Protein AF-0000000065802428 (afdb_homodimer)

GO terms:
  GO:0070458 cellular detoxification of nitrogen compound (P, IC)
  GO:0005634 nucleus (C, HDA)
  GO:0005829 cytosol (C, HDA)

Secondary structure (DSSP, 8-state):
----HHHHHHHHHHH--SPTT-EEETTEEE--S-TTSPPEEEEETTTTEEEEEE----HHHHHHHHHHHHHHHHHTTTTTS-HHHHHHHHHHHHHHHHHTHHHHHHHHHHHH---HHHHHHHHHHHHHHHHHHHHHHHH---EEE---TT-TTEEEEEEEEE-SEEEEE--SSSHHHHHHHHHHHHHHTT-EEEEE--TTS-HHHHHHHHHHHHHTPPTTSEEE----IIIIIHHHHH-TTEEEEEEES-HHHHHHHHHHHHTTT--EEEE-----EEEE-TT--HHHHHHHHHHHHHGGGG--TT---EEEEEGGGHHHHHHHHHHHHHH--BS-TTSTT-SB---S-HHHHHHHHHHHHHHHHTTPEEEE--SPPTTSSS-----EEEES--TTSHHHHS---SSEEEEEEESSHHHHHHHHH-SSEES--EEE-S-HHHHHHHHHH--SSEEEES------SSS-EE-EETTEESEESHHHHHHHTEEEEEEEEE--/----HHHHHHHHHHH--SPTT-EEETTEEE--SSTTSPPEEEEETTTTEEEEEE----HHHHHHHHHHHHHHHHHTTTTTS-HHHHHHHHHHHHHHHHHTHHHHHHHHHHHH---HHHHHHHHHHHHHHHHHHHHHHHH---EEE---TT-TTEEEEEEEEE-SEEEEE--SSSHHHHHHHHHHHHHHTT-EEEEE--TTS-HHHHHHHHHHHHHTPPTTSEEE----IIIIIHHHHH-TTEEEEEEES-HHHHHHHHHHHHTTT--EEEE-----EEEE-TT--HHHHHHHHHHHHHGGGG--TT---EEEEEGGGHHHHHHHHHHHHHH--BS-TTSTT-SB---S-HHHHHHHHHHHHHHHHTTPEEEE--SPPTTSSS-----EEEES--TTSHHHHS---SSEEEEEEESSHHHHHHHHH-SSEES--EEE-S-HHHHHHHHHH--SSEEEES------SSS-EE-EETTEESEESHHHHHHHTEEEEEEEEE--

Organism: Schizosaccharomyces pombe (strain 972 / ATCC 24843) (NCBI:txid284812)

pLDDT: mean 96.93, std 4.85, range [43.81, 99.0]

Solvent-accessible surface area (backbone atoms only — not comparable to full-atom values): 47984 Å² total; per-residue (Å²): 130,86,81,58,64,65,57,53,51,49,49,48,61,68,65,55,81,63,64,73,36,38,30,35,44,61,66,34,78,39,66,55,75,65,74,81,44,66,60,39,74,28,41,24,12,44,66,64,40,74,78,48,49,32,30,39,28,42,51,66,39,43,50,51,39,50,51,43,14,43,53,34,39,73,69,30,80,51,46,66,49,53,31,56,60,53,18,52,36,34,41,41,33,20,52,52,45,64,74,41,32,66,57,47,14,45,44,45,18,49,25,27,6,34,20,37,71,59,31,42,50,43,49,52,51,47,28,51,42,30,45,51,39,18,50,49,26,49,66,57,72,51,68,41,80,45,83,47,89,92,41,78,39,44,49,34,34,41,34,52,40,50,58,39,23,31,35,34,38,26,41,40,72,45,36,49,49,55,42,43,56,52,47,48,35,33,45,46,47,24,26,12,34,42,35,33,43,23,63,62,26,39,64,39,51,50,47,44,52,52,46,37,43,75,38,61,48,59,59,11,37,56,20,40,46,30,24,47,60,85,44,25,46,45,41,50,44,53,38,85,73,42,46,31,38,39,38,38,46,50,49,73,57,48,31,52,43,41,39,36,19,21,77,61,47,37,50,59,32,35,42,28,38,24,62,5,29,31,36,38,43,77,63,29,56,56,88,57,44,30,62,39,52,44,47,32,21,38,45,65,30,8,42,40,57,54,23,32,29,31,34,40,28,21,60,88,44,36,66,60,43,50,53,45,35,47,52,52,51,70,67,54,34,76,39,49,11,83,41,85,77,24,61,25,18,14,37,48,32,68,70,57,36,54,52,39,48,50,46,55,50,49,37,51,75,71,61,29,42,72,77,37,64,52,81,56,71,82,84,53,76,33,31,56,64,46,58,22,37,33,32,75,56,50,82,83,37,63,63,64,64,47,68,68,66,32,29,54,34,32,34,39,69,31,90,45,72,67,54,44,47,50,59,54,49,68,49,72,36,7,21,25,34,29,37,25,51,71,44,68,67,58,50,50,53,46,67,74,61,52,60,32,6,27,35,21,34,58,49,63,90,83,81,59,61,74,43,56,45,34,27,27,59,47,4,20,36,59,51,35,33,24,71,61,21,30,50,68,38,38,40,64,26,30,37,41,32,56,75,97,130,83,80,57,62,64,56,52,50,50,48,48,62,68,65,54,80,62,63,73,36,38,30,34,44,60,66,34,77,39,66,54,76,66,73,80,45,67,60,39,74,26,42,24,14,43,68,63,40,73,79,48,49,32,31,38,29,42,50,65,39,44,50,52,40,49,51,42,14,43,53,34,40,72,67,30,80,52,46,67,50,53,31,57,60,54,20,52,35,33,42,41,32,22,52,52,45,62,73,41,31,68,56,47,15,45,44,44,17,49,24,29,6,35,21,37,71,60,31,41,49,42,48,52,53,47,28,51,43,29,44,52,38,17,49,49,25,49,66,58,72,50,67,41,81,46,84,47,88,91,41,79,39,44,49,34,34,41,35,53,40,49,58,40,22,30,34,34,38,26,41,41,73,45,36,48,48,54,42,43,58,54,47,48,33,33,44,45,47,26,26,12,33,41,34,33,42,24,62,62,26,40,64,38,51,51,46,45,53,51,46,36,43,76,37,59,48,60,59,12,37,58,19,41,45,31,24,48,60,83,43,26,46,45,40,51,44,52,38,84,72,42,47,31,39,40,37,39,46,49,48,71,57,48,30,52,41,42,40,37,18,21,76,61,47,37,50,62,32,36,42,28,40,24,64,5,29,29,35,37,44,77,65,29,58,56,89,57,44,31,62,40,51,44,46,32,21,38,45,65,31,8,41,41,56,53,22,31,30,31,35,39,27,20,60,88,44,35,65,60,42,51,54,43,34,46,52,52,51,68,66,54,34,75,39,48,11,84,41,85,77,26,61,26,18,14,36,49,34,68,68,58,37,52,50,39,48,50,45,55,50,48,38,51,74,71,62,30,41,71,77,36,66,51,81,57,70,82,84,53,75,32,32,56,63,46,58,23,36,31,32,73,54,50,82,84,37,62,64,63,62,49,69,67,64,33,28,54,35,34,33,40,70,31,89,46,72,67,54,43,47,51,60,54,48,70,48,72,37,7,21,24,34,29,37,24,50,72,46,68,67,59,50,49,52,46,67,74,62,53,61,30,7,28,34,21,33,58,50,63,90,85,80,60,61,72,43,57,46,34,27,26,60,48,4,21,37,59,50,34,34,24,70,61,21,32,50,66,39,38,40,64,28,29,36,42,30,57,74,99

Structure (mmCIF, N/CA/C/O backbone):
data_AF-0000000065802428-model_v1
#
loop_
_entity.id
_entity.type
_entity.pdbx_description
1 polymer 'Probable betaine aldehyde dehydrogenase'
#
loop_
_atom_site.group_PDB
_atom_site.id
_atom_site.type_symbol
_atom_site.label_atom_id
_atom_site.label_alt_id
_atom_site.label_comp_id
_atom_site.label_asym_id
_atom_site.label_entity_id
_atom_site.label_seq_id
_atom_site.pdbx_PDB_ins_code
_atom_site.Cartn_x
_atom_site.Cartn_y
_atom_site.Cartn_z
_atom_site.occupancy
_atom_site.B_iso_or_equiv
_atom_site.auth_seq_id
_atom_site.auth_comp_id
_atom_site.auth_asym_id
_atom_site.auth_atom_id
_atom_site.pdbx_PDB_model_num
ATOM 1 N N . MET A 1 1 ? -12.984 -51.438 -17.172 1 44.72 1 MET A N 1
ATOM 2 C CA . MET A 1 1 ? -14.141 -50.625 -17.562 1 44.72 1 MET A CA 1
ATOM 3 C C . MET A 1 1 ? -13.719 -49.25 -18.078 1 44.72 1 MET A C 1
ATOM 5 O O . MET A 1 1 ? -12.961 -48.562 -17.422 1 44.72 1 MET A O 1
ATOM 9 N N . THR A 1 2 ? -13.805 -49 -19.328 1 64.94 2 THR A N 1
ATOM 10 C CA . THR A 1 2 ? -13.375 -47.75 -19.984 1 64.94 2 THR A CA 1
ATOM 11 C C . THR A 1 2 ? -14.133 -46.562 -19.422 1 64.94 2 THR A C 1
ATOM 13 O O . THR A 1 2 ? -15.367 -46.531 -19.406 1 64.94 2 THR A O 1
ATOM 16 N N . ILE A 1 3 ? -13.461 -45.719 -18.578 1 75.5 3 ILE A N 1
ATOM 17 C CA . ILE A 1 3 ? -14.055 -44.531 -17.984 1 75.5 3 ILE A CA 1
ATOM 18 C C . ILE A 1 3 ? -14.648 -43.656 -19.062 1 75.5 3 ILE A C 1
ATOM 20 O O . ILE A 1 3 ? -13.953 -43.312 -20.031 1 75.5 3 ILE A O 1
ATOM 24 N N . ASP A 1 4 ? -15.93 -43.5 -19.188 1 90.88 4 ASP A N 1
ATOM 25 C CA . ASP A 1 4 ? -16.562 -42.594 -20.109 1 90.88 4 ASP A CA 1
ATOM 26 C C . ASP A 1 4 ? -16.516 -41.156 -19.562 1 90.88 4 ASP A C 1
ATOM 28 O O . ASP A 1 4 ? -17.344 -40.75 -18.734 1 90.88 4 ASP A O 1
ATOM 32 N N . LEU A 1 5 ? -15.57 -40.406 -20 1 92.5 5 LEU A N 1
ATOM 33 C CA . LEU A 1 5 ? -15.281 -39.062 -19.516 1 92.5 5 LEU A CA 1
ATOM 34 C C . LEU A 1 5 ? -16.422 -38.094 -19.859 1 92.5 5 LEU A C 1
ATOM 36 O O . LEU A 1 5 ? -16.625 -37.125 -19.156 1 92.5 5 LEU A O 1
ATOM 40 N N . ASN A 1 6 ? -17.156 -38.406 -20.891 1 92.94 6 ASN A N 1
ATOM 41 C CA . ASN A 1 6 ? -18.312 -37.594 -21.25 1 92.94 6 ASN A CA 1
ATOM 42 C C . ASN A 1 6 ? -19.422 -37.719 -20.219 1 92.94 6 ASN A C 1
ATOM 44 O O . ASN A 1 6 ? -20.094 -36.719 -19.922 1 92.94 6 ASN A O 1
ATOM 48 N N . VAL A 1 7 ? -19.562 -38.875 -19.766 1 94.38 7 VAL A N 1
ATOM 49 C CA . VAL A 1 7 ? -20.562 -39.094 -18.734 1 94.38 7 VAL A CA 1
ATOM 50 C C . VAL A 1 7 ? -20.156 -38.375 -17.453 1 94.38 7 VAL A C 1
ATOM 52 O O . VAL A 1 7 ? -21 -37.719 -16.828 1 94.38 7 VAL A O 1
ATOM 55 N N . ILE A 1 8 ? -18.922 -38.469 -17.125 1 95.44 8 ILE A N 1
ATOM 56 C CA . ILE A 1 8 ? -18.422 -37.781 -15.938 1 95.44 8 ILE A CA 1
ATOM 57 C C . ILE A 1 8 ? -18.641 -36.281 -16.078 1 95.44 8 ILE A C 1
ATOM 59 O O . ILE A 1 8 ? -19.109 -35.625 -15.141 1 95.44 8 ILE A O 1
ATOM 63 N N . GLN A 1 9 ? -18.266 -35.75 -17.188 1 96.25 9 GLN A N 1
ATOM 64 C CA . GLN A 1 9 ? -18.469 -34.344 -17.453 1 96.25 9 GLN A CA 1
ATOM 65 C C . GLN A 1 9 ? -19.938 -33.938 -17.328 1 96.25 9 GLN A C 1
ATOM 67 O O . GLN A 1 9 ? -20.266 -32.938 -16.688 1 96.25 9 GLN A O 1
ATOM 72 N N . SER A 1 10 ? -20.781 -34.719 -17.953 1 96.44 10 SER A N 1
ATOM 73 C CA . SER A 1 10 ? -22.219 -34.469 -17.906 1 96.44 10 SER A CA 1
ATOM 74 C C . SER A 1 10 ? -22.734 -34.5 -16.469 1 96.44 10 SER A C 1
ATOM 76 O O . SER A 1 10 ? -23.594 -33.719 -16.094 1 96.44 10 SER A O 1
ATOM 78 N N . ASP A 1 11 ? -22.219 -35.406 -15.711 1 96.88 11 ASP A N 1
ATOM 79 C CA . ASP A 1 11 ? -22.609 -35.531 -14.305 1 96.88 11 ASP A CA 1
ATOM 80 C C . ASP A 1 11 ? -22.203 -34.312 -13.508 1 96.88 11 ASP A C 1
ATOM 82 O O . ASP A 1 11 ? -22.969 -33.812 -12.672 1 96.88 11 ASP A O 1
ATOM 86 N N . ILE A 1 12 ? -21.016 -33.812 -13.75 1 97.06 12 ILE A N 1
ATOM 87 C CA . ILE A 1 12 ? -20.516 -32.625 -13.078 1 97.06 12 ILE A CA 1
ATOM 88 C C . ILE A 1 12 ? -21.391 -31.422 -13.43 1 97.06 12 ILE A C 1
ATOM 90 O O . ILE A 1 12 ? -21.828 -30.688 -12.547 1 97.06 12 ILE A O 1
ATOM 94 N N . ILE A 1 13 ? -21.672 -31.266 -14.703 1 97.06 13 ILE A N 1
ATOM 95 C CA . ILE A 1 13 ? -22.469 -30.141 -15.18 1 97.06 13 ILE A CA 1
ATOM 96 C C . ILE A 1 13 ? -23.875 -30.219 -14.586 1 97.06 13 ILE A C 1
ATOM 98 O O . ILE A 1 13 ? -24.406 -29.219 -14.117 1 97.06 13 ILE A O 1
ATOM 102 N N . SER A 1 14 ? -24.391 -31.422 -14.555 1 96.81 14 SER A N 1
ATOM 103 C CA . SER A 1 14 ? -25.75 -31.609 -14.062 1 96.81 14 SER A CA 1
ATOM 104 C C . SER A 1 14 ? -25.828 -31.406 -12.555 1 96.81 14 SER A C 1
ATOM 106 O O . SER A 1 14 ? -26.891 -31.062 -12.023 1 96.81 14 SER A O 1
ATOM 108 N N . ALA A 1 15 ? -24.719 -31.609 -11.93 1 97.12 15 ALA A N 1
ATOM 109 C CA . ALA A 1 15 ? -24.688 -31.5 -10.469 1 97.12 15 ALA A CA 1
ATOM 110 C C . ALA A 1 15 ? -24.578 -30.047 -10.031 1 97.12 15 ALA A C 1
ATOM 112 O O . ALA A 1 15 ? -24.828 -29.719 -8.867 1 97.12 15 ALA A O 1
ATOM 113 N N . ARG A 1 16 ? -24.141 -29.094 -10.938 1 95.94 16 ARG A N 1
ATOM 114 C CA . ARG A 1 16 ? -24.047 -27.672 -10.602 1 95.94 16 ARG A CA 1
ATOM 115 C C . ARG A 1 16 ? -25.406 -27.125 -10.195 1 95.94 16 ARG A C 1
ATOM 117 O O . ARG A 1 16 ? -26.438 -27.531 -10.734 1 95.94 16 ARG A O 1
ATOM 124 N N . ARG A 1 17 ? -25.531 -26.266 -9.258 1 95.69 17 ARG A N 1
ATOM 125 C CA . ARG A 1 17 ? -26.766 -25.656 -8.766 1 95.69 17 ARG A CA 1
ATOM 126 C C . ARG A 1 17 ? -26.922 -24.234 -9.297 1 95.69 17 ARG A C 1
ATOM 128 O O . ARG A 1 17 ? -28.047 -23.75 -9.43 1 95.69 17 ARG A O 1
ATOM 135 N N . ALA A 1 18 ? -25.734 -23.562 -9.555 1 95.06 18 ALA A N 1
ATOM 136 C CA . ALA A 1 18 ? -25.812 -22.203 -10.102 1 95.06 18 ALA A CA 1
ATOM 137 C C . ALA A 1 18 ? -26.359 -22.203 -11.516 1 95.06 18 ALA A C 1
ATOM 139 O O . ALA A 1 18 ? -25.875 -22.938 -12.383 1 95.06 18 ALA A O 1
ATOM 140 N N . PRO A 1 19 ? -27.344 -21.344 -11.797 1 94.31 19 PRO A N 1
ATOM 141 C CA . PRO A 1 19 ? -27.906 -21.312 -13.148 1 94.31 19 PRO A CA 1
ATOM 142 C C . PRO A 1 19 ? -26.938 -20.719 -14.172 1 94.31 19 PRO A C 1
ATOM 144 O O . PRO A 1 19 ? -26.031 -19.969 -13.812 1 94.31 19 PRO A O 1
ATOM 147 N N . GLU A 1 20 ? -27.141 -21.109 -15.383 1 93.44 20 GLU A N 1
ATOM 148 C CA . GLU A 1 20 ? -26.375 -20.5 -16.469 1 93.44 20 GLU A CA 1
ATOM 149 C C . GLU A 1 20 ? -26.625 -19 -16.531 1 93.44 20 GLU A C 1
ATOM 151 O O . GLU A 1 20 ? -27.734 -18.531 -16.234 1 93.44 20 GLU A O 1
ATOM 156 N N . ASN A 1 21 ? -25.609 -18.297 -16.844 1 94.38 21 ASN A N 1
ATOM 157 C CA . ASN A 1 21 ? -25.672 -16.875 -17.141 1 94.38 21 ASN A CA 1
ATOM 158 C C . ASN A 1 21 ? -26.188 -16.062 -15.938 1 94.38 21 ASN A C 1
ATOM 160 O O . ASN A 1 21 ? -27.016 -15.172 -16.094 1 94.38 21 ASN A O 1
ATOM 164 N N . SER A 1 22 ? -25.734 -16.484 -14.82 1 95.19 22 SER A N 1
ATOM 165 C CA . SER A 1 22 ? -26.188 -15.805 -13.609 1 95.19 22 SER A CA 1
ATOM 166 C C . SER A 1 22 ? -25.031 -15.102 -12.906 1 95.19 22 SER A C 1
ATOM 168 O O . SER A 1 22 ? -23.875 -15.398 -13.172 1 95.19 22 SER A O 1
ATOM 170 N N . LEU A 1 23 ? -25.406 -14.117 -12.188 1 97.62 23 LEU A N 1
ATOM 171 C CA . LEU A 1 23 ? -24.594 -13.477 -11.164 1 97.62 23 LEU A CA 1
ATOM 172 C C . LEU A 1 23 ? -25.047 -13.875 -9.766 1 97.62 23 LEU A C 1
ATOM 174 O O . LEU A 1 23 ? -26.062 -14.562 -9.617 1 97.62 23 LEU A O 1
ATOM 178 N N . PHE A 1 24 ? -24.312 -13.633 -8.766 1 98.69 24 PHE A N 1
ATOM 179 C CA . PHE A 1 24 ? -24.719 -13.82 -7.383 1 98.69 24 PHE A CA 1
ATOM 180 C C . PHE A 1 24 ? -24.672 -12.5 -6.621 1 98.69 24 PHE A C 1
ATOM 182 O O . PHE A 1 24 ? -23.594 -11.969 -6.348 1 98.69 24 PHE A O 1
ATOM 189 N N . ILE A 1 25 ? -25.812 -11.922 -6.336 1 98.5 25 ILE A N 1
ATOM 190 C CA . ILE A 1 25 ? -25.922 -10.633 -5.664 1 98.5 25 ILE A CA 1
ATOM 191 C C . ILE A 1 25 ? -26.953 -10.711 -4.543 1 98.5 25 ILE A C 1
ATOM 193 O O . ILE A 1 25 ? -28.062 -11.219 -4.742 1 98.5 25 ILE A O 1
ATOM 197 N N . ASP A 1 26 ? -26.562 -10.297 -3.395 1 98.38 26 ASP A N 1
ATOM 198 C CA . ASP A 1 26 ? -27.469 -10.219 -2.244 1 98.38 26 ASP A CA 1
ATOM 199 C C . ASP A 1 26 ? -28.031 -11.586 -1.895 1 98.38 26 ASP A C 1
ATOM 201 O O . ASP A 1 26 ? -29.234 -11.727 -1.657 1 98.38 26 ASP A O 1
ATOM 205 N N . GLY A 1 27 ? -27.219 -12.578 -2.029 1 98.12 27 GLY A N 1
ATOM 206 C CA . GLY A 1 27 ? -27.578 -13.914 -1.572 1 98.12 27 GLY A CA 1
ATOM 207 C C . GLY A 1 27 ? -28.438 -14.68 -2.561 1 98.12 27 GLY A C 1
ATOM 208 O O . GLY A 1 27 ? -29.016 -15.711 -2.219 1 98.12 27 GLY A O 1
ATOM 209 N N . LYS A 1 28 ? -28.516 -14.141 -3.764 1 97.75 28 LYS A N 1
ATOM 210 C CA . LYS A 1 28 ? -29.359 -14.805 -4.758 1 97.75 28 LYS A CA 1
ATOM 211 C C . LYS A 1 28 ? -28.703 -14.773 -6.137 1 97.75 28 LYS A C 1
ATOM 213 O O . LYS A 1 28 ? -27.953 -13.836 -6.461 1 97.75 28 LYS A O 1
ATOM 218 N N . PHE A 1 29 ? -29 -15.82 -6.879 1 97.81 29 PHE A N 1
ATOM 219 C CA . PHE A 1 29 ? -28.641 -15.789 -8.289 1 97.81 29 PHE A CA 1
ATOM 220 C C . PHE A 1 29 ? -29.547 -14.828 -9.055 1 97.81 29 PHE A C 1
ATOM 222 O O . PHE A 1 29 ? -30.766 -14.859 -8.883 1 97.81 29 PHE A O 1
ATOM 229 N N . VAL A 1 30 ? -28.953 -13.922 -9.828 1 96.56 30 VAL A N 1
ATOM 230 C CA . VAL A 1 30 ? -29.719 -12.953 -10.602 1 96.56 30 VAL A CA 1
ATOM 231 C C . VAL A 1 30 ? -29.203 -12.906 -12.039 1 96.56 30 VAL A C 1
ATOM 233 O O . VAL A 1 30 ? -28.047 -13.227 -12.297 1 96.56 30 VAL A O 1
ATOM 236 N N . SER A 1 31 ? -30.031 -12.531 -12.977 1 94.31 31 SER A N 1
ATOM 237 C CA . SER A 1 31 ? -29.625 -12.305 -14.367 1 94.31 31 SER A CA 1
ATOM 238 C C . SER A 1 31 ? -28.984 -10.93 -14.539 1 94.31 31 SER A C 1
ATOM 240 O O . SER A 1 31 ? -29.344 -9.984 -13.828 1 94.31 31 SER A O 1
ATOM 242 N N . PRO A 1 32 ? -28.078 -10.805 -15.453 1 94.62 32 PRO A N 1
ATOM 243 C CA . PRO A 1 32 ? -27.562 -9.469 -15.75 1 94.62 32 PRO A CA 1
ATOM 244 C C . PRO A 1 32 ? -28.656 -8.477 -16.125 1 94.62 32 PRO A C 1
ATOM 246 O O . PRO A 1 32 ? -29.688 -8.875 -16.688 1 94.62 32 PRO A O 1
ATOM 249 N N . ILE A 1 33 ? -28.438 -7.25 -15.75 1 91.25 33 ILE A N 1
ATOM 250 C CA . ILE A 1 33 ? -29.422 -6.199 -15.938 1 91.25 33 ILE A CA 1
ATOM 251 C C . ILE A 1 33 ? -29.641 -5.949 -17.438 1 91.25 33 ILE A C 1
ATOM 253 O O . ILE A 1 33 ? -30.781 -5.805 -17.891 1 91.25 33 ILE A O 1
ATOM 257 N N . GLU A 1 34 ? -28.453 -5.727 -18.141 1 77.44 34 GLU A N 1
ATOM 258 C CA . GLU A 1 34 ? -28.641 -5.457 -19.562 1 77.44 34 GLU A CA 1
ATOM 259 C C . GLU A 1 34 ? -28.781 -6.75 -20.359 1 77.44 34 GLU A C 1
ATOM 261 O O . GLU A 1 34 ? -27.891 -7.594 -20.359 1 77.44 34 GLU A O 1
ATOM 266 N N . PRO A 1 35 ? -29.938 -7.07 -20.766 1 61.03 35 PRO A N 1
ATOM 267 C CA . PRO A 1 35 ? -30.25 -8.305 -21.484 1 61.03 35 PRO A CA 1
ATOM 268 C C . PRO A 1 35 ? -29.328 -8.531 -22.688 1 61.03 35 PRO A C 1
ATOM 270 O O . PRO A 1 35 ? -29.109 -9.68 -23.094 1 61.03 35 PRO A O 1
ATOM 273 N N . ALA A 1 36 ? -28.938 -7.344 -23.234 1 52.28 36 ALA A N 1
ATOM 274 C CA . ALA A 1 36 ? -28.281 -7.469 -24.547 1 52.28 36 ALA A CA 1
ATOM 275 C C . ALA A 1 36 ? -26.875 -8.039 -24.406 1 52.28 36 ALA A C 1
ATOM 277 O O . ALA A 1 36 ? -26.219 -8.344 -25.406 1 52.28 36 ALA A O 1
ATOM 278 N N . ALA A 1 37 ? -26.453 -8.297 -23.172 1 65.12 37 ALA A N 1
ATOM 279 C CA . ALA A 1 37 ? -25.078 -8.742 -23.141 1 65.12 37 ALA A CA 1
ATOM 280 C C . ALA A 1 37 ? -24.969 -10.227 -23.469 1 65.12 37 ALA A C 1
ATOM 282 O O . ALA A 1 37 ? -25.641 -11.055 -22.859 1 65.12 37 ALA A O 1
ATOM 283 N N . LYS A 1 38 ? -24.484 -10.523 -24.672 1 82.19 38 LYS A N 1
ATOM 284 C CA . LYS A 1 38 ? -24.297 -11.898 -25.125 1 82.19 38 LYS A CA 1
ATOM 285 C C . LYS A 1 38 ? -23.5 -12.711 -24.125 1 82.19 38 LYS A C 1
ATOM 287 O O . LYS A 1 38 ? -22.422 -12.297 -23.688 1 82.19 38 LYS A O 1
ATOM 292 N N . PRO A 1 39 ? -24.141 -13.859 -23.656 1 92.19 39 PRO A N 1
ATOM 293 C CA . PRO A 1 39 ? -23.391 -14.727 -22.734 1 92.19 39 PRO A CA 1
ATOM 294 C C . PRO A 1 39 ? -22.047 -15.156 -23.297 1 92.19 39 PRO A C 1
ATOM 296 O O . PRO A 1 39 ? -21.844 -15.117 -24.516 1 92.19 39 PRO A O 1
ATOM 299 N N . ILE A 1 40 ? -21.156 -15.453 -22.422 1 95.06 40 ILE A N 1
ATOM 300 C CA . ILE A 1 40 ? -19.828 -15.906 -22.812 1 95.06 40 ILE A CA 1
ATOM 301 C C . ILE A 1 40 ? -19.797 -17.438 -22.844 1 95.06 40 ILE A C 1
ATOM 303 O O . ILE A 1 40 ? -20.141 -18.094 -21.859 1 95.06 40 ILE A O 1
ATOM 307 N N . PRO A 1 41 ? -19.453 -17.969 -23.984 1 96.38 41 PRO A N 1
ATOM 308 C CA . PRO A 1 41 ? -19.344 -19.438 -24.031 1 96.38 41 PRO A CA 1
ATOM 309 C C . PRO A 1 41 ? -18.219 -19.969 -23.156 1 96.38 41 PRO A C 1
ATOM 311 O O . PRO A 1 41 ? -17.156 -19.359 -23.078 1 96.38 41 PRO A O 1
ATOM 314 N N . LEU A 1 42 ? -18.5 -21.062 -22.484 1 97.25 42 LEU A N 1
ATOM 315 C CA . LEU A 1 42 ? -17.484 -21.781 -21.719 1 97.25 42 LEU A CA 1
ATOM 316 C C . LEU A 1 42 ? -17.031 -23.016 -22.469 1 97.25 42 LEU A C 1
ATOM 318 O O . LEU A 1 42 ? -17.844 -23.906 -22.781 1 97.25 42 LEU A O 1
ATOM 322 N N . ILE A 1 43 ? -15.766 -23.047 -22.703 1 98 43 ILE A N 1
ATOM 323 C CA . ILE A 1 43 ? -15.203 -24.109 -23.531 1 98 43 ILE A CA 1
ATOM 324 C C . ILE A 1 43 ? -14.375 -25.062 -22.672 1 98 43 ILE A C 1
ATOM 326 O O . ILE A 1 43 ? -13.523 -24.609 -21.906 1 98 43 ILE A O 1
ATOM 330 N N . ASN A 1 44 ? -14.68 -26.375 -22.688 1 98.19 44 ASN A N 1
ATOM 331 C CA . ASN A 1 44 ? -13.773 -27.359 -22.109 1 98.19 44 ASN A CA 1
ATOM 332 C C . ASN A 1 44 ? -12.492 -27.5 -22.906 1 98.19 44 ASN A C 1
ATOM 334 O O . ASN A 1 44 ? -12.516 -27.938 -24.062 1 98.19 44 ASN A O 1
ATOM 338 N N . PRO A 1 45 ? -11.352 -27.141 -22.281 1 98.19 45 PRO A N 1
ATOM 339 C CA . PRO A 1 45 ? -10.117 -27.078 -23.078 1 98.19 45 PRO A CA 1
ATOM 340 C C . PRO A 1 45 ? -9.641 -28.453 -23.531 1 98.19 45 PRO A C 1
ATOM 342 O O . PRO A 1 45 ? -8.828 -28.562 -24.453 1 98.19 45 PRO A O 1
ATOM 345 N N . ALA A 1 46 ? -10.102 -29.547 -22.922 1 97.69 46 ALA A N 1
ATOM 346 C CA . ALA A 1 46 ? -9.695 -30.906 -23.281 1 97.69 46 ALA A CA 1
ATOM 347 C C . ALA A 1 46 ? -10.43 -31.375 -24.531 1 97.69 46 ALA A C 1
ATOM 349 O O . ALA A 1 46 ? -9.914 -32.219 -25.297 1 97.69 46 ALA A O 1
ATOM 350 N N . THR A 1 47 ? -11.688 -30.828 -24.797 1 96.5 47 THR A N 1
ATOM 351 C CA . THR A 1 47 ? -12.531 -31.328 -25.875 1 96.5 47 THR A CA 1
ATOM 352 C C . THR A 1 47 ? -12.867 -30.219 -26.875 1 96.5 47 THR A C 1
ATOM 354 O O . THR A 1 47 ? -13.352 -30.5 -27.969 1 96.5 47 THR A O 1
ATOM 357 N N . GLU A 1 48 ? -12.688 -28.969 -26.484 1 96.81 48 GLU A N 1
ATOM 358 C CA . GLU A 1 48 ? -13 -27.781 -27.266 1 96.81 48 GLU A CA 1
ATOM 359 C C . GLU A 1 48 ? -14.508 -27.594 -27.422 1 96.81 48 GLU A C 1
ATOM 361 O O . GLU A 1 48 ? -14.961 -26.75 -28.188 1 96.81 48 GLU A O 1
ATOM 366 N N . GLU A 1 49 ? -15.219 -28.266 -26.641 1 96.06 49 GLU A N 1
ATOM 367 C CA . GLU A 1 49 ? -16.672 -28.172 -26.703 1 96.06 49 GLU A CA 1
ATOM 368 C C . GLU A 1 49 ? -17.188 -27.062 -25.797 1 96.06 49 GLU A C 1
ATOM 370 O O . GLU A 1 49 ? -16.641 -26.844 -24.719 1 96.06 49 GLU A O 1
ATOM 375 N N . ILE A 1 50 ? -18.25 -26.469 -26.281 1 97.12 50 ILE A N 1
ATOM 376 C CA . ILE A 1 50 ? -18.984 -25.547 -25.406 1 97.12 50 ILE A CA 1
ATOM 377 C C . ILE A 1 50 ? -19.781 -26.344 -24.375 1 97.12 50 ILE A C 1
ATOM 379 O O . ILE A 1 50 ? -20.672 -27.125 -24.719 1 97.12 50 ILE A O 1
ATOM 383 N N . ILE A 1 51 ? -19.484 -26.188 -23.188 1 96.62 51 ILE A N 1
ATOM 384 C CA . ILE A 1 51 ? -20.094 -27 -22.141 1 96.62 51 ILE A CA 1
ATOM 385 C C . ILE A 1 51 ? -21.188 -26.188 -21.438 1 96.62 51 ILE A C 1
ATOM 387 O O . ILE A 1 51 ? -21.953 -26.719 -20.625 1 96.62 51 ILE A O 1
ATOM 391 N N . GLY A 1 52 ? -21.234 -24.906 -21.719 1 95.75 52 GLY A N 1
ATOM 392 C CA . GLY A 1 52 ? -22.203 -23.969 -21.172 1 95.75 52 GLY A CA 1
ATOM 393 C C . GLY A 1 52 ? -21.844 -22.516 -21.453 1 95.75 52 GLY A C 1
ATOM 394 O O . GLY A 1 52 ? -21.031 -22.234 -22.344 1 95.75 52 GLY A O 1
ATOM 395 N N . THR A 1 53 ? -22.547 -21.641 -20.797 1 95.38 53 THR A N 1
ATOM 396 C CA . THR A 1 53 ? -22.297 -20.219 -20.906 1 95.38 53 THR A CA 1
ATOM 397 C C . THR A 1 53 ? -22.281 -19.547 -19.531 1 95.38 53 THR A C 1
ATOM 399 O O . THR A 1 53 ? -22.734 -20.141 -18.547 1 95.38 53 THR A O 1
ATOM 402 N N . CYS A 1 54 ? -21.719 -18.422 -19.453 1 95.62 54 CYS A N 1
ATOM 403 C CA . CYS A 1 54 ? -21.766 -17.609 -18.234 1 95.62 54 CYS A CA 1
ATOM 404 C C . CYS A 1 54 ? -22.188 -16.172 -18.562 1 95.62 54 CYS A C 1
ATOM 406 O O . CYS A 1 54 ? -22.266 -15.797 -19.719 1 95.62 54 CYS A O 1
ATOM 408 N N . ALA A 1 55 ? -22.5 -15.438 -17.547 1 95.38 55 ALA A N 1
ATOM 409 C CA . ALA A 1 55 ? -22.969 -14.062 -17.672 1 95.38 55 ALA A CA 1
ATOM 410 C C . ALA A 1 55 ? -21.875 -13.148 -18.203 1 95.38 55 ALA A C 1
ATOM 412 O O . ALA A 1 55 ? -20.688 -13.477 -18.109 1 95.38 55 ALA A O 1
ATOM 413 N N . ASN A 1 56 ? -22.25 -12.109 -18.797 1 96 56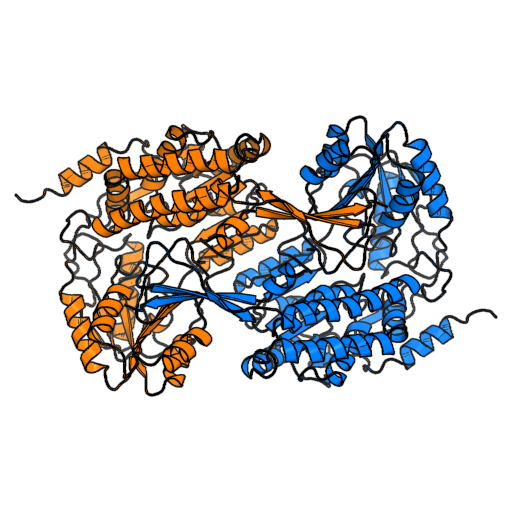 ASN A N 1
ATOM 414 C CA . ASN A 1 56 ? -21.406 -11 -19.203 1 96 56 ASN A CA 1
ATOM 415 C C . ASN A 1 56 ? -21.875 -9.68 -18.609 1 96 56 ASN A C 1
ATOM 417 O O . ASN A 1 56 ? -22.516 -8.883 -19.281 1 96 56 ASN A O 1
ATOM 421 N N . ALA A 1 57 ? -21.484 -9.477 -17.375 1 95.88 57 ALA A N 1
ATOM 422 C CA . ALA A 1 57 ? -21.984 -8.383 -16.547 1 95.88 57 ALA A CA 1
ATOM 423 C C . ALA A 1 57 ? -21.547 -7.031 -17.094 1 95.88 57 ALA A C 1
ATOM 425 O O . ALA A 1 57 ? -20.422 -6.875 -17.547 1 95.88 57 ALA A O 1
ATOM 426 N N . SER A 1 58 ? -22.391 -6.082 -17.109 1 94.56 58 SER A N 1
ATOM 427 C CA . SER A 1 58 ? -22.125 -4.707 -17.5 1 94.56 58 SER A CA 1
ATOM 428 C C . SER A 1 58 ? -21.703 -3.859 -16.297 1 94.56 58 SER A C 1
ATOM 430 O O . SER A 1 58 ? -21.688 -4.344 -15.164 1 94.56 58 SER A O 1
ATOM 432 N N . ALA A 1 59 ? -21.422 -2.594 -16.594 1 95.94 59 ALA A N 1
ATOM 433 C CA . ALA A 1 59 ? -21.109 -1.64 -15.539 1 95.94 59 ALA A CA 1
ATOM 434 C C . ALA A 1 59 ? -22.281 -1.454 -14.586 1 95.94 59 ALA A C 1
ATOM 436 O O . ALA A 1 59 ? -22.094 -1.233 -13.383 1 95.94 59 ALA A O 1
ATOM 437 N N . LYS A 1 60 ? -23.484 -1.595 -15.117 1 96.56 60 LYS A N 1
ATOM 438 C CA . LYS A 1 60 ? -24.672 -1.46 -14.281 1 96.56 60 LYS A CA 1
ATOM 439 C C . LYS A 1 60 ? -24.781 -2.607 -13.281 1 96.56 60 LYS A C 1
ATOM 441 O O . LYS A 1 60 ? -25.203 -2.406 -12.141 1 96.56 60 LYS A O 1
ATOM 446 N N . ASP A 1 61 ? -24.438 -3.803 -13.766 1 97.12 61 ASP A N 1
ATOM 447 C CA . ASP A 1 61 ? -24.422 -4.953 -12.867 1 97.12 61 ASP A CA 1
ATOM 448 C C . ASP A 1 61 ? -23.391 -4.77 -11.758 1 97.12 61 ASP A C 1
ATOM 450 O O . ASP A 1 61 ? -23.656 -5.098 -10.594 1 97.12 61 ASP A O 1
ATOM 454 N N . VAL A 1 62 ? -22.234 -4.25 -12.164 1 98.12 62 VAL A N 1
ATOM 455 C CA . VAL A 1 62 ? -21.188 -3.988 -11.195 1 98.12 62 VAL A CA 1
ATOM 456 C C . VAL A 1 62 ? -21.672 -2.98 -10.156 1 98.12 62 VAL A C 1
ATOM 458 O O . VAL A 1 62 ? -21.484 -3.18 -8.953 1 98.12 62 VAL A O 1
ATOM 461 N N . ASP A 1 63 ? -22.297 -1.941 -10.594 1 98.31 63 ASP A N 1
ATOM 462 C CA . ASP A 1 63 ? -22.828 -0.921 -9.688 1 98.31 63 ASP A CA 1
ATOM 463 C C . ASP A 1 63 ? -23.828 -1.523 -8.703 1 98.31 63 ASP A C 1
ATOM 465 O O . ASP A 1 63 ? -23.781 -1.214 -7.512 1 98.31 63 ASP A O 1
ATOM 469 N N . SER A 1 64 ? -24.688 -2.371 -9.203 1 98.19 64 SER A N 1
ATOM 470 C CA . SER A 1 64 ? -25.672 -3.027 -8.352 1 98.19 64 SER A CA 1
ATOM 471 C C . SER A 1 64 ? -25 -3.867 -7.27 1 98.19 64 SER A C 1
ATOM 473 O O . SER A 1 64 ? -25.391 -3.811 -6.105 1 98.19 64 SER A O 1
ATOM 475 N N . ALA A 1 65 ? -24.031 -4.641 -7.676 1 98.75 65 ALA A N 1
ATOM 476 C CA . ALA A 1 65 ? -23.312 -5.5 -6.734 1 98.75 65 ALA A CA 1
ATOM 477 C C . ALA A 1 65 ? -22.578 -4.672 -5.688 1 98.75 65 ALA A C 1
ATOM 479 O O . ALA A 1 65 ? -22.625 -4.984 -4.492 1 98.75 65 ALA A O 1
ATOM 480 N N . VAL A 1 66 ? -21.891 -3.598 -6.113 1 98.88 66 VAL A N 1
ATOM 481 C CA . VAL A 1 66 ? -21.094 -2.768 -5.211 1 98.88 66 VAL A CA 1
ATOM 482 C C . VAL A 1 66 ? -22.031 -2.021 -4.254 1 98.88 66 VAL A C 1
ATOM 484 O O . VAL A 1 66 ? -21.734 -1.913 -3.059 1 98.88 66 VAL A O 1
ATOM 487 N N . GLU A 1 67 ? -23.125 -1.498 -4.742 1 98.75 67 GLU A N 1
ATOM 488 C CA . GLU A 1 67 ? -24.094 -0.815 -3.889 1 98.75 67 GLU A CA 1
ATOM 489 C C . GLU A 1 67 ? -24.656 -1.754 -2.82 1 98.75 67 GLU A C 1
ATOM 491 O O . GLU A 1 67 ? -24.812 -1.362 -1.662 1 98.75 67 GLU A O 1
ATOM 496 N N . ASN A 1 68 ? -24.984 -2.918 -3.283 1 98.75 68 ASN A N 1
ATOM 497 C CA . ASN A 1 68 ? -25.469 -3.914 -2.33 1 98.75 68 ASN A CA 1
ATOM 498 C C . ASN A 1 68 ? -24.438 -4.199 -1.249 1 98.75 68 ASN A C 1
ATOM 500 O O . ASN A 1 68 ? -24.75 -4.203 -0.059 1 98.75 68 ASN A O 1
ATOM 504 N N . ALA A 1 69 ? -23.188 -4.473 -1.649 1 98.88 69 ALA A N 1
ATOM 505 C CA . ALA A 1 69 ? -22.109 -4.738 -0.709 1 98.88 69 ALA A CA 1
ATOM 506 C C . ALA A 1 69 ? -21.906 -3.562 0.24 1 98.88 69 ALA A C 1
ATOM 508 O O . ALA A 1 69 ? -21.688 -3.754 1.438 1 98.88 69 ALA A O 1
ATOM 509 N N . TYR A 1 70 ? -21.953 -2.375 -0.306 1 98.69 70 TYR A N 1
ATOM 510 C CA . TYR A 1 70 ? -21.75 -1.155 0.471 1 98.69 70 TYR A CA 1
ATOM 511 C C . TYR A 1 70 ? -22.828 -1.03 1.556 1 98.69 70 TYR A C 1
ATOM 513 O O . TYR A 1 70 ? -22.5 -0.762 2.717 1 98.69 70 TYR A O 1
ATOM 521 N N . ASN A 1 71 ? -24.078 -1.195 1.181 1 98.5 71 ASN A N 1
ATOM 522 C CA . ASN A 1 71 ? -25.188 -1.119 2.137 1 98.5 71 ASN A CA 1
ATOM 523 C C . ASN A 1 71 ? -25.078 -2.215 3.195 1 98.5 71 ASN A C 1
ATOM 525 O O . ASN A 1 71 ? -25.375 -1.979 4.367 1 98.5 71 ASN A O 1
ATOM 529 N N . THR A 1 72 ? -24.703 -3.375 2.754 1 98.75 72 THR A N 1
ATOM 530 C CA . THR A 1 72 ? -24.5 -4.48 3.684 1 98.75 72 THR A CA 1
ATOM 531 C C . THR A 1 72 ? -23.406 -4.145 4.699 1 98.75 72 THR A C 1
ATOM 533 O O . THR A 1 72 ? -23.594 -4.336 5.902 1 98.75 72 THR A O 1
ATOM 536 N N . PHE A 1 73 ? -22.328 -3.625 4.297 1 98.56 73 PHE A N 1
ATOM 537 C CA . PHE A 1 73 ? -21.234 -3.24 5.188 1 98.56 73 PHE A CA 1
ATOM 538 C C . PHE A 1 73 ? -21.703 -2.201 6.195 1 98.56 73 PHE A C 1
ATOM 540 O O . PHE A 1 73 ? -21.438 -2.32 7.391 1 98.56 73 PHE A O 1
ATOM 547 N N . ARG A 1 74 ? -22.375 -1.227 5.699 1 96.38 74 ARG A N 1
ATOM 548 C CA . ARG A 1 74 ? -22.828 -0.12 6.535 1 96.38 74 ARG A CA 1
ATOM 549 C C . ARG A 1 74 ? -23.812 -0.604 7.594 1 96.38 74 ARG A C 1
ATOM 551 O O . ARG A 1 74 ? -23.891 -0.041 8.688 1 96.38 74 ARG A O 1
ATOM 558 N N . SER A 1 75 ? -24.578 -1.643 7.238 1 97.31 75 SER A N 1
ATOM 559 C CA . SER A 1 75 ? -25.531 -2.191 8.195 1 97.31 75 SER A CA 1
ATOM 560 C C . SER A 1 75 ? -24.828 -2.793 9.406 1 97.31 75 SER A C 1
ATOM 562 O O . SER A 1 75 ? -25.438 -2.959 10.461 1 97.31 75 SER A O 1
ATOM 564 N N . GLY A 1 76 ? -23.625 -3.256 9.227 1 97.06 76 GLY A N 1
ATOM 565 C CA . GLY A 1 76 ? -22.844 -3.84 10.305 1 97.06 76 GLY A CA 1
ATOM 566 C C . GLY A 1 76 ? -23.125 -5.312 10.516 1 97.06 76 GLY A C 1
ATOM 567 O O . GLY A 1 76 ? -22.531 -5.941 11.406 1 97.06 76 GLY A O 1
ATOM 568 N N . ILE A 1 77 ? -23.938 -5.891 9.672 1 97.38 77 ILE A N 1
ATOM 569 C CA . ILE A 1 77 ? -24.453 -7.238 9.906 1 97.38 77 ILE A CA 1
ATOM 570 C C . ILE A 1 77 ? -23.281 -8.234 9.883 1 97.38 77 ILE A C 1
ATOM 572 O O . ILE A 1 77 ? -23.375 -9.32 10.461 1 97.38 77 ILE A O 1
ATOM 576 N N . TRP A 1 78 ? -22.203 -7.863 9.312 1 98.31 78 TRP A N 1
ATOM 577 C CA . TRP A 1 78 ? -21.016 -8.703 9.273 1 98.31 78 TRP A CA 1
ATOM 578 C C . TRP A 1 78 ? -19.812 -7.98 9.898 1 98.31 78 TRP A C 1
ATOM 580 O O . TRP A 1 78 ? -19.141 -8.531 10.766 1 98.31 78 TRP A O 1
ATOM 590 N N . ALA A 1 79 ? -19.641 -6.766 9.578 1 97.12 79 ALA A N 1
ATOM 591 C CA . ALA A 1 79 ? -18.484 -5.969 9.977 1 97.12 79 ALA A CA 1
ATOM 592 C C . ALA A 1 79 ? -18.406 -5.809 11.492 1 97.12 79 ALA A C 1
ATOM 594 O O . ALA A 1 79 ? -17.328 -5.691 12.062 1 97.12 79 ALA A O 1
ATOM 595 N N . LYS A 1 80 ? -19.531 -5.84 12.141 1 95.25 80 LYS A N 1
ATOM 596 C CA . LYS A 1 80 ? -19.562 -5.574 13.578 1 95.25 80 LYS A CA 1
ATOM 597 C C . LYS A 1 80 ? -19.641 -6.871 14.375 1 95.25 80 LYS A C 1
ATOM 599 O O . LYS A 1 80 ? -19.594 -6.852 15.602 1 95.25 80 LYS A O 1
ATOM 604 N N . TRP A 1 81 ? -19.734 -8.047 13.664 1 96 81 TRP A N 1
ATOM 605 C CA . TRP A 1 81 ? -19.656 -9.328 14.367 1 96 81 TRP A CA 1
ATOM 606 C C . TRP A 1 81 ? -18.281 -9.523 15.008 1 96 81 TRP A C 1
ATOM 608 O O . TRP A 1 81 ? -17.266 -9.188 14.406 1 96 81 TRP A O 1
ATOM 618 N N . PRO A 1 82 ? -18.297 -10.102 16.25 1 95.75 82 PRO A N 1
ATOM 619 C CA . PRO A 1 82 ? -17 -10.5 16.812 1 95.75 82 PRO A CA 1
ATOM 620 C C . PRO A 1 82 ? -16.266 -11.523 15.938 1 95.75 82 PRO A C 1
ATOM 622 O O . PRO A 1 82 ? -16.906 -12.328 15.258 1 95.75 82 PRO A O 1
ATOM 625 N N . GLY A 1 83 ? -15.023 -11.5 16 1 97 83 GLY A N 1
ATOM 626 C CA . GLY A 1 83 ? -14.203 -12.438 15.25 1 97 83 GLY A CA 1
ATOM 627 C C . G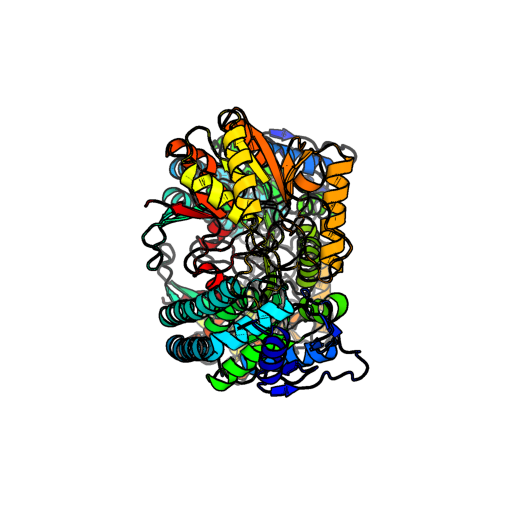LY A 1 83 ? -14.586 -13.883 15.492 1 97 83 GLY A C 1
ATOM 628 O O . GLY A 1 83 ? -14.547 -14.703 14.57 1 97 83 GLY A O 1
ATOM 629 N N . LYS A 1 84 ? -14.977 -14.156 16.688 1 97.38 84 LYS A N 1
ATOM 630 C CA . LYS A 1 84 ? -15.367 -15.516 17.062 1 97.38 84 LYS A CA 1
ATOM 631 C C . LYS A 1 84 ? -16.594 -15.969 16.266 1 97.38 84 LYS A C 1
ATOM 633 O O . LYS A 1 84 ? -16.672 -17.109 15.82 1 97.38 84 LYS A O 1
ATOM 638 N N . GLN A 1 85 ? -17.547 -15.07 16.078 1 97.75 85 GLN A N 1
ATOM 639 C CA . GLN A 1 85 ? -18.75 -15.391 15.328 1 97.75 85 GLN A CA 1
ATOM 640 C C . GLN A 1 85 ? -18.469 -15.539 13.836 1 97.75 85 GLN A C 1
ATOM 642 O O . GLN A 1 85 ? -18.969 -16.453 13.188 1 97.75 85 GLN A O 1
ATOM 647 N N . ARG A 1 86 ? -17.656 -14.664 13.328 1 98.44 86 ARG A N 1
ATOM 648 C CA . ARG A 1 86 ? -17.266 -14.805 11.93 1 98.44 86 ARG A CA 1
ATOM 649 C C . ARG A 1 86 ? -16.516 -16.109 11.703 1 98.44 86 ARG A C 1
ATOM 651 O O . ARG A 1 86 ? -16.734 -16.797 10.703 1 98.44 86 ARG A O 1
ATOM 658 N N . GLY A 1 87 ? -15.656 -16.484 12.695 1 98.69 87 GLY A N 1
ATOM 659 C CA . GLY A 1 87 ? -14.906 -17.719 12.625 1 98.69 87 GLY A CA 1
ATOM 660 C C . GLY A 1 87 ? -15.797 -18.953 12.508 1 98.69 87 GLY A C 1
ATOM 661 O O . GLY A 1 87 ? -15.477 -19.891 11.781 1 98.69 87 GLY A O 1
ATOM 662 N N . LEU A 1 88 ? -16.938 -18.922 13.188 1 98.62 88 LEU A N 1
ATOM 663 C CA . LEU A 1 88 ? -17.875 -20.031 13.133 1 98.62 88 LEU A CA 1
ATOM 664 C C . LEU A 1 88 ? -18.422 -20.219 11.719 1 98.62 88 LEU A C 1
ATOM 666 O O . LEU A 1 88 ? -18.5 -21.344 11.227 1 98.62 88 LEU A O 1
ATOM 670 N N . VAL A 1 89 ? -18.75 -19.125 11.102 1 98.81 89 VAL A N 1
ATOM 671 C CA . VAL A 1 89 ? -19.266 -19.172 9.742 1 98.81 89 VAL A CA 1
ATOM 672 C C . VAL A 1 89 ? -18.188 -19.672 8.789 1 98.81 89 VAL A C 1
ATOM 674 O O . VAL A 1 89 ? -18.453 -20.5 7.922 1 98.81 89 VAL A O 1
ATOM 677 N N . LEU A 1 90 ? -16.938 -19.219 8.969 1 98.88 90 LEU A N 1
ATOM 678 C CA . LEU A 1 90 ? -15.828 -19.625 8.109 1 98.88 90 LEU A CA 1
ATOM 679 C C . LEU A 1 90 ? -15.578 -21.125 8.227 1 98.88 90 LEU A C 1
ATOM 681 O O . LEU A 1 90 ? -15.359 -21.797 7.215 1 98.88 90 LEU A O 1
ATOM 685 N N . ARG A 1 91 ? -15.633 -21.656 9.414 1 98.88 91 ARG A N 1
ATOM 686 C CA . ARG A 1 91 ? -15.422 -23.094 9.625 1 98.88 91 ARG A CA 1
ATOM 687 C C . ARG A 1 91 ? -16.547 -23.906 9.016 1 98.88 91 ARG A C 1
ATOM 689 O O . ARG A 1 91 ? -16.328 -25.016 8.516 1 98.88 91 ARG A O 1
ATOM 696 N N . LYS A 1 92 ? -17.766 -23.375 9.086 1 98.88 92 LYS A N 1
ATOM 697 C CA . LYS A 1 92 ? -18.891 -24.047 8.453 1 98.88 92 LYS A CA 1
ATOM 698 C C . LYS A 1 92 ? -18.719 -24.078 6.934 1 98.88 92 LYS A C 1
ATOM 700 O O . LYS A 1 92 ? -19.016 -25.094 6.293 1 98.88 92 LYS A O 1
ATOM 705 N N . ILE A 1 93 ? -18.25 -22.984 6.383 1 98.88 93 ILE A N 1
ATOM 706 C CA . ILE A 1 93 ? -17.969 -22.953 4.953 1 98.88 93 ILE A CA 1
ATOM 707 C C . ILE A 1 93 ? -16.922 -24.016 4.602 1 98.88 93 ILE A C 1
ATOM 709 O O . ILE A 1 93 ? -17.094 -24.75 3.631 1 98.88 93 ILE A O 1
ATOM 713 N N . ALA A 1 94 ? -15.867 -24.125 5.406 1 98.81 94 ALA A N 1
ATOM 714 C CA . ALA A 1 94 ? -14.828 -25.125 5.188 1 98.81 94 ALA A CA 1
ATOM 715 C C . ALA A 1 94 ? -15.422 -26.531 5.164 1 98.81 94 ALA A C 1
ATOM 717 O O . ALA A 1 94 ? -15.109 -27.328 4.281 1 98.81 94 ALA A O 1
ATOM 718 N N . LYS A 1 95 ? -16.266 -26.781 6.082 1 98.81 95 LYS A N 1
ATOM 719 C CA . LYS A 1 95 ? -16.906 -28.094 6.168 1 98.81 95 LYS A CA 1
ATOM 720 C C . LYS A 1 95 ? -17.75 -28.375 4.922 1 98.81 95 LYS A C 1
ATOM 722 O O . LYS A 1 95 ? -17.672 -29.453 4.348 1 98.81 95 LYS A O 1
ATOM 727 N N . MET A 1 96 ? -18.516 -27.422 4.535 1 98.75 96 MET A N 1
ATOM 728 C CA . MET A 1 96 ? -19.406 -27.578 3.383 1 98.75 96 MET A CA 1
ATOM 729 C C . MET A 1 96 ? -18.594 -27.719 2.094 1 98.75 96 MET A C 1
ATOM 731 O O . MET A 1 96 ? -19 -28.438 1.176 1 98.75 96 MET A O 1
ATOM 735 N N . MET A 1 97 ? -17.484 -27.047 2.018 1 98.69 97 MET A N 1
ATOM 736 C CA . MET A 1 97 ? -16.609 -27.203 0.868 1 98.69 97 MET A CA 1
ATOM 737 C C . MET A 1 97 ? -16.094 -28.641 0.766 1 98.69 97 MET A C 1
ATOM 739 O O . MET A 1 97 ? -16.047 -29.203 -0.327 1 98.69 97 MET A O 1
ATOM 743 N N . ARG A 1 98 ? -15.688 -29.172 1.915 1 98.62 98 ARG A N 1
ATOM 744 C CA . ARG A 1 98 ? -15.203 -30.547 1.934 1 98.62 98 ARG A CA 1
ATOM 745 C C . ARG A 1 98 ? -16.312 -31.516 1.526 1 98.62 98 ARG A C 1
ATOM 747 O O . ARG A 1 98 ? -16.031 -32.531 0.887 1 98.62 98 ARG A O 1
ATOM 754 N N . GLU A 1 99 ? -17.531 -31.203 1.833 1 98.44 99 GLU A N 1
ATOM 755 C CA . GLU A 1 99 ? -18.672 -32.031 1.438 1 98.44 99 GLU A CA 1
ATOM 756 C C . GLU A 1 99 ? -18.906 -31.953 -0.068 1 98.44 99 GLU A C 1
ATOM 758 O O . GLU A 1 99 ? -19.406 -32.906 -0.668 1 98.44 99 GLU A O 1
ATOM 763 N N . LYS A 1 100 ? -18.562 -30.844 -0.65 1 98.12 100 LYS A N 1
ATOM 764 C CA . LYS A 1 100 ? -18.781 -30.641 -2.08 1 98.12 100 LYS A CA 1
ATOM 765 C C . LYS A 1 100 ? -17.453 -30.703 -2.844 1 98.12 100 LYS A C 1
ATOM 767 O O . LYS A 1 100 ? -17.344 -30.156 -3.949 1 98.12 100 LYS A O 1
ATOM 772 N N . ARG A 1 101 ? -16.531 -31.328 -2.293 1 98.25 101 ARG A N 1
ATOM 773 C CA . ARG A 1 101 ? -15.141 -31.344 -2.734 1 98.25 101 ARG A CA 1
ATOM 774 C C . ARG A 1 101 ? -15.031 -31.812 -4.18 1 98.25 101 ARG A C 1
ATOM 776 O O . ARG A 1 101 ? -14.391 -31.172 -5.008 1 98.25 101 ARG A O 1
ATOM 783 N N . GLU A 1 102 ? -15.695 -32.906 -4.547 1 98.19 102 GLU A N 1
ATOM 784 C CA . GLU A 1 102 ? -15.602 -33.531 -5.875 1 98.19 102 GLU A CA 1
ATOM 785 C C . GLU A 1 102 ? -16.266 -32.656 -6.926 1 98.19 102 GLU A C 1
ATOM 787 O O . GLU A 1 102 ? -15.766 -32.531 -8.047 1 98.19 102 GLU A O 1
ATOM 792 N N . LEU A 1 103 ? -17.359 -32.094 -6.578 1 98.44 103 LEU A N 1
ATOM 793 C CA . LEU A 1 103 ? -18.062 -31.203 -7.508 1 98.44 103 LEU A CA 1
ATOM 794 C C . LEU A 1 103 ? -17.219 -29.969 -7.844 1 98.44 103 LEU A C 1
ATOM 796 O O . LEU A 1 103 ? -17.016 -29.656 -9.016 1 98.44 103 LEU A O 1
ATOM 800 N N . LEU A 1 104 ? -16.734 -29.297 -6.773 1 98.75 104 LEU A N 1
ATOM 801 C CA . LEU A 1 104 ? -15.93 -28.094 -6.977 1 98.75 104 LEU A CA 1
ATOM 802 C C . LEU A 1 104 ? -14.68 -28.406 -7.793 1 98.75 104 LEU A C 1
ATOM 804 O O . LEU A 1 104 ? -14.352 -27.672 -8.734 1 98.75 104 LEU A O 1
ATOM 808 N N . ALA A 1 105 ? -14 -29.5 -7.496 1 98.62 105 ALA A N 1
ATOM 809 C CA . ALA A 1 105 ? -12.805 -29.906 -8.227 1 98.62 105 ALA A CA 1
ATOM 810 C C . ALA A 1 105 ? -13.133 -30.25 -9.68 1 98.62 105 ALA A C 1
ATOM 812 O O . ALA A 1 105 ? -12.391 -29.875 -10.586 1 98.62 105 ALA A O 1
ATOM 813 N N . GLY A 1 106 ? -14.211 -30.984 -9.867 1 98.5 106 GLY A N 1
ATOM 814 C CA . GLY A 1 106 ? -14.641 -31.344 -11.211 1 98.5 106 GLY A CA 1
ATOM 815 C C . GLY A 1 106 ? -14.93 -30.125 -12.078 1 98.5 106 GLY A C 1
ATOM 816 O O . GLY A 1 106 ? -14.539 -30.094 -13.25 1 98.5 106 GLY A O 1
ATOM 817 N N . ILE A 1 107 ? -15.594 -29.141 -11.492 1 98.38 107 ILE A N 1
ATOM 818 C CA . ILE A 1 107 ? -15.914 -27.906 -12.211 1 98.38 107 ILE A CA 1
ATOM 819 C C . ILE A 1 107 ? -14.625 -27.219 -12.633 1 98.38 107 ILE A C 1
ATOM 821 O O . ILE A 1 107 ? -14.484 -26.797 -13.789 1 98.38 107 ILE A O 1
ATOM 825 N N . ASP A 1 108 ? -13.672 -27.094 -11.734 1 98.44 108 ASP A N 1
ATOM 826 C CA . ASP A 1 108 ? -12.406 -26.453 -12.07 1 98.44 108 ASP A CA 1
ATOM 827 C C . ASP A 1 108 ? -11.68 -27.234 -13.172 1 98.44 108 ASP A C 1
ATOM 829 O O . ASP A 1 108 ? -11.102 -26.641 -14.078 1 98.44 108 ASP A O 1
ATOM 833 N N . THR A 1 109 ? -11.75 -28.531 -13.117 1 98.44 109 THR A N 1
ATOM 834 C CA . THR A 1 109 ? -11.078 -29.375 -14.109 1 98.44 109 THR A CA 1
ATOM 835 C C . THR A 1 109 ? -11.664 -29.125 -15.492 1 98.44 109 THR A C 1
ATOM 837 O O . THR A 1 109 ? -10.922 -28.891 -16.453 1 98.44 109 THR A O 1
ATOM 840 N N . ILE A 1 110 ? -12.961 -29.109 -15.625 1 97.81 110 ILE A N 1
ATOM 841 C CA . ILE A 1 110 ? -13.562 -29.016 -16.953 1 97.81 110 ILE A CA 1
ATOM 842 C C . ILE A 1 110 ? -13.461 -27.578 -17.453 1 97.81 110 ILE A C 1
ATOM 844 O O . ILE A 1 110 ? -13.445 -27.344 -18.672 1 97.81 110 ILE A O 1
ATOM 848 N N . ASN A 1 111 ? -13.328 -26.609 -16.5 1 96.88 111 ASN A N 1
ATOM 849 C CA . ASN A 1 111 ? -13.25 -25.219 -16.906 1 96.88 111 ASN A CA 1
ATOM 850 C C . ASN A 1 111 ? -11.828 -24.828 -17.312 1 96.88 111 ASN A C 1
ATOM 852 O O . ASN A 1 111 ? -11.633 -23.984 -18.188 1 96.88 111 ASN A O 1
ATOM 856 N N . CYS A 1 112 ? -10.812 -25.375 -16.578 1 97.12 112 CYS A N 1
ATOM 857 C CA . CYS A 1 112 ? -9.484 -24.812 -16.828 1 97.12 112 CYS A CA 1
ATOM 858 C C . CYS A 1 112 ? -8.523 -25.906 -17.266 1 97.12 112 CYS A C 1
ATOM 860 O O . CYS A 1 112 ? -7.367 -25.625 -17.594 1 97.12 112 CYS A O 1
ATOM 862 N N . GLY A 1 113 ? -8.914 -27.188 -17.297 1 97.44 113 GLY A N 1
ATOM 863 C CA . GLY A 1 113 ? -8.156 -28.266 -17.922 1 97.44 113 GLY A CA 1
ATOM 864 C C . GLY A 1 113 ? -7.242 -28.984 -16.953 1 97.44 113 GLY A C 1
ATOM 865 O O . GLY A 1 113 ? -6.688 -30.047 -17.281 1 97.44 113 GLY A O 1
ATOM 866 N N . LYS A 1 114 ? -7.082 -28.484 -15.695 1 97.81 114 LYS A N 1
ATOM 867 C CA . LYS A 1 114 ? -6.121 -29.078 -14.773 1 97.81 114 LYS A CA 1
ATOM 868 C C . LYS A 1 114 ? -6.5 -30.516 -14.422 1 97.81 114 LYS A C 1
ATOM 870 O O . LYS A 1 114 ? -7.684 -30.859 -14.383 1 97.81 114 LYS A O 1
ATOM 875 N N . PRO A 1 115 ? -5.527 -31.391 -14.086 1 97.88 115 PRO A N 1
ATOM 876 C CA . PRO A 1 115 ? -5.824 -32.75 -13.633 1 97.88 115 PRO A CA 1
ATOM 877 C C . PRO A 1 115 ? -6.617 -32.781 -12.328 1 97.88 115 PRO A C 1
ATOM 879 O O . PRO A 1 115 ? -6.367 -31.984 -11.43 1 97.88 115 PRO A O 1
ATOM 882 N N . THR A 1 116 ? -7.559 -33.656 -12.219 1 97.31 116 THR A N 1
ATOM 883 C CA . THR A 1 116 ? -8.492 -33.75 -11.102 1 97.31 116 THR A CA 1
ATOM 884 C C . THR A 1 116 ? -7.746 -33.875 -9.781 1 97.31 116 THR A C 1
ATOM 886 O O . THR A 1 116 ? -8.125 -33.219 -8.797 1 97.31 116 THR A O 1
ATOM 889 N N . PRO A 1 117 ? -6.641 -34.625 -9.68 1 96.94 117 PRO A N 1
ATOM 890 C CA . PRO A 1 117 ? -5.941 -34.688 -8.391 1 96.94 117 PRO A CA 1
ATOM 891 C C . PRO A 1 117 ? -5.453 -33.312 -7.914 1 96.94 117 PRO A C 1
ATOM 893 O O . PRO A 1 117 ? -5.496 -33.031 -6.719 1 96.94 117 PRO A O 1
ATOM 896 N N . TYR A 1 118 ? -4.996 -32.5 -8.805 1 97.25 118 TYR A N 1
ATOM 897 C CA . TYR A 1 118 ? -4.559 -31.156 -8.438 1 97.25 118 TYR A CA 1
ATOM 898 C C . TYR A 1 118 ? -5.742 -30.297 -8.016 1 97.25 118 TYR A C 1
ATOM 900 O O . TYR A 1 118 ? -5.641 -29.516 -7.074 1 97.25 118 TYR A O 1
ATOM 908 N N . ALA A 1 119 ? -6.852 -30.438 -8.727 1 98.31 119 ALA A N 1
ATOM 909 C CA . ALA A 1 119 ? -8.055 -29.688 -8.383 1 98.31 119 ALA A CA 1
ATOM 910 C C . ALA A 1 119 ? -8.555 -30.062 -6.992 1 98.31 119 ALA A C 1
ATOM 912 O O . ALA A 1 119 ? -8.992 -29.203 -6.227 1 98.31 119 ALA A O 1
ATOM 913 N N . LEU A 1 120 ? -8.531 -31.391 -6.711 1 98.31 120 LEU A N 1
ATOM 914 C CA . LEU A 1 120 ? -8.938 -31.859 -5.391 1 98.31 120 LEU A CA 1
ATOM 915 C C . LEU A 1 120 ? -8.055 -31.266 -4.301 1 98.31 120 LEU A C 1
ATOM 917 O O . LEU A 1 120 ? -8.547 -30.812 -3.266 1 98.31 120 LEU A O 1
ATOM 921 N N . PHE A 1 121 ? -6.793 -31.234 -4.559 1 97.19 121 PHE A N 1
ATOM 922 C CA . PHE A 1 121 ? -5.848 -30.641 -3.613 1 97.19 121 PHE A CA 1
ATOM 923 C C . PHE A 1 121 ? -6.145 -29.172 -3.398 1 97.19 121 PHE A C 1
ATOM 925 O O . PHE A 1 121 ? -6.051 -28.672 -2.275 1 97.19 121 PHE A O 1
ATOM 932 N N . ASP A 1 122 ? -6.484 -28.469 -4.441 1 97.81 122 ASP A N 1
ATOM 933 C CA . ASP A 1 122 ? -6.832 -27.062 -4.348 1 97.81 122 ASP A CA 1
ATOM 934 C C . ASP A 1 122 ? -8 -26.844 -3.393 1 97.81 122 ASP A C 1
ATOM 936 O O . ASP A 1 122 ? -7.961 -25.938 -2.549 1 97.81 122 ASP A O 1
ATOM 940 N N . ILE A 1 123 ? -9.023 -27.672 -3.533 1 98.56 123 ILE A N 1
ATOM 941 C CA . ILE A 1 123 ? -10.211 -27.516 -2.707 1 98.56 123 ILE A CA 1
ATOM 942 C C . ILE A 1 123 ? -9.867 -27.812 -1.248 1 98.56 123 ILE A C 1
ATOM 944 O O . ILE A 1 123 ? -10.273 -27.062 -0.349 1 98.56 123 ILE A O 1
ATOM 948 N N . ASP A 1 124 ? -9.078 -28.828 -1.028 1 98.06 124 ASP A N 1
ATOM 949 C CA . ASP A 1 124 ? -8.664 -29.172 0.33 1 98.06 124 ASP A CA 1
ATOM 950 C C . ASP A 1 124 ? -7.875 -28.016 0.966 1 98.06 124 ASP A C 1
ATOM 952 O O . ASP A 1 124 ? -8.125 -27.656 2.117 1 98.06 124 ASP A O 1
ATOM 956 N N . SER A 1 125 ? -6.957 -27.516 0.202 1 97.25 125 SER A N 1
ATOM 957 C CA . SER A 1 125 ? -6.141 -26.406 0.688 1 97.25 125 SER A CA 1
ATOM 958 C C . SER A 1 125 ? -7 -25.188 1.001 1 97.25 125 SER A C 1
ATOM 960 O O . SER A 1 125 ? -6.738 -24.469 1.972 1 97.25 125 SER A O 1
ATOM 962 N N . CYS A 1 126 ? -7.957 -24.938 0.219 1 97.94 126 CYS A N 1
ATOM 963 C CA . CYS A 1 126 ? -8.859 -23.812 0.43 1 97.94 126 CYS A CA 1
ATOM 964 C C . CYS A 1 126 ? -9.664 -23.984 1.711 1 97.94 126 CYS A C 1
ATOM 966 O O . CYS A 1 126 ? -9.859 -23.031 2.467 1 97.94 126 CYS A O 1
ATOM 968 N N . ALA A 1 127 ? -10.156 -25.203 1.903 1 98.5 127 ALA A N 1
ATOM 969 C CA . ALA A 1 127 ? -10.891 -25.484 3.137 1 98.5 127 ALA A CA 1
ATOM 970 C C . ALA A 1 127 ? -10.008 -25.25 4.359 1 98.5 127 ALA A C 1
ATOM 972 O O . ALA A 1 127 ? -10.445 -24.656 5.344 1 98.5 127 ALA A O 1
ATOM 973 N N . ASP A 1 128 ? -8.789 -25.688 4.297 1 97.94 128 ASP A N 1
ATOM 974 C CA . ASP A 1 128 ? -7.832 -25.453 5.379 1 97.94 128 ASP A CA 1
ATOM 975 C C . ASP A 1 128 ? -7.609 -23.969 5.613 1 97.94 128 ASP A C 1
ATOM 977 O O . ASP A 1 128 ? -7.441 -23.531 6.754 1 97.94 128 ASP A O 1
ATOM 981 N N . MET A 1 129 ? -7.566 -23.266 4.574 1 97.94 129 MET A N 1
ATOM 982 C CA . MET A 1 129 ? -7.352 -21.828 4.66 1 97.94 129 MET A CA 1
ATOM 983 C C . MET A 1 129 ? -8.469 -21.141 5.441 1 97.94 129 MET A C 1
ATOM 985 O O . MET A 1 129 ? -8.227 -20.219 6.207 1 97.94 129 MET A O 1
ATOM 989 N N . PHE A 1 130 ? -9.695 -21.594 5.234 1 98.69 130 PHE A N 1
ATOM 990 C CA . PHE A 1 130 ? -10.812 -21.062 5.996 1 98.69 130 PHE A CA 1
ATOM 991 C C . PHE A 1 130 ? -10.609 -21.281 7.488 1 98.69 130 PHE A C 1
ATOM 993 O O . PHE A 1 130 ? -10.914 -20.406 8.297 1 98.69 130 PHE A O 1
ATOM 1000 N N . GLU A 1 131 ? -10.133 -22.406 7.793 1 98.06 131 GLU A N 1
ATOM 1001 C CA . GLU A 1 131 ? -9.867 -22.688 9.203 1 98.06 131 GLU A CA 1
ATOM 1002 C C . GLU A 1 131 ? -8.758 -21.797 9.75 1 98.06 131 GLU A C 1
ATOM 1004 O O . GLU A 1 131 ? -8.859 -21.297 10.875 1 98.06 131 GLU A O 1
ATOM 1009 N N . TYR A 1 132 ? -7.754 -21.609 8.992 1 98.19 132 TYR A N 1
ATOM 1010 C CA . TYR A 1 132 ? -6.66 -20.734 9.391 1 98.19 132 TYR A CA 1
ATOM 1011 C C . TYR A 1 132 ? -7.172 -19.312 9.672 1 98.19 132 TYR A C 1
ATOM 1013 O O . TYR A 1 132 ? -6.891 -18.75 10.727 1 98.19 132 TYR A O 1
ATOM 1021 N N . TYR A 1 133 ? -7.941 -18.781 8.773 1 98.62 133 TYR A N 1
ATOM 1022 C CA . TYR A 1 133 ? -8.367 -17.391 8.922 1 98.62 133 TYR A CA 1
ATOM 1023 C C . TYR A 1 133 ? -9.477 -17.266 9.961 1 98.62 133 TYR A C 1
ATOM 1025 O O . TYR A 1 133 ? -9.695 -16.203 10.523 1 98.62 133 TYR A O 1
ATOM 1033 N N . ALA A 1 134 ? -10.227 -18.375 10.156 1 98.75 134 ALA A N 1
ATOM 1034 C CA . ALA A 1 134 ? -11.125 -18.375 11.305 1 98.75 134 ALA A CA 1
ATOM 1035 C C . ALA A 1 134 ? -10.359 -18.141 12.602 1 98.75 134 ALA A C 1
ATOM 1037 O O . ALA A 1 134 ? -10.758 -17.312 13.422 1 98.75 134 ALA A O 1
ATOM 1038 N N . GLU A 1 135 ? -9.266 -18.828 12.688 1 98.19 135 GLU A N 1
ATOM 1039 C CA . GLU A 1 135 ? -8.43 -18.672 13.875 1 98.19 135 GLU A CA 1
ATOM 1040 C C . GLU A 1 135 ? -7.855 -17.266 13.953 1 98.19 135 GLU A C 1
ATOM 1042 O O . GLU A 1 135 ? -7.809 -16.672 15.031 1 98.19 135 GLU A O 1
ATOM 1047 N N . VAL A 1 136 ? -7.414 -16.75 12.836 1 98.19 136 VAL A N 1
ATOM 1048 C CA . VAL A 1 136 ? -6.875 -15.398 12.797 1 98.19 136 VAL A CA 1
ATOM 1049 C C . VAL A 1 136 ? -7.93 -14.406 13.281 1 98.19 136 VAL A C 1
ATOM 1051 O O . VAL A 1 136 ? -7.637 -13.539 14.109 1 98.19 136 VAL A O 1
ATOM 1054 N N . ALA A 1 137 ? -9.117 -14.523 12.75 1 98.06 137 ALA A N 1
ATOM 1055 C CA . ALA A 1 137 ? -10.203 -13.625 13.133 1 98.06 137 ALA A CA 1
ATOM 1056 C C . ALA A 1 137 ? -10.523 -13.758 14.617 1 98.06 137 ALA A C 1
ATOM 1058 O O . ALA A 1 137 ? -10.766 -12.758 15.297 1 98.06 137 ALA A O 1
ATOM 1059 N N . GLU A 1 138 ? -10.523 -14.961 15.148 1 97.75 138 GLU A N 1
ATOM 1060 C CA . GLU A 1 138 ? -10.883 -15.266 16.531 1 97.75 138 GLU A CA 1
ATOM 1061 C C . GLU A 1 138 ? -9.867 -14.68 17.516 1 97.75 138 GLU A C 1
ATOM 1063 O O . GLU A 1 138 ? -10.227 -14.281 18.625 1 97.75 138 GLU A O 1
ATOM 1068 N N . THR A 1 139 ? -8.664 -14.656 17.031 1 96.88 139 THR A N 1
ATOM 1069 C CA . THR A 1 139 ? -7.598 -14.273 17.953 1 96.88 139 THR A CA 1
ATOM 1070 C C . THR A 1 139 ? -7.133 -12.844 17.672 1 96.88 139 THR A C 1
ATOM 1072 O O . THR A 1 139 ? -6.207 -12.352 18.328 1 96.88 139 THR A O 1
ATOM 1075 N N . ASP A 1 140 ? -7.727 -12.188 16.766 1 94.62 140 ASP A N 1
ATOM 1076 C CA . ASP A 1 140 ? -7.34 -10.828 16.406 1 94.62 140 ASP A CA 1
ATOM 1077 C C . ASP A 1 140 ? -7.594 -9.859 17.562 1 94.62 140 ASP A C 1
ATOM 1079 O O . ASP A 1 140 ? -8.57 -10.008 18.297 1 94.62 140 ASP A O 1
ATOM 1083 N N . ASN A 1 141 ? -6.672 -8.961 17.797 1 93.38 141 ASN A N 1
ATOM 1084 C CA . ASN A 1 141 ? -6.805 -7.844 18.734 1 93.38 141 ASN A CA 1
ATOM 1085 C C . ASN A 1 141 ? -6.801 -6.504 18 1 93.38 141 ASN A C 1
ATOM 1087 O O . ASN A 1 141 ? -5.75 -5.887 17.828 1 93.38 141 ASN A O 1
ATOM 1091 N N . PRO A 1 142 ? -7.973 -5.984 17.719 1 92.81 142 PRO A N 1
ATOM 1092 C CA . PRO A 1 142 ? -8.07 -4.793 16.859 1 92.81 142 PRO A CA 1
ATOM 1093 C C . PRO A 1 142 ? -7.668 -3.514 17.594 1 92.81 142 PRO A C 1
ATOM 1095 O O . PRO A 1 142 ? -7.523 -2.461 16.969 1 92.81 142 PRO A O 1
ATOM 1098 N N . THR A 1 143 ? -7.488 -3.508 18.953 1 96.25 143 THR A N 1
ATOM 1099 C CA . THR A 1 143 ? -7.105 -2.328 19.719 1 96.25 143 THR A CA 1
ATOM 1100 C C . THR A 1 143 ? -5.836 -2.596 20.516 1 96.25 143 THR A C 1
ATOM 1102 O O . THR A 1 143 ? -5.812 -3.486 21.375 1 96.25 143 THR A O 1
ATOM 1105 N N . VAL A 1 144 ? -4.855 -1.841 20.219 1 97.12 144 VAL A N 1
ATOM 1106 C CA . VAL A 1 144 ? -3.572 -1.999 20.891 1 97.12 144 VAL A CA 1
ATOM 1107 C C . VAL A 1 144 ? -3.18 -0.689 21.578 1 97.12 144 VAL A C 1
ATOM 1109 O O . VAL A 1 144 ? -3.176 0.369 20.938 1 97.12 144 VAL A O 1
ATOM 1112 N N . LYS A 1 145 ? -2.889 -0.747 22.859 1 97.56 145 LYS A N 1
ATOM 1113 C CA . LYS A 1 145 ? -2.373 0.421 23.562 1 97.56 145 LYS A CA 1
ATOM 1114 C C . LYS A 1 145 ? -0.919 0.692 23.203 1 97.56 145 LYS A C 1
ATOM 1116 O O . LYS A 1 145 ? -0.108 -0.234 23.125 1 97.56 145 LYS A O 1
ATOM 1121 N N . VAL A 1 146 ? -0.608 1.902 22.891 1 97.38 146 VAL A N 1
ATOM 1122 C CA . VAL A 1 146 ? 0.75 2.303 22.531 1 97.38 146 VAL A CA 1
ATOM 1123 C C . VAL A 1 146 ? 1.323 3.209 23.625 1 97.38 146 VAL A C 1
ATOM 1125 O O . VAL A 1 146 ? 0.78 4.281 23.891 1 97.38 146 VAL A O 1
ATOM 1128 N N . PRO A 1 147 ? 2.404 2.832 24.25 1 95.88 147 PRO A N 1
ATOM 1129 C CA . PRO A 1 147 ? 3.021 3.691 25.266 1 95.88 147 PRO A CA 1
ATOM 1130 C C . PRO A 1 147 ? 3.617 4.965 24.672 1 95.88 147 PRO A C 1
ATOM 1132 O O . PRO A 1 147 ? 4.223 4.93 23.594 1 95.88 147 PRO A O 1
ATOM 1135 N N . LEU A 1 148 ? 3.379 6.039 25.297 1 95.5 148 LEU A N 1
ATOM 1136 C CA . LEU A 1 148 ? 3.982 7.324 24.953 1 95.5 148 LEU A CA 1
ATOM 1137 C C . LEU A 1 148 ? 4.891 7.809 26.078 1 95.5 148 LEU A C 1
ATOM 1139 O O . LEU A 1 148 ? 4.523 8.711 26.844 1 95.5 148 LEU A O 1
ATOM 1143 N N . PRO A 1 149 ? 6.07 7.359 26.094 1 91.06 149 PRO A N 1
ATOM 1144 C CA . PRO A 1 149 ? 6.934 7.641 27.25 1 91.06 149 PRO A CA 1
ATOM 1145 C C . PRO A 1 149 ? 7.199 9.133 27.438 1 91.06 149 PRO A C 1
ATOM 1147 O O . PRO A 1 149 ? 7.383 9.594 28.562 1 91.06 149 PRO A O 1
ATOM 1150 N N . ASN A 1 150 ? 7.152 9.891 26.359 1 89.81 150 ASN A N 1
ATOM 1151 C CA . ASN A 1 150 ? 7.488 11.305 26.453 1 89.81 150 ASN A CA 1
ATOM 1152 C C . ASN A 1 150 ? 6.238 12.172 26.625 1 89.81 150 ASN A C 1
ATOM 1154 O O . ASN A 1 150 ? 6.316 13.398 26.562 1 89.81 150 ASN A O 1
ATOM 1158 N N . ASN A 1 151 ? 5.062 11.523 26.734 1 92.19 151 ASN A N 1
ATOM 1159 C CA . ASN A 1 151 ? 3.797 12.227 26.922 1 92.19 151 ASN A CA 1
ATOM 1160 C C . ASN A 1 151 ? 2.93 11.562 27.984 1 92.19 151 ASN A C 1
ATOM 1162 O O . ASN A 1 151 ? 1.841 11.07 27.688 1 92.19 151 ASN A O 1
ATOM 1166 N N . PRO A 1 152 ? 3.307 11.656 29.266 1 90.19 152 PRO A N 1
ATOM 1167 C CA . PRO A 1 152 ? 2.592 10.922 30.312 1 90.19 152 PRO A CA 1
ATOM 1168 C C . PRO A 1 152 ? 1.16 11.414 30.5 1 90.19 152 PRO A C 1
ATOM 1170 O O . PRO A 1 152 ? 0.326 10.703 31.062 1 90.19 152 PRO A O 1
ATOM 1173 N N . GLY A 1 153 ? 0.734 12.461 30.125 1 94.31 153 GLY A N 1
ATOM 1174 C CA . GLY A 1 153 ? -0.62 12.969 30.25 1 94.31 153 GLY A CA 1
ATOM 1175 C C . GLY A 1 153 ? -1.56 12.469 29.172 1 94.31 153 GLY A C 1
ATOM 1176 O O . GLY A 1 153 ? -2.74 12.82 29.156 1 94.31 153 GLY A O 1
ATOM 1177 N N . PHE A 1 154 ? -1.053 11.523 28.375 1 96.88 154 PHE A N 1
ATOM 1178 C CA . PHE A 1 154 ? -1.846 11.031 27.25 1 96.88 154 PHE A CA 1
ATOM 1179 C C . PHE A 1 154 ? -1.863 9.508 27.219 1 96.88 154 PHE A C 1
ATOM 1181 O O . PHE A 1 154 ? -0.886 8.867 27.609 1 96.88 154 PHE A O 1
ATOM 1188 N N . CYS A 1 155 ? -2.99 8.93 26.859 1 97.31 155 CYS A N 1
ATOM 1189 C CA . CYS A 1 155 ? -3.088 7.535 26.438 1 97.31 155 CYS A CA 1
ATOM 1190 C C . CYS A 1 155 ? -3.27 7.434 24.922 1 97.31 155 CYS A C 1
ATOM 1192 O O . CYS A 1 155 ? -3.887 8.305 24.312 1 97.31 155 CYS A O 1
ATOM 1194 N N . ALA A 1 156 ? -2.672 6.461 24.375 1 97.88 156 ALA A N 1
ATOM 1195 C CA . ALA A 1 156 ? -2.734 6.324 22.922 1 97.88 156 ALA A CA 1
ATOM 1196 C C . ALA A 1 156 ? -3.037 4.887 22.516 1 97.88 156 ALA A C 1
ATOM 1198 O O . ALA A 1 156 ? -2.633 3.943 23.203 1 97.88 156 ALA A O 1
ATOM 1199 N N . PHE A 1 157 ? -3.771 4.75 21.453 1 97.94 157 PHE A N 1
ATOM 1200 C CA . PHE A 1 157 ? -4.176 3.451 20.938 1 97.94 157 PHE A CA 1
ATOM 1201 C C . PHE A 1 157 ? -4.027 3.408 19.406 1 97.94 157 PHE A C 1
ATOM 1203 O O . PHE A 1 157 ? -4.117 4.441 18.75 1 97.94 157 PHE A O 1
ATOM 1210 N N . GLU A 1 158 ? -3.729 2.258 18.906 1 97.94 158 GLU A N 1
ATOM 1211 C CA . GLU A 1 158 ? -3.977 1.889 17.516 1 97.94 158 GLU A CA 1
ATOM 1212 C C . GLU A 1 158 ? -5.191 0.972 17.406 1 97.94 158 GLU A C 1
ATOM 1214 O O . GLU A 1 158 ? -5.328 0.011 18.156 1 97.94 158 GLU A O 1
ATOM 1219 N N . LYS A 1 159 ? -6.035 1.318 16.547 1 97.81 159 LYS A N 1
ATOM 1220 C CA . LYS A 1 159 ? -7.207 0.49 16.281 1 97.81 159 LYS A CA 1
ATOM 1221 C C . LYS A 1 159 ? -7.273 0.099 14.805 1 97.81 159 LYS A C 1
ATOM 1223 O O . LYS A 1 159 ? -6.84 0.857 13.938 1 97.81 159 LYS A O 1
ATOM 1228 N N . ARG A 1 160 ? -7.73 -1.044 14.562 1 97.38 160 ARG A N 1
ATOM 1229 C CA . ARG A 1 160 ? -7.934 -1.506 13.195 1 97.38 160 ARG A CA 1
ATOM 1230 C C . ARG A 1 160 ? -9.414 -1.724 12.898 1 97.38 160 ARG A C 1
ATOM 1232 O O . ARG A 1 160 ? -10.156 -2.217 13.758 1 97.38 160 ARG A O 1
ATOM 1239 N N . PHE A 1 161 ? -9.844 -1.337 11.742 1 97.44 161 PHE A N 1
ATOM 1240 C CA . PHE A 1 161 ? -11.211 -1.472 11.266 1 97.44 161 PHE A CA 1
ATOM 1241 C C . PHE A 1 161 ? -11.25 -2.119 9.883 1 97.44 161 PHE A C 1
ATOM 1243 O O . PHE A 1 161 ? -10.336 -1.927 9.078 1 97.44 161 PHE A O 1
ATOM 1250 N N . PRO A 1 162 ? -12.328 -2.992 9.625 1 98.06 162 PRO A N 1
ATOM 1251 C CA . PRO A 1 162 ? -12.469 -3.4 8.227 1 98.06 162 PRO A CA 1
ATOM 1252 C C . PRO A 1 162 ? -12.539 -2.213 7.266 1 98.06 162 PRO A C 1
ATOM 1254 O O . PRO A 1 162 ? -13.031 -1.145 7.637 1 98.06 162 PRO A O 1
ATOM 1257 N N . ARG A 1 163 ? -12.117 -2.371 6.066 1 97.81 163 ARG A N 1
ATOM 1258 C CA . ARG A 1 163 ? -12.023 -1.281 5.098 1 97.81 163 ARG A CA 1
ATOM 1259 C C . ARG A 1 163 ? -13.398 -0.942 4.527 1 97.81 163 ARG A C 1
ATOM 1261 O O . ARG A 1 163 ? -13.703 0.228 4.289 1 97.81 163 ARG A O 1
ATOM 1268 N N . GLY A 1 164 ? -14.172 -1.896 4.152 1 98.44 164 GLY A N 1
ATOM 1269 C CA . GLY A 1 164 ? -15.453 -1.666 3.494 1 98.44 164 GLY A CA 1
ATOM 1270 C C . GLY A 1 164 ? -15.766 -2.691 2.422 1 98.44 164 GLY A C 1
ATOM 1271 O O . GLY A 1 164 ? -15.789 -3.893 2.693 1 98.44 164 GLY A O 1
ATOM 1272 N N . VAL A 1 165 ? -15.945 -2.209 1.149 1 98.81 165 VAL A N 1
ATOM 1273 C CA . VAL A 1 165 ? -16.203 -3.084 0.01 1 98.81 165 VAL A CA 1
ATOM 1274 C C . VAL A 1 165 ? -14.891 -3.375 -0.722 1 98.81 165 VAL A C 1
ATOM 1276 O O . VAL A 1 165 ? -14.211 -2.453 -1.18 1 98.81 165 VAL A O 1
ATOM 1279 N N . ILE A 1 166 ? -14.555 -4.633 -0.798 1 98.88 166 ILE A N 1
ATOM 1280 C CA . ILE A 1 166 ? -13.336 -5.078 -1.463 1 98.88 166 ILE A CA 1
ATOM 1281 C C . ILE A 1 166 ? -13.672 -5.574 -2.871 1 98.88 166 ILE A C 1
ATOM 1283 O O . ILE A 1 166 ? -14.516 -6.453 -3.045 1 98.88 166 ILE A O 1
ATOM 1287 N N . GLY A 1 167 ? -13.086 -4.945 -3.889 1 98.88 167 GLY A N 1
ATOM 1288 C CA . GLY A 1 167 ? -13.133 -5.496 -5.234 1 98.88 167 GLY A CA 1
ATOM 1289 C C . GLY A 1 167 ? -12.055 -6.535 -5.488 1 98.88 167 GLY A C 1
ATOM 1290 O O . GLY A 1 167 ? -10.867 -6.277 -5.273 1 98.88 167 GLY A O 1
ATOM 1291 N N . VAL A 1 168 ? -12.453 -7.699 -5.93 1 98.88 168 VAL A N 1
ATOM 1292 C CA . VAL A 1 168 ? -11.523 -8.797 -6.164 1 98.88 168 VAL A CA 1
ATOM 1293 C C . VAL A 1 168 ? -11.617 -9.258 -7.617 1 98.88 168 VAL A C 1
ATOM 1295 O O . VAL A 1 168 ? -12.703 -9.594 -8.094 1 98.88 168 VAL A O 1
ATOM 1298 N N . ILE A 1 169 ? -10.523 -9.227 -8.352 1 98.88 169 ILE A N 1
ATOM 1299 C CA . ILE A 1 169 ? -10.438 -9.695 -9.727 1 98.88 169 ILE A CA 1
ATOM 1300 C C . ILE A 1 169 ? -9.383 -10.797 -9.836 1 98.88 169 ILE A C 1
ATOM 1302 O O . ILE A 1 169 ? -8.219 -10.586 -9.5 1 98.88 169 ILE A O 1
ATOM 1306 N N . THR A 1 170 ? -9.805 -11.992 -10.305 1 98.56 170 THR A N 1
ATOM 1307 C CA . THR A 1 170 ? -8.891 -13.125 -10.164 1 98.56 170 THR A CA 1
ATOM 1308 C C . THR A 1 170 ? -8.758 -13.867 -11.492 1 98.56 170 THR A C 1
ATOM 1310 O O . THR A 1 170 ? -9.609 -13.742 -12.375 1 98.56 170 THR A O 1
ATOM 1313 N N . PRO A 1 171 ? -7.719 -14.664 -11.656 1 98.12 171 PRO A N 1
ATOM 1314 C CA . PRO A 1 171 ? -7.395 -15.328 -12.914 1 98.12 171 PRO A CA 1
ATOM 1315 C C . PRO A 1 171 ? -8.039 -16.703 -13.031 1 98.12 171 PRO A C 1
ATOM 1317 O O . PRO A 1 171 ? -8.828 -17.094 -12.172 1 98.12 171 PRO A O 1
ATOM 1320 N N . TRP A 1 172 ? -7.645 -17.438 -14.125 1 98.25 172 TRP A N 1
ATOM 1321 C CA . TRP A 1 172 ? -8.336 -18.656 -14.523 1 98.25 172 TRP A CA 1
ATOM 1322 C C . TRP A 1 172 ? -7.531 -19.891 -14.148 1 98.25 172 TRP A C 1
ATOM 1324 O O . TRP A 1 172 ? -8.039 -21.016 -14.195 1 98.25 172 TRP A O 1
ATOM 1334 N N . ASN A 1 173 ? -6.293 -19.719 -13.688 1 97.88 173 ASN A N 1
ATOM 1335 C CA . ASN A 1 173 ? -5.43 -20.891 -13.625 1 97.88 173 ASN A CA 1
ATOM 1336 C C . ASN A 1 173 ? -5.711 -21.734 -12.383 1 97.88 173 ASN A C 1
ATOM 1338 O O . ASN A 1 173 ? -5.484 -22.953 -12.391 1 97.88 173 ASN A O 1
ATOM 1342 N N . PHE A 1 174 ? -6.074 -21.156 -11.305 1 98.12 174 PHE A N 1
ATOM 1343 C CA . PHE A 1 174 ? -6.664 -21.766 -10.117 1 98.12 174 PHE A CA 1
ATOM 1344 C C . PHE A 1 174 ? -7.988 -21.094 -9.766 1 98.12 174 PHE A C 1
ATOM 1346 O O . PHE A 1 174 ? -8.07 -20.344 -8.789 1 98.12 174 PHE A O 1
ATOM 1353 N N . PRO A 1 175 ? -8.977 -21.406 -10.492 1 98.19 175 PRO A N 1
ATOM 1354 C CA . PRO A 1 175 ? -10.172 -20.562 -10.508 1 98.19 175 PRO A CA 1
ATOM 1355 C C . PRO A 1 175 ? -10.703 -20.266 -9.102 1 98.19 175 PRO A C 1
ATOM 1357 O O . PRO A 1 175 ? -10.805 -19.094 -8.711 1 98.19 175 PRO A O 1
ATOM 1360 N N . LEU A 1 176 ? -11.008 -21.281 -8.359 1 98.69 176 LEU A N 1
ATOM 1361 C CA . LEU A 1 176 ? -11.578 -21.047 -7.035 1 98.69 176 LEU A CA 1
ATOM 1362 C C . LEU A 1 176 ? -10.492 -20.656 -6.039 1 98.69 176 LEU A C 1
ATOM 1364 O O . LEU A 1 176 ? -10.672 -19.734 -5.246 1 98.69 176 LEU A O 1
ATOM 1368 N N . LYS A 1 177 ? -9.336 -21.266 -6.121 1 98.5 177 LYS A N 1
ATOM 1369 C CA . LYS A 1 177 ? -8.258 -21.078 -5.148 1 98.5 177 LYS A CA 1
ATOM 1370 C C . LYS A 1 177 ? -7.754 -19.641 -5.172 1 98.5 177 LYS A C 1
ATOM 1372 O O . LYS A 1 177 ? -7.578 -19.016 -4.121 1 98.5 177 LYS A O 1
ATOM 1377 N N . MET A 1 178 ? -7.504 -19.094 -6.355 1 98.19 178 MET A N 1
ATOM 1378 C CA . MET A 1 178 ? -6.996 -17.719 -6.465 1 98.19 178 MET A CA 1
ATOM 1379 C C . MET A 1 178 ? -8.023 -16.719 -5.953 1 98.19 178 MET A C 1
ATOM 1381 O O . MET A 1 178 ? -7.656 -15.695 -5.375 1 98.19 178 MET A O 1
ATOM 1385 N N . ALA A 1 179 ? -9.305 -17.016 -6.141 1 98.69 179 ALA A N 1
ATOM 1386 C CA . ALA A 1 179 ? -10.359 -16.156 -5.598 1 98.69 179 ALA A CA 1
ATOM 1387 C C . ALA A 1 179 ? -10.344 -16.172 -4.07 1 98.69 179 ALA A C 1
ATOM 1389 O O . ALA A 1 179 ? -10.414 -15.125 -3.428 1 98.69 179 ALA A O 1
ATOM 1390 N N . LEU A 1 180 ? -10.188 -17.344 -3.547 1 98.69 180 LEU A N 1
ATOM 1391 C CA . LEU A 1 180 ? -10.32 -17.516 -2.104 1 98.69 180 LEU A CA 1
ATOM 1392 C C . LEU A 1 180 ? -9.094 -16.953 -1.38 1 98.69 180 LEU A C 1
ATOM 1394 O O . LEU A 1 180 ? -9.203 -16.484 -0.244 1 98.69 180 LEU A O 1
ATOM 1398 N N . TRP A 1 181 ? -7.926 -16.984 -2.082 1 98.56 181 TRP A N 1
ATOM 1399 C CA . TRP A 1 181 ? -6.723 -16.406 -1.496 1 98.56 181 TRP A CA 1
ATOM 1400 C C . TRP A 1 181 ? -6.965 -14.953 -1.102 1 98.56 181 TRP A C 1
ATOM 1402 O O . TRP A 1 181 ? -6.316 -14.438 -0.188 1 98.56 181 TRP A O 1
ATOM 1412 N N . LYS A 1 182 ? -7.855 -14.297 -1.767 1 98.44 182 LYS A N 1
ATOM 1413 C CA . LYS A 1 182 ? -8.148 -12.891 -1.519 1 98.44 182 LYS A CA 1
ATOM 1414 C C . LYS A 1 182 ? -9.445 -12.727 -0.735 1 98.44 182 LYS A C 1
ATOM 1416 O O . LYS A 1 182 ? -9.516 -11.953 0.219 1 98.44 182 LYS A O 1
ATOM 1421 N N . LEU A 1 183 ? -10.375 -13.531 -1.071 1 98.19 183 LEU A N 1
ATOM 1422 C CA . LEU A 1 183 ? -11.727 -13.406 -0.535 1 98.19 183 LEU A CA 1
ATOM 1423 C C . LEU A 1 183 ? -11.766 -13.812 0.935 1 98.19 183 LEU A C 1
ATOM 1425 O O . LEU A 1 183 ? -12.461 -13.18 1.737 1 98.19 183 LEU A O 1
ATOM 1429 N N . VAL A 1 184 ? -11.07 -14.805 1.317 1 98.75 184 VAL A N 1
ATOM 1430 C CA . VAL A 1 184 ? -11.211 -15.375 2.652 1 98.75 184 VAL A CA 1
ATOM 1431 C C . VAL A 1 184 ? -10.68 -14.398 3.693 1 98.75 184 VAL A C 1
ATOM 1433 O O . VAL A 1 184 ? -11.375 -14.062 4.656 1 98.75 184 VAL A O 1
ATOM 1436 N N . PRO A 1 185 ? -9.43 -13.883 3.473 1 98.75 185 PRO A N 1
ATOM 1437 C CA . PRO A 1 185 ? -8.977 -12.906 4.473 1 98.75 185 PRO A CA 1
ATOM 1438 C C . PRO A 1 185 ? -9.828 -11.641 4.477 1 98.75 185 PRO A C 1
ATOM 1440 O O . PRO A 1 185 ? -10.008 -11.016 5.527 1 98.75 185 PRO A O 1
ATOM 1443 N N . ALA A 1 186 ? -10.367 -11.242 3.361 1 98.88 186 ALA A N 1
ATOM 1444 C CA . ALA A 1 186 ? -11.219 -10.055 3.287 1 98.88 186 ALA A CA 1
ATOM 1445 C C . ALA A 1 186 ? -12.492 -10.242 4.109 1 98.88 186 ALA A C 1
ATOM 1447 O O . ALA A 1 186 ? -12.867 -9.359 4.891 1 98.88 186 ALA A O 1
ATOM 1448 N N . ILE A 1 187 ? -13.102 -11.391 3.971 1 98.81 187 ILE A N 1
ATOM 1449 C CA . ILE A 1 187 ? -14.336 -11.68 4.699 1 98.81 187 ILE A CA 1
ATOM 1450 C C . ILE A 1 187 ? -14.016 -11.914 6.172 1 98.81 187 ILE A C 1
ATOM 1452 O O . ILE A 1 187 ? -14.742 -11.43 7.051 1 98.81 187 ILE A O 1
ATOM 1456 N N . ALA A 1 188 ? -12.938 -12.602 6.434 1 98.81 188 ALA A N 1
ATOM 1457 C CA . ALA A 1 188 ? -12.547 -12.906 7.809 1 98.81 188 ALA A CA 1
ATOM 1458 C C . ALA A 1 188 ? -12.336 -11.625 8.609 1 98.81 188 ALA A C 1
ATOM 1460 O O . ALA A 1 188 ? -12.57 -11.594 9.82 1 98.81 188 ALA A O 1
ATOM 1461 N N . SER A 1 189 ? -11.891 -10.555 7.953 1 98.44 189 SER A N 1
ATOM 1462 C CA . SER A 1 189 ? -11.57 -9.305 8.633 1 98.44 189 SER A CA 1
ATOM 1463 C C . SER A 1 189 ? -12.797 -8.414 8.758 1 98.44 189 SER A C 1
ATOM 1465 O O . SER A 1 189 ? -12.727 -7.316 9.32 1 98.44 189 SER A O 1
ATOM 1467 N N . GLY A 1 190 ? -13.938 -8.836 8.164 1 98.62 190 GLY A N 1
ATOM 1468 C CA . GLY A 1 190 ? -15.195 -8.148 8.406 1 98.62 190 GLY A CA 1
ATOM 1469 C C . GLY A 1 190 ? -15.664 -7.332 7.219 1 98.62 190 GLY A C 1
ATOM 1470 O O . GLY A 1 190 ? -16.625 -6.57 7.324 1 98.62 190 GLY A O 1
ATOM 1471 N N . ASN A 1 191 ? -15.078 -7.453 6.059 1 98.88 191 ASN A N 1
ATOM 1472 C CA . ASN A 1 191 ? -15.414 -6.68 4.871 1 98.88 191 ASN A CA 1
ATOM 1473 C C . ASN A 1 191 ? -16.484 -7.375 4.039 1 98.88 191 ASN A C 1
ATOM 1475 O O . ASN A 1 191 ? -16.828 -8.531 4.297 1 98.88 191 ASN A O 1
ATOM 1479 N N . CYS A 1 192 ? -17.031 -6.668 3.105 1 98.94 192 CYS A N 1
ATOM 1480 C CA . CYS A 1 192 ? -17.844 -7.23 2.027 1 98.94 192 CYS A CA 1
ATOM 1481 C C . CYS A 1 192 ? -17.047 -7.305 0.73 1 98.94 192 CYS A C 1
ATOM 1483 O O . CYS A 1 192 ? -16.156 -6.484 0.495 1 98.94 192 CYS A O 1
ATOM 1485 N N . VAL A 1 193 ? -17.391 -8.289 -0.089 1 98.94 193 VAL A N 1
ATOM 1486 C CA . VAL A 1 193 ? -16.562 -8.539 -1.26 1 98.94 193 VAL A CA 1
ATOM 1487 C C . VAL A 1 193 ? -17.422 -8.555 -2.518 1 98.94 193 VAL A C 1
ATOM 1489 O O . VAL A 1 193 ? -18.516 -9.117 -2.516 1 98.94 193 VAL A O 1
ATOM 1492 N N . VAL A 1 194 ? -16.969 -7.934 -3.559 1 98.94 194 VAL A N 1
ATOM 1493 C CA . VAL A 1 194 ? -17.438 -8.133 -4.926 1 98.94 194 VAL A CA 1
ATOM 1494 C C . VAL A 1 194 ? -16.344 -8.82 -5.75 1 98.94 194 VAL A C 1
ATOM 1496 O O . VAL A 1 194 ? -15.312 -8.211 -6.055 1 98.94 194 VAL A O 1
ATOM 1499 N N . LEU A 1 195 ? -16.609 -10.031 -6.098 1 98.94 195 LEU A N 1
ATOM 1500 C CA . LEU A 1 195 ? -15.648 -10.875 -6.793 1 98.94 195 LEU A CA 1
ATOM 1501 C C . LEU A 1 195 ? -15.961 -10.93 -8.289 1 98.94 195 LEU A C 1
ATOM 1503 O O . LEU A 1 195 ? -17.109 -11.172 -8.68 1 98.94 195 LEU A O 1
ATOM 1507 N N . LYS A 1 196 ? -15.016 -10.656 -9.07 1 98.81 196 LYS A N 1
ATOM 1508 C CA . LYS A 1 196 ? -15.062 -10.922 -10.508 1 98.81 196 LYS A CA 1
ATOM 1509 C C . LYS A 1 196 ? -14.016 -11.961 -10.914 1 98.81 196 LYS A C 1
ATOM 1511 O O . LYS A 1 196 ? -12.906 -11.602 -11.32 1 98.81 196 LYS A O 1
ATOM 1516 N N . PRO A 1 197 ? -14.344 -13.234 -10.953 1 98.44 197 PRO A N 1
ATOM 1517 C CA . PRO A 1 197 ? -13.422 -14.242 -11.469 1 98.44 197 PRO A CA 1
ATOM 1518 C C . PRO A 1 197 ? -13.273 -14.18 -12.992 1 98.44 197 PRO A C 1
ATOM 1520 O O . PRO A 1 197 ? -14.031 -13.469 -13.656 1 98.44 197 PRO A O 1
ATOM 1523 N N . SER A 1 198 ? -12.289 -14.852 -13.492 1 98.19 198 SER A N 1
ATOM 1524 C CA . SER A 1 198 ? -12.125 -14.922 -14.938 1 98.19 198 SER A CA 1
ATOM 1525 C C . SER A 1 198 ? -13.344 -15.555 -15.602 1 98.19 198 SER A C 1
ATOM 1527 O O . SER A 1 198 ? -13.898 -16.531 -15.102 1 98.19 198 SER A O 1
ATOM 1529 N N . GLU A 1 199 ? -13.703 -15.008 -16.719 1 96.62 199 GLU A N 1
ATOM 1530 C CA . GLU A 1 199 ? -14.844 -15.523 -17.469 1 96.62 199 GLU A CA 1
ATOM 1531 C C . GLU A 1 199 ? -14.508 -16.844 -18.156 1 96.62 199 GLU A C 1
ATOM 1533 O O . GLU A 1 199 ? -15.398 -17.547 -18.641 1 96.62 199 GLU A O 1
ATOM 1538 N N . LEU A 1 200 ? -13.219 -17.219 -18.125 1 97.19 200 LEU A N 1
ATOM 1539 C CA . LEU A 1 200 ? -12.805 -18.484 -18.719 1 97.19 200 LEU A CA 1
ATOM 1540 C C . LEU A 1 200 ? -13.148 -19.656 -17.797 1 97.19 200 LEU A C 1
ATOM 1542 O O . LEU A 1 200 ? -13.344 -20.781 -18.266 1 97.19 200 LEU A O 1
ATOM 1546 N N . ALA A 1 201 ? -13.172 -19.344 -16.484 1 97.69 201 ALA A N 1
ATOM 1547 C CA . ALA A 1 201 ? -13.391 -20.406 -15.516 1 97.69 201 ALA A CA 1
ATOM 1548 C C . ALA A 1 201 ? -14.133 -19.891 -14.289 1 97.69 201 ALA A C 1
ATOM 1550 O O . ALA A 1 201 ? -13.625 -19.984 -13.172 1 97.69 201 ALA A O 1
ATOM 1551 N N . PRO A 1 202 ? -15.367 -19.516 -14.383 1 97.88 202 PRO A N 1
ATOM 1552 C CA . PRO A 1 202 ? -16.062 -18.781 -13.312 1 97.88 202 PRO A CA 1
ATOM 1553 C C . PRO A 1 202 ? -16.938 -19.688 -12.461 1 97.88 202 PRO A C 1
ATOM 1555 O O . PRO A 1 202 ? -17.406 -19.266 -11.398 1 97.88 202 PRO A O 1
ATOM 1558 N N . TRP A 1 203 ? -17.234 -20.922 -12.875 1 98.06 203 TRP A N 1
ATOM 1559 C CA . TRP A 1 203 ? -18.359 -21.688 -12.367 1 98.06 203 TRP A CA 1
ATOM 1560 C C . TRP A 1 203 ? -18.141 -22.078 -10.906 1 98.06 203 TRP A C 1
ATOM 1562 O O . TRP A 1 203 ? -19.078 -22.094 -10.109 1 98.06 203 TRP A O 1
ATOM 1572 N N . SER A 1 204 ? -16.922 -22.438 -10.578 1 98.44 204 SER A N 1
ATOM 1573 C CA . SER A 1 204 ? -16.672 -22.875 -9.203 1 98.44 204 SER A CA 1
ATOM 1574 C C . SER A 1 204 ? -16.906 -21.719 -8.219 1 98.44 204 SER A C 1
ATOM 1576 O O . SER A 1 204 ? -17.344 -21.953 -7.094 1 98.44 204 SER A O 1
ATOM 1578 N N . CYS A 1 205 ? -16.688 -20.469 -8.609 1 98.62 205 CYS A N 1
ATOM 1579 C CA . CYS A 1 205 ? -16.891 -19.312 -7.746 1 98.62 205 CYS A CA 1
ATOM 1580 C C . CYS A 1 205 ? -18.375 -19.094 -7.492 1 98.62 205 CYS A C 1
ATOM 1582 O O . CYS A 1 205 ? -18.766 -18.688 -6.395 1 98.62 205 CYS A O 1
ATOM 1584 N N . LEU A 1 206 ? -19.188 -19.391 -8.5 1 98.31 206 LEU A N 1
ATOM 1585 C CA . LEU A 1 206 ? -20.625 -19.266 -8.328 1 98.31 206 LEU A CA 1
ATOM 1586 C C . LEU A 1 206 ? -21.156 -20.328 -7.379 1 98.31 206 LEU A C 1
ATOM 1588 O O . LEU A 1 206 ? -21.984 -20.047 -6.512 1 98.31 206 LEU A O 1
ATOM 1592 N N . GLU A 1 207 ? -20.703 -21.578 -7.617 1 98.25 207 GLU A N 1
ATOM 1593 C CA . GLU A 1 207 ? -21.094 -22.656 -6.707 1 98.25 207 GLU A CA 1
ATOM 1594 C C . GLU A 1 207 ? -20.688 -22.344 -5.273 1 98.25 207 GLU A C 1
ATOM 1596 O O . GLU A 1 207 ? -21.422 -22.625 -4.328 1 98.25 207 GLU A O 1
ATOM 1601 N N . PHE A 1 208 ? -19.531 -21.766 -5.156 1 98.69 208 PHE A N 1
ATOM 1602 C CA . PHE A 1 208 ? -18.984 -21.406 -3.85 1 98.69 208 PHE A CA 1
ATOM 1603 C C . PHE A 1 208 ? -19.859 -20.344 -3.184 1 98.69 208 PHE A C 1
ATOM 1605 O O . PHE A 1 208 ? -20.078 -20.391 -1.97 1 98.69 208 PHE A O 1
ATOM 1612 N N . ALA A 1 209 ? -20.312 -19.375 -3.92 1 98.75 209 ALA A N 1
ATOM 1613 C CA . ALA A 1 209 ? -21.172 -18.328 -3.361 1 98.75 209 ALA A CA 1
ATOM 1614 C C . ALA A 1 209 ? -22.406 -18.938 -2.701 1 98.75 209 ALA A C 1
ATOM 1616 O O . ALA A 1 209 ? -22.828 -18.484 -1.64 1 98.75 209 ALA A O 1
ATOM 1617 N N . LEU A 1 210 ? -22.953 -19.938 -3.324 1 98.12 210 LEU A N 1
ATOM 1618 C CA . LEU A 1 210 ? -24.109 -20.625 -2.758 1 98.12 210 LEU A CA 1
ATOM 1619 C C . LEU A 1 210 ? -23.734 -21.328 -1.454 1 98.12 210 LEU A C 1
ATOM 1621 O O . LEU A 1 210 ? -24.516 -21.328 -0.496 1 98.12 210 LEU A O 1
ATOM 1625 N N . ILE A 1 211 ? -22.562 -21.969 -1.454 1 98.5 211 ILE A N 1
ATOM 1626 C CA . ILE A 1 211 ? -22.062 -22.609 -0.246 1 98.5 211 ILE A CA 1
ATOM 1627 C C . ILE A 1 211 ? -21.984 -21.594 0.887 1 98.5 211 ILE A C 1
ATOM 1629 O O . ILE A 1 211 ? -22.359 -21.875 2.021 1 98.5 211 ILE A O 1
ATOM 1633 N N . CYS A 1 212 ? -21.484 -20.406 0.582 1 98.75 212 CYS A N 1
ATOM 1634 C CA . CYS A 1 212 ? -21.375 -19.344 1.58 1 98.75 212 CYS A CA 1
ATOM 1635 C C . CYS A 1 212 ? -22.734 -18.984 2.145 1 98.75 212 CYS A C 1
ATOM 1637 O O . CYS A 1 212 ? -22.891 -18.859 3.359 1 98.75 212 CYS A O 1
ATOM 1639 N N . LYS A 1 213 ? -23.672 -18.859 1.264 1 98.31 213 LYS A N 1
ATOM 1640 C CA . LYS A 1 213 ? -25.031 -18.531 1.691 1 98.31 213 LYS A CA 1
ATOM 1641 C C . LYS A 1 213 ? -25.578 -19.609 2.623 1 98.31 213 LYS A C 1
ATOM 1643 O O . LYS A 1 213 ? -26.109 -19.312 3.689 1 98.31 213 LYS A O 1
ATOM 1648 N N . GLU A 1 214 ? -25.422 -20.828 2.258 1 98.25 214 GLU A N 1
ATOM 1649 C CA . GLU A 1 214 ? -25.938 -21.969 3.014 1 98.25 214 GLU A CA 1
ATOM 1650 C C . GLU A 1 214 ? -25.234 -22.094 4.359 1 98.25 214 GLU A C 1
ATOM 1652 O O . GLU A 1 214 ? -25.828 -22.562 5.332 1 98.25 214 GLU A O 1
ATOM 1657 N N . ALA A 1 215 ? -24.016 -21.625 4.383 1 98.5 215 ALA A N 1
ATOM 1658 C CA . ALA A 1 215 ? -23.219 -21.719 5.605 1 98.5 215 ALA A CA 1
ATOM 1659 C C . ALA A 1 215 ? -23.578 -20.594 6.582 1 98.5 215 ALA A C 1
ATOM 1661 O O . ALA A 1 215 ? -23.156 -20.625 7.738 1 98.5 215 ALA A O 1
ATOM 1662 N N . GLY A 1 216 ? -24.297 -19.609 6.102 1 98.31 216 GLY A N 1
ATOM 1663 C CA . GLY A 1 216 ? -24.75 -18.562 7.008 1 98.31 216 GLY A CA 1
ATOM 1664 C C . GLY A 1 216 ? -24.047 -17.234 6.801 1 98.31 216 GLY A C 1
ATOM 1665 O O . GLY A 1 216 ? -24.188 -16.328 7.621 1 98.31 216 GLY A O 1
ATOM 1666 N N . LEU A 1 217 ? -23.266 -17.109 5.777 1 98.81 217 LEU A N 1
ATOM 1667 C CA . LEU A 1 217 ? -22.75 -15.789 5.445 1 98.81 217 LEU A CA 1
ATOM 1668 C C . LEU A 1 217 ? -23.891 -14.844 5.082 1 98.81 217 LEU A C 1
ATOM 1670 O O . LEU A 1 217 ? -24.703 -15.148 4.207 1 98.81 217 LEU A O 1
ATOM 1674 N N . PRO A 1 218 ? -23.969 -13.703 5.75 1 98.81 218 PRO A N 1
ATOM 1675 C CA . PRO A 1 218 ? -25.094 -12.805 5.473 1 98.81 218 PRO A CA 1
ATOM 1676 C C . PRO A 1 218 ? -25.172 -12.383 4.008 1 98.81 218 PRO A C 1
ATOM 1678 O O . PRO A 1 218 ? -24.125 -12.227 3.355 1 98.81 218 PRO A O 1
ATOM 1681 N N . ASP A 1 219 ? -26.422 -12.195 3.521 1 98.69 219 ASP A N 1
ATOM 1682 C CA . ASP A 1 219 ? -26.641 -11.742 2.152 1 98.69 219 ASP A CA 1
ATOM 1683 C C . ASP A 1 219 ? -25.906 -10.43 1.885 1 98.69 219 ASP A C 1
ATOM 1685 O O . ASP A 1 219 ? -25.891 -9.531 2.73 1 98.69 219 ASP A O 1
ATOM 1689 N N . GLY A 1 220 ? -25.219 -10.398 0.796 1 98.75 220 GLY A N 1
ATOM 1690 C CA . GLY A 1 220 ? -24.562 -9.164 0.383 1 98.75 220 GLY A CA 1
ATOM 1691 C C . GLY A 1 220 ? -23.109 -9.086 0.798 1 98.75 220 GLY A C 1
ATOM 1692 O O . GLY A 1 220 ? -22.359 -8.25 0.298 1 98.75 220 GLY A O 1
ATOM 1693 N N . VAL A 1 221 ? -22.641 -9.906 1.756 1 98.94 221 VAL A N 1
ATOM 1694 C CA . VAL A 1 221 ? -21.234 -9.922 2.162 1 98.94 221 VAL A CA 1
ATOM 1695 C C . VAL A 1 221 ? -20.359 -10.398 1.001 1 98.94 221 VAL A C 1
ATOM 1697 O O . VAL A 1 221 ? -19.266 -9.883 0.786 1 98.94 221 VAL A O 1
ATOM 1700 N N . LEU A 1 222 ? -20.859 -11.367 0.269 1 98.94 222 LEU A N 1
ATOM 1701 C CA . LEU A 1 222 ? -20.203 -11.812 -0.959 1 98.94 222 LEU A CA 1
ATOM 1702 C C . LEU A 1 222 ? -21.125 -11.602 -2.162 1 98.94 222 LEU A C 1
ATOM 1704 O O . LEU A 1 222 ? -22.281 -12.016 -2.146 1 98.94 222 LEU A O 1
ATOM 1708 N N . ASN A 1 223 ? -20.656 -10.898 -3.119 1 98.94 223 ASN A N 1
ATOM 1709 C CA . ASN A 1 223 ? -21.25 -10.781 -4.445 1 98.94 223 ASN A CA 1
ATOM 1710 C C . ASN A 1 223 ? -20.297 -11.234 -5.535 1 98.94 223 ASN A C 1
ATOM 1712 O O . ASN A 1 223 ? -19.094 -10.961 -5.469 1 98.94 223 ASN A O 1
ATOM 1716 N N . VAL A 1 224 ? -20.812 -11.984 -6.512 1 98.88 224 VAL A N 1
ATOM 1717 C CA . VAL A 1 224 ? -20 -12.492 -7.605 1 98.88 224 VAL A CA 1
ATOM 1718 C C . VAL A 1 224 ? -20.531 -11.992 -8.938 1 98.88 224 VAL A C 1
ATOM 1720 O O . VAL A 1 224 ? -21.688 -12.25 -9.289 1 98.88 224 VAL A O 1
ATOM 1723 N N . ILE A 1 225 ? -19.719 -11.273 -9.641 1 98.12 225 ILE A N 1
ATOM 1724 C CA . ILE A 1 225 ? -20.047 -10.789 -10.977 1 98.12 225 ILE A CA 1
ATOM 1725 C C . ILE A 1 225 ? -19.156 -11.453 -12.016 1 98.12 225 ILE A C 1
ATOM 1727 O O . ILE A 1 225 ? -17.953 -11.609 -11.797 1 98.12 225 ILE A O 1
ATOM 1731 N N . ILE A 1 226 ? -19.719 -11.906 -13.094 1 97.56 226 ILE A N 1
ATOM 1732 C CA . ILE A 1 226 ? -18.969 -12.5 -14.195 1 97.56 226 ILE A CA 1
ATOM 1733 C C . ILE A 1 226 ? -19.078 -11.617 -15.43 1 97.56 226 ILE A C 1
ATOM 1735 O O . ILE A 1 226 ? -20.188 -11.227 -15.828 1 97.56 226 ILE A O 1
ATOM 1739 N N . GLY A 1 227 ? -17.953 -11.289 -15.953 1 95.88 227 GLY A N 1
ATOM 1740 C CA . GLY A 1 227 ? -17.906 -10.477 -17.156 1 95.88 227 GLY A CA 1
ATOM 1741 C C . GLY A 1 227 ? -16.5 -10.219 -17.656 1 95.88 227 GLY A C 1
ATOM 1742 O O . GLY A 1 227 ? -15.539 -10.75 -17.109 1 95.88 227 GLY A O 1
ATOM 1743 N N . SER A 1 228 ? -16.406 -9.453 -18.719 1 94.06 228 SER A N 1
ATOM 1744 C CA . SER A 1 228 ? -15.117 -9.203 -19.344 1 94.06 228 SER A CA 1
ATOM 1745 C C . SER A 1 228 ? -14.297 -8.203 -18.547 1 94.06 228 SER A C 1
ATOM 1747 O O . SER A 1 228 ? -14.852 -7.383 -17.797 1 94.06 228 SER A O 1
ATOM 1749 N N . GLY A 1 229 ? -12.992 -8.336 -18.719 1 93.38 229 GLY A N 1
ATOM 1750 C CA . GLY A 1 229 ? -12.109 -7.359 -18.094 1 93.38 229 GLY A CA 1
ATOM 1751 C C . GLY A 1 229 ? -12.359 -5.945 -18.578 1 93.38 229 GLY A C 1
ATOM 1752 O O . GLY A 1 229 ? -12.359 -5.004 -17.781 1 93.38 229 GLY A O 1
ATOM 1753 N N . LYS A 1 230 ? -12.633 -5.758 -19.766 1 92.44 230 LYS A N 1
ATOM 1754 C CA . LYS A 1 230 ? -12.766 -4.457 -20.406 1 92.44 230 LYS A CA 1
ATOM 1755 C C . LYS A 1 230 ? -13.984 -3.701 -19.875 1 92.44 230 LYS A C 1
ATOM 1757 O O . LYS A 1 230 ? -13.969 -2.473 -19.781 1 92.44 230 LYS A O 1
ATOM 1762 N N . GLU A 1 231 ? -14.945 -4.504 -19.531 1 93.38 231 GLU A N 1
ATOM 1763 C CA . GLU A 1 231 ? -16.172 -3.84 -19.078 1 93.38 231 GLU A CA 1
ATOM 1764 C C . GLU A 1 231 ? -16.359 -4.004 -17.578 1 93.38 231 GLU A C 1
ATOM 1766 O O . GLU A 1 231 ? -16.172 -3.055 -16.812 1 93.38 231 GLU A O 1
ATOM 1771 N N . SER A 1 232 ? -16.625 -5.246 -17.156 1 95.88 232 SER A N 1
ATOM 1772 C CA . SER A 1 232 ? -16.906 -5.512 -15.75 1 95.88 232 SER A CA 1
ATOM 1773 C C . SER A 1 232 ? -15.68 -5.238 -14.883 1 95.88 232 SER A C 1
ATOM 1775 O O . SER A 1 232 ? -15.797 -4.652 -13.805 1 95.88 232 SER A O 1
ATOM 1777 N N . GLY A 1 233 ? -14.539 -5.699 -15.367 1 97.31 233 GLY A N 1
ATOM 1778 C CA . GLY A 1 233 ? -13.32 -5.461 -14.617 1 97.31 233 GLY A CA 1
ATOM 1779 C C . GLY A 1 233 ? -12.984 -3.986 -14.477 1 97.31 233 GLY A C 1
ATOM 1780 O O . GLY A 1 233 ? -12.609 -3.531 -13.391 1 97.31 233 GLY A O 1
ATOM 1781 N N . ALA A 1 234 ? -13.102 -3.268 -15.508 1 97.06 234 ALA A N 1
ATOM 1782 C CA . ALA A 1 234 ? -12.82 -1.835 -15.508 1 97.06 234 ALA A CA 1
ATOM 1783 C C . ALA A 1 234 ? -13.781 -1.087 -14.594 1 97.06 234 ALA A C 1
ATOM 1785 O O . ALA A 1 234 ? -13.375 -0.215 -13.828 1 97.06 234 ALA A O 1
ATOM 1786 N N . ALA A 1 235 ? -15.078 -1.442 -14.656 1 97.62 235 ALA A N 1
ATOM 1787 C CA . ALA A 1 235 ? -16.094 -0.799 -13.836 1 97.62 235 ALA A CA 1
ATOM 1788 C C . ALA A 1 235 ? -15.828 -1.025 -12.352 1 97.62 235 ALA A C 1
ATOM 1790 O O . ALA A 1 235 ? -15.961 -0.105 -11.539 1 97.62 235 ALA A O 1
ATOM 1791 N N . LEU A 1 236 ? -15.445 -2.219 -12.023 1 98.38 236 LEU A N 1
ATOM 1792 C CA . LEU A 1 236 ? -15.156 -2.553 -10.633 1 98.38 236 LEU A CA 1
ATOM 1793 C C . LEU A 1 236 ? -13.945 -1.779 -10.125 1 98.38 236 LEU A C 1
ATOM 1795 O O . LEU A 1 236 ? -13.953 -1.256 -9.008 1 98.38 236 LEU A O 1
ATOM 1799 N N . SER A 1 237 ? -12.93 -1.649 -10.969 1 97.81 237 SER A N 1
ATOM 1800 C CA . SER A 1 237 ? -11.656 -1.035 -10.594 1 97.81 237 SER A CA 1
ATOM 1801 C C . SER A 1 237 ? -11.812 0.465 -10.367 1 97.81 237 SER A C 1
ATOM 1803 O O . SER A 1 237 ? -11.062 1.062 -9.594 1 97.81 237 SER A O 1
ATOM 1805 N N . CYS A 1 238 ? -12.789 1.067 -10.961 1 96.12 238 CYS A N 1
ATOM 1806 C CA . CYS A 1 238 ? -12.914 2.52 -10.906 1 96.12 238 CYS A CA 1
ATOM 1807 C C . CYS A 1 238 ? -14.078 2.93 -10.008 1 96.12 238 CYS A C 1
ATOM 1809 O O . CYS A 1 238 ? -14.336 4.121 -9.828 1 96.12 238 CYS A O 1
ATOM 1811 N N . HIS A 1 239 ? -14.773 2 -9.484 1 97.94 239 HIS A N 1
ATOM 1812 C CA . HIS A 1 239 ? -15.984 2.328 -8.734 1 97.94 239 HIS A CA 1
ATOM 1813 C C . HIS A 1 239 ? -15.656 3.123 -7.48 1 97.94 239 HIS A C 1
ATOM 1815 O O . HIS A 1 239 ? -14.797 2.723 -6.691 1 97.94 239 HIS A O 1
ATOM 1821 N N . PRO A 1 240 ? -16.312 4.168 -7.176 1 96.69 240 PRO A N 1
ATOM 1822 C CA . PRO A 1 240 ? -15.945 5.074 -6.09 1 96.69 240 PRO A CA 1
ATOM 1823 C C . PRO A 1 240 ? -16.203 4.477 -4.707 1 96.69 240 PRO A C 1
ATOM 1825 O O . PRO A 1 240 ? -15.703 4.988 -3.703 1 96.69 240 PRO A O 1
ATOM 1828 N N . LYS A 1 241 ? -16.984 3.398 -4.625 1 97.88 241 LYS A N 1
ATOM 1829 C CA . LYS A 1 241 ? -17.328 2.848 -3.316 1 97.88 241 LYS A CA 1
ATOM 1830 C C . LYS A 1 241 ? -16.438 1.65 -2.977 1 97.88 241 LYS A C 1
ATOM 1832 O O . LYS A 1 241 ? -16.641 0.996 -1.951 1 97.88 241 LYS A O 1
ATOM 1837 N N . ILE A 1 242 ? -15.508 1.364 -3.865 1 98.5 242 ILE A N 1
ATOM 1838 C CA . ILE A 1 242 ? -14.523 0.33 -3.559 1 98.5 242 ILE A CA 1
ATOM 1839 C C . ILE A 1 242 ? -13.461 0.891 -2.615 1 98.5 242 ILE A C 1
ATOM 1841 O O . ILE A 1 242 ? -12.883 1.945 -2.881 1 98.5 242 ILE A O 1
ATOM 1845 N N . ALA A 1 243 ? -13.25 0.136 -1.553 1 97.88 243 ALA A N 1
ATOM 1846 C CA . ALA A 1 243 ? -12.336 0.608 -0.521 1 97.88 243 ALA A CA 1
ATOM 1847 C C . ALA A 1 243 ? -10.961 -0.04 -0.675 1 97.88 243 ALA A C 1
ATOM 1849 O O . ALA A 1 243 ? -9.984 0.416 -0.078 1 97.88 243 ALA A O 1
ATOM 1850 N N . TYR A 1 244 ? -10.859 -1.092 -1.381 1 98.38 244 TYR A N 1
ATOM 1851 C CA . TYR A 1 244 ? -9.633 -1.852 -1.61 1 98.38 244 TYR A CA 1
ATOM 1852 C C . TYR A 1 244 ? -9.766 -2.732 -2.848 1 98.38 244 TYR A C 1
ATOM 1854 O O . TYR A 1 244 ? -10.836 -3.283 -3.117 1 98.38 244 TYR A O 1
ATOM 1862 N N . LEU A 1 245 ? -8.734 -2.848 -3.646 1 98.62 245 LEU A N 1
ATOM 1863 C CA . LEU A 1 245 ? -8.719 -3.715 -4.82 1 98.62 245 LEU A CA 1
ATOM 1864 C C . LEU A 1 245 ? -7.688 -4.828 -4.652 1 98.62 245 LEU A C 1
ATOM 1866 O O . LEU A 1 245 ? -6.555 -4.578 -4.234 1 98.62 245 LEU A O 1
ATOM 1870 N N . ALA A 1 246 ? -8.086 -6.047 -4.871 1 98.75 246 ALA A N 1
ATOM 1871 C CA . ALA A 1 246 ? -7.188 -7.199 -4.902 1 98.75 246 ALA A CA 1
ATOM 1872 C C . ALA A 1 246 ? -7.203 -7.875 -6.27 1 98.75 246 ALA A C 1
ATOM 1874 O O . ALA A 1 246 ? -8.258 -8.289 -6.75 1 98.75 246 ALA A O 1
ATOM 1875 N N . PHE A 1 247 ? -6.02 -7.941 -6.855 1 98.75 247 PHE A N 1
ATOM 1876 C CA . PHE A 1 247 ? -5.953 -8.438 -8.227 1 98.75 247 PHE A CA 1
ATOM 1877 C C . PHE A 1 247 ? -4.848 -9.477 -8.375 1 98.75 247 PHE A C 1
ATOM 1879 O O . PHE A 1 247 ? -3.77 -9.328 -7.797 1 98.75 247 PHE A O 1
ATOM 1886 N N . THR A 1 248 ? -5.129 -10.5 -9.055 1 98.62 248 THR A N 1
ATOM 1887 C CA . THR A 1 248 ? -4.129 -11.414 -9.586 1 98.62 248 THR A CA 1
ATOM 1888 C C . THR A 1 248 ? -4.285 -11.562 -11.102 1 98.62 248 THR A C 1
ATOM 1890 O O . THR A 1 248 ? -5.383 -11.852 -11.586 1 98.62 248 THR A O 1
ATOM 1893 N N . GLY A 1 249 ? -3.26 -11.352 -11.844 1 97.75 249 GLY A N 1
ATOM 1894 C CA . GLY A 1 249 ? -3.303 -11.484 -13.297 1 97.75 249 GLY A CA 1
ATOM 1895 C C . GLY A 1 249 ? -2.061 -10.945 -13.977 1 97.75 249 GLY A C 1
ATOM 1896 O O . GLY A 1 249 ? -0.965 -10.992 -13.414 1 97.75 249 GLY A O 1
ATOM 1897 N N . SER A 1 250 ? -2.213 -10.484 -15.188 1 96.88 250 SER A N 1
ATOM 1898 C CA . SER A 1 250 ? -1.072 -10.07 -16 1 96.88 250 SER A CA 1
ATOM 1899 C C . SER A 1 250 ? -0.559 -8.695 -15.57 1 96.88 250 SER A C 1
ATOM 1901 O O . SER A 1 250 ? -1.298 -7.91 -14.977 1 96.88 250 SER A O 1
ATOM 1903 N N . LEU A 1 251 ? 0.694 -8.469 -15.883 1 97.19 251 LEU A N 1
ATOM 1904 C CA . LEU A 1 251 ? 1.321 -7.18 -15.625 1 97.19 251 LEU A CA 1
ATOM 1905 C C . LEU A 1 251 ? 0.557 -6.055 -16.328 1 97.19 251 LEU A C 1
ATOM 1907 O O . LEU A 1 251 ? 0.279 -5.02 -15.711 1 97.19 251 LEU A O 1
ATOM 1911 N N . ALA A 1 252 ? 0.186 -6.266 -17.531 1 96.81 252 ALA A N 1
ATOM 1912 C CA . ALA A 1 252 ? -0.511 -5.246 -18.312 1 96.81 252 ALA A CA 1
ATOM 1913 C C . ALA A 1 252 ? -1.824 -4.848 -17.641 1 96.81 252 ALA A C 1
ATOM 1915 O O . ALA A 1 252 ? -2.131 -3.658 -17.531 1 96.81 252 ALA A O 1
ATOM 1916 N N . THR A 1 253 ? -2.588 -5.836 -17.234 1 97.44 253 THR A N 1
ATOM 1917 C CA . THR A 1 253 ? -3.859 -5.566 -16.578 1 97.44 253 THR A CA 1
ATOM 1918 C C . THR A 1 253 ? -3.633 -4.922 -15.211 1 97.44 253 THR A C 1
ATOM 1920 O O . THR A 1 253 ? -4.367 -4.016 -14.82 1 97.44 253 THR A O 1
ATOM 1923 N N . GLY A 1 254 ? -2.615 -5.422 -14.492 1 98 254 GLY A N 1
ATOM 1924 C CA . GLY A 1 254 ? -2.273 -4.824 -13.211 1 98 254 GLY A CA 1
ATOM 1925 C C . GLY A 1 254 ? -1.997 -3.336 -13.305 1 98 254 GLY A C 1
ATOM 1926 O O . GLY A 1 254 ? -2.457 -2.562 -12.461 1 98 254 GLY A O 1
ATOM 1927 N N . LYS A 1 255 ? -1.246 -2.918 -14.336 1 97.62 255 LYS A N 1
ATOM 1928 C CA . LYS A 1 255 ? -0.961 -1.504 -14.562 1 97.62 255 LYS A CA 1
ATOM 1929 C C . LYS A 1 255 ? -2.248 -0.71 -14.773 1 97.62 255 LYS A C 1
ATOM 1931 O O . LYS A 1 255 ? -2.416 0.371 -14.203 1 97.62 255 LYS A O 1
ATOM 1936 N N . LYS A 1 256 ? -3.174 -1.248 -15.508 1 97.75 256 LYS A N 1
ATOM 1937 C CA . LYS A 1 256 ? -4.445 -0.582 -15.773 1 97.75 256 LYS A CA 1
ATOM 1938 C C . LYS A 1 256 ? -5.258 -0.413 -14.492 1 97.75 256 LYS A C 1
ATOM 1940 O O . LYS A 1 256 ? -5.879 0.631 -14.281 1 97.75 256 LYS A O 1
ATOM 1945 N N . ILE A 1 257 ? -5.301 -1.454 -13.727 1 98.19 257 ILE A N 1
ATOM 1946 C CA . ILE A 1 257 ? -6.07 -1.423 -12.492 1 98.19 257 ILE A CA 1
ATOM 1947 C C . ILE A 1 257 ? -5.473 -0.388 -11.539 1 98.19 257 ILE A C 1
ATOM 1949 O O . ILE A 1 257 ? -6.203 0.368 -10.898 1 98.19 257 ILE A O 1
ATOM 1953 N N . MET A 1 258 ? -4.145 -0.344 -11.43 1 97.88 258 MET A N 1
ATOM 1954 C CA . MET A 1 258 ? -3.488 0.643 -10.578 1 97.88 258 MET A CA 1
ATOM 1955 C C . MET A 1 258 ? -3.758 2.059 -11.078 1 97.88 258 MET A C 1
ATOM 1957 O O . MET A 1 258 ? -3.961 2.975 -10.273 1 97.88 258 MET A O 1
ATOM 1961 N N . HIS A 1 259 ? -3.791 2.256 -12.375 1 97.31 259 HIS A N 1
ATOM 1962 C CA . HIS A 1 259 ? -4.18 3.537 -12.953 1 97.31 259 HIS A CA 1
ATOM 1963 C C . HIS A 1 259 ? -5.598 3.922 -12.539 1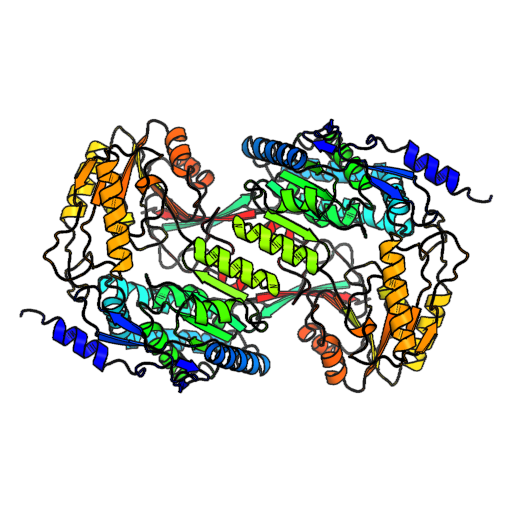 97.31 259 HIS A C 1
ATOM 1965 O O . HIS A 1 259 ? -5.844 5.066 -12.156 1 97.31 259 HIS A O 1
ATOM 1971 N N . ALA A 1 260 ? -6.469 2.965 -12.641 1 97.12 260 ALA A N 1
ATOM 1972 C CA . ALA A 1 260 ? -7.859 3.215 -12.273 1 97.12 260 ALA A CA 1
ATOM 1973 C C . ALA A 1 260 ? -7.984 3.543 -10.789 1 97.12 260 ALA A C 1
ATOM 1975 O O . ALA A 1 260 ? -8.758 4.422 -10.406 1 97.12 260 ALA A O 1
ATOM 1976 N N . ALA A 1 261 ? -7.234 2.842 -9.992 1 97 261 ALA A N 1
ATOM 1977 C CA . ALA A 1 261 ? -7.273 3.006 -8.539 1 97 261 ALA A CA 1
ATOM 1978 C C . ALA A 1 261 ? -6.844 4.41 -8.133 1 97 261 ALA A C 1
ATOM 1980 O O . ALA A 1 261 ? -7.254 4.914 -7.09 1 97 261 ALA A O 1
ATOM 1981 N N . ALA A 1 262 ? -5.953 5.066 -8.93 1 96.38 262 ALA A N 1
ATOM 1982 C CA . ALA A 1 262 ? -5.406 6.391 -8.633 1 96.38 262 ALA A CA 1
ATOM 1983 C C . ALA A 1 262 ? -6.512 7.438 -8.578 1 96.38 262 ALA A C 1
ATOM 1985 O O . ALA A 1 262 ? -6.402 8.43 -7.852 1 96.38 262 ALA A O 1
ATOM 1986 N N . GLU A 1 263 ? -7.574 7.191 -9.234 1 93.88 263 GLU A N 1
ATOM 1987 C CA . GLU A 1 263 ? -8.648 8.172 -9.312 1 93.88 263 GLU A CA 1
ATOM 1988 C C . GLU A 1 263 ? -9.305 8.391 -7.953 1 93.88 263 GLU A C 1
ATOM 1990 O O . GLU A 1 263 ? -9.719 9.5 -7.629 1 93.88 263 GLU A O 1
ATOM 1995 N N . ASN A 1 264 ? -9.391 7.355 -7.227 1 94.81 264 ASN A N 1
ATOM 1996 C CA . ASN A 1 264 ? -10.047 7.438 -5.922 1 94.81 264 ASN A CA 1
ATOM 1997 C C . ASN A 1 264 ? -9.078 7.117 -4.789 1 94.81 264 ASN A C 1
ATOM 1999 O O . ASN A 1 264 ? -9.492 6.902 -3.65 1 94.81 264 ASN A O 1
ATOM 2003 N N . ILE A 1 265 ? -7.816 7.094 -5.125 1 97 265 ILE A N 1
ATOM 2004 C CA . ILE A 1 265 ? -6.777 6.82 -4.141 1 97 265 ILE A CA 1
ATOM 2005 C C . ILE A 1 265 ? -7.09 5.516 -3.41 1 97 265 ILE A C 1
ATOM 2007 O O . ILE A 1 265 ? -7.055 5.461 -2.18 1 97 265 ILE A O 1
ATOM 2011 N N . VAL A 1 266 ? -7.441 4.473 -4.145 1 97.38 266 VAL A N 1
ATOM 2012 C CA . VAL A 1 266 ? -7.797 3.18 -3.568 1 97.38 266 VAL A CA 1
ATOM 2013 C C . VAL A 1 266 ? -6.539 2.324 -3.402 1 97.38 266 VAL A C 1
ATOM 2015 O O . VAL A 1 266 ? -5.77 2.15 -4.348 1 97.38 266 VAL A O 1
ATOM 2018 N N . PRO A 1 267 ? -6.266 1.882 -2.148 1 97.38 267 PRO A N 1
ATOM 2019 C CA . PRO A 1 267 ? -5.168 0.922 -1.996 1 97.38 267 PRO A CA 1
ATOM 2020 C C . PRO A 1 267 ? -5.461 -0.417 -2.668 1 97.38 267 PRO A C 1
ATOM 2022 O O . PRO A 1 267 ? -6.621 -0.733 -2.947 1 97.38 267 PRO A O 1
ATOM 2025 N N . LEU A 1 268 ? -4.367 -1.149 -2.977 1 97.69 268 LEU A N 1
ATOM 2026 C CA . LEU A 1 268 ? -4.598 -2.379 -3.727 1 97.69 268 LEU A CA 1
ATOM 2027 C C . LEU A 1 268 ? -3.461 -3.373 -3.504 1 97.69 268 LEU A C 1
ATOM 2029 O O . LEU A 1 268 ? -2.371 -2.99 -3.074 1 97.69 268 LEU A O 1
ATOM 2033 N N . THR A 1 269 ? -3.727 -4.629 -3.688 1 98.19 269 THR A N 1
ATOM 2034 C CA . THR A 1 269 ? -2.76 -5.711 -3.84 1 98.19 269 THR A CA 1
ATOM 2035 C C . THR A 1 269 ? -2.76 -6.238 -5.27 1 98.19 269 THR A C 1
ATOM 2037 O O . THR A 1 269 ? -3.818 -6.527 -5.832 1 98.19 269 THR A O 1
ATOM 2040 N N . LEU A 1 270 ? -1.587 -6.277 -5.82 1 98.44 270 LEU A N 1
ATOM 2041 C CA . LEU A 1 270 ? -1.389 -6.809 -7.168 1 98.44 270 LEU A CA 1
ATOM 2042 C C . LEU A 1 270 ? -0.49 -8.039 -7.141 1 98.44 270 LEU A C 1
ATOM 2044 O O . LEU A 1 270 ? 0.657 -7.969 -6.691 1 98.44 270 LEU A O 1
ATOM 2048 N N . GLU A 1 271 ? -1.011 -9.117 -7.453 1 98.31 271 GLU A N 1
ATOM 2049 C CA . GLU A 1 271 ? -0.236 -10.32 -7.75 1 98.31 271 GLU A CA 1
ATOM 2050 C C . GLU A 1 271 ? -0.114 -10.539 -9.258 1 98.31 271 GLU A C 1
ATOM 2052 O O . GLU A 1 271 ? -1.101 -10.852 -9.93 1 98.31 271 GLU A O 1
ATOM 2057 N N . LEU A 1 272 ? 1.104 -10.414 -9.711 1 97.88 272 LEU A N 1
ATOM 2058 C CA . LEU A 1 272 ? 1.28 -10.352 -11.164 1 97.88 272 LEU A CA 1
ATOM 2059 C C . LEU A 1 272 ? 2.205 -11.461 -11.648 1 97.88 272 LEU A C 1
ATOM 2061 O O . LEU A 1 272 ? 2.344 -12.492 -10.984 1 97.88 272 LEU A O 1
ATOM 2065 N N . GLY A 1 273 ? 2.668 -11.344 -12.844 1 94.38 273 GLY A N 1
ATOM 2066 C CA . GLY A 1 273 ? 3.348 -12.445 -13.508 1 94.38 273 GLY A CA 1
ATOM 2067 C C . GLY A 1 273 ? 4.707 -12.758 -12.906 1 94.38 273 GLY A C 1
ATOM 2068 O O . GLY A 1 273 ? 5.117 -12.133 -11.93 1 94.38 273 GLY A O 1
ATOM 2069 N N . GLY A 1 274 ? 5.285 -13.812 -13.375 1 96.19 274 GLY A N 1
ATOM 2070 C CA . GLY A 1 274 ? 6.602 -14.25 -12.938 1 96.19 274 GLY A CA 1
ATOM 2071 C C . GLY A 1 274 ? 7.41 -14.906 -14.047 1 96.19 274 GLY A C 1
ATOM 2072 O O . GLY A 1 274 ? 6.855 -15.32 -15.062 1 96.19 274 GLY A O 1
ATOM 2073 N N . LYS A 1 275 ? 8.672 -14.906 -13.922 1 98.38 275 LYS A N 1
ATOM 2074 C CA . LYS A 1 275 ? 9.664 -15.648 -14.688 1 98.38 275 LYS A CA 1
ATOM 2075 C C . LYS A 1 275 ? 10.719 -16.266 -13.766 1 98.38 275 LYS A C 1
ATOM 2077 O O . LYS A 1 275 ? 11.891 -15.898 -13.828 1 98.38 275 LYS A O 1
ATOM 2082 N N . SER A 1 276 ? 10.258 -17.203 -12.992 1 98.75 276 SER A N 1
ATOM 2083 C CA . SER A 1 276 ? 10.922 -17.672 -11.781 1 98.75 276 SER A CA 1
ATOM 2084 C C . SER A 1 276 ? 12.148 -18.516 -12.109 1 98.75 276 SER A C 1
ATOM 2086 O O . SER A 1 276 ? 12.07 -19.438 -12.93 1 98.75 276 SER A O 1
ATOM 2088 N N . PRO A 1 277 ? 13.281 -18.266 -11.453 1 98.88 277 PRO A N 1
ATOM 2089 C CA . PRO A 1 277 ? 14.484 -19.094 -11.602 1 98.88 277 PRO A CA 1
ATOM 2090 C C . PRO A 1 277 ? 14.531 -20.25 -10.609 1 98.88 277 PRO A C 1
ATOM 2092 O O . PRO A 1 277 ? 14.094 -20.109 -9.469 1 98.88 277 PRO A O 1
ATOM 2095 N N . LEU A 1 278 ? 14.945 -21.359 -11.055 1 98.94 278 LEU A N 1
ATOM 2096 C CA . LEU A 1 278 ? 15.336 -22.484 -10.211 1 98.94 278 LEU A CA 1
ATOM 2097 C C . LEU A 1 278 ? 16.797 -22.844 -10.422 1 98.94 278 LEU A C 1
ATOM 2099 O O . LEU A 1 278 ? 17.219 -23.156 -11.539 1 98.94 278 LEU A O 1
ATOM 2103 N N . ILE A 1 279 ? 17.562 -22.719 -9.375 1 99 279 ILE A N 1
ATOM 2104 C CA . ILE A 1 279 ? 19 -22.953 -9.445 1 99 279 ILE A CA 1
ATOM 2105 C C . ILE A 1 279 ? 19.328 -24.328 -8.898 1 99 279 ILE A C 1
ATOM 2107 O O . ILE A 1 279 ? 18.906 -24.688 -7.793 1 99 279 ILE A O 1
ATOM 2111 N N . ILE A 1 280 ? 20.047 -25.156 -9.656 1 98.94 280 ILE A N 1
ATOM 2112 C CA . ILE A 1 280 ? 20.562 -26.438 -9.195 1 98.94 280 ILE A CA 1
ATOM 2113 C C . ILE A 1 280 ? 22.094 -26.391 -9.133 1 98.94 280 ILE A C 1
ATOM 2115 O O . ILE A 1 280 ? 22.766 -26.359 -10.164 1 98.94 280 ILE A O 1
ATOM 2119 N N . CYS A 1 281 ? 22.594 -26.406 -7.965 1 98.88 281 CYS A N 1
ATOM 2120 C CA . CYS A 1 281 ? 24.016 -26.266 -7.738 1 98.88 281 CYS A CA 1
ATOM 2121 C C . CYS A 1 281 ? 24.734 -27.594 -7.945 1 98.88 281 CYS A C 1
ATOM 2123 O O . CYS A 1 281 ? 24.094 -28.641 -8.078 1 98.88 281 CYS A O 1
ATOM 2125 N N . GLU A 1 282 ? 26.109 -27.547 -7.918 1 98.38 282 GLU A N 1
ATOM 2126 C CA . GLU A 1 282 ? 26.953 -28.703 -8.156 1 98.38 282 GLU A CA 1
ATOM 2127 C C . GLU A 1 282 ? 26.75 -29.781 -7.09 1 98.38 282 GLU A C 1
ATOM 2129 O O . GLU A 1 282 ? 26.812 -30.969 -7.379 1 98.38 282 GLU A O 1
ATOM 2134 N N . ASP A 1 283 ? 26.422 -29.312 -5.895 1 98.56 283 ASP A N 1
ATOM 2135 C CA . ASP A 1 283 ? 26.359 -30.234 -4.766 1 98.56 283 ASP A CA 1
ATOM 2136 C C . ASP A 1 283 ? 24.922 -30.641 -4.461 1 98.56 283 ASP A C 1
ATOM 2138 O O . ASP A 1 283 ? 24.656 -31.266 -3.432 1 98.56 283 ASP A O 1
ATOM 2142 N N . ALA A 1 284 ? 24 -30.281 -5.344 1 98.69 284 ALA A N 1
ATOM 2143 C CA . ALA A 1 284 ? 22.578 -30.547 -5.105 1 98.69 284 ALA A CA 1
ATOM 2144 C C . ALA A 1 284 ? 22.312 -32.062 -5.023 1 98.69 284 ALA A C 1
ATOM 2146 O O . ALA A 1 284 ? 22.984 -32.844 -5.691 1 98.69 284 ALA A O 1
ATOM 2147 N N . ASP A 1 285 ? 21.375 -32.438 -4.188 1 98.5 285 ASP A N 1
ATOM 2148 C CA . ASP A 1 285 ? 20.812 -33.781 -4.266 1 98.5 285 ASP A CA 1
ATOM 2149 C C . ASP A 1 285 ? 19.953 -33.969 -5.508 1 98.5 285 ASP A C 1
ATOM 2151 O O . ASP A 1 285 ? 18.781 -33.562 -5.512 1 98.5 285 ASP A O 1
ATOM 2155 N N . LEU A 1 286 ? 20.469 -34.594 -6.48 1 98.69 286 LEU A N 1
ATOM 2156 C CA . LEU A 1 286 ? 19.797 -34.656 -7.777 1 98.69 286 LEU A CA 1
ATOM 2157 C C . LEU A 1 286 ? 18.562 -35.531 -7.715 1 98.69 286 LEU A C 1
ATOM 2159 O O . LEU A 1 286 ? 17.641 -35.375 -8.516 1 98.69 286 LEU A O 1
ATOM 2163 N N . SER A 1 287 ? 18.562 -36.531 -6.82 1 98.12 287 SER A N 1
ATOM 2164 C CA . SER A 1 287 ? 17.375 -37.375 -6.664 1 98.12 287 SER A CA 1
ATOM 2165 C C . SER A 1 287 ? 16.172 -36.562 -6.207 1 98.12 287 SER A C 1
ATOM 2167 O O . SER A 1 287 ? 15.023 -36.938 -6.48 1 98.12 287 SER A O 1
ATOM 2169 N N . LEU A 1 288 ? 16.453 -35.438 -5.57 1 97.94 288 LEU A N 1
ATOM 2170 C CA . LEU A 1 288 ? 15.414 -34.5 -5.137 1 97.94 288 LEU A CA 1
ATOM 2171 C C . LEU A 1 288 ? 15.203 -33.406 -6.172 1 97.94 288 LEU A C 1
ATOM 2173 O O . LEU A 1 288 ? 14.062 -33.062 -6.48 1 97.94 288 LEU A O 1
ATOM 2177 N N . ALA A 1 289 ? 16.234 -32.875 -6.715 1 98.81 289 ALA A N 1
ATOM 2178 C CA . ALA A 1 289 ? 16.219 -31.688 -7.551 1 98.81 289 ALA A CA 1
ATOM 2179 C C . ALA A 1 289 ? 15.539 -31.953 -8.891 1 98.81 289 ALA A C 1
ATOM 2181 O O . ALA A 1 289 ? 14.766 -31.125 -9.375 1 98.81 289 ALA A O 1
ATOM 2182 N N . ILE A 1 290 ? 15.805 -33.125 -9.484 1 98.81 290 ILE A N 1
ATOM 2183 C CA . ILE A 1 290 ? 15.352 -33.406 -10.844 1 98.81 290 ILE A CA 1
ATOM 2184 C C . ILE A 1 290 ? 13.836 -33.531 -10.867 1 98.81 290 ILE A C 1
ATOM 2186 O O . ILE A 1 290 ? 13.148 -32.844 -11.609 1 98.81 290 ILE A O 1
ATOM 2190 N N . PRO A 1 291 ? 13.266 -34.406 -10 1 98.56 291 PRO A N 1
ATOM 2191 C CA . PRO A 1 291 ? 11.805 -34.469 -10 1 98.56 291 PRO A CA 1
ATOM 2192 C C . PRO A 1 291 ? 11.172 -33.125 -9.602 1 98.56 291 PRO A C 1
ATOM 2194 O O . PRO A 1 291 ? 10.117 -32.781 -10.133 1 98.56 291 PRO A O 1
ATOM 2197 N N . SER A 1 292 ? 11.797 -32.406 -8.719 1 98.56 292 SER A N 1
ATOM 2198 C CA . SER A 1 292 ? 11.273 -31.094 -8.305 1 98.56 292 SER A CA 1
ATOM 2199 C C . SER A 1 292 ? 11.297 -30.094 -9.453 1 98.56 292 SER A C 1
ATOM 2201 O O . SER A 1 292 ? 10.375 -29.297 -9.602 1 98.56 292 SER A O 1
ATOM 2203 N N . ALA A 1 293 ? 12.32 -30.094 -10.172 1 98.81 293 ALA A N 1
ATOM 2204 C CA . ALA A 1 293 ? 12.438 -29.188 -11.312 1 98.81 293 ALA A CA 1
ATOM 2205 C C . ALA A 1 293 ? 11.359 -29.484 -12.359 1 98.81 293 ALA A C 1
ATOM 2207 O O . ALA A 1 293 ? 10.773 -28.547 -12.922 1 98.81 293 ALA A O 1
ATOM 2208 N N . ALA A 1 294 ? 11.141 -30.781 -12.602 1 98.81 294 ALA A N 1
ATOM 2209 C CA . ALA A 1 294 ? 10.078 -31.141 -13.531 1 98.81 294 ALA A CA 1
ATOM 2210 C C . ALA A 1 294 ? 8.719 -30.688 -13.016 1 98.81 294 ALA A C 1
ATOM 2212 O O . ALA A 1 294 ? 7.941 -30.078 -13.758 1 98.81 294 ALA A O 1
ATOM 2213 N N . PHE A 1 295 ? 8.508 -30.922 -11.789 1 98.5 295 PHE A N 1
ATOM 2214 C CA . PHE A 1 295 ? 7.246 -30.531 -11.172 1 98.5 295 PHE A CA 1
ATOM 2215 C C . PHE A 1 295 ? 7.094 -29 -11.188 1 98.5 295 PHE A C 1
ATOM 2217 O O . PHE A 1 295 ? 5.992 -28.484 -11.375 1 98.5 295 PHE A O 1
ATOM 2224 N N . ALA A 1 296 ? 8.188 -28.344 -11.016 1 98.69 296 ALA A N 1
ATOM 2225 C CA . ALA A 1 296 ? 8.195 -26.875 -10.906 1 98.69 296 ALA A CA 1
ATOM 2226 C C . ALA A 1 296 ? 7.672 -26.234 -12.188 1 98.69 296 ALA A C 1
ATOM 2228 O O . ALA A 1 296 ? 7.078 -25.156 -12.141 1 98.69 296 ALA A O 1
ATOM 2229 N N . ILE A 1 297 ? 7.801 -26.859 -13.305 1 98.75 297 ILE A N 1
ATOM 2230 C CA . ILE A 1 297 ? 7.422 -26.203 -14.555 1 98.75 297 ILE A CA 1
ATOM 2231 C C . ILE A 1 297 ? 6.211 -26.922 -15.156 1 98.75 297 ILE A C 1
ATOM 2233 O O . ILE A 1 297 ? 5.371 -26.297 -15.805 1 98.75 297 ILE A O 1
ATOM 2237 N N . PHE A 1 298 ? 6.012 -28.219 -14.867 1 98.56 298 PHE A N 1
ATOM 2238 C CA . PHE A 1 298 ? 4.977 -28.953 -15.586 1 98.56 298 PHE A CA 1
ATOM 2239 C C . PHE A 1 298 ? 3.707 -29.047 -14.75 1 98.56 298 PHE A C 1
ATOM 2241 O O . PHE A 1 298 ? 2.637 -29.375 -15.273 1 98.56 298 PHE A O 1
ATOM 2248 N N . PHE A 1 299 ? 3.863 -28.797 -13.445 1 97 299 PHE A N 1
ATOM 2249 C CA . PHE A 1 299 ? 2.701 -28.734 -12.57 1 97 299 PHE A CA 1
ATOM 2250 C C . PHE A 1 299 ? 1.656 -27.766 -13.117 1 97 299 PHE A C 1
ATOM 2252 O O . PHE A 1 299 ? 1.993 -26.672 -13.57 1 97 299 PHE A O 1
ATOM 2259 N N . ASN A 1 300 ? 0.394 -28.203 -13.203 1 97.88 300 ASN A N 1
ATOM 2260 C CA . ASN A 1 300 ? -0.724 -27.391 -13.672 1 97.88 300 ASN A CA 1
ATOM 2261 C C . ASN A 1 300 ? -0.473 -26.844 -15.07 1 97.88 300 ASN A C 1
ATOM 2263 O O . ASN A 1 300 ? -0.82 -25.703 -15.375 1 97.88 300 ASN A O 1
ATOM 2267 N N . GLN A 1 301 ? 0.195 -27.641 -15.961 1 97.88 301 GLN A N 1
ATOM 2268 C CA . GLN A 1 301 ? 0.507 -27.328 -17.359 1 97.88 301 GLN A CA 1
ATOM 2269 C C . GLN A 1 301 ? 1.391 -26.094 -17.469 1 97.88 301 GLN A C 1
ATOM 2271 O O . GLN A 1 301 ? 1.294 -25.344 -18.438 1 97.88 301 GLN A O 1
ATOM 2276 N N . GLY A 1 302 ? 2.143 -25.766 -16.406 1 98.19 302 GLY A N 1
ATOM 2277 C CA . GLY A 1 302 ? 2.982 -24.578 -16.422 1 98.19 302 GLY A CA 1
ATOM 2278 C C . GLY A 1 302 ? 2.199 -23.297 -16.219 1 98.19 302 GLY A C 1
ATOM 2279 O O . GLY A 1 302 ? 2.77 -22.203 -16.266 1 98.19 302 GLY A O 1
ATOM 2280 N N . GLU A 1 303 ? 0.877 -23.406 -16.031 1 98.38 303 GLU A N 1
ATOM 2281 C CA . GLU A 1 303 ? 0.017 -22.25 -15.789 1 98.38 303 GLU A CA 1
ATOM 2282 C C . GLU A 1 303 ? -0.033 -21.906 -14.305 1 98.38 303 GLU A C 1
ATOM 2284 O O . GLU A 1 303 ? -1.109 -21.875 -13.703 1 98.38 303 GLU A O 1
ATOM 2289 N N . ALA A 1 304 ? 1.081 -21.672 -13.766 1 97.75 304 ALA A N 1
ATOM 2290 C CA . ALA A 1 304 ? 1.316 -21.219 -12.398 1 97.75 304 ALA A CA 1
ATOM 2291 C C . ALA A 1 304 ? 2.24 -20 -12.375 1 97.75 304 ALA A C 1
ATOM 2293 O O . ALA A 1 304 ? 3.295 -20 -13.008 1 97.75 304 ALA A O 1
ATOM 2294 N N . CYS A 1 305 ? 1.895 -19.016 -11.695 1 96.81 305 CYS A N 1
ATOM 2295 C CA . CYS A 1 305 ? 2.637 -17.75 -11.719 1 96.81 305 CYS A CA 1
ATOM 2296 C C . CYS A 1 305 ? 4.047 -17.953 -11.172 1 96.81 305 CYS A C 1
ATOM 2298 O O . CYS A 1 305 ? 4.969 -17.219 -11.562 1 96.81 305 CYS A O 1
ATOM 2300 N N . THR A 1 306 ? 4.207 -18.953 -10.297 1 97.5 306 THR A N 1
ATOM 2301 C CA . THR A 1 306 ? 5.52 -19.203 -9.703 1 97.5 306 THR A CA 1
ATOM 2302 C C . THR A 1 306 ? 6.242 -20.312 -10.445 1 97.5 306 THR A C 1
ATOM 2304 O O . THR A 1 306 ? 7.285 -20.797 -10 1 97.5 306 THR A O 1
ATOM 2307 N N . ALA A 1 307 ? 5.719 -20.812 -11.523 1 98.44 307 ALA A N 1
ATOM 2308 C CA . ALA A 1 307 ? 6.391 -21.891 -12.25 1 98.44 307 ALA A CA 1
ATOM 2309 C C . ALA A 1 307 ? 7.855 -21.547 -12.5 1 98.44 307 ALA A C 1
ATOM 2311 O O . ALA A 1 307 ? 8.18 -20.422 -12.883 1 98.44 307 ALA A O 1
ATOM 2312 N N . ALA A 1 308 ? 8.742 -22.516 -12.266 1 98.62 308 ALA A N 1
ATOM 2313 C CA . ALA A 1 308 ? 10.164 -22.312 -12.516 1 98.62 308 ALA A CA 1
ATOM 2314 C C . ALA A 1 308 ? 10.492 -22.484 -13.992 1 98.62 308 ALA A C 1
ATOM 2316 O O . ALA A 1 308 ? 11.102 -23.469 -14.398 1 98.62 308 ALA A O 1
ATOM 2317 N N . SER A 1 309 ? 10.234 -21.438 -14.75 1 98.69 309 SER A N 1
ATOM 2318 C CA . SER A 1 309 ? 10.336 -21.547 -16.203 1 98.69 309 SER A CA 1
ATOM 2319 C C . SER A 1 309 ? 11.758 -21.25 -16.672 1 98.69 309 SER A C 1
ATOM 2321 O O . SER A 1 309 ? 12.062 -21.375 -17.859 1 98.69 309 SER A O 1
ATOM 2323 N N . ARG A 1 310 ? 12.664 -20.828 -15.773 1 98.88 310 ARG A N 1
ATOM 2324 C CA . ARG A 1 310 ? 14.094 -20.703 -16.031 1 98.88 310 ARG A CA 1
ATOM 2325 C C . ARG A 1 310 ? 14.906 -21.609 -15.117 1 98.88 310 ARG A C 1
ATOM 2327 O O . ARG A 1 310 ? 14.953 -21.391 -13.906 1 98.88 310 ARG A O 1
ATOM 2334 N N . LEU A 1 311 ? 15.477 -22.578 -15.688 1 98.94 311 LEU A N 1
ATOM 2335 C CA . LEU A 1 311 ? 16.359 -23.484 -14.938 1 98.94 311 LEU A CA 1
ATOM 2336 C C . LEU A 1 311 ? 17.812 -23.109 -15.141 1 98.94 311 LEU A C 1
ATOM 2338 O O . LEU A 1 311 ? 18.297 -23.031 -16.281 1 98.94 311 LEU A O 1
ATOM 2342 N N . ILE A 1 312 ? 18.469 -22.781 -14.086 1 98.94 312 ILE A N 1
ATOM 2343 C CA . ILE A 1 312 ? 19.891 -22.438 -14.07 1 98.94 312 ILE A CA 1
ATOM 2344 C C . ILE A 1 312 ? 20.672 -23.547 -13.375 1 98.94 312 ILE A C 1
ATOM 2346 O O . ILE A 1 312 ? 20.641 -23.672 -12.148 1 98.94 312 ILE A O 1
ATOM 2350 N N . VAL A 1 313 ? 21.422 -24.359 -14.141 1 98.94 313 VAL A N 1
ATOM 2351 C CA . VAL A 1 313 ? 22.016 -25.594 -13.617 1 98.94 313 VAL A CA 1
ATOM 2352 C C . VAL A 1 313 ? 23.531 -25.516 -13.727 1 98.94 313 VAL A C 1
ATOM 2354 O O . VAL A 1 313 ? 24.078 -25.062 -14.742 1 98.94 313 VAL A O 1
ATOM 2357 N N . HIS A 1 314 ? 24.219 -25.938 -12.695 1 98.88 314 HIS A N 1
ATOM 2358 C CA . HIS A 1 314 ? 25.672 -25.969 -12.742 1 98.88 314 HIS A CA 1
ATOM 2359 C C . HIS A 1 314 ? 26.172 -26.875 -13.867 1 98.88 314 HIS A C 1
ATOM 2361 O O . HIS A 1 314 ? 25.625 -27.969 -14.062 1 98.88 314 HIS A O 1
ATOM 2367 N N . GLU A 1 315 ? 27.188 -26.484 -14.492 1 98.5 315 GLU A N 1
ATOM 2368 C CA . GLU A 1 315 ? 27.672 -27.172 -15.688 1 98.5 315 GLU A CA 1
ATOM 2369 C C . GLU A 1 315 ? 28.078 -28.609 -15.375 1 98.5 315 GLU A C 1
ATOM 2371 O O . GLU A 1 315 ? 27.922 -29.5 -16.219 1 98.5 315 GLU A O 1
ATOM 2376 N N . SER A 1 316 ? 28.531 -28.859 -14.203 1 98.69 316 SER A N 1
ATOM 2377 C CA . SER A 1 316 ? 29.062 -30.156 -13.852 1 98.69 316 SER A CA 1
ATOM 2378 C C . SER A 1 316 ? 27.953 -31.203 -13.727 1 98.69 316 SER A C 1
ATOM 2380 O O . SER A 1 316 ? 28.219 -32.406 -13.781 1 98.69 316 SER A O 1
ATOM 2382 N N . VAL A 1 317 ? 26.719 -30.781 -13.547 1 98.75 317 VAL A N 1
ATOM 2383 C CA . VAL A 1 317 ? 25.641 -31.75 -13.367 1 98.75 317 VAL A CA 1
ATOM 2384 C C . VAL A 1 317 ? 24.578 -31.547 -14.445 1 98.75 317 VAL A C 1
ATOM 2386 O O . VAL A 1 317 ? 23.5 -32.156 -14.391 1 98.75 317 VAL A O 1
ATOM 2389 N N . ALA A 1 318 ? 24.812 -30.734 -15.398 1 98.69 318 ALA A N 1
ATOM 2390 C CA . ALA A 1 318 ? 23.828 -30.312 -16.391 1 98.69 318 ALA A CA 1
ATOM 2391 C C . ALA A 1 318 ? 23.312 -31.516 -17.203 1 98.69 318 ALA A C 1
ATOM 2393 O O . ALA A 1 318 ? 22.109 -31.656 -17.406 1 98.69 318 ALA A O 1
ATOM 2394 N N . ASP A 1 319 ? 24.25 -32.344 -17.609 1 98.56 319 ASP A N 1
ATOM 2395 C CA . ASP A 1 319 ? 23.859 -33.5 -18.438 1 98.56 319 ASP A CA 1
ATOM 2396 C C . ASP A 1 319 ? 22.922 -34.438 -17.656 1 98.56 319 ASP A C 1
ATOM 2398 O O . ASP A 1 319 ? 21.922 -34.906 -18.203 1 98.56 319 ASP A O 1
ATOM 2402 N N . GLU A 1 320 ? 23.328 -34.688 -16.484 1 98.75 320 GLU A N 1
ATOM 2403 C CA . GLU A 1 320 ? 22.516 -35.562 -15.648 1 98.75 320 GLU A CA 1
ATOM 2404 C C . GLU A 1 320 ? 21.141 -34.969 -15.383 1 98.75 320 GLU A C 1
ATOM 2406 O O . GLU A 1 320 ? 20.125 -35.656 -15.453 1 98.75 320 GLU A O 1
ATOM 2411 N N . VAL A 1 321 ? 21.094 -33.719 -15.086 1 98.88 321 VAL A N 1
ATOM 2412 C CA . VAL A 1 321 ? 19.844 -33.031 -14.805 1 98.88 321 VAL A CA 1
ATOM 2413 C C . VAL A 1 321 ? 18.953 -33.031 -16.047 1 98.88 321 VAL A C 1
ATOM 2415 O O . VAL A 1 321 ? 17.766 -33.312 -15.969 1 98.88 321 VAL A O 1
ATOM 2418 N N . LEU A 1 322 ? 19.531 -32.719 -17.203 1 98.69 322 LEU A N 1
ATOM 2419 C CA . LEU A 1 322 ? 18.781 -32.688 -18.453 1 98.69 322 LEU A CA 1
ATOM 2420 C C . LEU A 1 322 ? 18.219 -34.062 -18.797 1 98.69 322 LEU A C 1
ATOM 2422 O O . LEU A 1 322 ? 17.062 -34.156 -19.203 1 98.69 322 LEU A O 1
ATOM 2426 N N . GLY A 1 323 ? 19.109 -35.062 -18.656 1 98.75 323 GLY A N 1
ATOM 2427 C CA . GLY A 1 323 ? 18.609 -36.406 -18.875 1 98.75 323 GLY A CA 1
ATOM 2428 C C . GLY A 1 323 ? 17.469 -36.781 -17.953 1 98.75 323 GLY A C 1
ATOM 2429 O O . GLY A 1 323 ? 16.484 -37.375 -18.391 1 98.75 323 GLY A O 1
ATOM 2430 N N . GLY A 1 324 ? 17.625 -36.438 -16.688 1 98.81 324 GLY A N 1
ATOM 2431 C CA . GLY A 1 324 ? 16.562 -36.688 -15.727 1 98.81 324 GLY A CA 1
ATOM 2432 C C . GLY A 1 324 ? 15.281 -35.938 -16.062 1 98.81 324 GLY A C 1
ATOM 2433 O O . GLY A 1 324 ? 14.188 -36.469 -15.906 1 98.81 324 GLY A O 1
ATOM 2434 N N . LEU A 1 325 ? 15.406 -34.688 -16.531 1 98.5 325 LEU A N 1
ATOM 2435 C CA . LEU A 1 325 ? 14.25 -33.875 -16.891 1 98.5 325 LEU A CA 1
ATOM 2436 C C . LEU A 1 325 ? 13.508 -34.5 -18.078 1 98.5 325 LEU A C 1
ATOM 2438 O O . LEU A 1 325 ? 12.273 -34.531 -18.094 1 98.5 325 LEU A O 1
ATOM 2442 N N . VAL A 1 326 ? 14.258 -34.938 -19.031 1 98.38 326 VAL A N 1
ATOM 2443 C CA . VAL A 1 326 ? 13.664 -35.594 -20.188 1 98.38 326 VAL A CA 1
ATOM 2444 C C . VAL A 1 326 ? 12.898 -36.844 -19.75 1 98.38 326 VAL A C 1
ATOM 2446 O O . VAL A 1 326 ? 11.773 -37.062 -20.203 1 98.38 326 VAL A O 1
ATOM 2449 N N . SER A 1 327 ? 13.562 -37.562 -18.859 1 98.62 327 SER A N 1
ATOM 2450 C CA . SER A 1 327 ? 12.914 -38.75 -18.328 1 98.62 327 SER A CA 1
ATOM 2451 C C . SER A 1 327 ? 11.617 -38.406 -17.609 1 98.62 327 SER A C 1
ATOM 2453 O O . SER A 1 327 ? 10.594 -39.062 -17.828 1 98.62 327 SER A O 1
ATOM 2455 N N . GLU A 1 328 ? 11.664 -37.406 -16.75 1 98.62 328 GLU A N 1
ATOM 2456 C CA . GLU A 1 328 ? 10.469 -37 -16.031 1 98.62 328 GLU A CA 1
ATOM 2457 C C . GLU A 1 328 ? 9.383 -36.5 -16.984 1 98.62 328 GLU A C 1
ATOM 2459 O O . GLU A 1 328 ? 8.203 -36.812 -16.797 1 98.62 328 GLU A O 1
ATOM 2464 N N . ALA A 1 329 ? 9.727 -35.75 -18 1 98.44 329 ALA A N 1
ATOM 2465 C CA . ALA A 1 329 ? 8.781 -35.25 -19 1 98.44 329 ALA A CA 1
ATOM 2466 C C . ALA A 1 329 ? 8.078 -36.375 -19.703 1 98.44 329 ALA A C 1
ATOM 2468 O O . ALA A 1 329 ? 6.867 -36.312 -19.953 1 98.44 329 ALA A O 1
ATOM 2469 N N . ASN A 1 330 ? 8.82 -37.406 -20 1 97.88 330 ASN A N 1
ATOM 2470 C CA . ASN A 1 330 ? 8.289 -38.531 -20.75 1 97.88 330 ASN A CA 1
ATOM 2471 C C . ASN A 1 330 ? 7.344 -39.375 -19.906 1 97.88 330 ASN A C 1
ATOM 2473 O O . ASN A 1 330 ? 6.562 -40.156 -20.438 1 97.88 330 ASN A O 1
ATOM 2477 N N . LYS A 1 331 ? 7.441 -39.219 -18.594 1 97.81 331 LYS A N 1
ATOM 2478 C CA . LYS A 1 331 ? 6.574 -39.969 -17.688 1 97.81 331 LYS A CA 1
ATOM 2479 C C . LYS A 1 331 ? 5.188 -39.312 -17.609 1 97.81 331 LYS A C 1
ATOM 2481 O O . LYS A 1 331 ? 4.242 -39.938 -17.109 1 97.81 331 LYS A O 1
ATOM 2486 N N . LEU A 1 332 ? 5.082 -38.094 -17.984 1 98 332 LEU A N 1
ATOM 2487 C CA . LEU A 1 332 ? 3.818 -37.406 -17.844 1 98 332 LEU A CA 1
ATOM 2488 C C . LEU A 1 332 ? 2.766 -37.969 -18.781 1 98 332 LEU A C 1
ATOM 2490 O O . LEU A 1 332 ? 3.072 -38.312 -19.938 1 98 332 LEU A O 1
ATOM 2494 N N . ILE A 1 333 ? 1.585 -38.125 -18.328 1 97.62 333 ILE A N 1
ATOM 2495 C CA . ILE A 1 333 ? 0.449 -38.594 -19.125 1 97.62 333 ILE A CA 1
ATOM 2496 C C . ILE A 1 333 ? -0.424 -37.406 -19.516 1 97.62 333 ILE A C 1
ATOM 2498 O O . ILE A 1 333 ? -1.096 -36.812 -18.672 1 97.62 333 ILE A O 1
ATOM 2502 N N . ILE A 1 334 ? -0.415 -37.062 -20.797 1 96.75 334 ILE A N 1
ATOM 2503 C CA . ILE A 1 334 ? -1.142 -35.906 -21.344 1 96.75 334 ILE A CA 1
ATOM 2504 C C . ILE A 1 334 ? -2.559 -36.344 -21.719 1 96.75 334 ILE A C 1
ATOM 2506 O O . ILE A 1 334 ? -2.752 -37.344 -22.391 1 96.75 334 ILE A O 1
ATOM 2510 N N . GLY A 1 335 ? -3.506 -35.625 -21.219 1 96.5 335 GLY A N 1
ATOM 2511 C CA . GLY A 1 335 ? -4.871 -35.969 -21.609 1 96.5 335 GLY A CA 1
ATOM 2512 C C . GLY A 1 335 ? -5.91 -35.156 -20.859 1 96.5 335 GLY A C 1
ATOM 2513 O O . GLY A 1 335 ? -5.598 -34.094 -20.297 1 96.5 335 GLY A O 1
ATOM 2514 N N . ASN A 1 336 ? -7.156 -35.594 -20.969 1 97.44 336 ASN A N 1
ATOM 2515 C CA . ASN A 1 336 ? -8.289 -35 -20.297 1 97.44 336 ASN A CA 1
ATOM 2516 C C . ASN A 1 336 ? -8.148 -35.062 -18.766 1 97.44 336 ASN A C 1
ATOM 2518 O O . ASN A 1 336 ? -8 -36.156 -18.219 1 97.44 336 ASN A O 1
ATOM 2522 N N . GLY A 1 337 ? -8.18 -33.969 -18.109 1 97.56 337 GLY A N 1
ATOM 2523 C CA . GLY A 1 337 ? -7.941 -33.875 -16.672 1 97.56 337 GLY A CA 1
ATOM 2524 C C . GLY A 1 337 ? -8.914 -34.688 -15.844 1 97.56 337 GLY A C 1
ATOM 2525 O O . GLY A 1 337 ? -8.672 -34.938 -14.672 1 97.56 337 GLY A O 1
ATOM 2526 N N . LEU A 1 338 ? -10.039 -35.094 -16.422 1 97.56 338 LEU A N 1
ATOM 2527 C CA . LEU A 1 338 ? -11.031 -35.875 -15.727 1 97.56 338 LEU A CA 1
ATOM 2528 C C . LEU A 1 338 ? -10.57 -37.344 -15.602 1 97.56 338 LEU A C 1
ATOM 2530 O O . LEU A 1 338 ? -11.125 -38.094 -14.812 1 97.56 338 LEU A O 1
ATOM 2534 N N . ASP A 1 339 ? -9.625 -37.719 -16.469 1 96.5 339 ASP A N 1
ATOM 2535 C CA . ASP A 1 339 ? -9 -39.031 -16.328 1 96.5 339 ASP A CA 1
ATOM 2536 C C . ASP A 1 339 ? -8.008 -39.031 -15.164 1 96.5 339 ASP A C 1
ATOM 2538 O O . ASP A 1 339 ? -7.027 -38.281 -15.172 1 96.5 339 ASP A O 1
ATOM 2542 N N . PRO A 1 340 ? -8.188 -39.875 -14.211 1 92.62 340 PRO A N 1
ATOM 2543 C CA . PRO A 1 340 ? -7.371 -39.844 -13 1 92.62 340 PRO A CA 1
ATOM 2544 C C . PRO A 1 340 ? -5.902 -40.156 -13.273 1 92.62 340 PRO A C 1
ATOM 2546 O O . PRO A 1 340 ? -5.043 -39.906 -12.422 1 92.62 340 PRO A O 1
ATOM 2549 N N . GLN A 1 341 ? -5.57 -40.75 -14.438 1 95.06 341 GLN A N 1
ATOM 2550 C CA . GLN A 1 341 ? -4.191 -41.094 -14.766 1 95.06 341 GLN A CA 1
ATOM 2551 C C . GLN A 1 341 ? -3.439 -39.906 -15.352 1 95.06 341 GLN A C 1
ATOM 2553 O O . GLN A 1 341 ? -2.209 -39.938 -15.438 1 95.06 341 GLN A O 1
ATOM 2558 N N . VAL A 1 342 ? -4.203 -38.969 -15.812 1 97.06 342 VAL A N 1
ATOM 2559 C CA . VAL A 1 342 ? -3.611 -37.812 -16.5 1 97.06 342 VAL A CA 1
ATOM 2560 C C . VAL A 1 342 ? -2.859 -36.938 -15.492 1 97.06 342 VAL A C 1
ATOM 2562 O O . VAL A 1 342 ? -3.379 -36.625 -14.414 1 97.06 342 VAL A O 1
ATOM 2565 N N . THR A 1 343 ? -1.658 -36.594 -15.828 1 97.62 343 THR A N 1
ATOM 2566 C CA . THR A 1 343 ? -0.845 -35.75 -14.953 1 97.62 343 THR A CA 1
ATOM 2567 C C . THR A 1 343 ? -0.53 -34.438 -15.625 1 97.62 343 THR A C 1
ATOM 2569 O O . THR A 1 343 ? 0.027 -33.531 -15 1 97.62 343 THR A O 1
ATOM 2572 N N . LEU A 1 344 ? -0.855 -34.25 -16.859 1 98.19 344 LEU A N 1
ATOM 2573 C CA . LEU A 1 344 ? -0.725 -33 -17.594 1 98.19 344 LEU A CA 1
ATOM 2574 C C . LEU A 1 344 ? -1.945 -32.781 -18.484 1 98.19 344 LEU A C 1
ATOM 2576 O O . LEU A 1 344 ? -2.158 -33.469 -19.453 1 98.19 344 LEU A O 1
ATOM 2580 N N . GLY A 1 345 ? -2.756 -31.781 -18.125 1 98 345 GLY A N 1
ATOM 2581 C CA . GLY A 1 345 ? -3.965 -31.469 -18.859 1 98 345 GLY A CA 1
ATOM 2582 C C . GLY A 1 345 ? -3.732 -30.469 -19.984 1 98 345 GLY A C 1
ATOM 2583 O O . GLY A 1 345 ? -2.586 -30.156 -20.312 1 98 345 GLY A O 1
ATOM 2584 N N . PRO A 1 346 ? -4.785 -30.094 -20.656 1 98.12 346 PRO A N 1
ATOM 2585 C CA . PRO A 1 346 ? -4.684 -29.016 -21.641 1 98.12 346 PRO A CA 1
ATOM 2586 C C . PRO A 1 346 ? -4.492 -27.641 -21 1 98.12 346 PRO A C 1
ATOM 2588 O O . PRO A 1 346 ? -4.816 -27.453 -19.828 1 98.12 346 PRO A O 1
ATOM 2591 N N . VAL A 1 347 ? -3.891 -26.703 -21.766 1 98.19 347 VAL A N 1
ATOM 2592 C CA . VAL A 1 347 ? -3.908 -25.328 -21.297 1 98.19 347 VAL A CA 1
ATOM 2593 C C . VAL A 1 347 ? -5.32 -24.766 -21.422 1 98.19 347 VAL A C 1
ATOM 2595 O O . VAL A 1 347 ? -6.184 -25.359 -22.078 1 98.19 347 VAL A O 1
ATOM 2598 N N . VAL A 1 348 ? -5.637 -23.641 -20.875 1 98.25 348 VAL A N 1
ATOM 2599 C CA . VAL A 1 348 ? -6.957 -23.203 -20.453 1 98.25 348 VAL A CA 1
ATOM 2600 C C . VAL A 1 348 ? -7.809 -22.844 -21.672 1 98.25 348 VAL A C 1
ATOM 2602 O O . VAL A 1 348 ? -9.039 -22.969 -21.641 1 98.25 348 VAL A O 1
ATOM 2605 N N . SER A 1 349 ? -7.133 -22.344 -22.766 1 98.12 349 SER A N 1
ATOM 2606 C CA . SER A 1 349 ? -7.914 -21.781 -23.859 1 98.12 349 SER A CA 1
ATOM 2607 C C . SER A 1 349 ? -7.133 -21.828 -25.172 1 98.12 349 SER A C 1
ATOM 2609 O O . SER A 1 349 ? -5.926 -22.078 -25.172 1 98.12 349 SER A O 1
ATOM 2611 N N . LYS A 1 350 ? -7.871 -21.562 -26.234 1 97.5 350 LYS A N 1
ATOM 2612 C CA . LYS A 1 350 ? -7.246 -21.469 -27.562 1 97.5 350 LYS A CA 1
ATOM 2613 C C . LYS A 1 350 ? -6.242 -20.328 -27.609 1 97.5 350 LYS A C 1
ATOM 2615 O O . LYS A 1 350 ? -5.148 -20.469 -28.172 1 97.5 350 LYS A O 1
ATOM 2620 N N . THR A 1 351 ? -6.629 -19.219 -27.062 1 97.62 351 THR A N 1
ATOM 2621 C CA . THR A 1 351 ? -5.754 -18.047 -27.062 1 97.62 351 THR A CA 1
ATOM 2622 C C . THR A 1 351 ? -4.441 -18.359 -26.344 1 97.62 351 THR A C 1
ATOM 2624 O O . THR A 1 351 ? -3.365 -18.031 -26.844 1 97.62 351 THR A O 1
ATOM 2627 N N . GLN A 1 352 ? -4.543 -18.953 -25.172 1 98.06 352 GLN A N 1
ATOM 2628 C CA . GLN A 1 352 ? -3.344 -19.328 -24.438 1 98.06 352 GLN A CA 1
ATOM 2629 C C . GLN A 1 352 ? -2.527 -20.375 -25.188 1 98.06 352 GLN A C 1
ATOM 2631 O O . GLN A 1 352 ? -1.295 -20.312 -25.203 1 98.06 352 GLN A O 1
ATOM 2636 N N . PHE A 1 353 ? -3.225 -21.312 -25.812 1 98 353 PHE A N 1
ATOM 2637 C CA . PHE A 1 353 ? -2.586 -22.344 -26.625 1 98 353 PHE A CA 1
ATOM 2638 C C . PHE A 1 353 ? -1.756 -21.703 -27.734 1 98 353 PHE A C 1
ATOM 2640 O O . PHE A 1 353 ? -0.569 -22.016 -27.875 1 98 353 PHE A O 1
ATOM 2647 N N . GLU A 1 354 ? -2.363 -20.828 -28.422 1 98 354 GLU A N 1
ATOM 2648 C CA . GLU A 1 354 ? -1.697 -20.172 -29.547 1 98 354 GLU A CA 1
ATOM 2649 C C . GLU A 1 354 ? -0.52 -19.328 -29.078 1 98 354 GLU A C 1
ATOM 2651 O O . GLU A 1 354 ? 0.517 -19.266 -29.734 1 98 354 GLU A O 1
ATOM 2656 N N . LYS A 1 355 ? -0.668 -18.719 -27.953 1 98.25 355 LYS A N 1
ATOM 2657 C CA . LYS A 1 355 ? 0.412 -17.922 -27.375 1 98.25 355 LYS A CA 1
ATOM 2658 C C . LYS A 1 355 ? 1.618 -18.797 -27.047 1 98.25 355 LYS A C 1
ATOM 2660 O O . LYS A 1 355 ? 2.748 -18.469 -27.422 1 98.25 355 LYS A O 1
ATOM 2665 N N . ILE A 1 356 ? 1.403 -19.922 -26.391 1 98.56 356 ILE A N 1
ATOM 2666 C CA . ILE A 1 356 ? 2.486 -20.812 -26 1 98.56 356 ILE A CA 1
ATOM 2667 C C . ILE A 1 356 ? 3.158 -21.391 -27.234 1 98.56 356 ILE A C 1
ATOM 2669 O O . ILE A 1 356 ? 4.387 -21.453 -27.312 1 98.56 356 ILE A O 1
ATOM 2673 N N . VAL A 1 357 ? 2.336 -21.75 -28.219 1 98.12 357 VAL A N 1
ATOM 2674 C CA . VAL A 1 357 ? 2.859 -22.281 -29.469 1 98.12 357 VAL A CA 1
ATOM 2675 C C . VAL A 1 357 ? 3.773 -21.25 -30.125 1 98.12 357 VAL A C 1
ATOM 2677 O O . VAL A 1 357 ? 4.84 -21.594 -30.641 1 98.12 357 VAL A O 1
ATOM 2680 N N . SER A 1 358 ? 3.373 -20.016 -30.078 1 98.62 358 SER A N 1
ATOM 2681 C CA . SER A 1 358 ? 4.18 -18.953 -30.656 1 98.62 358 SER A CA 1
ATOM 2682 C C . SER A 1 358 ? 5.523 -18.828 -29.953 1 98.62 358 SER A C 1
ATOM 2684 O O . SER A 1 358 ? 6.535 -18.5 -30.578 1 98.62 358 SER A O 1
ATOM 2686 N N . TYR A 1 359 ? 5.586 -19.031 -28.672 1 98.69 359 TYR A N 1
ATOM 2687 C CA . TYR A 1 359 ? 6.84 -19 -27.922 1 98.69 359 TYR A CA 1
ATOM 2688 C C . TYR A 1 359 ? 7.738 -20.172 -28.312 1 98.69 359 TYR A C 1
ATOM 2690 O O . TYR A 1 359 ? 8.945 -20 -28.484 1 98.69 359 TYR A O 1
ATOM 2698 N N . ILE A 1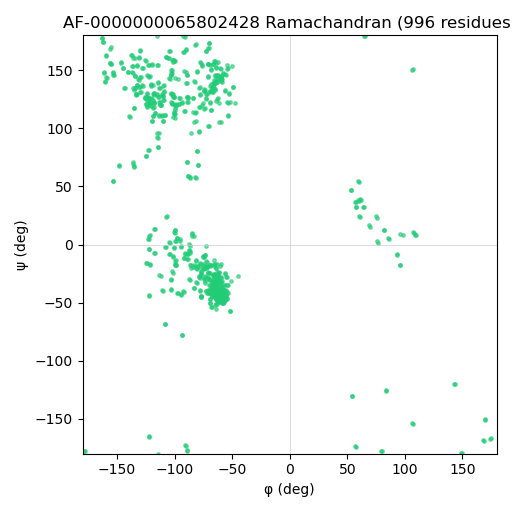 360 ? 7.152 -21.344 -28.422 1 98.62 360 ILE A N 1
ATOM 2699 C CA . ILE A 1 360 ? 7.918 -22.516 -28.828 1 98.62 360 ILE A CA 1
ATOM 2700 C C . ILE A 1 360 ? 8.508 -22.297 -30.219 1 98.62 360 ILE A C 1
ATOM 2702 O O . ILE A 1 360 ? 9.695 -22.547 -30.438 1 98.62 360 ILE A O 1
ATOM 2706 N N . GLN A 1 361 ? 7.664 -21.766 -31.078 1 98.44 361 GLN A N 1
ATOM 2707 C CA . GLN A 1 361 ? 8.125 -21.469 -32.438 1 98.44 361 GLN A CA 1
ATOM 2708 C C . GLN A 1 361 ? 9.258 -20.453 -32.406 1 98.44 361 GLN A C 1
ATOM 2710 O O . GLN A 1 361 ? 10.242 -20.594 -33.125 1 98.44 361 GLN A O 1
ATOM 2715 N N . SER A 1 362 ? 9.094 -19.422 -31.625 1 98.44 362 SER A N 1
ATOM 2716 C CA . SER A 1 362 ? 10.117 -18.391 -31.516 1 98.44 362 SER A CA 1
ATOM 2717 C C . SER A 1 362 ? 11.438 -18.969 -31.016 1 98.44 362 SER A C 1
ATOM 2719 O O . SER A 1 362 ? 12.508 -18.609 -31.5 1 98.44 362 SER A O 1
ATOM 2721 N N . ALA A 1 363 ? 11.398 -19.844 -30.047 1 98.56 363 ALA A N 1
ATOM 2722 C CA . ALA A 1 363 ? 12.594 -20.484 -29.516 1 98.56 363 ALA A CA 1
ATOM 2723 C C . ALA A 1 363 ? 13.328 -21.281 -30.594 1 98.56 363 ALA A C 1
ATOM 2725 O O . ALA A 1 363 ? 14.547 -21.188 -30.719 1 98.56 363 ALA A O 1
ATOM 2726 N N . ILE A 1 364 ? 12.578 -22.031 -31.375 1 98.06 364 ILE A N 1
ATOM 2727 C CA . ILE A 1 364 ? 13.148 -22.812 -32.469 1 98.06 364 ILE A CA 1
ATOM 2728 C C . ILE A 1 364 ? 13.797 -21.875 -33.469 1 98.06 364 ILE A C 1
ATOM 2730 O O . ILE A 1 364 ? 14.945 -22.094 -33.875 1 98.06 364 ILE A O 1
ATOM 2734 N N . ASN A 1 365 ? 13.086 -20.828 -33.812 1 98.19 365 ASN A N 1
ATOM 2735 C CA . ASN A 1 365 ? 13.578 -19.875 -34.812 1 98.19 365 ASN A CA 1
ATOM 2736 C C . ASN A 1 365 ? 14.836 -19.172 -34.312 1 98.19 365 ASN A C 1
ATOM 2738 O O . ASN A 1 365 ? 15.695 -18.797 -35.125 1 98.19 365 ASN A O 1
ATOM 2742 N N . GLU A 1 366 ? 14.922 -19.016 -33.031 1 98 366 GLU A N 1
ATOM 2743 C CA . GLU A 1 366 ? 16.047 -18.266 -32.438 1 98 366 GLU A CA 1
ATOM 2744 C C . GLU A 1 366 ? 17.234 -19.188 -32.188 1 98 366 GLU A C 1
ATOM 2746 O O . GLU A 1 366 ? 18.266 -18.734 -31.672 1 98 366 GLU A O 1
ATOM 2751 N N . GLY A 1 367 ? 17.156 -20.453 -32.5 1 97.75 367 GLY A N 1
ATOM 2752 C CA . GLY A 1 367 ? 18.281 -21.359 -32.469 1 97.75 367 GLY A CA 1
ATOM 2753 C C . GLY A 1 367 ? 18.375 -22.141 -31.172 1 97.75 367 GLY A C 1
ATOM 2754 O O . GLY A 1 367 ? 19.375 -22.828 -30.922 1 97.75 367 GLY A O 1
ATOM 2755 N N . CYS A 1 368 ? 17.391 -22.078 -30.328 1 98.44 368 CYS A N 1
ATOM 2756 C CA . CYS A 1 368 ? 17.359 -22.922 -29.141 1 98.44 368 CYS A CA 1
ATOM 2757 C C . CYS A 1 368 ? 17.156 -24.375 -29.516 1 98.44 368 CYS A C 1
ATOM 2759 O O . CYS A 1 368 ? 16.547 -24.688 -30.531 1 98.44 368 CYS A O 1
ATOM 2761 N N . LYS A 1 369 ? 17.688 -25.25 -28.719 1 98.5 369 LYS A N 1
ATOM 2762 C CA . LYS A 1 369 ? 17.578 -26.672 -28.984 1 98.5 369 LYS A CA 1
ATOM 2763 C C . LYS A 1 369 ? 16.469 -27.312 -28.141 1 98.5 369 LYS A C 1
ATOM 2765 O O . LYS A 1 369 ? 16.531 -27.281 -26.922 1 98.5 369 LYS A O 1
ATOM 2770 N N . CYS A 1 370 ? 15.492 -27.828 -28.781 1 98.5 370 CYS A N 1
ATOM 2771 C CA . CYS A 1 370 ? 14.414 -28.562 -28.109 1 98.5 370 CYS A CA 1
ATOM 2772 C C . CYS A 1 370 ? 14.852 -29.969 -27.75 1 98.5 370 CYS A C 1
ATOM 2774 O O . CYS A 1 370 ? 15.102 -30.797 -28.625 1 98.5 370 CYS A O 1
ATOM 2776 N N . VAL A 1 371 ? 14.891 -30.359 -26.5 1 98 371 VAL A N 1
ATOM 2777 C CA . VAL A 1 371 ? 15.445 -31.641 -26.109 1 98 371 VAL A CA 1
ATOM 2778 C C . VAL A 1 371 ? 14.312 -32.625 -25.828 1 98 371 VAL A C 1
ATOM 2780 O O . VAL A 1 371 ? 14.523 -33.844 -25.828 1 98 371 VAL A O 1
ATOM 2783 N N . VAL A 1 372 ? 13.188 -32.156 -25.531 1 97.94 372 VAL A N 1
ATOM 2784 C CA . VAL A 1 372 ? 11.969 -32.969 -25.391 1 97.94 372 VAL A CA 1
ATOM 2785 C C . VAL A 1 372 ? 10.75 -32.094 -25.672 1 97.94 372 VAL A C 1
ATOM 2787 O O . VAL A 1 372 ? 10.781 -30.875 -25.438 1 97.94 372 VAL A O 1
ATOM 2790 N N . GLY A 1 373 ? 9.648 -32.656 -26.234 1 97.75 373 GLY A N 1
ATOM 2791 C CA . GLY A 1 373 ? 8.406 -31.938 -26.5 1 97.75 373 GLY A CA 1
ATOM 2792 C C . GLY A 1 373 ? 8.43 -31.172 -27.812 1 97.75 373 GLY A C 1
ATOM 2793 O O . GLY A 1 373 ? 8.75 -31.734 -28.859 1 97.75 373 GLY A O 1
ATOM 2794 N N . GLY A 1 374 ? 8.156 -29.875 -27.766 1 96.5 374 GLY A N 1
ATOM 2795 C CA . GLY A 1 374 ? 8.102 -29.062 -28.969 1 96.5 374 GLY A CA 1
ATOM 2796 C C . GLY A 1 374 ? 6.691 -28.688 -29.375 1 96.5 374 GLY A C 1
ATOM 2797 O O . GLY A 1 374 ? 5.832 -28.484 -28.516 1 96.5 374 GLY A O 1
ATOM 2798 N N . LEU A 1 375 ? 6.559 -28.453 -30.656 1 95.69 375 LEU A N 1
ATOM 2799 C CA . LEU A 1 375 ? 5.266 -28.031 -31.188 1 95.69 375 LEU A CA 1
ATOM 2800 C C . LEU A 1 375 ? 4.238 -29.156 -31.062 1 95.69 375 LEU A C 1
ATOM 2802 O O . LEU A 1 375 ? 4.559 -30.328 -31.297 1 95.69 375 LEU A O 1
ATOM 2806 N N . PRO A 1 376 ? 3.023 -28.766 -30.625 1 94.62 376 PRO A N 1
ATOM 2807 C CA . PRO A 1 376 ? 1.976 -29.781 -30.531 1 94.62 376 PRO A CA 1
ATOM 2808 C C . PRO A 1 376 ? 1.6 -30.359 -31.891 1 94.62 376 PRO A C 1
ATOM 2810 O O . PRO A 1 376 ? 1.813 -29.719 -32.906 1 94.62 376 PRO A O 1
ATOM 2813 N N . ARG A 1 377 ? 1.07 -31.562 -31.703 1 84.75 377 ARG A N 1
ATOM 2814 C CA . ARG A 1 377 ? 0.59 -32.219 -32.938 1 84.75 377 ARG A CA 1
ATOM 2815 C C . ARG A 1 377 ? -0.755 -31.625 -33.344 1 84.75 377 ARG A C 1
ATOM 2817 O O . ARG A 1 377 ? -1.655 -31.453 -32.531 1 84.75 377 ARG A O 1
ATOM 2824 N N . SER A 1 378 ? -1.026 -31.328 -34.438 1 76.56 378 SER A N 1
ATOM 2825 C CA . SER A 1 378 ? -2.166 -30.594 -35 1 76.56 378 SER A CA 1
ATOM 2826 C C . SER A 1 378 ? -3.43 -31.438 -34.969 1 76.56 378 SER A C 1
ATOM 2828 O O . SER A 1 378 ? -4.539 -30.906 -34.875 1 76.56 378 SER A O 1
ATOM 2830 N N . GLU A 1 379 ? -3.379 -32.656 -34.875 1 81.12 379 GLU A N 1
ATOM 2831 C CA . GLU A 1 379 ? -4.543 -33.5 -35.156 1 81.12 379 GLU A CA 1
ATOM 2832 C C . GLU A 1 379 ? -5.309 -33.812 -33.875 1 81.12 379 GLU A C 1
ATOM 2834 O O . GLU A 1 379 ? -6.434 -34.312 -33.938 1 81.12 379 GLU A O 1
ATOM 2839 N N . GLN A 1 380 ? -4.883 -33.375 -32.875 1 82.81 380 GLN A N 1
ATOM 2840 C CA . GLN A 1 380 ? -5.516 -33.781 -31.625 1 82.81 380 GLN A CA 1
ATOM 2841 C C . GLN A 1 380 ? -6.426 -32.688 -31.094 1 82.81 380 GLN A C 1
ATOM 2843 O O . GLN A 1 380 ? -6.043 -31.516 -31.078 1 82.81 380 GLN A O 1
ATOM 2848 N N . LYS A 1 381 ? -7.684 -33.062 -30.938 1 91.75 381 LYS A N 1
ATOM 2849 C CA . LYS A 1 381 ? -8.586 -32.125 -30.266 1 91.75 381 LYS A CA 1
ATOM 2850 C C . LYS A 1 381 ? -8.148 -31.875 -28.828 1 91.75 381 LYS A C 1
ATOM 2852 O O . LYS A 1 381 ? -7.727 -32.781 -28.125 1 91.75 381 LYS A O 1
ATOM 2857 N N . GLY A 1 382 ? -8.328 -30.562 -28.422 1 96.44 382 GLY A N 1
ATOM 2858 C CA . GLY A 1 382 ? -7.891 -30.125 -27.109 1 96.44 382 GLY A CA 1
ATOM 2859 C C . GLY A 1 382 ? -6.648 -29.266 -27.156 1 96.44 382 GLY A C 1
ATOM 2860 O O . GLY A 1 382 ? -5.84 -29.375 -28.078 1 96.44 382 GLY A O 1
ATOM 2861 N N . TYR A 1 383 ? -6.512 -28.391 -26.25 1 97.94 383 TYR A N 1
ATOM 2862 C CA . TYR A 1 383 ? -5.398 -27.453 -26.219 1 97.94 383 TYR A CA 1
ATOM 2863 C C . TYR A 1 383 ? -4.215 -28.031 -25.469 1 97.94 383 TYR A C 1
ATOM 2865 O O . TYR A 1 383 ? -3.781 -27.469 -24.453 1 97.94 383 TYR A O 1
ATOM 2873 N N . PHE A 1 384 ? -3.709 -29.172 -25.938 1 98 384 PHE A N 1
ATOM 2874 C CA . PHE A 1 384 ? -2.623 -29.906 -25.297 1 98 384 PHE A CA 1
ATOM 2875 C C . PHE A 1 384 ? -1.271 -29.422 -25.812 1 98 384 PHE A C 1
ATOM 2877 O O . PHE A 1 384 ? -1.068 -29.281 -27.016 1 98 384 PHE A O 1
ATOM 2884 N N . ILE A 1 385 ? -0.392 -29.047 -24.891 1 97.81 385 ILE A N 1
ATOM 2885 C CA . ILE A 1 385 ? 0.997 -28.703 -25.172 1 97.81 385 ILE A CA 1
ATOM 2886 C C . ILE A 1 385 ? 1.926 -29.734 -24.531 1 97.81 385 ILE A C 1
ATOM 2888 O O . ILE A 1 385 ? 1.822 -30.016 -23.344 1 97.81 385 ILE A O 1
ATOM 2892 N N . PRO A 1 386 ? 2.76 -30.375 -25.312 1 97.62 386 PRO A N 1
ATOM 2893 C CA . PRO A 1 386 ? 3.695 -31.297 -24.672 1 97.62 386 PRO A CA 1
ATOM 2894 C C . PRO A 1 386 ? 4.684 -30.594 -23.75 1 97.62 386 PRO A C 1
ATOM 2896 O O . PRO A 1 386 ? 5.066 -29.453 -24 1 97.62 386 PRO A O 1
ATOM 2899 N N . PRO A 1 387 ? 5.039 -31.328 -22.609 1 98.5 387 PRO A N 1
ATOM 2900 C CA . PRO A 1 387 ? 6.141 -30.781 -21.828 1 98.5 387 PRO A CA 1
ATOM 2901 C C . PRO A 1 387 ? 7.391 -30.516 -22.656 1 98.5 387 PRO A C 1
ATOM 2903 O O . PRO A 1 387 ? 7.898 -31.422 -23.328 1 98.5 387 PRO A O 1
ATOM 2906 N N . THR A 1 388 ? 7.844 -29.234 -22.656 1 98.81 388 THR A N 1
ATOM 2907 C CA . THR A 1 388 ? 8.883 -28.812 -23.594 1 98.81 388 THR A CA 1
ATOM 2908 C C . THR A 1 388 ? 10.07 -28.219 -22.859 1 98.81 388 THR A C 1
ATOM 2910 O O . THR A 1 388 ? 9.898 -27.391 -21.953 1 98.81 388 THR A O 1
ATOM 2913 N N . VAL A 1 389 ? 11.273 -28.703 -23.188 1 98.81 389 VAL A N 1
ATOM 2914 C CA . VAL A 1 389 ? 12.5 -28.203 -22.562 1 98.81 389 VAL A CA 1
ATOM 2915 C C . VAL A 1 389 ? 13.469 -27.719 -23.641 1 98.81 389 VAL A C 1
ATOM 2917 O O . VAL A 1 389 ? 13.766 -28.453 -24.594 1 98.81 389 VAL A O 1
ATOM 2920 N N . PHE A 1 390 ? 13.898 -26.5 -23.516 1 98.88 390 PHE A N 1
ATOM 2921 C CA . PHE A 1 390 ? 14.867 -25.922 -24.453 1 98.88 390 PHE A CA 1
ATOM 2922 C C . PHE A 1 390 ? 16.219 -25.734 -23.766 1 98.88 390 PHE A C 1
ATOM 2924 O O . PHE A 1 390 ? 16.297 -25.328 -22.609 1 98.88 390 PHE A O 1
ATOM 2931 N N . THR A 1 391 ? 17.281 -26.078 -24.453 1 98.56 391 THR A N 1
ATOM 2932 C CA . THR A 1 391 ? 18.656 -25.75 -24.094 1 98.56 391 THR A CA 1
ATOM 2933 C C . THR A 1 391 ? 19.266 -24.812 -25.125 1 98.56 391 THR A C 1
ATOM 2935 O O . THR A 1 391 ? 18.594 -24.359 -26.047 1 98.56 391 THR A O 1
ATOM 2938 N N . ASN A 1 392 ? 20.547 -24.422 -24.922 1 97.81 392 ASN A N 1
ATOM 2939 C CA . ASN A 1 392 ? 21.219 -23.438 -25.766 1 97.81 392 ASN A CA 1
ATOM 2940 C C . ASN A 1 392 ? 20.453 -22.109 -25.797 1 97.81 392 ASN A C 1
ATOM 2942 O O . ASN A 1 392 ? 20.328 -21.484 -26.859 1 97.81 392 ASN A O 1
ATOM 2946 N N . VAL A 1 393 ? 19.828 -21.797 -24.75 1 98.44 393 VAL A N 1
ATOM 2947 C CA . VAL A 1 393 ? 19.062 -20.578 -24.594 1 98.44 393 VAL A CA 1
ATOM 2948 C C . VAL A 1 393 ? 19.984 -19.422 -24.234 1 98.44 393 VAL A C 1
ATOM 2950 O O . VAL A 1 393 ? 20.891 -19.578 -23.422 1 98.44 393 VAL A O 1
ATOM 2953 N N . GLN A 1 394 ? 19.703 -18.281 -24.812 1 98.06 394 GLN A N 1
ATOM 2954 C CA . GLN A 1 394 ? 20.406 -17.047 -24.484 1 98.06 394 GLN A CA 1
ATOM 2955 C C . GLN A 1 394 ? 19.516 -16.109 -23.688 1 98.06 394 GLN A C 1
ATOM 2957 O O . GLN A 1 394 ? 18.281 -16.234 -23.719 1 98.06 394 GLN A O 1
ATOM 2962 N N . THR A 1 395 ? 20.156 -15.164 -23.016 1 98.12 395 THR A N 1
ATOM 2963 C CA . THR A 1 395 ? 19.406 -14.305 -22.109 1 98.12 395 THR A CA 1
ATOM 2964 C C . THR A 1 395 ? 18.5 -13.359 -22.891 1 98.12 395 THR A C 1
ATOM 2966 O O . THR A 1 395 ? 17.547 -12.797 -22.312 1 98.12 395 THR A O 1
ATOM 2969 N N . HIS A 1 396 ? 18.703 -13.156 -24.125 1 97.5 396 HIS A N 1
ATOM 2970 C CA . HIS A 1 396 ? 17.875 -12.242 -24.906 1 97.5 396 HIS A CA 1
ATOM 2971 C C . HIS A 1 396 ? 16.703 -12.969 -25.562 1 97.5 396 HIS A C 1
ATOM 2973 O O . HIS A 1 396 ? 15.812 -12.336 -26.141 1 97.5 396 HIS A O 1
ATOM 2979 N N . ASN A 1 397 ? 16.719 -14.344 -25.547 1 98.5 397 ASN A N 1
ATOM 2980 C CA . ASN A 1 397 ? 15.617 -15.102 -26.141 1 98.5 397 ASN A CA 1
ATOM 2981 C C . ASN A 1 397 ? 14.281 -14.781 -25.469 1 98.5 397 ASN A C 1
ATOM 2983 O O . ASN A 1 397 ? 14.227 -14.617 -24.25 1 98.5 397 ASN A O 1
ATOM 2987 N N . LYS A 1 398 ? 13.234 -14.773 -26.219 1 98.19 398 LYS A N 1
ATOM 2988 C CA . LYS A 1 398 ? 11.891 -14.477 -25.734 1 98.19 398 LYS A CA 1
ATOM 2989 C C . LYS A 1 398 ? 11.477 -15.445 -24.625 1 98.19 398 LYS A C 1
ATOM 2991 O O . LYS A 1 398 ? 10.883 -15.039 -23.625 1 98.19 398 LYS A O 1
ATOM 2996 N N . ILE A 1 399 ? 11.844 -16.703 -24.734 1 98.5 399 ILE A N 1
ATOM 2997 C CA . ILE A 1 399 ? 11.391 -17.719 -23.797 1 98.5 399 ILE A CA 1
ATOM 2998 C C . ILE A 1 399 ? 12.133 -17.578 -22.469 1 98.5 399 ILE A C 1
ATOM 3000 O O . ILE A 1 399 ? 11.727 -18.156 -21.453 1 98.5 399 ILE A O 1
ATOM 3004 N N . TRP A 1 400 ? 13.273 -16.828 -22.5 1 98.62 400 TRP A N 1
ATOM 3005 C CA . TRP A 1 400 ? 14.008 -16.562 -21.266 1 98.62 400 TRP A CA 1
ATOM 3006 C C . TRP A 1 400 ? 13.461 -15.312 -20.578 1 98.62 400 TRP A C 1
ATOM 3008 O O . TRP A 1 400 ? 13.398 -15.25 -19.344 1 98.62 400 TRP A O 1
ATOM 3018 N N . ARG A 1 401 ? 12.945 -14.375 -21.328 1 98.06 401 ARG A N 1
ATOM 3019 C CA . ARG A 1 401 ? 12.641 -13.039 -20.828 1 98.06 401 ARG A CA 1
ATOM 3020 C C . ARG A 1 401 ? 11.164 -12.914 -20.453 1 98.06 401 ARG A C 1
ATOM 3022 O O . ARG A 1 401 ? 10.828 -12.305 -19.438 1 98.06 401 ARG A O 1
ATOM 3029 N N . GLU A 1 402 ? 10.312 -13.445 -21.234 1 98 402 GLU A N 1
ATOM 3030 C CA . GLU A 1 402 ? 8.883 -13.18 -21.109 1 98 402 GLU A CA 1
ATOM 3031 C C . GLU A 1 402 ? 8.156 -14.336 -20.438 1 98 402 GLU A C 1
ATOM 3033 O O . GLU A 1 402 ? 8.594 -15.484 -20.516 1 98 402 GLU A O 1
ATOM 3038 N N . GLU A 1 403 ? 7.137 -14.047 -19.703 1 98 403 GLU A N 1
ATOM 3039 C CA . GLU A 1 403 ? 6.297 -15.078 -19.094 1 98 403 GLU A CA 1
ATOM 3040 C C . GLU A 1 403 ? 5.5 -15.828 -20.156 1 98 403 GLU A C 1
ATOM 3042 O O . GLU A 1 403 ? 4.719 -15.219 -20.906 1 98 403 GLU A O 1
ATOM 3047 N N . ILE A 1 404 ? 5.676 -17.094 -20.203 1 98.19 404 ILE A N 1
ATOM 3048 C CA . ILE A 1 404 ? 5.02 -17.953 -21.188 1 98.19 404 ILE A CA 1
ATOM 3049 C C . ILE A 1 404 ? 3.705 -18.484 -20.609 1 98.19 404 ILE A C 1
ATOM 3051 O O . ILE A 1 404 ? 2.682 -18.484 -21.297 1 98.19 404 ILE A O 1
ATOM 3055 N N . PHE A 1 405 ? 3.723 -18.844 -19.375 1 98.44 405 PHE A N 1
ATOM 3056 C CA . PHE A 1 405 ? 2.568 -19.391 -18.672 1 98.44 405 PHE A CA 1
ATOM 3057 C C . PHE A 1 405 ? 2.076 -20.656 -19.359 1 98.44 405 PHE A C 1
ATOM 3059 O O . PHE A 1 405 ? 0.897 -20.766 -19.688 1 98.44 405 PHE A O 1
ATOM 3066 N N . GLY A 1 406 ? 2.938 -21.594 -19.547 1 98.62 406 GLY A N 1
ATOM 3067 C CA . GLY A 1 406 ? 2.787 -22.891 -20.156 1 98.62 406 GLY A CA 1
ATOM 3068 C C . GLY A 1 406 ? 3.91 -23.859 -19.812 1 98.62 406 GLY A C 1
ATOM 3069 O O . GLY A 1 406 ? 4.859 -23.484 -19.109 1 98.62 406 GLY A O 1
ATOM 3070 N N . PRO A 1 407 ? 3.799 -25.094 -20.219 1 98.69 407 PRO A N 1
ATOM 3071 C CA . PRO A 1 407 ? 4.766 -26.125 -19.812 1 98.69 407 PRO A CA 1
ATOM 3072 C C . PRO A 1 407 ? 6.035 -26.094 -20.672 1 98.69 407 PRO A C 1
ATOM 3074 O O . PRO A 1 407 ? 6.398 -27.109 -21.266 1 98.69 407 PRO A O 1
ATOM 3077 N N . VAL A 1 408 ? 6.723 -24.953 -20.688 1 98.88 408 VAL A N 1
ATOM 3078 C CA . VAL A 1 408 ? 7.93 -24.719 -21.469 1 98.88 408 VAL A CA 1
ATOM 3079 C C . VAL A 1 408 ? 9.055 -24.25 -20.547 1 98.88 408 VAL A C 1
ATOM 3081 O O . VAL A 1 408 ? 8.938 -23.219 -19.891 1 98.88 408 VAL A O 1
ATOM 3084 N N . LEU A 1 409 ? 10.133 -25 -20.531 1 98.88 409 LEU A N 1
ATOM 3085 C CA . LEU A 1 409 ? 11.273 -24.734 -19.656 1 98.88 409 LEU A CA 1
ATOM 3086 C C . LEU A 1 409 ? 12.477 -24.281 -20.469 1 98.88 409 LEU A C 1
ATOM 3088 O O . LEU A 1 409 ? 12.812 -24.906 -21.484 1 98.88 409 LEU A O 1
ATOM 3092 N N . ALA A 1 410 ? 13.078 -23.203 -20.094 1 98.88 410 ALA A N 1
ATOM 3093 C CA . ALA A 1 410 ? 14.352 -22.75 -20.656 1 98.88 410 ALA A CA 1
ATOM 3094 C C . ALA A 1 410 ? 15.5 -23.062 -19.703 1 98.88 410 ALA A C 1
ATOM 3096 O O . ALA A 1 410 ? 15.445 -22.734 -18.516 1 98.88 410 ALA A O 1
ATOM 3097 N N . VAL A 1 411 ? 16.562 -23.688 -20.219 1 98.88 411 VAL A N 1
ATOM 3098 C CA . VAL A 1 411 ? 17.656 -24.141 -19.375 1 98.88 411 VAL A CA 1
ATOM 3099 C C . VAL A 1 411 ? 18.953 -23.422 -19.766 1 98.88 411 VAL A C 1
ATOM 3101 O O . VAL A 1 411 ? 19.281 -23.328 -20.953 1 98.88 411 VAL A O 1
ATOM 3104 N N . LYS A 1 412 ? 19.594 -22.906 -18.812 1 98.75 412 LYS A N 1
ATOM 3105 C CA . LYS A 1 412 ? 20.953 -22.375 -18.953 1 98.75 412 LYS A CA 1
ATOM 3106 C C . LYS A 1 412 ? 21.875 -22.953 -17.891 1 98.75 412 LYS A C 1
ATOM 3108 O O . LYS A 1 412 ? 21.438 -23.344 -16.812 1 98.75 412 LYS A O 1
ATOM 3113 N N . THR A 1 413 ? 23.172 -23.031 -18.25 1 98.69 413 THR A N 1
ATOM 3114 C CA . THR A 1 413 ? 24.172 -23.5 -17.297 1 98.69 413 THR A CA 1
ATOM 3115 C C . THR A 1 413 ? 24.922 -22.312 -16.672 1 98.69 413 THR A C 1
ATOM 3117 O O . THR A 1 413 ? 24.828 -21.188 -17.156 1 98.69 413 THR A O 1
ATOM 3120 N N . PHE A 1 414 ? 25.5 -22.531 -15.539 1 98.62 414 PHE A N 1
ATOM 3121 C CA . PHE A 1 414 ? 26.359 -21.547 -14.883 1 98.62 414 PHE A CA 1
ATOM 3122 C C . PHE A 1 414 ? 27.609 -22.203 -14.32 1 98.62 414 PHE A C 1
ATOM 3124 O O . PHE A 1 414 ? 27.688 -23.438 -14.227 1 98.62 414 PHE A O 1
ATOM 3131 N N . HIS A 1 415 ? 28.672 -21.359 -14 1 98.38 415 HIS A N 1
ATOM 3132 C CA . HIS A 1 415 ? 29.938 -21.859 -13.477 1 98.38 415 HIS A CA 1
ATOM 3133 C C . HIS A 1 415 ? 30.125 -21.469 -12.016 1 98.38 415 HIS A C 1
ATOM 3135 O O . HIS A 1 415 ? 30.672 -22.234 -11.227 1 98.38 415 HIS A O 1
ATOM 3141 N N . THR A 1 416 ? 29.719 -20.219 -11.672 1 98.38 416 THR A N 1
ATOM 3142 C CA . THR A 1 416 ? 29.875 -19.719 -10.305 1 98.38 416 THR A CA 1
ATOM 3143 C C . THR A 1 416 ? 28.531 -19.297 -9.719 1 98.38 416 THR A C 1
ATOM 3145 O O . THR A 1 416 ? 27.609 -18.969 -10.461 1 98.38 416 THR A O 1
ATOM 3148 N N . ASN A 1 417 ? 28.453 -19.344 -8.422 1 98.5 417 ASN A N 1
ATOM 3149 C CA . ASN A 1 417 ? 27.219 -18.906 -7.762 1 98.5 417 ASN A CA 1
ATOM 3150 C C . ASN A 1 417 ? 26.859 -17.469 -8.141 1 98.5 417 ASN A C 1
ATOM 3152 O O . ASN A 1 417 ? 25.688 -17.125 -8.273 1 98.5 417 ASN A O 1
ATOM 3156 N N . GLU A 1 418 ? 27.844 -16.609 -8.336 1 98.38 418 GLU A N 1
ATOM 3157 C CA . GLU A 1 418 ? 27.625 -15.219 -8.727 1 98.38 418 GLU A CA 1
ATOM 3158 C C . GLU A 1 418 ? 26.969 -15.133 -10.109 1 98.38 418 GLU A C 1
ATOM 3160 O O . GLU A 1 418 ? 26.078 -14.30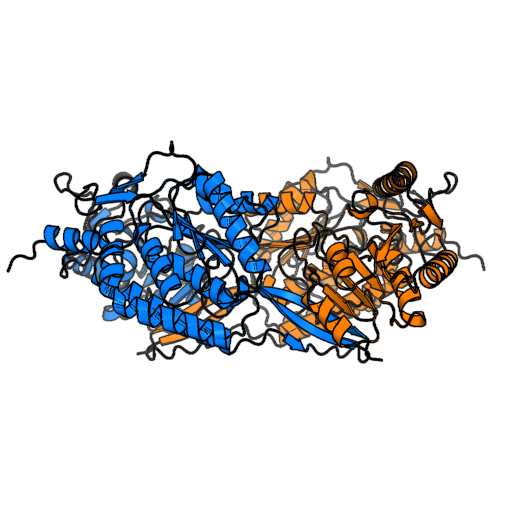5 -10.328 1 98.38 418 GLU A O 1
ATOM 3165 N N . GLU A 1 419 ? 27.484 -15.953 -10.938 1 98.62 419 GLU A N 1
ATOM 3166 C CA . GLU A 1 419 ? 26.891 -16.016 -12.273 1 98.62 419 GLU A CA 1
ATOM 3167 C C . GLU A 1 419 ? 25.438 -16.469 -12.227 1 98.62 419 GLU A C 1
ATOM 3169 O O . GLU A 1 419 ? 24.578 -15.898 -12.898 1 98.62 419 GLU A O 1
ATOM 3174 N N . ALA A 1 420 ? 25.141 -17.516 -11.469 1 98.88 420 ALA A N 1
ATOM 3175 C CA . ALA A 1 420 ? 23.781 -18 -11.297 1 98.88 420 ALA A CA 1
ATOM 3176 C C . ALA A 1 420 ? 22.875 -16.922 -10.734 1 98.88 420 ALA A C 1
ATOM 3178 O O . ALA A 1 420 ? 21.734 -16.75 -11.188 1 98.88 420 ALA A O 1
ATOM 3179 N N . LEU A 1 421 ? 23.391 -16.172 -9.789 1 98.81 421 LEU A N 1
ATOM 3180 C CA . LEU A 1 421 ? 22.625 -15.094 -9.172 1 98.81 421 LEU A CA 1
ATOM 3181 C C . LEU A 1 421 ? 22.297 -14.008 -10.188 1 98.81 421 LEU A C 1
ATOM 3183 O O . LEU A 1 421 ? 21.188 -13.477 -10.203 1 98.81 421 LEU A O 1
ATOM 3187 N N . GLU A 1 422 ? 23.25 -13.656 -10.945 1 98.56 422 GLU A N 1
ATOM 3188 C CA . GLU A 1 422 ? 23.047 -12.648 -11.984 1 98.56 422 GLU A CA 1
ATOM 3189 C C . GLU A 1 422 ? 21.953 -13.086 -12.961 1 98.56 422 GLU A C 1
ATOM 3191 O O . GLU A 1 422 ? 21.078 -12.289 -13.312 1 98.56 422 GLU A O 1
ATOM 3196 N N . LEU A 1 423 ? 22.016 -14.312 -13.391 1 98.81 423 LEU A N 1
ATOM 3197 C CA . LEU A 1 423 ? 21 -14.859 -14.289 1 98.81 423 LEU A CA 1
ATOM 3198 C C . LEU A 1 423 ? 19.625 -14.852 -13.617 1 98.81 423 LEU A C 1
ATOM 3200 O O . LEU A 1 423 ? 18.625 -14.516 -14.25 1 98.81 423 LEU A O 1
ATOM 3204 N N . ALA A 1 424 ? 19.594 -15.234 -12.375 1 98.88 424 ALA A N 1
ATOM 3205 C CA . ALA A 1 424 ? 18.344 -15.305 -11.625 1 98.88 424 ALA A CA 1
ATOM 3206 C C . ALA A 1 424 ? 17.703 -13.922 -11.5 1 98.88 424 ALA A C 1
ATOM 3208 O O . ALA A 1 424 ? 16.484 -13.781 -11.641 1 98.88 424 ALA A O 1
ATOM 3209 N N . ASN A 1 425 ? 18.5 -12.898 -11.312 1 98.19 425 ASN A N 1
ATOM 3210 C CA . ASN A 1 425 ? 18 -11.562 -11.031 1 98.19 425 ASN A CA 1
ATOM 3211 C C . ASN A 1 425 ? 17.734 -10.773 -12.312 1 98.19 425 ASN A C 1
ATOM 3213 O O . ASN A 1 425 ? 17.078 -9.734 -12.281 1 98.19 425 ASN A O 1
ATOM 3217 N N . ASP A 1 426 ? 18.25 -11.336 -13.398 1 97.62 426 ASP A N 1
ATOM 3218 C CA . ASP A 1 426 ? 18.078 -10.664 -14.688 1 97.62 426 ASP A CA 1
ATOM 3219 C C . ASP A 1 426 ? 16.703 -10.93 -15.266 1 97.62 426 ASP A C 1
ATOM 3221 O O . ASP A 1 426 ? 16.562 -11.594 -16.297 1 97.62 426 ASP A O 1
ATOM 3225 N N . SER A 1 427 ? 15.703 -10.383 -14.617 1 97.31 427 SER A N 1
ATOM 3226 C CA . SER A 1 427 ? 14.289 -10.453 -14.977 1 97.31 427 SER A CA 1
ATOM 3227 C C . SER A 1 427 ? 13.523 -9.242 -14.453 1 97.31 427 SER A C 1
ATOM 3229 O O . SER A 1 427 ? 13.875 -8.688 -13.406 1 97.31 427 SER A O 1
ATOM 3231 N N . GLU A 1 428 ? 12.539 -8.781 -15.172 1 96.5 428 GLU A N 1
ATOM 3232 C CA . GLU A 1 428 ? 11.703 -7.691 -14.68 1 96.5 428 GLU A CA 1
ATOM 3233 C C . GLU A 1 428 ? 10.742 -8.188 -13.602 1 96.5 428 GLU A C 1
ATOM 3235 O O . GLU A 1 428 ? 10.117 -7.383 -12.906 1 96.5 428 GLU A O 1
ATOM 3240 N N . TYR A 1 429 ? 10.664 -9.5 -13.445 1 97.81 429 TYR A N 1
ATOM 3241 C CA . TYR A 1 429 ? 9.766 -10.117 -12.477 1 97.81 429 TYR A CA 1
ATOM 3242 C C . TYR A 1 429 ? 10.523 -10.555 -11.227 1 97.81 429 TYR A C 1
ATOM 3244 O O . TYR A 1 429 ? 11.75 -10.633 -11.242 1 97.81 429 TYR A O 1
ATOM 3252 N N . GLY A 1 430 ? 9.844 -10.734 -10.117 1 98.25 430 GLY A N 1
ATOM 3253 C CA . GLY A 1 430 ? 10.414 -11.188 -8.859 1 98.25 430 GLY A CA 1
ATOM 3254 C C . GLY A 1 430 ? 9.414 -11.898 -7.965 1 98.25 430 GLY A C 1
ATOM 3255 O O . GLY A 1 430 ? 9.281 -11.57 -6.785 1 98.25 430 GLY A O 1
ATOM 3256 N N . LEU A 1 431 ? 8.742 -12.938 -8.477 1 98.06 431 LEU A N 1
ATOM 3257 C CA . LEU A 1 431 ? 7.723 -13.633 -7.707 1 98.06 431 LEU A CA 1
ATOM 3258 C C . LEU A 1 431 ? 8.32 -14.836 -6.98 1 98.06 431 LEU A C 1
ATOM 3260 O O . LEU A 1 431 ? 8.641 -14.75 -5.793 1 98.06 431 LEU A O 1
ATOM 3264 N N . GLY A 1 432 ? 8.547 -15.945 -7.746 1 98.38 432 GLY A N 1
ATOM 3265 C CA . GLY A 1 432 ? 9.078 -17.156 -7.156 1 98.38 432 GLY A CA 1
ATOM 3266 C C . GLY A 1 432 ? 10.539 -17.391 -7.496 1 98.38 432 GLY A C 1
ATOM 3267 O O . GLY A 1 432 ? 11.055 -16.828 -8.461 1 98.38 432 GLY A O 1
ATOM 3268 N N . SER A 1 433 ? 11.203 -18.234 -6.691 1 98.81 433 SER A N 1
ATOM 3269 C CA . SER A 1 433 ? 12.562 -18.703 -6.926 1 98.81 433 SER A CA 1
ATOM 3270 C C . SER A 1 433 ? 12.844 -19.984 -6.148 1 98.81 433 SER A C 1
ATOM 3272 O O . SER A 1 433 ? 12.094 -20.344 -5.242 1 98.81 433 SER A O 1
ATOM 3274 N N . GLY A 1 434 ? 13.859 -20.688 -6.523 1 98.81 434 GLY A N 1
ATOM 3275 C CA . GLY A 1 434 ? 14.273 -21.875 -5.812 1 98.81 434 GLY A CA 1
ATOM 3276 C C . GLY A 1 434 ? 15.742 -22.203 -6 1 98.81 434 GLY A C 1
ATOM 3277 O O . GLY A 1 434 ? 16.359 -21.781 -6.98 1 98.81 434 GLY A O 1
ATOM 3278 N N . VAL A 1 435 ? 16.281 -22.922 -5.035 1 98.94 435 VAL A N 1
ATOM 3279 C CA . VAL A 1 435 ? 17.688 -23.328 -5.074 1 98.94 435 VAL A CA 1
ATOM 3280 C C . VAL A 1 435 ? 17.828 -24.734 -4.48 1 98.94 435 VAL A C 1
ATOM 3282 O O . VAL A 1 435 ? 17.219 -25.047 -3.455 1 98.94 435 VAL A O 1
ATOM 3285 N N . PHE A 1 436 ? 18.578 -25.562 -5.152 1 98.94 436 PHE A N 1
ATOM 3286 C CA . PHE A 1 436 ? 18.969 -26.859 -4.621 1 98.94 436 PHE A CA 1
ATOM 3287 C C . PHE A 1 436 ? 20.469 -26.922 -4.348 1 98.94 436 PHE A C 1
ATOM 3289 O O . PHE A 1 436 ? 21.281 -26.688 -5.25 1 98.94 436 PHE A O 1
ATOM 3296 N N . SER A 1 437 ? 20.828 -27.141 -3.219 1 98.88 437 SER A N 1
ATOM 3297 C CA . SER A 1 437 ? 22.188 -27.297 -2.734 1 98.88 437 SER A CA 1
ATOM 3298 C C . SER A 1 437 ? 22.219 -28 -1.388 1 98.88 437 SER A C 1
ATOM 3300 O O . SER A 1 437 ? 21.281 -27.906 -0.605 1 98.88 437 SER A O 1
ATOM 3302 N N . THR A 1 438 ? 23.25 -28.781 -1.101 1 98.31 438 THR A N 1
ATOM 3303 C CA . THR A 1 438 ? 23.422 -29.391 0.211 1 98.31 438 THR A CA 1
ATOM 3304 C C . THR A 1 438 ? 24.25 -28.484 1.128 1 98.31 438 THR A C 1
ATOM 3306 O O . THR A 1 438 ? 24.375 -28.75 2.324 1 98.31 438 THR A O 1
ATOM 3309 N N . ASN A 1 439 ? 24.781 -27.422 0.602 1 98.38 439 ASN A N 1
ATOM 3310 C CA . ASN A 1 439 ? 25.625 -26.484 1.357 1 98.38 439 ASN A CA 1
ATOM 3311 C C . ASN A 1 439 ? 24.797 -25.359 1.964 1 98.38 439 ASN A C 1
ATOM 3313 O O . ASN A 1 439 ? 24.266 -24.5 1.24 1 98.38 439 ASN A O 1
ATOM 3317 N N . PRO A 1 440 ? 24.734 -25.297 3.273 1 97.81 440 PRO A N 1
ATOM 3318 C CA . PRO A 1 440 ? 23.922 -24.266 3.93 1 97.81 440 PRO A CA 1
ATOM 3319 C C . PRO A 1 440 ? 24.375 -22.844 3.576 1 97.81 440 PRO A C 1
ATOM 3321 O O . PRO A 1 440 ? 23.547 -21.938 3.512 1 97.81 440 PRO A O 1
ATOM 3324 N N . LYS A 1 441 ? 25.656 -22.641 3.355 1 98.25 441 LYS A N 1
ATOM 3325 C CA . LYS A 1 441 ? 26.156 -21.312 3.006 1 98.25 441 LYS A CA 1
ATOM 3326 C C . LYS A 1 441 ? 25.656 -20.891 1.629 1 98.25 441 LYS A C 1
ATOM 3328 O O . LYS A 1 441 ? 25.344 -19.719 1.412 1 98.25 441 LYS A O 1
ATOM 3333 N N . THR A 1 442 ? 25.609 -21.891 0.731 1 98.69 442 THR A N 1
ATOM 3334 C CA . THR A 1 442 ? 25.094 -21.625 -0.609 1 98.69 442 THR A CA 1
ATOM 3335 C C . THR A 1 442 ? 23.609 -21.266 -0.56 1 98.69 442 THR A C 1
ATOM 3337 O O . THR A 1 442 ? 23.188 -20.297 -1.201 1 98.69 442 THR A O 1
ATOM 3340 N N . LEU A 1 443 ? 22.859 -22.016 0.189 1 98.69 443 LEU A N 1
ATOM 3341 C CA . LEU A 1 443 ? 21.438 -21.734 0.344 1 98.69 443 LEU A CA 1
ATOM 3342 C C . LEU A 1 443 ? 21.203 -20.359 0.932 1 98.69 443 LEU A C 1
ATOM 3344 O O . LEU A 1 443 ? 20.344 -19.609 0.46 1 98.69 443 LEU A O 1
ATOM 3348 N N . GLU A 1 444 ? 21.984 -20 1.902 1 98.06 444 GLU A N 1
ATOM 3349 C CA . GLU A 1 444 ? 21.875 -18.688 2.533 1 98.06 444 GLU A CA 1
ATOM 3350 C C . GLU A 1 444 ? 22.234 -17.578 1.554 1 98.06 444 GLU A C 1
ATOM 3352 O O . GLU A 1 444 ? 21.562 -16.531 1.511 1 98.06 444 GLU A O 1
ATOM 3357 N N . PHE A 1 445 ? 23.328 -17.781 0.781 1 98.31 445 PHE A N 1
ATOM 3358 C CA . PHE A 1 445 ? 23.766 -16.812 -0.22 1 98.31 445 PHE A CA 1
ATOM 3359 C C . PHE A 1 445 ? 22.625 -16.5 -1.187 1 98.31 445 PHE A C 1
ATOM 3361 O O . PHE A 1 445 ? 22.297 -15.328 -1.391 1 98.31 445 PHE A O 1
ATOM 3368 N N . PHE A 1 446 ? 21.938 -17.469 -1.691 1 98.75 446 PHE A N 1
ATOM 3369 C CA . PHE A 1 446 ? 20.906 -17.25 -2.697 1 98.75 446 PHE A CA 1
ATOM 3370 C C . PHE A 1 446 ? 19.641 -16.703 -2.059 1 98.75 446 PHE A C 1
ATOM 3372 O O . PHE A 1 446 ? 19 -15.789 -2.604 1 98.75 446 PHE A O 1
ATOM 3379 N N . SER A 1 447 ? 19.188 -17.25 -0.926 1 98.25 447 SER A N 1
ATOM 3380 C CA . SER A 1 447 ? 17.969 -16.781 -0.275 1 98.25 447 SER A CA 1
ATOM 3381 C C . SER A 1 447 ? 18.078 -15.312 0.095 1 98.25 447 SER A C 1
ATOM 3383 O O . SER A 1 447 ? 17.078 -14.594 0.074 1 98.25 447 SER A O 1
ATOM 3385 N N . ASN A 1 448 ? 19.312 -14.805 0.356 1 97.31 448 ASN A N 1
ATOM 3386 C CA . ASN A 1 448 ? 19.516 -13.422 0.769 1 97.31 448 ASN A CA 1
ATOM 3387 C C . ASN A 1 448 ? 19.625 -12.484 -0.434 1 97.31 448 ASN A C 1
ATOM 3389 O O . ASN A 1 448 ? 19.469 -11.273 -0.302 1 97.31 448 ASN A O 1
ATOM 3393 N N . ASN A 1 449 ? 19.891 -13.125 -1.625 1 97.88 449 ASN A N 1
ATOM 3394 C CA . ASN A 1 449 ? 20.328 -12.219 -2.68 1 97.88 449 ASN A CA 1
ATOM 3395 C C . ASN A 1 449 ? 19.453 -12.344 -3.922 1 97.88 449 ASN A C 1
ATOM 3397 O O . ASN A 1 449 ? 19.469 -11.469 -4.789 1 97.88 449 ASN A O 1
ATOM 3401 N N . ILE A 1 450 ? 18.656 -13.43 -4.043 1 98.62 450 ILE A N 1
ATOM 3402 C CA . ILE A 1 450 ? 17.719 -13.5 -5.16 1 98.62 450 ILE A CA 1
ATOM 3403 C C . ILE A 1 450 ? 16.625 -12.453 -4.977 1 98.62 450 ILE A C 1
ATOM 3405 O O . ILE A 1 450 ? 16.078 -12.312 -3.885 1 98.62 450 ILE A O 1
ATOM 3409 N N . GLU A 1 451 ? 16.344 -11.711 -6.012 1 97.88 451 GLU A N 1
ATOM 3410 C CA . GLU A 1 451 ? 15.352 -10.648 -5.961 1 97.88 451 GLU A CA 1
ATOM 3411 C C . GLU A 1 451 ? 13.961 -11.18 -6.309 1 97.88 451 GLU A C 1
ATOM 3413 O O . GLU A 1 451 ? 13.398 -10.82 -7.348 1 97.88 451 GLU A O 1
ATOM 3418 N N . ALA A 1 452 ? 13.398 -11.945 -5.43 1 98.5 452 ALA A N 1
ATOM 3419 C CA . ALA A 1 452 ? 12.062 -12.516 -5.539 1 98.5 452 ALA A CA 1
ATOM 3420 C C . ALA A 1 452 ? 11.383 -12.594 -4.172 1 98.5 452 ALA A C 1
ATOM 3422 O O . ALA A 1 452 ? 12.062 -12.727 -3.146 1 98.5 452 ALA A O 1
ATOM 3423 N N . GLY A 1 453 ? 10.109 -12.531 -4.211 1 98.19 453 GLY A N 1
ATOM 3424 C CA . GLY A 1 453 ? 9.359 -12.508 -2.965 1 98.19 453 GLY A CA 1
ATOM 3425 C C . GLY A 1 453 ? 9.289 -13.859 -2.285 1 98.19 453 GLY A C 1
ATOM 3426 O O . GLY A 1 453 ? 9.062 -13.945 -1.077 1 98.19 453 GLY A O 1
ATOM 3427 N N . MET A 1 454 ? 9.508 -14.914 -3.006 1 98.25 454 MET A N 1
ATOM 3428 C CA . MET A 1 454 ? 9.477 -16.266 -2.471 1 98.25 454 MET A CA 1
ATOM 3429 C C . MET A 1 454 ? 10.711 -17.047 -2.895 1 98.25 454 MET A C 1
ATOM 3431 O O . MET A 1 454 ? 11.109 -17 -4.059 1 98.25 454 MET A O 1
ATOM 3435 N N . CYS A 1 455 ? 11.289 -17.75 -1.964 1 98.69 455 CYS A N 1
ATOM 3436 C CA . CYS A 1 455 ? 12.469 -18.562 -2.252 1 98.69 455 CYS A CA 1
ATOM 3437 C C . CYS A 1 455 ? 12.352 -19.938 -1.619 1 98.69 455 CYS A C 1
ATOM 3439 O O . CYS A 1 455 ? 12.281 -20.062 -0.395 1 98.69 455 CYS A O 1
ATOM 3441 N N . SER A 1 456 ? 12.336 -20.969 -2.436 1 98.75 456 SER A N 1
ATOM 3442 C CA . SER A 1 456 ? 12.289 -22.359 -2.002 1 98.75 456 SER A CA 1
ATOM 3443 C C . SER A 1 456 ? 13.68 -22.969 -1.953 1 98.75 456 SER A C 1
ATOM 3445 O O . SER A 1 456 ? 14.422 -22.922 -2.939 1 98.75 456 SER A O 1
ATOM 3447 N N . LEU A 1 457 ? 14.047 -23.531 -0.828 1 98.81 457 LEU A N 1
ATOM 3448 C CA . LEU A 1 457 ? 15.336 -24.188 -0.656 1 98.81 457 LEU A CA 1
ATOM 3449 C C . LEU A 1 457 ? 15.172 -25.703 -0.57 1 98.81 457 LEU A C 1
ATOM 3451 O O . LEU A 1 457 ? 14.539 -26.203 0.359 1 98.81 457 LEU A O 1
ATOM 3455 N N . ASN A 1 458 ? 15.641 -26.375 -1.582 1 98.69 458 ASN A N 1
ATOM 3456 C CA . ASN A 1 458 ? 15.586 -27.828 -1.712 1 98.69 458 ASN A CA 1
ATOM 3457 C C . ASN A 1 458 ? 14.148 -28.328 -1.799 1 98.69 458 ASN A C 1
ATOM 3459 O O . ASN A 1 458 ? 13.82 -29.406 -1.274 1 98.69 458 ASN A O 1
ATOM 3463 N N . ASN A 1 459 ? 13.383 -27.578 -2.338 1 97.88 459 ASN A N 1
ATOM 3464 C CA . ASN A 1 459 ? 12 -27.859 -2.693 1 97.88 459 ASN A CA 1
ATOM 3465 C C . ASN A 1 459 ? 11.469 -26.859 -3.719 1 97.88 459 ASN A C 1
ATOM 3467 O O . ASN A 1 459 ? 12.195 -25.953 -4.141 1 97.88 459 ASN A O 1
ATOM 3471 N N . TYR A 1 460 ? 10.266 -27.078 -4.117 1 97.62 460 TYR A N 1
ATOM 3472 C CA . TYR A 1 460 ? 9.586 -26.094 -4.949 1 97.62 460 TYR A CA 1
ATOM 3473 C C . TYR A 1 460 ? 8.07 -26.266 -4.875 1 97.62 460 TYR A C 1
ATOM 3475 O O . TYR A 1 460 ? 7.578 -27.391 -4.703 1 97.62 460 TYR A O 1
ATOM 3483 N N . HIS A 1 461 ? 7.238 -25.172 -4.898 1 94.06 461 HIS A N 1
ATOM 3484 C CA . HIS A 1 461 ? 5.785 -25.078 -4.957 1 94.06 461 HIS A CA 1
ATOM 3485 C C . HIS A 1 461 ? 5.16 -25.422 -3.607 1 94.06 461 HIS A C 1
ATOM 3487 O O . HIS A 1 461 ? 4.031 -25.922 -3.547 1 94.06 461 HIS A O 1
ATOM 3493 N N . VAL A 1 462 ? 5.906 -25.25 -2.559 1 92.44 462 VAL A N 1
ATOM 3494 C CA . VAL A 1 462 ? 5.297 -25.359 -1.237 1 92.44 462 VAL A CA 1
ATOM 3495 C C . VAL A 1 462 ? 4.617 -24.047 -0.874 1 92.44 462 VAL A C 1
ATOM 3497 O O . VAL A 1 462 ? 5.273 -23 -0.786 1 92.44 462 VAL A O 1
ATOM 3500 N N . VAL A 1 463 ? 3.342 -24.094 -0.78 1 93 463 VAL A N 1
ATOM 3501 C CA . VAL A 1 463 ? 2.549 -22.922 -0.425 1 93 463 VAL A CA 1
ATOM 3502 C C . VAL A 1 463 ? 1.765 -23.203 0.856 1 93 463 VAL A C 1
ATOM 3504 O O . VAL A 1 463 ? 1.085 -24.219 0.968 1 93 463 VAL A O 1
ATOM 3507 N N . THR A 1 464 ? 1.939 -22.375 1.803 1 94.69 464 THR A N 1
ATOM 3508 C CA . THR A 1 464 ? 1.204 -22.516 3.057 1 94.69 464 THR A CA 1
ATOM 3509 C C . THR A 1 464 ? 0.441 -21.219 3.369 1 94.69 464 THR A C 1
ATOM 3511 O O . THR A 1 464 ? 0.757 -20.156 2.834 1 94.69 464 THR A O 1
ATOM 3514 N N . HIS A 1 465 ? -0.567 -21.359 4.18 1 95.06 465 HIS A N 1
ATOM 3515 C CA . HIS A 1 465 ? -1.39 -20.203 4.531 1 95.06 465 HIS A CA 1
ATOM 3516 C C . HIS A 1 465 ? -0.695 -19.328 5.566 1 95.06 465 HIS A C 1
ATOM 3518 O O . HIS A 1 465 ? -1.079 -18.172 5.766 1 95.06 465 HIS A O 1
ATOM 3524 N N . GLU A 1 466 ? 0.346 -19.891 6.234 1 96.81 466 GLU A N 1
ATOM 3525 C CA . GLU A 1 466 ? 1.036 -19.203 7.32 1 96.81 466 GLU A CA 1
ATOM 3526 C C . GLU A 1 466 ? 2.061 -18.203 6.781 1 96.81 466 GLU A C 1
ATOM 3528 O O . GLU A 1 466 ? 2.486 -17.297 7.496 1 96.81 466 GLU A O 1
ATOM 3533 N N . LEU A 1 467 ? 2.477 -18.406 5.531 1 97.75 467 LEU A N 1
ATOM 3534 C CA . LEU A 1 467 ? 3.521 -17.578 4.953 1 97.75 467 LEU A CA 1
ATOM 3535 C C . LEU A 1 467 ? 2.926 -16.547 3.994 1 97.75 467 LEU A C 1
ATOM 3537 O O . LEU A 1 467 ? 1.942 -16.828 3.307 1 97.75 467 LEU A O 1
ATOM 3541 N N . PRO A 1 468 ? 3.539 -15.391 3.965 1 97.62 468 PRO A N 1
ATOM 3542 C CA . PRO A 1 468 ? 3.045 -14.367 3.043 1 97.62 468 PRO A CA 1
ATOM 3543 C C . PRO A 1 468 ? 3.334 -14.703 1.581 1 97.62 468 PRO A C 1
ATOM 3545 O O . PRO A 1 468 ? 4.32 -15.375 1.281 1 97.62 468 PRO A O 1
ATOM 3548 N N . TRP A 1 469 ? 2.443 -14.352 0.727 1 97.81 469 TRP A N 1
ATOM 3549 C CA . TRP A 1 469 ? 2.625 -14.406 -0.719 1 97.81 469 TRP A CA 1
ATOM 3550 C C . TRP A 1 469 ? 2.963 -13.031 -1.281 1 97.81 469 TRP A C 1
ATOM 3552 O O . TRP A 1 469 ? 2.141 -12.109 -1.227 1 97.81 469 TRP A O 1
ATOM 3562 N N . ILE A 1 470 ? 4.246 -12.875 -1.804 1 96.88 470 ILE A N 1
ATOM 3563 C CA . ILE A 1 470 ? 4.777 -11.547 -2.082 1 96.88 470 ILE A CA 1
ATOM 3564 C C . ILE A 1 470 ? 5.449 -11.531 -3.453 1 96.88 470 ILE A C 1
ATOM 3566 O O . ILE A 1 470 ? 6.141 -12.484 -3.82 1 96.88 470 ILE A O 1
ATOM 3570 N N . GLY A 1 471 ? 5.195 -10.539 -4.227 1 97.5 471 GLY A N 1
ATOM 3571 C CA . GLY A 1 471 ? 5.938 -10.289 -5.453 1 97.5 471 GLY A CA 1
ATOM 3572 C C . GLY A 1 471 ? 6.844 -9.078 -5.367 1 97.5 471 GLY A C 1
ATOM 3573 O O . GLY A 1 471 ? 6.449 -8.039 -4.84 1 97.5 471 GLY A O 1
ATOM 3574 N N . TRP A 1 472 ? 8.086 -9.266 -5.785 1 97.62 472 TRP A N 1
ATOM 3575 C CA . TRP A 1 472 ? 9.016 -8.156 -5.953 1 97.62 472 TRP A CA 1
ATOM 3576 C C . TRP A 1 472 ? 8.977 -7.625 -7.383 1 97.62 472 TRP A C 1
ATOM 3578 O O . TRP A 1 472 ? 8.414 -8.266 -8.273 1 97.62 472 TRP A O 1
ATOM 3588 N N . LYS A 1 473 ? 9.555 -6.406 -7.648 1 96.75 473 LYS A N 1
ATOM 3589 C CA . LYS A 1 473 ? 9.656 -5.816 -8.984 1 96.75 473 LYS A CA 1
ATOM 3590 C C . LYS A 1 473 ? 8.289 -5.742 -9.648 1 96.75 473 LYS A C 1
ATOM 3592 O O . LYS A 1 473 ? 7.328 -5.246 -9.055 1 96.75 473 LYS A O 1
ATOM 3597 N N . HIS A 1 474 ? 8.172 -6.223 -10.891 1 97.5 474 HIS A N 1
ATOM 3598 C CA . HIS A 1 474 ? 6.914 -6.109 -11.617 1 97.5 474 HIS A CA 1
ATOM 3599 C C . HIS A 1 474 ? 5.977 -7.262 -11.273 1 97.5 474 HIS A C 1
ATOM 3601 O O . HIS A 1 474 ? 4.895 -7.383 -11.859 1 97.5 474 HIS A O 1
ATOM 3607 N N . SER A 1 475 ? 6.32 -8.07 -10.258 1 97.88 475 SER A N 1
ATOM 3608 C CA . SER A 1 475 ? 5.469 -9.203 -9.898 1 97.88 475 SER A CA 1
ATOM 3609 C C . SER A 1 475 ? 4.41 -8.789 -8.875 1 97.88 475 SER A C 1
ATOM 3611 O O . SER A 1 475 ? 3.521 -9.578 -8.555 1 97.88 475 SER A O 1
ATOM 3613 N N . GLY A 1 476 ? 4.539 -7.586 -8.391 1 95.19 476 GLY A N 1
ATOM 3614 C CA . GLY A 1 476 ? 3.346 -7.176 -7.668 1 95.19 476 GLY A CA 1
ATOM 3615 C C . GLY A 1 476 ? 3.639 -6.211 -6.535 1 95.19 476 GLY A C 1
ATOM 3616 O O . GLY A 1 476 ? 4.758 -5.711 -6.41 1 95.19 476 GLY A O 1
ATOM 3617 N N . LEU A 1 477 ? 2.504 -5.812 -5.828 1 95.62 477 LEU A N 1
ATOM 3618 C CA . LEU A 1 477 ? 2.494 -4.969 -4.637 1 95.62 477 LEU A CA 1
ATOM 3619 C C . LEU A 1 477 ? 1.529 -5.52 -3.592 1 95.62 477 LEU A C 1
ATOM 3621 O O . LEU A 1 477 ? 0.543 -6.176 -3.934 1 95.62 477 LEU A O 1
ATOM 3625 N N . GLY A 1 478 ? 1.82 -5.203 -2.352 1 96.38 478 GLY A N 1
ATOM 3626 C CA . GLY A 1 478 ? 1.006 -5.738 -1.273 1 96.38 478 GLY A CA 1
ATOM 3627 C C . GLY A 1 478 ? 1.357 -7.168 -0.914 1 96.38 478 GLY A C 1
ATOM 3628 O O . GLY A 1 478 ? 2.326 -7.727 -1.436 1 96.38 478 GLY A O 1
ATOM 3629 N N . VAL A 1 479 ? 0.624 -7.742 0.036 1 97.69 479 VAL A N 1
ATOM 3630 C CA . VAL A 1 479 ? 0.954 -9.062 0.557 1 97.69 479 VAL A CA 1
ATOM 3631 C C . VAL A 1 479 ? -0.305 -9.922 0.613 1 97.69 479 VAL A C 1
ATOM 3633 O O . VAL A 1 479 ? -1.364 -9.461 1.044 1 97.69 479 VAL A O 1
ATOM 3636 N N . GLY A 1 480 ? -0.192 -11.102 0.059 1 97.62 480 GLY A N 1
ATOM 3637 C CA . GLY A 1 480 ? -1.258 -12.078 0.178 1 97.62 480 GLY A CA 1
ATOM 3638 C C . GLY A 1 480 ? -0.981 -13.141 1.23 1 97.62 480 GLY A C 1
ATOM 3639 O O . GLY A 1 480 ? 0.161 -13.312 1.661 1 97.62 480 GLY A O 1
ATOM 3640 N N . LEU A 1 481 ? -2.037 -13.727 1.687 1 97.75 481 LEU A N 1
ATOM 3641 C CA . LEU A 1 481 ? -2.004 -14.844 2.625 1 97.75 481 LEU A CA 1
ATOM 3642 C C . LEU A 1 481 ? -1.423 -14.406 3.967 1 97.75 481 LEU A C 1
ATOM 3644 O O . LEU A 1 481 ? -1.227 -13.211 4.207 1 97.75 481 LEU A O 1
ATOM 3648 N N . SER A 1 482 ? -1.352 -15.359 4.93 1 97.69 482 SER A N 1
ATOM 3649 C CA . SER A 1 482 ? -0.822 -15.148 6.273 1 97.69 482 SER A CA 1
ATOM 3650 C C . SER A 1 482 ? -1.57 -14.031 6.992 1 97.69 482 SER A C 1
ATOM 3652 O O . SER A 1 482 ? -2.6 -13.555 6.512 1 97.69 482 SER A O 1
ATOM 3654 N N . LYS A 1 483 ? -1.12 -13.688 8.109 1 97.06 483 LYS A N 1
ATOM 3655 C CA . LYS A 1 483 ? -1.694 -12.578 8.867 1 97.06 483 LYS A CA 1
ATOM 3656 C C . LYS A 1 483 ? -1.46 -11.25 8.156 1 97.06 483 LYS A C 1
ATOM 3658 O O . LYS A 1 483 ? -2.273 -10.328 8.266 1 97.06 483 LYS A O 1
ATOM 3663 N N . HIS A 1 484 ? -0.4 -11.18 7.355 1 97.12 484 HIS A N 1
ATOM 3664 C CA . HIS A 1 484 ? -0.13 -9.969 6.582 1 97.12 484 HIS A CA 1
ATOM 3665 C C . HIS A 1 484 ? -1.268 -9.672 5.609 1 97.12 484 HIS A C 1
ATOM 3667 O O . HIS A 1 484 ? -1.711 -8.523 5.5 1 97.12 484 HIS A O 1
ATOM 3673 N N . GLY A 1 485 ? -1.704 -10.781 4.922 1 97.56 485 GLY A N 1
ATOM 3674 C CA . GLY A 1 485 ? -2.811 -10.602 3.994 1 97.56 485 GLY A CA 1
ATOM 3675 C C . GLY A 1 485 ? -4.102 -10.195 4.676 1 97.56 485 GLY A C 1
ATOM 3676 O O . GLY A 1 485 ? -4.875 -9.406 4.133 1 97.56 485 GLY A O 1
ATOM 3677 N N . TYR A 1 486 ? -4.359 -10.742 5.855 1 98.25 486 TYR A N 1
ATOM 3678 C CA . TYR A 1 486 ? -5.496 -10.352 6.684 1 98.25 486 TYR A CA 1
ATOM 3679 C C . TYR A 1 486 ? -5.453 -8.867 7.016 1 98.25 486 TYR A C 1
ATOM 3681 O O . TYR A 1 486 ? -6.461 -8.164 6.895 1 98.25 486 TYR A O 1
ATOM 3689 N N . ASN A 1 487 ? -4.312 -8.367 7.324 1 97.25 487 ASN A N 1
ATOM 3690 C CA . ASN A 1 487 ? -4.141 -6.984 7.746 1 97.25 487 ASN A CA 1
ATOM 3691 C C . ASN A 1 487 ? -4.289 -6.02 6.574 1 97.25 487 ASN A C 1
ATOM 3693 O O . ASN A 1 487 ? -4.664 -4.859 6.762 1 97.25 487 ASN A O 1
ATOM 3697 N N . GLU A 1 488 ? -3.977 -6.5 5.316 1 97.62 488 GLU A N 1
ATOM 3698 C CA . GLU A 1 488 ? -4.176 -5.66 4.141 1 97.62 488 GLU A CA 1
ATOM 3699 C C . GLU A 1 488 ? -5.625 -5.184 4.043 1 97.62 488 GLU A C 1
ATOM 3701 O O . GLU A 1 488 ? -5.891 -4.105 3.51 1 97.62 488 GLU A O 1
ATOM 3706 N N . TYR A 1 489 ? -6.539 -5.938 4.637 1 98.38 489 TYR A N 1
ATOM 3707 C CA . TYR A 1 489 ? -7.961 -5.656 4.48 1 98.38 489 TYR A CA 1
ATOM 3708 C C . TYR A 1 489 ? -8.508 -4.906 5.691 1 98.38 489 TYR A C 1
ATOM 3710 O O . TYR A 1 489 ? -9.719 -4.777 5.855 1 98.38 489 TYR A O 1
ATOM 3718 N N . MET A 1 490 ? -7.617 -4.453 6.477 1 97.44 490 MET A N 1
ATOM 3719 C CA . MET A 1 490 ? -7.953 -3.604 7.613 1 97.44 490 MET A CA 1
ATOM 3720 C C . MET A 1 490 ? -7.273 -2.244 7.492 1 97.44 490 MET A C 1
ATOM 3722 O O . MET A 1 490 ? -6.258 -2.111 6.809 1 97.44 490 MET A O 1
ATOM 3726 N N . ARG A 1 491 ? -7.84 -1.307 8.086 1 96.31 491 ARG A N 1
ATOM 3727 C CA . ARG A 1 491 ? -7.219 0.014 8.102 1 96.31 491 ARG A CA 1
ATOM 3728 C C . ARG A 1 491 ? -6.988 0.494 9.531 1 96.31 491 ARG A C 1
ATOM 3730 O O . ARG A 1 491 ? -7.816 0.246 10.414 1 96.31 491 ARG A O 1
ATOM 3737 N N . LEU A 1 492 ? -5.922 1.177 9.719 1 97.38 492 LEU A N 1
ATOM 3738 C CA . LEU A 1 492 ? -5.457 1.624 11.031 1 97.38 492 LEU A CA 1
ATOM 3739 C C . LEU A 1 492 ? -6.027 2.998 11.367 1 97.38 492 LEU A C 1
ATOM 3741 O O . LEU A 1 492 ? -6.293 3.803 10.469 1 97.38 492 LEU A O 1
ATOM 3745 N N . LYS A 1 493 ? -6.25 3.246 12.602 1 98.06 493 LYS A N 1
ATOM 3746 C CA . LYS A 1 493 ? -6.559 4.539 13.203 1 98.06 493 LYS A CA 1
ATOM 3747 C C . LYS A 1 493 ? -5.746 4.75 14.484 1 98.06 493 LYS A C 1
ATOM 3749 O O . LYS A 1 493 ? -5.59 3.83 15.281 1 98.06 493 LYS A O 1
ATOM 3754 N N . GLN A 1 494 ? -5.16 5.891 14.594 1 98.31 494 GLN A N 1
ATOM 3755 C CA . GLN A 1 494 ? -4.555 6.215 15.883 1 98.31 494 GLN A CA 1
ATOM 3756 C C . GLN A 1 494 ? -5.48 7.082 16.734 1 98.31 494 GLN A C 1
ATOM 3758 O O . GLN A 1 494 ? -6.199 7.934 16.203 1 98.31 494 GLN A O 1
ATOM 3763 N N . ILE A 1 495 ? -5.504 6.863 17.984 1 98.5 495 ILE A N 1
ATOM 3764 C CA . ILE A 1 495 ? -6.281 7.625 18.953 1 98.5 495 ILE A CA 1
ATOM 3765 C C . ILE A 1 495 ? -5.363 8.141 20.062 1 98.5 495 ILE A C 1
ATOM 3767 O O . ILE A 1 495 ? -4.574 7.383 20.625 1 98.5 495 ILE A O 1
ATOM 3771 N N . THR A 1 496 ? -5.395 9.367 20.297 1 98.38 496 THR A N 1
ATOM 3772 C CA . THR A 1 496 ? -4.711 9.977 21.422 1 98.38 496 THR A CA 1
ATOM 3773 C C . THR A 1 496 ? -5.711 10.664 22.359 1 98.38 496 THR A C 1
ATOM 3775 O O . THR A 1 496 ? -6.555 11.438 21.906 1 98.38 496 THR A O 1
ATOM 3778 N N . GLN A 1 497 ? -5.641 10.383 23.594 1 98.19 497 GLN A N 1
ATOM 3779 C CA . GLN A 1 497 ? -6.57 10.93 24.578 1 98.19 497 GLN A CA 1
ATOM 3780 C C . GLN A 1 497 ? -5.828 11.625 25.719 1 98.19 497 GLN A C 1
ATOM 3782 O O . GLN A 1 497 ? -4.91 11.062 26.297 1 98.19 497 GLN A O 1
ATOM 3787 N N . TYR A 1 498 ? -6.191 12.828 25.953 1 97.94 498 TYR A N 1
ATOM 3788 C CA . TYR A 1 498 ? -5.707 13.508 27.141 1 97.94 498 TYR A CA 1
ATOM 3789 C C . TYR A 1 498 ? -6.383 12.969 28.391 1 97.94 498 TYR A C 1
ATOM 3791 O O . TYR A 1 498 ? -7.613 12.922 28.484 1 97.94 498 TYR A O 1
ATOM 3799 N N . VAL A 1 499 ? -5.547 12.547 29.359 1 94.44 499 VAL A N 1
ATOM 3800 C CA . VAL A 1 499 ? -6.105 11.938 30.562 1 94.44 499 VAL A CA 1
ATOM 3801 C C . VAL A 1 499 ? -5.645 12.711 31.797 1 94.44 499 VAL A C 1
ATOM 3803 O O . VAL A 1 499 ? -5.934 12.32 32.938 1 94.44 499 VAL A O 1
ATOM 3806 N N . GLY A 1 500 ? -4.977 13.758 31.766 1 86.62 500 GLY A N 1
ATOM 3807 C CA . GLY A 1 500 ? -4.574 14.609 32.875 1 86.62 500 GLY A CA 1
ATOM 3808 C C . GLY A 1 500 ? -3.072 14.68 33.062 1 86.62 500 GLY A C 1
ATOM 3809 O O . GLY A 1 500 ? -2.342 13.797 32.625 1 86.62 500 GLY A O 1
ATOM 3810 N N . MET B 1 1 ? 14.961 47.562 23.297 1 43.81 1 MET B N 1
ATOM 3811 C CA . MET B 1 1 ? 15.773 47.531 22.094 1 43.81 1 MET B CA 1
ATOM 3812 C C . MET B 1 1 ? 14.992 46.938 20.922 1 43.81 1 MET B C 1
ATOM 3814 O O . MET B 1 1 ? 14.406 45.875 21.031 1 43.81 1 MET B O 1
ATOM 3818 N N . THR B 1 2 ? 14.602 47.719 19.953 1 64.94 2 THR B N 1
ATOM 3819 C CA . THR B 1 2 ? 13.781 47.312 18.812 1 64.94 2 THR B CA 1
ATOM 3820 C C . THR B 1 2 ? 14.484 46.25 17.984 1 64.94 2 THR B C 1
ATOM 3822 O O . THR B 1 2 ? 15.633 46.438 17.578 1 64.94 2 THR B O 1
ATOM 3825 N N . ILE B 1 3 ? 14.023 45 18.094 1 75.69 3 ILE B N 1
ATOM 3826 C CA . ILE B 1 3 ? 14.594 43.875 17.359 1 75.69 3 ILE B CA 1
ATOM 3827 C C . ILE B 1 3 ? 14.617 44.188 15.867 1 75.69 3 ILE B C 1
ATOM 3829 O O . ILE B 1 3 ? 13.586 44.562 15.297 1 75.69 3 ILE B O 1
ATOM 3833 N N . ASP B 1 4 ? 15.719 44.375 15.25 1 90.88 4 ASP B N 1
ATOM 3834 C CA . ASP B 1 4 ? 15.844 44.562 13.812 1 90.88 4 ASP B CA 1
ATOM 3835 C C . ASP B 1 4 ? 15.75 43.219 13.078 1 90.88 4 ASP B C 1
ATOM 3837 O O . ASP B 1 4 ? 16.734 42.5 12.977 1 90.88 4 ASP B O 1
ATOM 3841 N N . LEU B 1 5 ? 14.617 42.906 12.609 1 92.44 5 LEU B N 1
ATOM 3842 C CA . LEU B 1 5 ? 14.305 41.625 11.992 1 92.44 5 LEU B CA 1
ATOM 3843 C C . LEU B 1 5 ? 15.078 41.438 10.695 1 92.44 5 LEU B C 1
ATOM 3845 O O . LEU B 1 5 ? 15.352 40.312 10.289 1 92.44 5 LEU B O 1
ATOM 3849 N N . ASN B 1 6 ? 15.445 42.531 10.07 1 92.94 6 ASN B N 1
ATOM 3850 C CA . ASN B 1 6 ? 16.25 42.438 8.852 1 92.94 6 ASN B CA 1
ATOM 3851 C C . ASN B 1 6 ? 17.656 41.938 9.148 1 92.94 6 ASN B C 1
ATOM 3853 O O . ASN B 1 6 ? 18.234 41.188 8.352 1 92.94 6 ASN B O 1
ATOM 3857 N N . VAL B 1 7 ? 18.141 42.406 10.234 1 94.38 7 VAL B N 1
ATOM 3858 C CA . VAL B 1 7 ? 19.469 41.938 10.641 1 94.38 7 VAL B CA 1
ATOM 3859 C C . VAL B 1 7 ? 19.422 40.438 10.977 1 94.38 7 VAL B C 1
ATOM 3861 O O . VAL B 1 7 ? 20.297 39.688 10.578 1 94.38 7 VAL B O 1
ATOM 3864 N N . ILE B 1 8 ? 18.391 40.062 11.656 1 95.44 8 ILE B N 1
ATOM 3865 C CA . ILE B 1 8 ? 18.25 38.656 12.016 1 95.44 8 ILE B CA 1
ATOM 3866 C C . ILE B 1 8 ? 18.141 37.812 10.742 1 95.44 8 ILE B C 1
ATOM 3868 O O . ILE B 1 8 ? 18.797 36.75 10.633 1 95.44 8 ILE B O 1
ATOM 3872 N N . GLN B 1 9 ? 17.328 38.219 9.836 1 96.19 9 GLN B N 1
ATOM 3873 C CA . GLN B 1 9 ? 17.188 37.531 8.562 1 96.19 9 GLN B CA 1
ATOM 3874 C C . GLN B 1 9 ? 18.531 37.438 7.844 1 96.19 9 GLN B C 1
ATOM 3876 O O . GLN B 1 9 ? 18.891 36.344 7.348 1 96.19 9 GLN B O 1
ATOM 3881 N N . SER B 1 10 ? 19.219 38.531 7.77 1 96.44 10 SER B N 1
ATOM 3882 C CA . SER B 1 10 ? 20.516 38.562 7.109 1 96.44 10 SER B CA 1
ATOM 3883 C C . SER B 1 10 ? 21.5 37.625 7.789 1 96.44 10 SER B C 1
ATOM 3885 O O . SER B 1 10 ? 22.312 36.969 7.121 1 96.44 10 SER B O 1
ATOM 3887 N N . ASP B 1 11 ? 21.438 37.562 9.07 1 96.88 11 ASP B N 1
ATOM 3888 C CA . ASP B 1 11 ? 22.312 36.656 9.828 1 96.88 11 ASP B CA 1
ATOM 3889 C C . ASP B 1 11 ? 22.016 35.188 9.516 1 96.88 11 ASP B C 1
ATOM 3891 O O . ASP B 1 11 ? 22.922 34.406 9.375 1 96.88 11 ASP B O 1
ATOM 3895 N N . ILE B 1 12 ? 20.734 34.875 9.438 1 97.06 12 ILE B N 1
ATOM 3896 C CA . ILE B 1 12 ? 20.312 33.5 9.109 1 97.06 12 ILE B CA 1
ATOM 3897 C C . ILE B 1 12 ? 20.812 33.125 7.715 1 97.06 12 ILE B C 1
ATOM 3899 O O . ILE B 1 12 ? 21.406 32.062 7.523 1 97.06 12 ILE B O 1
ATOM 3903 N N . ILE B 1 13 ? 20.609 34 6.766 1 97.12 13 ILE B N 1
ATOM 3904 C CA . ILE B 1 13 ? 21 33.75 5.383 1 97.12 13 ILE B CA 1
ATOM 3905 C C . ILE B 1 13 ? 22.516 33.625 5.293 1 97.12 13 ILE B C 1
ATOM 3907 O O . ILE B 1 13 ? 23.016 32.688 4.633 1 97.12 13 ILE B O 1
ATOM 3911 N N . SER B 1 14 ? 23.203 34.469 6.016 1 96.88 14 SER B N 1
ATOM 3912 C CA . SER B 1 14 ? 24.656 34.438 5.977 1 96.88 14 SER B CA 1
ATOM 3913 C C . SER B 1 14 ? 25.219 33.219 6.66 1 96.88 14 SER B C 1
ATOM 3915 O O . SER B 1 14 ? 26.328 32.75 6.34 1 96.88 14 SER B O 1
ATOM 3917 N N . ALA B 1 15 ? 24.438 32.688 7.543 1 97.12 15 ALA B N 1
ATOM 3918 C CA . ALA B 1 15 ? 24.906 31.531 8.312 1 97.12 15 ALA B CA 1
ATOM 3919 C C . ALA B 1 15 ? 24.703 30.234 7.523 1 97.12 15 ALA B C 1
ATOM 3921 O O . ALA B 1 15 ? 25.297 29.203 7.859 1 97.12 15 ALA B O 1
ATOM 3922 N N . ARG B 1 16 ? 23.828 30.219 6.453 1 96 16 ARG B N 1
ATOM 3923 C CA . ARG B 1 16 ? 23.641 29.031 5.621 1 96 16 ARG B CA 1
ATOM 3924 C C . ARG B 1 16 ? 24.953 28.594 4.977 1 96 16 ARG B C 1
ATOM 3926 O O . ARG B 1 16 ? 25.781 29.438 4.629 1 96 16 ARG B O 1
ATOM 3933 N N . ARG B 1 17 ? 25.234 27.375 4.832 1 95.62 17 ARG B N 1
ATOM 3934 C CA . ARG B 1 17 ? 26.453 26.812 4.238 1 95.62 17 ARG B CA 1
ATOM 3935 C C . ARG B 1 17 ? 26.188 26.312 2.824 1 95.62 17 ARG B C 1
ATOM 3937 O O . ARG B 1 17 ? 27.094 26.281 1.99 1 95.62 17 ARG B O 1
ATOM 3944 N N . ALA B 1 18 ? 24.891 25.844 2.572 1 95.25 18 ALA B N 1
ATOM 3945 C CA . ALA B 1 18 ? 24.547 25.375 1.232 1 95.25 18 ALA B CA 1
ATOM 3946 C C . ALA B 1 18 ? 24.578 26.531 0.228 1 95.25 18 ALA B C 1
ATOM 3948 O O . ALA B 1 18 ? 23.938 27.562 0.443 1 95.25 18 ALA B O 1
ATOM 3949 N N . PRO B 1 19 ? 25.25 26.344 -0.901 1 94.31 19 PRO B N 1
ATOM 3950 C CA . PRO B 1 19 ? 25.297 27.406 -1.901 1 94.31 19 PRO B CA 1
ATOM 3951 C C . PRO B 1 19 ? 23.953 27.641 -2.588 1 94.31 19 PRO B C 1
ATOM 3953 O O . PRO B 1 19 ? 23.125 26.734 -2.633 1 94.31 19 PRO B O 1
ATOM 3956 N N . GLU B 1 20 ? 23.781 28.812 -3.051 1 93.31 20 GLU B N 1
ATOM 3957 C CA . GLU B 1 20 ? 22.594 29.094 -3.863 1 93.31 20 GLU B CA 1
ATOM 3958 C C . GLU B 1 20 ? 22.562 28.203 -5.109 1 93.31 20 GLU B C 1
ATOM 3960 O O . GLU B 1 20 ? 23.609 27.875 -5.668 1 93.31 20 GLU B O 1
ATOM 3965 N N . ASN B 1 21 ? 21.391 27.812 -5.449 1 94.25 21 ASN B N 1
ATOM 3966 C CA . ASN B 1 21 ? 21.125 27.109 -6.703 1 94.25 21 ASN B CA 1
ATOM 3967 C C . ASN B 1 21 ? 21.875 25.781 -6.785 1 94.25 21 ASN B C 1
ATOM 3969 O O . ASN B 1 21 ? 22.438 25.453 -7.832 1 94.25 21 ASN B O 1
ATOM 3973 N N . SER B 1 22 ? 21.922 25.156 -5.688 1 95.12 22 SER B N 1
ATOM 3974 C CA . SER B 1 22 ? 22.641 23.891 -5.656 1 95.12 22 SER B CA 1
ATOM 3975 C C . SER B 1 22 ? 21.703 22.719 -5.379 1 95.12 22 SER B C 1
ATOM 3977 O O . SER B 1 22 ? 20.578 22.922 -4.902 1 95.12 22 SER B O 1
ATOM 3979 N N . LEU B 1 23 ? 22.125 21.609 -5.824 1 97.5 23 LEU B N 1
ATOM 3980 C CA . LEU B 1 23 ? 21.625 20.297 -5.422 1 97.5 23 LEU B CA 1
ATOM 3981 C C . LEU B 1 23 ? 22.594 19.594 -4.484 1 97.5 23 LEU B C 1
ATOM 3983 O O . LEU B 1 23 ? 23.703 20.094 -4.246 1 97.5 23 LEU B O 1
ATOM 3987 N N . PHE B 1 24 ? 22.219 18.562 -3.834 1 98.69 24 PHE B N 1
ATOM 3988 C CA . PHE B 1 24 ? 23.109 17.734 -3.043 1 98.69 24 PHE B CA 1
ATOM 3989 C C . PHE B 1 24 ? 23.125 16.297 -3.57 1 98.69 24 PHE B C 1
ATOM 3991 O O . PHE B 1 24 ? 22.125 15.578 -3.43 1 98.69 24 PHE B O 1
ATOM 3998 N N . ILE B 1 25 ? 24.172 15.898 -4.227 1 98.5 25 ILE B N 1
ATOM 3999 C CA . ILE B 1 25 ? 24.281 14.578 -4.836 1 98.5 25 ILE B CA 1
ATOM 4000 C C . ILE B 1 25 ? 25.641 13.969 -4.492 1 98.5 25 ILE B C 1
ATOM 4002 O O . ILE B 1 25 ? 26.672 14.625 -4.621 1 98.5 25 ILE B O 1
ATOM 4006 N N . ASP B 1 26 ? 25.625 12.781 -4.012 1 98.38 26 ASP B N 1
ATOM 4007 C CA . ASP B 1 26 ? 26.828 12.023 -3.725 1 98.38 26 ASP B CA 1
ATOM 4008 C C . ASP B 1 26 ? 27.703 12.75 -2.703 1 98.38 26 ASP B C 1
ATOM 4010 O O . ASP B 1 26 ? 28.922 12.859 -2.881 1 98.38 26 ASP B O 1
ATOM 4014 N N . GLY B 1 27 ? 27.062 13.352 -1.764 1 98.12 27 GLY B N 1
ATOM 4015 C CA . GLY B 1 27 ? 27.766 13.938 -0.629 1 98.12 27 GLY B CA 1
ATOM 4016 C C . GLY B 1 27 ? 28.344 15.312 -0.928 1 98.12 27 GLY B C 1
ATOM 4017 O O . GLY B 1 27 ? 29.172 15.82 -0.168 1 98.12 27 GLY B O 1
ATOM 4018 N N . LYS B 1 28 ? 27.922 15.875 -2.035 1 97.75 28 LYS B N 1
ATOM 4019 C CA . LYS B 1 28 ? 28.453 17.172 -2.406 1 97.75 28 LYS B CA 1
ATOM 4020 C C . LYS B 1 28 ? 27.375 18.078 -2.992 1 97.75 28 LYS B C 1
ATOM 4022 O O . LYS B 1 28 ? 26.422 17.594 -3.615 1 97.75 28 LYS B O 1
ATOM 4027 N N . PHE B 1 29 ? 27.562 19.359 -2.744 1 97.75 29 PHE B N 1
ATOM 4028 C CA . PHE B 1 29 ? 26.734 20.328 -3.459 1 97.75 29 PHE B CA 1
ATOM 4029 C C . PHE B 1 29 ? 27.156 20.422 -4.922 1 97.75 29 PHE B C 1
ATOM 4031 O O . PHE B 1 29 ? 28.344 20.516 -5.227 1 97.75 29 PHE B O 1
ATOM 4038 N N . VAL B 1 30 ? 26.188 20.312 -5.828 1 96.38 30 VAL B N 1
ATOM 4039 C CA . VAL B 1 30 ? 26.484 20.375 -7.258 1 96.38 30 VAL B CA 1
ATOM 4040 C C . VAL B 1 30 ? 25.5 21.328 -7.938 1 96.38 30 VAL B C 1
ATOM 4042 O O . VAL B 1 30 ? 24.391 21.547 -7.445 1 96.38 30 VAL B O 1
ATOM 4045 N N . SER B 1 31 ? 25.875 21.906 -9.039 1 94.12 31 SER B N 1
ATOM 4046 C CA . SER B 1 31 ? 24.984 22.719 -9.867 1 94.12 31 SER B CA 1
ATOM 4047 C C . SER B 1 31 ? 24.109 21.844 -10.758 1 94.12 31 SER B C 1
ATOM 4049 O O . SER B 1 31 ? 24.531 20.766 -11.18 1 94.12 31 SER B O 1
ATOM 4051 N N . PRO B 1 32 ? 22.938 22.281 -11.047 1 94.62 32 PRO B N 1
ATOM 4052 C CA . PRO B 1 32 ? 22.141 21.547 -12.031 1 94.62 32 PRO B CA 1
ATOM 4053 C C . PRO B 1 32 ? 22.859 21.359 -13.359 1 94.62 32 PRO B C 1
ATOM 4055 O O . PRO B 1 32 ? 23.672 22.203 -13.758 1 94.62 32 PRO B O 1
ATOM 4058 N N . ILE B 1 33 ? 22.609 20.234 -13.984 1 91.12 33 ILE B N 1
ATOM 4059 C CA . ILE B 1 33 ? 23.266 19.859 -15.227 1 91.12 33 ILE B CA 1
ATOM 4060 C C . ILE B 1 33 ? 22.891 20.828 -16.328 1 91.12 33 ILE B C 1
ATOM 4062 O O . ILE B 1 33 ? 23.75 21.266 -17.109 1 91.12 33 ILE B O 1
ATOM 4066 N N . GLU B 1 34 ? 21.562 20.953 -16.531 1 75.19 34 GLU B N 1
ATOM 4067 C CA . GLU B 1 34 ? 21.172 21.906 -17.578 1 75.19 34 GLU B CA 1
ATOM 4068 C C . GLU B 1 34 ? 21.078 23.328 -17.047 1 75.19 34 GLU B C 1
ATOM 4070 O O . GLU B 1 34 ? 20.234 23.609 -16.188 1 75.19 34 GLU B O 1
ATOM 4075 N N . PRO B 1 35 ? 22.141 24.078 -17.219 1 61.03 35 PRO B N 1
ATOM 4076 C CA . PRO B 1 35 ? 22.203 25.453 -16.734 1 61.03 35 PRO B CA 1
ATOM 4077 C C . PRO B 1 35 ? 20.938 26.25 -17.047 1 61.03 35 PRO B C 1
ATOM 4079 O O . PRO B 1 35 ? 20.75 27.359 -16.531 1 61.03 35 PRO B O 1
ATOM 4082 N N . ALA B 1 36 ? 20.25 25.797 -18.172 1 53.47 36 ALA B N 1
ATOM 4083 C CA . ALA B 1 36 ? 19.266 26.703 -18.75 1 53.47 36 ALA B CA 1
ATOM 4084 C C . ALA B 1 36 ? 18.094 26.953 -17.797 1 53.47 36 ALA B C 1
ATOM 4086 O O . ALA B 1 36 ? 17.344 27.906 -17.969 1 53.47 36 ALA B O 1
ATOM 4087 N N . ALA B 1 37 ? 18 26.109 -16.734 1 63.47 37 ALA B N 1
ATOM 4088 C CA . ALA B 1 37 ? 16.75 26.359 -16.031 1 63.47 37 ALA B CA 1
ATOM 4089 C C . ALA B 1 37 ? 16.891 27.516 -15.047 1 63.47 37 ALA B C 1
ATOM 4091 O O . ALA B 1 37 ? 17.875 27.594 -14.305 1 63.47 37 ALA B O 1
ATOM 4092 N N . LYS B 1 38 ? 16.203 28.547 -15.336 1 81.5 38 LYS B N 1
ATOM 4093 C CA . LYS B 1 38 ? 16.156 29.734 -14.484 1 81.5 38 LYS B CA 1
ATOM 4094 C C . LYS B 1 38 ? 15.906 29.359 -13.031 1 81.5 38 LYS B C 1
ATOM 4096 O O . LYS B 1 38 ? 15 28.578 -12.734 1 81.5 38 LYS B O 1
ATOM 4101 N N . PRO B 1 39 ? 16.922 29.797 -12.125 1 92 39 PRO B N 1
ATOM 4102 C CA . PRO B 1 39 ? 16.703 29.547 -10.703 1 92 39 PRO B CA 1
ATOM 4103 C C . PRO B 1 39 ? 15.328 30.016 -10.227 1 92 39 PRO B C 1
ATOM 4105 O O . PRO B 1 39 ? 14.711 30.875 -10.875 1 92 39 PRO B O 1
ATOM 4108 N N . ILE B 1 40 ? 14.875 29.406 -9.219 1 94.94 40 ILE B N 1
ATOM 4109 C CA . ILE B 1 40 ? 13.586 29.766 -8.633 1 94.94 40 ILE B CA 1
ATOM 4110 C C . ILE B 1 40 ? 13.789 30.766 -7.512 1 94.94 40 ILE B C 1
ATOM 4112 O O . ILE B 1 40 ? 14.555 30.531 -6.578 1 94.94 40 ILE B O 1
ATOM 4116 N N . PRO B 1 41 ? 13.172 31.906 -7.652 1 96.25 41 PRO B N 1
ATOM 4117 C CA . PRO B 1 41 ? 13.297 32.875 -6.555 1 96.25 41 PRO B CA 1
ATOM 4118 C C . PRO B 1 41 ? 12.648 32.375 -5.262 1 96.25 41 PRO B C 1
ATOM 4120 O O . PRO B 1 41 ? 11.578 31.766 -5.301 1 96.25 41 PRO B O 1
ATOM 4123 N N . LEU B 1 42 ? 13.32 32.625 -4.172 1 97.19 42 LEU B N 1
ATOM 4124 C CA . LEU B 1 42 ? 12.766 32.375 -2.852 1 97.19 42 LEU B CA 1
ATOM 4125 C C . LEU B 1 42 ? 12.281 33.656 -2.191 1 97.19 42 LEU B C 1
ATOM 4127 O O . LEU B 1 42 ? 13.062 34.594 -1.998 1 97.19 42 LEU B O 1
ATOM 4131 N N . ILE B 1 43 ? 11.039 33.656 -1.876 1 98 43 ILE B N 1
ATOM 4132 C CA . ILE B 1 43 ? 10.406 34.875 -1.37 1 98 43 ILE B CA 1
ATOM 4133 C C . ILE B 1 43 ? 10.094 34.719 0.114 1 98 43 ILE B C 1
ATOM 4135 O O . ILE B 1 43 ? 9.492 33.719 0.522 1 98 43 ILE B O 1
ATOM 4139 N N . ASN B 1 44 ? 10.578 35.625 0.979 1 98.19 44 ASN B N 1
ATOM 4140 C CA . ASN B 1 44 ? 10.109 35.688 2.359 1 98.19 44 ASN B CA 1
ATOM 4141 C C . ASN B 1 44 ? 8.656 36.156 2.436 1 98.19 44 ASN B C 1
ATOM 4143 O O . ASN B 1 44 ? 8.359 37.312 2.115 1 98.19 44 ASN B O 1
ATOM 4147 N N . PRO B 1 45 ? 7.766 35.281 2.922 1 98.19 45 PRO B N 1
ATOM 4148 C CA . PRO B 1 45 ? 6.348 35.625 2.852 1 98.19 45 PRO B CA 1
ATOM 4149 C C . PRO B 1 45 ? 5.973 36.781 3.787 1 98.19 45 PRO B C 1
ATOM 4151 O O . PRO B 1 45 ? 4.918 37.406 3.619 1 98.19 45 PRO B O 1
ATOM 4154 N N . ALA B 1 46 ? 6.785 37.094 4.785 1 97.69 46 ALA B N 1
ATOM 4155 C CA . ALA B 1 46 ? 6.5 38.188 5.719 1 97.69 46 ALA B CA 1
ATOM 4156 C C . ALA B 1 46 ? 6.824 39.531 5.102 1 97.69 46 ALA B C 1
ATOM 4158 O O . ALA B 1 46 ? 6.219 40.562 5.453 1 97.69 46 ALA B O 1
ATOM 4159 N N . THR B 1 47 ? 7.816 39.594 4.109 1 96.44 47 THR B N 1
ATOM 4160 C CA . THR B 1 47 ? 8.297 40.844 3.578 1 96.44 47 THR B CA 1
ATOM 4161 C C . THR B 1 47 ? 8.086 40.938 2.068 1 96.44 47 THR B C 1
ATOM 4163 O O . THR B 1 47 ? 8.203 42 1.472 1 96.44 47 THR B O 1
ATOM 4166 N N . GLU B 1 48 ? 7.844 39.812 1.417 1 96.81 48 GLU B N 1
ATOM 4167 C CA . GLU B 1 48 ? 7.672 39.656 -0.025 1 96.81 48 GLU B CA 1
ATOM 4168 C C . GLU B 1 48 ? 8.984 39.906 -0.765 1 96.81 48 GLU B C 1
ATOM 4170 O O . GLU B 1 48 ? 9.008 39.969 -1.995 1 96.81 48 GLU B O 1
ATOM 4175 N N . GLU B 1 49 ? 10.016 39.875 -0.065 1 96 49 GLU B N 1
ATOM 4176 C CA . GLU B 1 49 ? 11.328 40.094 -0.675 1 96 49 GLU B CA 1
ATOM 4177 C C . GLU B 1 49 ? 11.938 38.781 -1.16 1 96 49 GLU B C 1
ATOM 4179 O O . GLU B 1 49 ? 11.766 37.75 -0.522 1 96 49 GLU B O 1
ATOM 4184 N N . ILE B 1 50 ? 12.648 38.938 -2.252 1 97.06 50 ILE B N 1
ATOM 4185 C CA . ILE B 1 50 ? 13.477 37.812 -2.684 1 97.06 50 ILE B CA 1
ATOM 4186 C C . ILE B 1 50 ? 14.695 37.688 -1.774 1 97.06 50 ILE B C 1
ATOM 4188 O O . ILE B 1 50 ? 15.523 38.594 -1.706 1 97.06 50 ILE B O 1
ATOM 4192 N N . ILE B 1 51 ? 14.812 36.656 -1.109 1 96.62 51 ILE B N 1
ATOM 4193 C CA . ILE B 1 51 ? 15.883 36.5 -0.128 1 96.62 51 ILE B CA 1
ATOM 4194 C C . ILE B 1 51 ? 17 35.625 -0.712 1 96.62 51 ILE B C 1
ATOM 4196 O O . ILE B 1 51 ? 18.062 35.5 -0.106 1 96.62 51 ILE B O 1
ATOM 4200 N N . GLY B 1 52 ? 16.734 35.031 -1.83 1 95.69 52 GLY B N 1
ATOM 4201 C CA . GLY B 1 52 ? 17.656 34.156 -2.547 1 95.69 52 GLY B CA 1
ATOM 4202 C C . GLY B 1 52 ? 17 33.375 -3.662 1 95.69 52 GLY B C 1
ATOM 4203 O O . GLY B 1 52 ? 15.898 33.719 -4.102 1 95.69 52 GLY B O 1
ATOM 4204 N N . THR B 1 53 ? 17.734 32.406 -4.172 1 95.31 53 THR B N 1
ATOM 4205 C CA . THR B 1 53 ? 17.234 31.531 -5.215 1 95.31 53 THR B CA 1
ATOM 4206 C C . THR B 1 53 ? 17.594 30.078 -4.918 1 95.31 53 THR B C 1
ATOM 4208 O O . THR B 1 53 ? 18.453 29.812 -4.078 1 95.31 53 THR B O 1
ATOM 4211 N N . CYS B 1 54 ? 16.922 29.203 -5.516 1 95.44 54 CYS B N 1
ATOM 4212 C CA . CYS B 1 54 ? 17.234 27.781 -5.441 1 95.44 54 CYS B CA 1
ATOM 4213 C C . CYS B 1 54 ? 17.281 27.156 -6.832 1 95.44 54 CYS B C 1
ATOM 4215 O O . CYS B 1 54 ? 16.875 27.781 -7.812 1 95.44 54 CYS B O 1
ATOM 4217 N N . ALA B 1 55 ? 17.812 25.969 -6.906 1 95.25 55 ALA B N 1
ATOM 4218 C CA . ALA B 1 55 ? 17.984 25.25 -8.164 1 95.25 55 ALA B CA 1
ATOM 4219 C C . ALA B 1 55 ? 16.625 24.875 -8.766 1 95.25 55 ALA B C 1
ATOM 4221 O O . ALA B 1 55 ? 15.617 24.828 -8.062 1 95.25 55 ALA B O 1
ATOM 4222 N N . ASN B 1 56 ? 16.594 24.703 -10 1 95.88 56 ASN B N 1
ATOM 4223 C CA . ASN B 1 56 ? 15.484 24.141 -10.766 1 95.88 56 ASN B CA 1
ATOM 4224 C C . ASN B 1 56 ? 15.914 22.906 -11.555 1 95.88 56 ASN B C 1
ATOM 4226 O O . ASN B 1 56 ? 16.141 22.984 -12.766 1 95.88 56 ASN B O 1
ATOM 4230 N N . ALA B 1 57 ? 15.953 21.797 -10.867 1 95.81 57 ALA B N 1
ATOM 4231 C CA . ALA B 1 57 ? 16.531 20.562 -11.375 1 95.81 57 ALA B CA 1
ATOM 4232 C C . ALA B 1 57 ? 15.711 20.016 -12.539 1 95.81 57 ALA B C 1
ATOM 4234 O O . ALA B 1 57 ? 14.477 20.078 -12.531 1 95.81 57 ALA B O 1
ATOM 4235 N N . SER B 1 58 ? 16.328 19.531 -13.539 1 94.44 58 SER B N 1
ATOM 4236 C CA . SER B 1 58 ? 15.703 18.891 -14.695 1 94.44 58 SER B CA 1
ATOM 4237 C C . SER B 1 58 ? 15.602 17.375 -14.492 1 94.44 58 SER B C 1
ATOM 4239 O O . SER B 1 58 ? 16.062 16.844 -13.477 1 94.44 58 SER B O 1
ATOM 4241 N N . ALA B 1 59 ? 15.031 16.734 -15.5 1 95.69 59 ALA B N 1
ATOM 4242 C CA . ALA B 1 59 ? 14.945 15.273 -15.492 1 95.69 59 ALA B CA 1
ATOM 4243 C C . ALA B 1 59 ? 16.328 14.633 -15.492 1 95.69 59 ALA B C 1
ATOM 4245 O O . ALA B 1 59 ? 16.531 13.57 -14.898 1 95.69 59 ALA B O 1
ATOM 4246 N N . LYS B 1 60 ? 17.281 15.312 -16.109 1 96.5 60 LYS B N 1
ATOM 4247 C CA . LYS B 1 60 ? 18.641 14.797 -16.156 1 96.5 60 LYS B CA 1
ATOM 4248 C C . LYS B 1 60 ? 19.281 14.82 -14.766 1 96.5 60 LYS B C 1
ATOM 4250 O O . LYS B 1 60 ? 20.031 13.906 -14.406 1 96.5 60 LYS B O 1
ATOM 4255 N N . ASP B 1 61 ? 19 15.898 -14.039 1 96.94 61 ASP B N 1
ATOM 4256 C CA . ASP B 1 61 ? 19.484 15.977 -12.664 1 96.94 61 ASP B CA 1
ATOM 4257 C C . ASP B 1 61 ? 18.891 14.867 -11.805 1 96.94 61 ASP B C 1
ATOM 4259 O O . ASP B 1 61 ? 19.578 14.266 -10.984 1 96.94 61 ASP B O 1
ATOM 4263 N N . VAL B 1 62 ? 17.594 14.648 -12.016 1 98.06 62 VAL B N 1
ATOM 4264 C CA . VAL B 1 62 ? 16.906 13.586 -11.281 1 98.06 62 VAL B CA 1
ATOM 4265 C C . VAL B 1 62 ? 17.547 12.242 -11.602 1 98.06 62 VAL B C 1
ATOM 4267 O O . VAL B 1 62 ? 17.828 11.445 -10.703 1 98.06 62 VAL B O 1
ATOM 4270 N N . ASP B 1 63 ? 17.797 11.992 -12.844 1 98.31 63 ASP B N 1
ATOM 4271 C CA . ASP B 1 63 ? 18.438 10.742 -13.266 1 98.31 63 ASP B CA 1
ATOM 4272 C C . ASP B 1 63 ? 19.797 10.57 -12.602 1 98.31 63 ASP B C 1
ATOM 4274 O O . ASP B 1 63 ? 20.125 9.477 -12.133 1 98.31 63 ASP B O 1
ATOM 4278 N N . SER B 1 64 ? 20.562 11.625 -12.562 1 98.19 64 SER B N 1
ATOM 4279 C CA . SER B 1 64 ? 21.875 11.586 -11.93 1 98.19 64 SER B CA 1
ATOM 4280 C C . SER B 1 64 ? 21.781 11.219 -10.453 1 98.19 64 SER B C 1
ATOM 4282 O O . SER B 1 64 ? 22.531 10.383 -9.961 1 98.19 64 SER B O 1
ATOM 4284 N N . ALA B 1 65 ? 20.859 11.859 -9.773 1 98.75 65 ALA B N 1
ATOM 4285 C CA . ALA B 1 65 ? 20.672 11.609 -8.352 1 98.75 65 ALA B CA 1
ATOM 4286 C C . ALA B 1 65 ? 20.219 10.172 -8.102 1 98.75 65 ALA B C 1
ATOM 4288 O O . ALA B 1 65 ? 20.719 9.492 -7.207 1 98.75 65 ALA B O 1
ATOM 4289 N N . VAL B 1 66 ? 19.25 9.68 -8.906 1 98.88 66 VAL B N 1
ATOM 4290 C CA . VAL B 1 66 ? 18.703 8.336 -8.727 1 98.88 66 VAL B CA 1
ATOM 4291 C C . VAL B 1 66 ? 19.766 7.297 -9.055 1 98.88 66 VAL B C 1
ATOM 4293 O O . VAL B 1 66 ? 19.891 6.293 -8.352 1 98.88 66 VAL B O 1
ATOM 4296 N N . GLU B 1 67 ? 20.531 7.504 -10.109 1 98.75 67 GLU B N 1
ATOM 4297 C CA . GLU B 1 67 ? 21.609 6.582 -10.461 1 98.75 67 GLU B CA 1
ATOM 4298 C C . GLU B 1 67 ? 22.641 6.492 -9.344 1 98.75 67 GLU B C 1
ATOM 4300 O O . GLU B 1 67 ? 23.125 5.402 -9.031 1 98.75 67 GLU B O 1
ATOM 4305 N N . ASN B 1 68 ? 23 7.645 -8.859 1 98.75 68 ASN B N 1
ATOM 4306 C CA . ASN B 1 68 ? 23.922 7.66 -7.746 1 98.75 68 ASN B CA 1
ATOM 4307 C C . ASN B 1 68 ? 23.391 6.875 -6.551 1 98.75 68 ASN B C 1
ATOM 4309 O O . ASN B 1 68 ? 24.109 6.047 -5.977 1 98.75 68 ASN B O 1
ATOM 4313 N N . ALA B 1 69 ? 22.156 7.148 -6.152 1 98.88 69 ALA B N 1
ATOM 4314 C CA . ALA B 1 69 ? 21.531 6.449 -5.039 1 98.88 69 ALA B CA 1
ATOM 4315 C C . ALA B 1 69 ? 21.469 4.945 -5.297 1 98.88 69 ALA B C 1
ATOM 4317 O O . ALA B 1 69 ? 21.719 4.145 -4.391 1 98.88 69 ALA B O 1
ATOM 4318 N N . TYR B 1 70 ? 21.125 4.586 -6.504 1 98.69 70 TYR B N 1
ATOM 4319 C CA . TYR B 1 70 ? 21.016 3.186 -6.898 1 98.69 70 TYR B CA 1
ATOM 4320 C C . TYR B 1 70 ? 22.359 2.471 -6.734 1 98.69 70 TYR B C 1
ATOM 4322 O O . TYR B 1 70 ? 22.422 1.384 -6.156 1 98.69 70 TYR B O 1
ATOM 4330 N N . ASN B 1 71 ? 23.422 3.07 -7.266 1 98.5 71 ASN B N 1
ATOM 4331 C CA . ASN B 1 71 ? 24.766 2.49 -7.152 1 98.5 71 ASN B CA 1
ATOM 4332 C C . ASN B 1 71 ? 25.203 2.398 -5.699 1 98.5 71 ASN B C 1
ATOM 4334 O O . ASN B 1 71 ? 25.844 1.421 -5.301 1 98.5 71 ASN B O 1
ATOM 4338 N N . THR B 1 72 ? 24.891 3.416 -4.957 1 98.75 72 THR B N 1
ATOM 4339 C CA . THR B 1 72 ? 25.219 3.412 -3.535 1 98.75 72 THR B CA 1
ATOM 4340 C C . THR B 1 72 ? 24.5 2.264 -2.822 1 98.75 72 THR B C 1
ATOM 4342 O O . THR B 1 72 ? 25.125 1.526 -2.053 1 98.75 72 THR B O 1
ATOM 4345 N N . PHE B 1 73 ? 23.281 2.043 -3.062 1 98.56 73 PHE B N 1
ATOM 4346 C CA . PHE B 1 73 ? 22.516 0.957 -2.459 1 98.56 73 PHE B CA 1
ATOM 4347 C C . PHE B 1 73 ? 23.125 -0.394 -2.809 1 98.56 73 PHE B C 1
ATOM 4349 O O . PHE B 1 73 ? 23.297 -1.248 -1.938 1 98.56 73 PHE B O 1
ATOM 4356 N N . ARG B 1 74 ? 23.406 -0.549 -4.047 1 96.5 74 ARG B N 1
ATOM 4357 C CA . ARG B 1 74 ? 23.938 -1.814 -4.543 1 96.5 74 ARG B CA 1
ATOM 4358 C C . ARG B 1 74 ? 25.297 -2.125 -3.922 1 96.5 74 ARG B C 1
ATOM 4360 O O . ARG B 1 74 ? 25.641 -3.291 -3.732 1 96.5 74 ARG B O 1
ATOM 4367 N N . SER B 1 75 ? 26.047 -1.063 -3.621 1 97.31 75 SER B N 1
ATOM 4368 C CA . SER B 1 75 ? 27.344 -1.258 -3.002 1 97.31 75 SER B CA 1
ATOM 4369 C C . SER B 1 75 ? 27.219 -1.878 -1.614 1 97.31 75 SER B C 1
ATOM 4371 O O . SER B 1 75 ? 28.172 -2.459 -1.096 1 97.31 75 SER B O 1
ATOM 4373 N N . GLY B 1 76 ? 26.109 -1.637 -0.952 1 97.12 76 GLY B N 1
ATOM 4374 C CA . GLY B 1 76 ? 25.859 -2.186 0.372 1 97.12 76 GLY B CA 1
ATOM 4375 C C . GLY B 1 76 ? 26.453 -1.337 1.487 1 97.12 76 GLY B C 1
ATOM 4376 O O . GLY B 1 76 ? 26.312 -1.674 2.666 1 97.12 76 GLY B O 1
ATOM 4377 N N . ILE B 1 77 ? 27 -0.205 1.139 1 97.44 77 ILE B N 1
ATOM 4378 C CA . ILE B 1 77 ? 27.766 0.586 2.098 1 97.44 77 ILE B CA 1
ATOM 4379 C C . ILE B 1 77 ? 26.844 1.053 3.227 1 97.44 77 ILE B C 1
ATOM 4381 O O . ILE B 1 77 ? 27.312 1.341 4.332 1 97.44 77 ILE B O 1
ATOM 4385 N N . TRP B 1 78 ? 25.594 1.067 2.996 1 98.31 78 TRP B N 1
ATOM 4386 C CA . TRP B 1 78 ? 24.625 1.447 4.008 1 98.31 78 TRP B CA 1
ATOM 4387 C C . TRP B 1 78 ? 23.609 0.321 4.246 1 98.31 78 TRP B C 1
ATOM 4389 O O . TRP B 1 78 ? 23.375 -0.073 5.391 1 98.31 78 TRP B O 1
ATOM 4399 N N . ALA B 1 79 ? 23.141 -0.273 3.229 1 97.19 79 ALA B N 1
ATOM 4400 C CA . ALA B 1 79 ? 22.078 -1.271 3.266 1 97.19 79 ALA B CA 1
ATOM 4401 C C . ALA B 1 79 ? 22.516 -2.51 4.043 1 97.19 79 ALA B C 1
ATOM 4403 O O . ALA B 1 79 ? 21.688 -3.188 4.66 1 97.19 79 ALA B O 1
ATOM 4404 N N . LYS B 1 80 ? 23.781 -2.781 4.055 1 95.31 80 LYS B N 1
ATOM 4405 C CA . LYS B 1 80 ? 24.266 -4.016 4.668 1 95.31 80 LYS B CA 1
ATOM 4406 C C . LYS B 1 80 ? 24.828 -3.75 6.062 1 95.31 80 LYS B C 1
ATOM 4408 O O . LYS B 1 80 ? 25.203 -4.684 6.77 1 95.31 80 LYS B O 1
ATOM 4413 N N . TRP B 1 81 ? 24.844 -2.441 6.492 1 96 81 TRP B N 1
ATOM 4414 C CA . TRP B 1 81 ? 25.234 -2.148 7.871 1 96 81 TRP B CA 1
ATOM 4415 C C . TRP B 1 81 ? 24.219 -2.717 8.852 1 96 81 TRP B C 1
ATOM 4417 O O . TRP B 1 81 ? 23.016 -2.652 8.617 1 96 81 TRP B O 1
ATOM 4427 N N . PRO B 1 82 ? 24.75 -3.26 10 1 95.75 82 PRO B N 1
ATOM 4428 C CA . PRO B 1 82 ? 23.812 -3.625 11.055 1 95.75 82 PRO B CA 1
ATOM 4429 C C . PRO B 1 82 ? 23 -2.432 11.57 1 95.75 82 PRO B C 1
ATOM 4431 O O . PRO B 1 82 ? 23.5 -1.301 11.562 1 95.75 82 PRO B O 1
ATOM 4434 N N . GLY B 1 83 ? 21.875 -2.699 12.023 1 97 83 GLY B N 1
ATOM 4435 C CA . GLY B 1 83 ? 21.016 -1.66 12.57 1 97 83 GLY B CA 1
ATOM 4436 C C . GLY B 1 83 ? 21.688 -0.837 13.656 1 97 83 GLY B C 1
ATOM 4437 O O . GLY B 1 83 ? 21.469 0.372 13.75 1 97 83 GLY B O 1
ATOM 4438 N N . LYS B 1 84 ? 22.516 -1.488 14.414 1 97.38 84 LYS B N 1
ATOM 4439 C CA . LYS B 1 84 ? 23.219 -0.812 15.492 1 97.38 84 LYS B CA 1
ATOM 4440 C C . LYS B 1 84 ? 24.156 0.269 14.953 1 97.38 84 LYS B C 1
ATOM 4442 O O . LYS B 1 84 ? 24.25 1.355 15.523 1 97.38 84 LYS B O 1
ATOM 4447 N N . GLN B 1 85 ? 24.812 -0.024 13.844 1 97.75 85 GLN B N 1
ATOM 4448 C CA . GLN B 1 85 ? 25.719 0.936 13.234 1 97.75 85 GLN B CA 1
ATOM 4449 C C . GLN B 1 85 ? 24.969 2.09 12.594 1 97.75 85 GLN B C 1
ATOM 4451 O O . GLN B 1 85 ? 25.359 3.25 12.719 1 97.75 85 GLN B O 1
ATOM 4456 N N . ARG B 1 86 ? 23.906 1.767 11.93 1 98.44 86 ARG B N 1
ATOM 4457 C CA . ARG B 1 86 ? 23.078 2.832 11.375 1 98.44 86 ARG B CA 1
ATOM 4458 C C . ARG B 1 86 ? 22.516 3.73 12.477 1 98.44 86 ARG B C 1
ATOM 4460 O O . ARG B 1 86 ? 22.484 4.953 12.32 1 98.44 86 ARG B O 1
ATOM 4467 N N . GLY B 1 87 ? 22.141 3.092 13.617 1 98.69 87 GLY B N 1
ATOM 4468 C CA . GLY B 1 87 ? 21.625 3.836 14.75 1 98.69 87 GLY B CA 1
ATOM 4469 C C . GLY B 1 87 ? 22.609 4.859 15.289 1 98.69 87 GLY B C 1
ATOM 4470 O O . GLY B 1 87 ? 22.203 5.957 15.688 1 98.69 87 GLY B O 1
ATOM 4471 N N . LEU B 1 88 ? 23.891 4.527 15.258 1 98.62 88 LEU B N 1
ATOM 4472 C CA . LEU B 1 88 ? 24.922 5.445 15.727 1 98.62 88 LEU B CA 1
ATOM 4473 C C . LEU B 1 88 ? 24.953 6.703 14.867 1 98.62 88 LEU B C 1
ATOM 4475 O O . LEU B 1 88 ? 25.047 7.816 15.383 1 98.62 88 LEU B O 1
ATOM 4479 N N . VAL B 1 89 ? 24.875 6.5 13.57 1 98.81 89 VAL B N 1
ATOM 4480 C CA . VAL B 1 89 ? 24.891 7.629 12.648 1 98.81 89 VAL B CA 1
ATOM 4481 C C . VAL B 1 89 ? 23.625 8.477 12.852 1 98.81 89 VAL B C 1
ATOM 4483 O O . VAL B 1 89 ? 23.703 9.711 12.883 1 98.81 89 VAL B O 1
ATOM 4486 N N . LEU B 1 90 ? 22.469 7.848 13.055 1 98.88 90 LEU B N 1
ATOM 4487 C CA . LEU B 1 90 ? 21.219 8.562 13.25 1 98.88 90 LEU B CA 1
ATOM 4488 C C . LEU B 1 90 ? 21.266 9.414 14.516 1 98.88 90 LEU B C 1
ATOM 4490 O O . LEU B 1 90 ? 20.828 10.562 14.508 1 98.88 90 LEU B O 1
ATOM 4494 N N . ARG B 1 91 ? 21.812 8.891 15.578 1 98.88 91 ARG B N 1
ATOM 4495 C CA . ARG B 1 91 ? 21.922 9.633 16.828 1 98.88 91 ARG B CA 1
ATOM 4496 C C . ARG B 1 91 ? 22.891 10.797 16.688 1 98.88 91 ARG B C 1
ATOM 4498 O O . ARG B 1 91 ? 22.688 11.852 17.297 1 98.88 91 ARG B O 1
ATOM 4505 N N . LYS B 1 92 ? 23.953 10.594 15.914 1 98.88 92 LYS B N 1
ATOM 4506 C CA . LYS B 1 92 ? 24.875 11.695 15.664 1 98.88 92 LYS B CA 1
ATOM 4507 C C . LYS B 1 92 ? 24.203 12.82 14.883 1 98.88 92 LYS B C 1
ATOM 4509 O O . LYS B 1 92 ? 24.422 14 15.156 1 98.88 92 LYS B O 1
ATOM 4514 N N . ILE B 1 93 ? 23.406 12.43 13.914 1 98.88 93 ILE B N 1
ATOM 4515 C CA . ILE B 1 93 ? 22.625 13.414 13.164 1 98.88 93 ILE B CA 1
ATOM 4516 C C . ILE B 1 93 ? 21.734 14.203 14.117 1 98.88 93 ILE B C 1
ATOM 4518 O O . ILE B 1 93 ? 21.656 15.43 14.047 1 98.88 93 ILE B O 1
ATOM 4522 N N . ALA B 1 94 ? 21.062 13.508 15.016 1 98.81 94 ALA B N 1
ATOM 4523 C CA . ALA B 1 94 ? 20.188 14.148 16 1 98.81 94 ALA B CA 1
ATOM 4524 C C . ALA B 1 94 ? 20.953 15.18 16.828 1 98.81 94 ALA B C 1
ATOM 4526 O O . ALA B 1 94 ? 20.484 16.297 17.016 1 98.81 94 ALA B O 1
ATOM 4527 N N . LYS B 1 95 ? 22.078 14.797 17.25 1 98.81 95 LYS B N 1
ATOM 4528 C CA . LYS B 1 95 ? 22.922 15.695 18.031 1 98.81 95 LYS B CA 1
ATOM 4529 C C . LYS B 1 95 ? 23.312 16.938 17.234 1 98.81 95 LYS B C 1
ATOM 4531 O O . LYS B 1 95 ? 23.219 18.062 17.75 1 98.81 95 LYS B O 1
ATOM 4536 N N . MET B 1 96 ? 23.734 16.734 16.047 1 98.75 96 MET B N 1
ATOM 4537 C CA . MET B 1 96 ? 24.172 17.844 15.195 1 98.75 96 MET B CA 1
ATOM 4538 C C . MET B 1 96 ? 23 18.75 14.828 1 98.75 96 MET B C 1
ATOM 4540 O O . MET B 1 96 ? 23.172 19.953 14.695 1 98.75 96 MET B O 1
ATOM 4544 N N . MET B 1 97 ? 21.844 18.188 14.68 1 98.69 97 MET B N 1
ATOM 4545 C CA . MET B 1 97 ? 20.656 19 14.438 1 98.69 97 MET B CA 1
ATOM 4546 C C . MET B 1 97 ? 20.391 19.922 15.625 1 98.69 97 MET B C 1
ATOM 4548 O O . MET B 1 97 ? 20.047 21.094 15.438 1 98.69 97 MET B O 1
ATOM 4552 N N . ARG B 1 98 ? 20.5 19.359 16.812 1 98.62 98 ARG B N 1
ATOM 4553 C CA . ARG B 1 98 ? 20.281 20.156 18.016 1 98.62 98 ARG B CA 1
ATOM 4554 C C . ARG B 1 98 ? 21.328 21.266 18.125 1 98.62 98 ARG B C 1
ATOM 4556 O O . ARG B 1 98 ? 21.016 22.359 18.609 1 98.62 98 ARG B O 1
ATOM 4563 N N . GLU B 1 99 ? 22.5 21.031 17.641 1 98.44 99 GLU B N 1
ATOM 4564 C CA . GLU B 1 99 ? 23.547 22.047 17.625 1 98.44 99 GLU B CA 1
ATOM 4565 C C . GLU B 1 99 ? 23.234 23.156 16.625 1 98.44 99 GLU B C 1
ATOM 4567 O O . GLU B 1 99 ? 23.656 24.297 16.812 1 98.44 99 GLU B O 1
ATOM 4572 N N . LYS B 1 100 ? 22.547 22.812 15.594 1 98.12 100 LYS B N 1
ATOM 4573 C CA . LYS B 1 100 ? 22.203 23.781 14.547 1 98.12 100 LYS B CA 1
ATOM 4574 C C . LYS B 1 100 ? 20.734 24.156 14.602 1 98.12 100 LYS B C 1
ATOM 4576 O O . LYS B 1 100 ? 20.172 24.609 13.609 1 98.12 100 LYS B O 1
ATOM 4581 N N . ARG B 1 101 ? 20.172 24.016 15.711 1 98.25 101 ARG B N 1
ATOM 4582 C CA . ARG B 1 101 ? 18.734 24.125 15.961 1 98.25 101 ARG B CA 1
ATOM 4583 C C . ARG B 1 101 ? 18.219 25.5 15.516 1 98.25 101 ARG B C 1
ATOM 4585 O O . ARG B 1 101 ? 17.234 25.578 14.773 1 98.25 101 ARG B O 1
ATOM 4592 N N . GLU B 1 102 ? 18.875 26.578 15.891 1 98.19 102 GLU B N 1
ATOM 4593 C CA . GLU B 1 102 ? 18.438 27.953 15.609 1 98.19 102 GLU B CA 1
ATOM 4594 C C . GLU B 1 102 ? 18.547 28.266 14.125 1 98.19 102 GLU B C 1
ATOM 4596 O O . GLU B 1 102 ? 17.672 28.938 13.555 1 98.19 102 GLU B O 1
ATOM 4601 N N . LEU B 1 103 ? 19.578 27.812 13.523 1 98.44 103 LEU B N 1
ATOM 4602 C CA . LEU B 1 103 ? 19.75 28.047 12.094 1 98.44 103 LEU B CA 1
ATOM 4603 C C . LEU B 1 103 ? 18.656 27.359 11.289 1 98.44 103 LEU B C 1
ATOM 4605 O O . LEU B 1 103 ? 18.016 27.984 10.445 1 98.44 103 LEU B O 1
ATOM 4609 N N . LEU B 1 104 ? 18.469 26.047 11.57 1 98.75 104 LEU B N 1
ATOM 4610 C CA . LEU B 1 104 ? 17.469 25.281 10.836 1 98.75 104 LEU B CA 1
ATOM 4611 C C . LEU B 1 104 ? 16.078 25.891 11.031 1 98.75 104 LEU B C 1
ATOM 4613 O O . LEU B 1 104 ? 15.328 26.062 10.062 1 98.75 104 LEU B O 1
ATOM 4617 N N . ALA B 1 105 ? 15.734 26.266 12.25 1 98.62 105 ALA B N 1
ATOM 4618 C CA . ALA B 1 105 ? 14.445 26.875 12.555 1 98.62 105 ALA B CA 1
ATOM 4619 C C . ALA B 1 105 ? 14.297 28.234 11.859 1 98.62 105 ALA B C 1
ATOM 4621 O O . ALA B 1 105 ? 13.234 28.547 11.32 1 98.62 105 ALA B O 1
ATOM 4622 N N . GLY B 1 106 ? 15.344 29.031 11.922 1 98.5 106 GLY B N 1
ATOM 4623 C CA . GLY B 1 106 ? 15.336 30.328 11.266 1 98.5 106 GLY B CA 1
ATOM 4624 C C . GLY B 1 106 ? 15.109 30.234 9.766 1 98.5 106 GLY B C 1
ATOM 4625 O O . GLY B 1 106 ? 14.336 31.016 9.203 1 98.5 106 GLY B O 1
ATOM 4626 N N . ILE B 1 107 ? 15.758 29.266 9.133 1 98.38 107 ILE B N 1
ATOM 4627 C CA . ILE B 1 107 ? 15.602 29.047 7.703 1 98.38 107 ILE B CA 1
ATOM 4628 C C . ILE B 1 107 ? 14.148 28.703 7.387 1 98.38 107 ILE B C 1
ATOM 4630 O O . ILE B 1 107 ? 13.555 29.266 6.469 1 98.38 107 ILE B O 1
ATOM 4634 N N . ASP B 1 108 ? 13.562 27.797 8.148 1 98.44 108 ASP B N 1
ATOM 4635 C CA . ASP B 1 108 ? 12.172 27.438 7.926 1 98.44 108 ASP B CA 1
ATOM 4636 C C . ASP B 1 108 ? 11.242 28.625 8.125 1 98.44 108 ASP B C 1
ATOM 4638 O O . ASP B 1 108 ? 10.297 28.828 7.359 1 98.44 108 ASP B O 1
ATOM 4642 N N . THR B 1 109 ? 11.547 29.438 9.102 1 98.44 109 THR B N 1
ATOM 4643 C CA . THR B 1 109 ? 10.719 30.609 9.383 1 98.44 109 THR B CA 1
ATOM 4644 C C . THR B 1 109 ? 10.734 31.578 8.211 1 98.44 109 THR B C 1
ATOM 4646 O O . THR B 1 109 ? 9.68 32.031 7.746 1 98.44 109 THR B O 1
ATOM 4649 N N . ILE B 1 110 ? 11.883 31.875 7.668 1 97.75 110 ILE B N 1
ATOM 4650 C CA . ILE B 1 110 ? 11.961 32.906 6.629 1 97.75 110 ILE B CA 1
ATOM 4651 C C . ILE B 1 110 ? 11.453 32.344 5.305 1 97.75 110 ILE B C 1
ATOM 4653 O O . ILE B 1 110 ? 10.977 33.062 4.445 1 97.75 110 ILE B O 1
ATOM 4657 N N . ASN B 1 111 ? 11.516 30.969 5.176 1 96.88 111 ASN B N 1
ATOM 4658 C CA . ASN B 1 111 ? 11.07 30.359 3.928 1 96.88 111 ASN B CA 1
ATOM 4659 C C . ASN B 1 111 ? 9.562 30.172 3.906 1 96.88 111 ASN B C 1
ATOM 4661 O O . ASN B 1 111 ? 8.938 30.234 2.848 1 96.88 111 ASN B O 1
ATOM 4665 N N . CYS B 1 112 ? 8.969 29.812 5.086 1 97.06 112 CYS B N 1
ATOM 4666 C CA . CYS B 1 112 ? 7.566 29.422 4.996 1 97.06 112 CYS B CA 1
ATOM 4667 C C . CYS B 1 112 ? 6.695 30.297 5.891 1 97.06 112 CYS B C 1
ATOM 4669 O O . CYS B 1 112 ? 5.473 30.172 5.891 1 97.06 112 CYS B O 1
ATOM 4671 N N . GLY B 1 113 ? 7.262 31.219 6.68 1 97.44 113 GLY B N 1
ATOM 4672 C CA . GLY B 1 113 ? 6.52 32.25 7.383 1 97.44 113 GLY B CA 1
ATOM 4673 C C . GLY B 1 113 ? 6.129 31.859 8.797 1 97.44 113 GLY B C 1
ATOM 4674 O O . GLY B 1 113 ? 5.676 32.688 9.578 1 97.44 113 GLY B O 1
ATOM 4675 N N . LYS B 1 114 ? 6.328 30.562 9.195 1 97.81 114 LYS B N 1
ATOM 4676 C CA . LYS B 1 114 ? 5.852 30.109 10.5 1 97.81 114 LYS B CA 1
ATOM 4677 C C . LYS B 1 114 ? 6.562 30.844 11.633 1 97.81 114 LYS B C 1
ATOM 4679 O O . LYS B 1 114 ? 7.723 31.234 11.5 1 97.81 114 LYS B O 1
ATOM 4684 N N . PRO B 1 115 ? 5.938 31 12.812 1 97.88 115 PRO B N 1
ATOM 4685 C CA . PRO B 1 115 ? 6.59 31.594 13.984 1 97.88 115 PRO B CA 1
ATOM 4686 C C . PRO B 1 115 ? 7.777 30.781 14.477 1 97.88 115 PRO B C 1
ATOM 4688 O O . PRO B 1 115 ? 7.727 29.547 14.484 1 97.88 115 PRO B O 1
ATOM 4691 N N . THR B 1 116 ? 8.828 31.422 14.859 1 97.25 116 THR B N 1
ATOM 4692 C CA . THR B 1 116 ? 10.094 30.812 15.25 1 97.25 116 THR B CA 1
ATOM 4693 C C . THR B 1 116 ? 9.875 29.766 16.344 1 97.25 116 THR B C 1
ATOM 4695 O O . THR B 1 116 ? 10.461 28.688 16.297 1 97.25 116 THR B O 1
ATOM 4698 N N . PRO B 1 117 ? 9.016 30.016 17.344 1 96.88 117 PRO B N 1
ATOM 4699 C CA . PRO B 1 117 ? 8.828 28.984 18.375 1 96.88 117 PRO B CA 1
ATOM 4700 C C . PRO B 1 117 ? 8.32 27.672 17.812 1 96.88 117 PRO B C 1
ATOM 4702 O O . PRO B 1 117 ? 8.727 26.594 18.266 1 96.88 117 PRO B O 1
ATOM 4705 N N . TYR B 1 118 ? 7.457 27.719 16.859 1 97.25 118 TYR B N 1
ATOM 4706 C CA . TYR B 1 118 ? 6.961 26.5 16.219 1 97.25 118 TYR B CA 1
ATOM 4707 C C . TYR B 1 118 ? 8.055 25.812 15.414 1 97.25 118 TYR B C 1
ATOM 4709 O O . TYR B 1 118 ? 8.164 24.594 15.406 1 97.25 118 TYR B O 1
ATOM 4717 N N . ALA B 1 119 ? 8.859 26.625 14.734 1 98.31 119 ALA B N 1
ATOM 4718 C CA . ALA B 1 119 ? 9.961 26.062 13.953 1 98.31 119 ALA B CA 1
ATOM 4719 C C . ALA B 1 119 ? 10.977 25.359 14.852 1 98.31 119 ALA B C 1
ATOM 4721 O O . ALA B 1 119 ? 11.508 24.312 14.492 1 98.31 119 ALA B O 1
ATOM 4722 N N . LEU B 1 120 ? 11.273 26.016 16 1 98.31 120 LEU B N 1
ATOM 4723 C CA . LEU B 1 120 ? 12.188 25.406 16.969 1 98.31 120 LEU B CA 1
ATOM 4724 C C . LEU B 1 120 ? 11.648 24.078 17.453 1 98.31 120 LEU B C 1
ATOM 4726 O O . LEU B 1 120 ? 12.391 23.094 17.547 1 98.31 120 LEU B O 1
ATOM 4730 N N . PHE B 1 121 ? 10.383 24.031 17.719 1 97.12 121 PHE B N 1
ATOM 4731 C CA . PHE B 1 121 ? 9.742 22.797 18.156 1 97.12 121 PHE B CA 1
ATOM 4732 C C . PHE B 1 121 ? 9.852 21.719 17.078 1 97.12 121 PHE B C 1
ATOM 4734 O O . PHE B 1 121 ? 10.07 20.547 17.391 1 97.12 121 PHE B O 1
ATOM 4741 N N . ASP B 1 122 ? 9.68 22.094 15.852 1 97.81 122 ASP B N 1
ATOM 4742 C CA . ASP B 1 122 ? 9.805 21.172 14.734 1 97.81 122 ASP B CA 1
ATOM 4743 C C . ASP B 1 122 ? 11.18 20.5 14.719 1 97.81 122 ASP B C 1
ATOM 4745 O O . ASP B 1 122 ? 11.289 19.297 14.547 1 97.81 122 ASP B O 1
ATOM 4749 N N . ILE B 1 123 ? 12.211 21.312 14.891 1 98.56 123 ILE B N 1
ATOM 4750 C CA . ILE B 1 123 ? 13.578 20.797 14.844 1 98.56 123 ILE B CA 1
ATOM 4751 C C . ILE B 1 123 ? 13.812 19.844 16.016 1 98.56 123 ILE B C 1
ATOM 4753 O O . ILE B 1 123 ? 14.383 18.766 15.844 1 98.56 123 ILE B O 1
ATOM 4757 N N . ASP B 1 124 ? 13.32 20.219 17.172 1 98.06 124 ASP B N 1
ATOM 4758 C CA . ASP B 1 124 ? 13.461 19.359 18.344 1 98.06 124 ASP B CA 1
ATOM 4759 C C . ASP B 1 124 ? 12.773 18.016 18.141 1 98.06 124 ASP B C 1
ATOM 4761 O O . ASP B 1 124 ? 13.336 16.969 18.438 1 98.06 124 ASP B O 1
ATOM 4765 N N . SER B 1 125 ? 11.578 18.109 17.641 1 97.25 125 SER B N 1
ATOM 4766 C CA . SER B 1 125 ? 10.805 16.906 17.375 1 97.25 125 SER B CA 1
ATOM 4767 C C . SER B 1 125 ? 11.508 16.016 16.359 1 97.25 125 SER B C 1
ATOM 4769 O O . SER B 1 125 ? 11.492 14.781 16.469 1 97.25 125 SER B O 1
ATOM 4771 N N . CYS B 1 126 ? 12.078 16.578 15.391 1 97.94 126 CYS B N 1
ATOM 4772 C CA . CYS B 1 126 ? 12.805 15.844 14.359 1 97.94 126 CYS B CA 1
ATOM 4773 C C . CYS B 1 126 ? 14.016 15.141 14.953 1 97.94 126 CYS B C 1
ATOM 4775 O O . CYS B 1 126 ? 14.305 13.992 14.609 1 97.94 126 CYS B O 1
ATOM 4777 N N . ALA B 1 127 ? 14.75 15.867 15.797 1 98.5 127 ALA B N 1
ATOM 4778 C CA . ALA B 1 127 ? 15.898 15.258 16.453 1 98.5 127 ALA B CA 1
ATOM 4779 C C . ALA B 1 127 ? 15.469 14.055 17.297 1 98.5 127 ALA B C 1
ATOM 4781 O O . ALA B 1 127 ? 16.125 13.008 17.25 1 98.5 127 ALA B O 1
ATOM 4782 N N . ASP B 1 128 ? 14.383 14.18 17.984 1 97.94 128 ASP B N 1
ATOM 4783 C CA . ASP B 1 128 ? 13.836 13.078 18.781 1 97.94 128 ASP B CA 1
ATOM 4784 C C . ASP B 1 128 ? 13.469 11.898 17.875 1 97.94 128 ASP B C 1
ATOM 4786 O O . ASP B 1 128 ? 13.641 10.742 18.281 1 97.94 128 ASP B O 1
ATOM 4790 N N . MET B 1 129 ? 12.961 12.195 16.781 1 98 129 MET B N 1
ATOM 4791 C CA . MET B 1 129 ? 12.547 11.156 15.836 1 98 129 MET B CA 1
ATOM 4792 C C . MET B 1 129 ? 13.75 10.32 15.391 1 98 129 MET B C 1
ATOM 4794 O O . MET B 1 129 ? 13.633 9.109 15.227 1 98 129 MET B O 1
ATOM 4798 N N . PHE B 1 130 ? 14.875 10.977 15.188 1 98.69 130 PHE B N 1
ATOM 4799 C CA . PHE B 1 130 ? 16.094 10.242 14.836 1 98.69 130 PHE B CA 1
ATOM 4800 C C . PHE B 1 130 ? 16.453 9.25 15.93 1 98.69 130 PHE B C 1
ATOM 4802 O O . PHE B 1 130 ? 16.875 8.125 15.641 1 98.69 130 PHE B O 1
ATOM 4809 N N . GLU B 1 131 ? 16.297 9.664 17.109 1 98.06 131 GLU B N 1
ATOM 4810 C CA . GLU B 1 131 ? 16.594 8.766 18.219 1 98.06 131 GLU B CA 1
ATOM 4811 C C . GLU B 1 131 ? 15.609 7.598 18.25 1 98.06 131 GLU B C 1
ATOM 4813 O O . GLU B 1 131 ? 16 6.453 18.484 1 98.06 131 GLU B O 1
ATOM 4818 N N . TYR B 1 132 ? 14.383 7.875 18.031 1 98.19 132 TYR B N 1
ATOM 4819 C CA . TYR B 1 132 ? 13.367 6.832 17.984 1 98.19 132 TYR B CA 1
ATOM 4820 C C . TYR B 1 132 ? 13.703 5.793 16.922 1 98.19 132 TYR B C 1
ATOM 4822 O O . TYR B 1 132 ? 13.719 4.59 17.203 1 98.19 132 TYR B O 1
ATOM 4830 N N . TYR B 1 133 ? 14.016 6.234 15.734 1 98.62 133 TYR B N 1
ATOM 4831 C CA . TYR B 1 133 ? 14.234 5.293 14.641 1 98.62 133 TYR B CA 1
ATOM 4832 C C . TYR B 1 133 ? 15.602 4.621 14.758 1 98.62 133 TYR B C 1
ATOM 4834 O O . TYR B 1 133 ? 15.812 3.541 14.211 1 98.62 133 TYR B O 1
ATOM 4842 N N . ALA B 1 134 ? 16.531 5.316 15.43 1 98.75 134 ALA B N 1
ATOM 4843 C CA . ALA B 1 134 ? 17.766 4.613 15.789 1 98.75 134 ALA B CA 1
ATOM 4844 C C . ALA B 1 134 ? 17.453 3.369 16.625 1 98.75 134 ALA B C 1
ATOM 4846 O O . ALA B 1 134 ? 17.984 2.285 16.344 1 98.75 134 ALA B O 1
ATOM 4847 N N . GLU B 1 135 ? 16.594 3.582 17.562 1 98.19 135 GLU B N 1
ATOM 4848 C CA . GLU B 1 135 ? 16.203 2.461 18.406 1 98.19 135 GLU B CA 1
ATOM 4849 C C . GLU B 1 135 ? 15.477 1.39 17.609 1 98.19 135 GLU B C 1
ATOM 4851 O O . GLU B 1 135 ? 15.703 0.195 17.797 1 98.19 135 GLU B O 1
ATOM 4856 N N . VAL B 1 136 ? 14.602 1.812 16.75 1 98.19 136 VAL B N 1
ATOM 4857 C CA . VAL B 1 136 ? 13.867 0.875 15.906 1 98.19 136 VAL B CA 1
ATOM 4858 C C . VAL B 1 136 ? 14.844 0.042 15.078 1 98.19 136 VAL B C 1
ATOM 4860 O O . VAL B 1 136 ? 14.727 -1.183 15.008 1 98.19 136 VAL B O 1
ATOM 4863 N N . ALA B 1 137 ? 15.789 0.712 14.445 1 98.06 137 ALA B N 1
ATOM 4864 C CA . ALA B 1 137 ? 16.781 0.021 13.625 1 98.06 137 ALA B CA 1
ATOM 4865 C C . ALA B 1 137 ? 17.609 -0.941 14.461 1 98.06 137 ALA B C 1
ATOM 4867 O O . ALA B 1 137 ? 17.906 -2.059 14.031 1 98.06 137 ALA B O 1
ATOM 4868 N N . GLU B 1 138 ? 17.984 -0.556 15.664 1 97.75 138 GLU B N 1
ATOM 4869 C CA . GLU B 1 138 ? 18.844 -1.331 16.547 1 97.75 138 GLU B CA 1
ATOM 4870 C C . GLU B 1 138 ? 18.156 -2.602 17.031 1 97.75 138 GLU B C 1
ATOM 4872 O O . GLU B 1 138 ? 18.797 -3.627 17.25 1 97.75 138 GLU B O 1
ATOM 4877 N N . THR B 1 139 ? 16.875 -2.459 17.156 1 96.88 139 THR B N 1
ATOM 4878 C CA . THR B 1 139 ? 16.141 -3.566 17.766 1 96.88 139 THR B CA 1
ATOM 4879 C C . THR B 1 139 ? 15.391 -4.367 16.703 1 96.88 139 THR B C 1
ATOM 4881 O O . THR B 1 139 ? 14.68 -5.32 17.031 1 96.88 139 THR B O 1
ATOM 4884 N N . ASP B 1 140 ? 15.508 -4.027 15.492 1 94.62 140 ASP B N 1
ATOM 4885 C CA . ASP B 1 140 ? 14.805 -4.707 14.406 1 94.62 140 ASP B CA 1
ATOM 4886 C C . ASP B 1 140 ? 15.289 -6.148 14.266 1 94.62 140 ASP B C 1
ATOM 4888 O O . ASP B 1 140 ? 16.469 -6.438 14.445 1 94.62 140 ASP B O 1
ATOM 4892 N N . ASN B 1 141 ? 14.375 -7.047 14.039 1 93.44 141 ASN B N 1
ATOM 4893 C CA . ASN B 1 141 ? 14.641 -8.445 13.703 1 93.44 141 ASN B CA 1
ATOM 4894 C C . ASN B 1 141 ? 14.156 -8.781 12.297 1 93.44 141 ASN B C 1
ATOM 4896 O O . ASN B 1 141 ? 13.023 -9.219 12.109 1 93.44 141 ASN B O 1
ATOM 4900 N N . PRO B 1 142 ? 15.047 -8.719 11.344 1 92.94 142 PRO B N 1
ATOM 4901 C CA . PRO B 1 142 ? 14.641 -8.844 9.938 1 92.94 142 PRO B CA 1
ATOM 4902 C C . PRO B 1 142 ? 14.32 -10.281 9.547 1 92.94 142 PRO B C 1
ATOM 4904 O O . PRO B 1 142 ? 13.805 -10.523 8.445 1 92.94 142 PRO B O 1
ATOM 4907 N N . THR B 1 143 ? 14.617 -11.32 10.391 1 96.31 143 THR B N 1
ATOM 4908 C CA . THR B 1 143 ? 14.344 -12.719 10.094 1 96.31 143 THR B CA 1
ATOM 4909 C C . THR B 1 143 ? 13.492 -13.352 11.195 1 96.31 143 THR B C 1
ATOM 4911 O O . THR B 1 143 ? 13.914 -13.414 12.352 1 96.31 143 THR B O 1
ATOM 4914 N N . VAL B 1 144 ? 12.359 -13.781 10.805 1 97.12 144 VAL B N 1
ATOM 4915 C CA . VAL B 1 144 ? 11.43 -14.383 11.75 1 97.12 144 VAL B CA 1
ATOM 4916 C C . VAL B 1 144 ? 11.094 -15.805 11.305 1 97.12 144 VAL B C 1
ATOM 4918 O O . VAL B 1 144 ? 10.695 -16.031 10.156 1 97.12 144 VAL B O 1
ATOM 4921 N N . LYS B 1 145 ? 11.273 -16.781 12.195 1 97.56 145 LYS B N 1
ATOM 4922 C CA . LYS B 1 145 ? 10.852 -18.141 11.914 1 97.56 145 LYS B CA 1
ATOM 4923 C C . LYS B 1 145 ? 9.336 -18.281 12 1 97.56 145 LYS B C 1
ATOM 4925 O O . LYS B 1 145 ? 8.711 -17.766 12.922 1 97.56 145 LYS B O 1
ATOM 4930 N N . VAL B 1 146 ? 8.742 -18.891 11.023 1 97.44 146 VAL B N 1
ATOM 4931 C CA . VAL B 1 146 ? 7.305 -19.109 10.984 1 97.44 146 VAL B CA 1
ATOM 4932 C C . VAL B 1 146 ? 7 -20.609 11.133 1 97.44 146 VAL B C 1
ATOM 4934 O O . VAL B 1 146 ? 7.422 -21.406 10.305 1 97.44 146 VAL B O 1
ATOM 4937 N N . PRO B 1 147 ? 6.277 -21 12.148 1 95.88 147 PRO B N 1
ATOM 4938 C CA . PRO B 1 147 ? 5.914 -22.406 12.305 1 95.88 147 PRO B CA 1
ATOM 4939 C C . PRO B 1 147 ? 4.953 -22.891 11.227 1 95.88 147 PRO B C 1
ATOM 4941 O O . PRO B 1 147 ? 4.031 -22.172 10.844 1 95.88 147 PRO B O 1
ATOM 4944 N N . LEU B 1 148 ? 5.219 -24.016 10.703 1 95.56 148 LEU B N 1
ATOM 4945 C CA . LEU B 1 148 ? 4.336 -24.703 9.766 1 95.56 148 LEU B CA 1
ATOM 4946 C C . LEU B 1 148 ? 3.805 -26 10.359 1 95.56 148 LEU B C 1
ATOM 4948 O O . LEU B 1 148 ? 4.262 -27.078 10 1 95.56 148 LEU B O 1
ATOM 4952 N N . PRO B 1 149 ? 2.795 -25.906 11.102 1 91.06 149 PRO B N 1
ATOM 4953 C CA . PRO B 1 149 ? 2.342 -27.078 11.844 1 91.06 149 PRO B CA 1
ATOM 4954 C C . PRO B 1 149 ? 1.922 -28.234 10.93 1 91.06 149 PRO B C 1
ATOM 4956 O O . PRO B 1 149 ? 2.064 -29.406 11.305 1 91.06 149 PRO B O 1
ATOM 4959 N N . ASN B 1 150 ? 1.471 -27.922 9.75 1 89.81 150 ASN B N 1
ATOM 4960 C CA . ASN B 1 150 ? 0.965 -28.969 8.859 1 89.81 150 ASN B CA 1
ATOM 4961 C C . ASN B 1 150 ? 2.037 -29.438 7.887 1 89.81 150 ASN B C 1
ATOM 4963 O O . ASN B 1 150 ? 1.75 -30.203 6.969 1 89.81 150 ASN B O 1
ATOM 4967 N N . ASN B 1 151 ? 3.268 -28.922 8.031 1 92.25 151 ASN B N 1
ATOM 4968 C CA . ASN B 1 151 ? 4.383 -29.297 7.176 1 92.25 151 ASN B CA 1
ATOM 4969 C C . ASN B 1 151 ? 5.656 -29.531 7.984 1 92.25 151 ASN B C 1
ATOM 4971 O O . ASN B 1 151 ? 6.645 -28.812 7.805 1 92.25 151 ASN B O 1
ATOM 4975 N N . PRO B 1 152 ? 5.742 -30.594 8.789 1 90.25 152 PRO B N 1
ATOM 4976 C CA . PRO B 1 152 ? 6.883 -30.781 9.688 1 90.25 152 PRO B CA 1
ATOM 4977 C C . PRO B 1 152 ? 8.188 -31.016 8.938 1 90.25 152 PRO B C 1
ATOM 4979 O O . PRO B 1 152 ? 9.273 -30.828 9.5 1 90.25 152 PRO B O 1
ATOM 4982 N N . GLY B 1 153 ? 8.297 -31.328 7.797 1 94.31 153 GLY B N 1
ATOM 4983 C CA . GLY B 1 153 ? 9.516 -31.547 7.027 1 94.31 153 GLY B CA 1
ATOM 4984 C C . GLY B 1 153 ? 10.086 -30.266 6.449 1 94.31 153 GLY B C 1
ATOM 4985 O O . GLY B 1 153 ? 11.109 -30.297 5.766 1 94.31 153 GLY B O 1
ATOM 4986 N N . PHE B 1 154 ? 9.484 -29.141 6.867 1 96.94 154 PHE B N 1
ATOM 4987 C CA . PHE B 1 154 ? 9.906 -27.859 6.309 1 96.94 154 PHE B CA 1
ATOM 4988 C C . PHE B 1 154 ? 10.164 -26.844 7.41 1 96.94 154 PHE B C 1
ATOM 4990 O O . PHE B 1 154 ? 9.492 -26.859 8.445 1 96.94 154 PHE B O 1
ATOM 4997 N N . CYS B 1 155 ? 11.188 -26.016 7.246 1 97.31 155 CYS B N 1
ATOM 4998 C CA . CYS B 1 155 ? 11.359 -24.781 8 1 97.31 155 CYS B CA 1
ATOM 4999 C C . CYS B 1 155 ? 11.016 -23.562 7.148 1 97.31 155 CYS B C 1
ATOM 5001 O O . CYS B 1 155 ? 11.227 -23.578 5.934 1 97.31 155 CYS B O 1
ATOM 5003 N N . ALA B 1 156 ? 10.43 -22.625 7.766 1 97.88 156 ALA B N 1
ATOM 5004 C CA . ALA B 1 156 ? 10.008 -21.438 7.012 1 97.88 156 ALA B CA 1
ATOM 5005 C C . ALA B 1 156 ? 10.375 -20.156 7.746 1 97.88 156 ALA B C 1
ATOM 5007 O O . ALA B 1 156 ? 10.398 -20.125 8.977 1 97.88 156 ALA B O 1
ATOM 5008 N N . PHE B 1 157 ? 10.711 -19.156 6.984 1 98 157 PHE B N 1
ATOM 5009 C CA . PHE B 1 157 ? 11.117 -17.859 7.512 1 98 157 PHE B CA 1
ATOM 5010 C C . PHE B 1 157 ? 10.461 -16.734 6.723 1 98 157 PHE B C 1
ATOM 5012 O O . PHE B 1 157 ? 10.141 -16.891 5.543 1 98 157 PHE B O 1
ATOM 5019 N N . GLU B 1 158 ? 10.188 -15.656 7.402 1 97.94 158 GLU B N 1
ATOM 5020 C CA . GLU B 1 158 ? 10 -14.344 6.793 1 97.94 158 GLU B CA 1
ATOM 5021 C C . GLU B 1 158 ? 11.227 -13.461 6.98 1 97.94 158 GLU B C 1
ATOM 5023 O O . GLU B 1 158 ? 11.773 -13.375 8.086 1 97.94 158 GLU B O 1
ATOM 5028 N N . LYS B 1 159 ? 11.664 -12.922 5.938 1 97.88 159 LYS B N 1
ATOM 5029 C CA . LYS B 1 159 ? 12.781 -11.984 5.988 1 97.88 159 LYS B CA 1
ATOM 5030 C C . LYS B 1 159 ? 12.398 -10.625 5.414 1 97.88 159 LYS B C 1
ATOM 5032 O O . LYS B 1 159 ? 11.57 -10.547 4.504 1 97.88 159 LYS B O 1
ATOM 5037 N N . ARG B 1 160 ? 12.922 -9.633 5.969 1 97.44 160 ARG B N 1
ATOM 5038 C CA . ARG B 1 160 ? 12.711 -8.281 5.457 1 97.44 160 ARG B CA 1
ATOM 5039 C C . ARG B 1 160 ? 14.008 -7.688 4.934 1 97.44 160 ARG B C 1
ATOM 5041 O O . ARG B 1 160 ? 15.07 -7.879 5.531 1 97.44 160 ARG B O 1
ATOM 5048 N N . PHE B 1 161 ? 13.945 -6.996 3.842 1 97.5 161 PHE B N 1
ATOM 5049 C CA . PHE B 1 161 ? 15.07 -6.336 3.189 1 97.5 161 PHE B CA 1
ATOM 5050 C C . PHE B 1 161 ? 14.727 -4.883 2.871 1 97.5 161 PHE B C 1
ATOM 5052 O O . PHE B 1 161 ? 13.57 -4.559 2.582 1 97.5 161 PHE B O 1
ATOM 5059 N N . PRO B 1 162 ? 15.773 -3.943 2.984 1 98.06 162 PRO B N 1
ATOM 5060 C CA . PRO B 1 162 ? 15.484 -2.617 2.436 1 98.06 162 PRO B CA 1
ATOM 5061 C C . PRO B 1 162 ? 15.023 -2.666 0.98 1 98.06 162 PRO B C 1
ATOM 5063 O O . PRO B 1 162 ? 15.438 -3.553 0.23 1 98.06 162 PRO B O 1
ATOM 5066 N N . ARG B 1 163 ? 14.242 -1.741 0.568 1 97.88 163 ARG B N 1
ATOM 5067 C CA . ARG B 1 163 ? 13.648 -1.748 -0.764 1 97.88 163 ARG B CA 1
ATOM 5068 C C . ARG B 1 163 ? 14.664 -1.323 -1.819 1 97.88 163 ARG B C 1
ATOM 5070 O O . ARG B 1 163 ? 14.672 -1.86 -2.93 1 97.88 163 ARG B O 1
ATOM 5077 N N . GLY B 1 164 ? 15.414 -0.292 -1.596 1 98.44 164 GLY B N 1
ATOM 5078 C CA . GLY B 1 164 ? 16.328 0.254 -2.586 1 98.44 164 GLY B CA 1
ATOM 5079 C C . GLY B 1 164 ? 16.406 1.769 -2.549 1 98.44 164 GLY B C 1
ATOM 5080 O O . GLY B 1 164 ? 16.719 2.354 -1.51 1 98.44 164 GLY B O 1
ATOM 5081 N N . VAL B 1 165 ? 16.047 2.42 -3.713 1 98.81 165 VAL B N 1
ATOM 5082 C CA . VAL B 1 165 ? 16.031 3.877 -3.807 1 98.81 165 VAL B CA 1
ATOM 5083 C C . VAL B 1 165 ? 14.625 4.395 -3.559 1 98.81 165 VAL B C 1
ATOM 5085 O O . VAL B 1 165 ? 13.688 4.02 -4.266 1 98.81 165 VAL B O 1
ATOM 5088 N N . ILE B 1 166 ? 14.508 5.234 -2.541 1 98.88 166 ILE B N 1
ATOM 5089 C CA . ILE B 1 166 ? 13.219 5.82 -2.168 1 98.88 166 ILE B CA 1
ATOM 5090 C C . ILE B 1 166 ? 13.117 7.238 -2.725 1 98.88 166 ILE B C 1
ATOM 5092 O O . ILE B 1 166 ? 13.992 8.07 -2.473 1 98.88 166 ILE B O 1
ATOM 5096 N N . GLY B 1 167 ? 12.109 7.477 -3.574 1 98.88 167 GLY B N 1
ATOM 5097 C CA . GLY B 1 167 ? 11.773 8.844 -3.953 1 98.88 167 GLY B CA 1
ATOM 5098 C C . GLY B 1 167 ? 10.867 9.531 -2.955 1 98.88 167 GLY B C 1
ATOM 5099 O O . GLY B 1 167 ? 9.805 9.008 -2.607 1 98.88 167 GLY B O 1
ATOM 5100 N N . VAL B 1 168 ? 11.281 10.688 -2.482 1 98.88 168 VAL B N 1
ATOM 5101 C CA . VAL B 1 168 ? 10.516 11.422 -1.48 1 98.88 168 VAL B CA 1
ATOM 5102 C C . VAL B 1 168 ? 10.18 12.812 -2.012 1 98.88 168 VAL B C 1
ATOM 5104 O O . VAL B 1 168 ? 11.07 13.562 -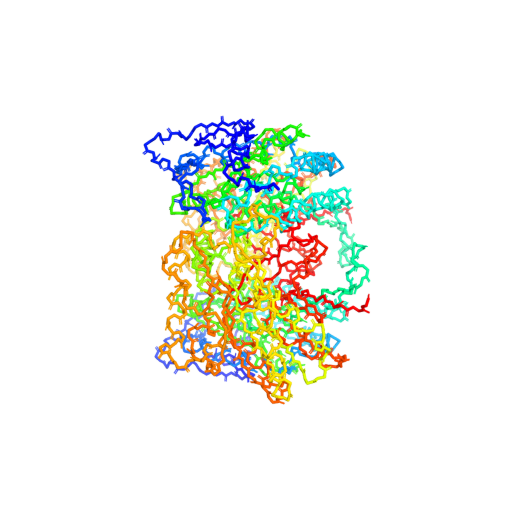2.418 1 98.88 168 VAL B O 1
ATOM 5107 N N . ILE B 1 169 ? 8.914 13.164 -2.07 1 98.88 169 ILE B N 1
ATOM 5108 C CA . ILE B 1 169 ? 8.43 14.477 -2.486 1 98.88 169 ILE B CA 1
ATOM 5109 C C . ILE B 1 169 ? 7.605 15.094 -1.363 1 98.88 169 ILE B C 1
ATOM 5111 O O . ILE B 1 169 ? 6.609 14.516 -0.923 1 98.88 169 ILE B O 1
ATOM 5115 N N . THR B 1 170 ? 8.016 16.281 -0.901 1 98.56 170 THR B N 1
ATOM 5116 C CA . THR B 1 170 ? 7.414 16.781 0.334 1 98.56 170 THR B CA 1
ATOM 5117 C C . THR B 1 170 ? 6.949 18.219 0.177 1 98.56 170 THR B C 1
ATOM 5119 O O . THR B 1 170 ? 7.414 18.938 -0.714 1 98.56 170 THR B O 1
ATOM 5122 N N . PRO B 1 171 ? 6.066 18.688 1.029 1 98.12 171 PRO B N 1
ATOM 5123 C CA . PRO B 1 171 ? 5.441 20.016 0.92 1 98.12 171 PRO B CA 1
ATOM 5124 C C . PRO B 1 171 ? 6.219 21.094 1.654 1 98.12 171 PRO B C 1
ATOM 5126 O O . PRO B 1 171 ? 7.316 20.844 2.162 1 98.12 171 PRO B O 1
ATOM 5129 N N . TRP B 1 172 ? 5.594 22.312 1.702 1 98.25 172 TRP B N 1
ATOM 5130 C CA . TRP B 1 172 ? 6.297 23.516 2.139 1 98.25 172 TRP B CA 1
ATOM 5131 C C . TRP B 1 172 ? 5.879 23.906 3.553 1 98.25 172 TRP B C 1
ATOM 5133 O O . TRP B 1 172 ? 6.52 24.75 4.184 1 98.25 172 TRP B O 1
ATOM 5143 N N . ASN B 1 173 ? 4.871 23.25 4.117 1 97.88 173 ASN B N 1
ATOM 5144 C CA . ASN B 1 173 ? 4.285 23.828 5.32 1 97.88 173 ASN B CA 1
ATOM 5145 C C . ASN B 1 173 ? 5.105 23.5 6.562 1 97.88 173 ASN B C 1
ATOM 5147 O O . ASN B 1 173 ? 5.094 24.25 7.539 1 97.88 173 ASN B O 1
ATOM 5151 N N . PHE B 1 174 ? 5.73 22.375 6.617 1 98.12 174 PHE B N 1
ATOM 5152 C CA . PHE B 1 174 ? 6.785 21.984 7.543 1 98.12 174 PHE B CA 1
ATOM 5153 C C . PHE B 1 174 ? 8.023 21.516 6.793 1 98.12 174 PHE B C 1
ATOM 5155 O O . PHE B 1 174 ? 8.32 20.312 6.766 1 98.12 174 PHE B O 1
ATOM 5162 N N . PRO B 1 175 ? 8.734 22.422 6.273 1 98.19 175 PRO B N 1
ATOM 5163 C CA . PRO B 1 175 ? 9.688 22.078 5.219 1 98.19 175 PRO B CA 1
ATOM 5164 C C . PRO B 1 175 ? 10.617 20.922 5.613 1 98.19 175 PRO B C 1
ATOM 5166 O O . PRO B 1 175 ? 10.656 19.906 4.93 1 98.19 175 PRO B O 1
ATOM 5169 N N . LEU B 1 176 ? 11.328 21.078 6.688 1 98.69 176 LEU B N 1
ATOM 5170 C CA . LEU B 1 176 ? 12.273 20.047 7.082 1 98.69 176 LEU B CA 1
ATOM 5171 C C . LEU B 1 176 ? 11.547 18.875 7.738 1 98.69 176 LEU B C 1
ATOM 5173 O O . LEU B 1 176 ? 11.844 17.703 7.441 1 98.69 176 LEU B O 1
ATOM 5177 N N . LYS B 1 177 ? 10.555 19.141 8.547 1 98.5 177 LYS B N 1
ATOM 5178 C CA . LYS B 1 177 ? 9.875 18.125 9.328 1 98.5 177 LYS B CA 1
ATOM 5179 C C . LYS B 1 177 ? 9.164 17.125 8.422 1 98.5 177 LYS B C 1
ATOM 5181 O O . LYS B 1 177 ? 9.258 15.906 8.633 1 98.5 177 LYS B O 1
ATOM 5186 N N . MET B 1 178 ? 8.43 17.594 7.43 1 98.19 178 MET B N 1
ATOM 5187 C CA . MET B 1 178 ? 7.699 16.703 6.531 1 98.19 178 MET B CA 1
ATOM 5188 C C . MET B 1 178 ? 8.656 15.836 5.719 1 98.19 178 MET B C 1
ATOM 5190 O O . MET B 1 178 ? 8.352 14.68 5.41 1 98.19 178 MET B O 1
ATOM 5194 N N . ALA B 1 179 ? 9.82 16.375 5.383 1 98.69 179 ALA B N 1
ATOM 5195 C CA . ALA B 1 179 ? 10.844 15.594 4.703 1 98.69 179 ALA B CA 1
ATOM 5196 C C . ALA B 1 179 ? 11.367 14.469 5.598 1 98.69 179 ALA B C 1
ATOM 5198 O O . ALA B 1 179 ? 11.477 13.32 5.164 1 98.69 179 ALA B O 1
ATOM 5199 N N . LEU B 1 180 ? 11.594 14.82 6.816 1 98.69 180 LEU B N 1
ATOM 5200 C CA . LEU B 1 180 ? 12.242 13.875 7.723 1 98.69 180 LEU B CA 1
ATOM 5201 C C . LEU B 1 180 ? 11.273 12.781 8.148 1 98.69 180 LEU B C 1
ATOM 5203 O O . LEU B 1 180 ? 11.688 11.648 8.414 1 98.69 180 LEU B O 1
ATOM 5207 N N . TRP B 1 181 ? 9.953 13.133 8.188 1 98.56 181 TRP B N 1
ATOM 5208 C CA . TRP B 1 181 ? 8.953 12.117 8.508 1 98.56 181 TRP B CA 1
ATOM 5209 C C . TRP B 1 181 ? 9.078 10.922 7.57 1 98.56 181 TRP B C 1
ATOM 5211 O O . TRP B 1 181 ? 8.711 9.797 7.938 1 98.56 181 TRP B O 1
ATOM 5221 N N . LYS B 1 182 ? 9.555 11.141 6.391 1 98.44 182 LYS B N 1
ATOM 5222 C CA . LYS B 1 182 ? 9.68 10.086 5.387 1 98.44 182 LYS B CA 1
ATOM 5223 C C . LYS B 1 182 ? 11.125 9.609 5.266 1 98.44 182 LYS B C 1
ATOM 5225 O O . LYS B 1 182 ? 11.383 8.406 5.191 1 98.44 182 LYS B O 1
ATOM 5230 N N . LEU B 1 183 ? 12.008 10.531 5.352 1 98.19 183 LEU B N 1
ATOM 5231 C CA . LEU B 1 183 ? 13.422 10.273 5.098 1 98.19 183 LEU B CA 1
ATOM 5232 C C . LEU B 1 183 ? 14.031 9.445 6.227 1 98.19 183 LEU B C 1
ATOM 5234 O O . LEU B 1 183 ? 14.852 8.562 5.98 1 98.19 183 LEU B O 1
ATOM 5238 N N . VAL B 1 184 ? 13.688 9.695 7.422 1 98.75 184 VAL B N 1
ATOM 5239 C CA . VAL B 1 184 ? 14.367 9.102 8.562 1 98.75 184 VAL B CA 1
ATOM 5240 C C . VAL B 1 184 ? 14.078 7.602 8.625 1 98.75 184 VAL B C 1
ATOM 5242 O O . VAL B 1 184 ? 14.992 6.785 8.695 1 98.75 184 VAL B O 1
ATOM 5245 N N . PRO B 1 185 ? 12.758 7.223 8.547 1 98.75 185 PRO B N 1
ATOM 5246 C CA . PRO B 1 185 ? 12.531 5.777 8.555 1 98.75 185 PRO B CA 1
ATOM 5247 C C . PRO B 1 185 ? 13.109 5.086 7.316 1 98.75 185 PRO B C 1
ATOM 5249 O O . PRO B 1 185 ? 13.539 3.932 7.398 1 98.75 185 PRO B O 1
ATOM 5252 N N . ALA B 1 186 ? 13.148 5.742 6.195 1 98.88 186 ALA B N 1
ATOM 5253 C CA . ALA B 1 186 ? 13.719 5.168 4.977 1 98.88 186 ALA B CA 1
ATOM 5254 C C . ALA B 1 186 ? 15.211 4.883 5.148 1 98.88 186 ALA B C 1
ATOM 5256 O O . ALA B 1 186 ? 15.68 3.791 4.816 1 98.88 186 ALA B O 1
ATOM 5257 N N . ILE B 1 187 ? 15.914 5.836 5.707 1 98.81 187 ILE B N 1
ATOM 5258 C CA . ILE B 1 187 ? 17.359 5.68 5.906 1 98.81 187 ILE B CA 1
ATOM 5259 C C . ILE B 1 187 ? 17.609 4.688 7.039 1 98.81 187 ILE B C 1
ATOM 5261 O O . ILE B 1 187 ? 18.5 3.844 6.941 1 98.81 187 ILE B O 1
ATOM 5265 N N . ALA B 1 188 ? 16.812 4.77 8.07 1 98.81 188 ALA B N 1
ATOM 5266 C CA . ALA B 1 188 ? 16.984 3.883 9.219 1 98.81 188 ALA B CA 1
ATOM 5267 C C . ALA B 1 188 ? 16.859 2.42 8.805 1 98.81 188 ALA B C 1
ATOM 5269 O O . ALA B 1 188 ? 17.484 1.542 9.398 1 98.81 188 ALA B O 1
ATOM 5270 N N . SER B 1 189 ? 16.031 2.137 7.793 1 98.44 189 SER B N 1
ATOM 5271 C CA . SER B 1 189 ? 15.773 0.765 7.367 1 98.44 189 SER B CA 1
ATOM 5272 C C . SER B 1 189 ? 16.812 0.294 6.352 1 98.44 189 SER B C 1
ATOM 5274 O O . SER B 1 189 ? 16.75 -0.847 5.887 1 98.44 189 SER B O 1
ATOM 5276 N N . GLY B 1 190 ? 17.719 1.205 5.922 1 98.62 190 GLY B N 1
ATOM 5277 C CA . GLY B 1 190 ? 18.859 0.782 5.113 1 98.62 190 GLY B CA 1
ATOM 5278 C C . GLY B 1 190 ? 18.75 1.212 3.662 1 98.62 190 GLY B C 1
ATOM 5279 O O . GLY B 1 190 ? 19.547 0.803 2.824 1 98.62 190 GLY B O 1
ATOM 5280 N N . ASN B 1 191 ? 17.812 2.053 3.299 1 98.88 191 ASN B N 1
ATOM 5281 C CA . ASN B 1 191 ? 17.594 2.49 1.926 1 98.88 191 ASN B CA 1
ATOM 5282 C C . ASN B 1 191 ? 18.406 3.736 1.595 1 98.88 191 ASN B C 1
ATOM 5284 O O . ASN B 1 191 ? 19 4.352 2.484 1 98.88 191 ASN B O 1
ATOM 5288 N N . CYS B 1 192 ? 18.469 4.066 0.349 1 98.94 192 CYS B N 1
ATOM 5289 C CA . CYS B 1 192 ? 18.938 5.359 -0.132 1 98.94 192 CYS B CA 1
ATOM 5290 C C . CYS B 1 192 ? 17.766 6.242 -0.552 1 98.94 192 CYS B C 1
ATOM 5292 O O . CYS B 1 192 ? 16.719 5.738 -0.984 1 98.94 192 CYS B O 1
ATOM 5294 N N . VAL B 1 193 ? 17.969 7.535 -0.417 1 98.94 193 VAL B N 1
ATOM 5295 C CA . VAL B 1 193 ? 16.828 8.43 -0.616 1 98.94 193 VAL B CA 1
ATOM 5296 C C . VAL B 1 193 ? 17.203 9.516 -1.625 1 98.94 193 VAL B C 1
ATOM 5298 O O . VAL B 1 193 ? 18.297 10.055 -1.588 1 98.94 193 VAL B O 1
ATOM 5301 N N . VAL B 1 194 ? 16.312 9.812 -2.521 1 98.94 194 VAL B N 1
ATOM 5302 C CA . VAL B 1 194 ? 16.297 11.031 -3.32 1 98.94 194 VAL B CA 1
ATOM 5303 C C . VAL B 1 194 ? 15.125 11.914 -2.91 1 98.94 194 VAL B C 1
ATOM 5305 O O . VAL B 1 194 ? 13.969 11.57 -3.172 1 98.94 194 VAL B O 1
ATOM 5308 N N . LEU B 1 195 ? 15.445 13 -2.297 1 98.94 195 LEU B N 1
ATOM 5309 C CA . LEU B 1 195 ? 14.453 13.906 -1.737 1 98.94 195 LEU B CA 1
ATOM 5310 C C . LEU B 1 195 ? 14.234 15.102 -2.658 1 98.94 195 LEU B C 1
ATOM 5312 O O . LEU B 1 195 ? 15.195 15.734 -3.104 1 98.94 195 LEU B O 1
ATOM 5316 N N . LYS B 1 196 ? 13.047 15.352 -2.994 1 98.81 196 LYS B N 1
ATOM 5317 C CA . LYS B 1 196 ? 12.633 16.594 -3.637 1 98.81 196 LYS B CA 1
ATOM 5318 C C . LYS B 1 196 ? 11.695 17.406 -2.736 1 98.81 196 LYS B C 1
ATOM 5320 O O . LYS B 1 196 ? 10.477 17.281 -2.848 1 98.81 196 LYS B O 1
ATOM 5325 N N . PRO B 1 197 ? 12.195 18.312 -1.93 1 98.44 197 PRO B N 1
ATOM 5326 C CA . PRO B 1 197 ? 11.32 19.203 -1.157 1 98.44 197 PRO B CA 1
ATOM 5327 C C . PRO B 1 197 ? 10.648 20.266 -2.02 1 98.44 197 PRO B C 1
ATOM 5329 O O . PRO B 1 197 ? 11 20.422 -3.191 1 98.44 197 PRO B O 1
ATOM 5332 N N . SER B 1 198 ? 9.672 20.906 -1.463 1 98.19 198 SER B N 1
ATOM 5333 C CA . SER B 1 198 ? 9.031 22.016 -2.182 1 98.19 198 SER B CA 1
ATOM 5334 C C . SER B 1 198 ? 10.031 23.109 -2.52 1 98.19 198 SER B C 1
ATOM 5336 O O . SER B 1 198 ? 10.883 23.453 -1.697 1 98.19 198 SER B O 1
ATOM 5338 N N . GLU B 1 199 ? 9.891 23.641 -3.686 1 96.38 199 GLU B N 1
ATOM 5339 C CA . GLU B 1 199 ? 10.773 24.719 -4.137 1 96.38 199 GLU B CA 1
ATOM 5340 C C . GLU B 1 199 ? 10.438 26.031 -3.432 1 96.38 199 GLU B C 1
ATOM 5342 O O . GLU B 1 199 ? 11.211 26.984 -3.496 1 96.38 199 GLU B O 1
ATOM 5347 N N . LEU B 1 200 ? 9.32 26.047 -2.691 1 97.12 200 LEU B N 1
ATOM 5348 C CA . LEU B 1 200 ? 8.945 27.25 -1.954 1 97.12 200 LEU B CA 1
ATOM 5349 C C . LEU B 1 200 ? 9.766 27.375 -0.677 1 97.12 200 LEU B C 1
ATOM 5351 O O . LEU B 1 200 ? 9.977 28.484 -0.181 1 97.12 200 LEU B O 1
ATOM 5355 N N . ALA B 1 201 ? 10.195 26.203 -0.158 1 97.62 201 ALA B N 1
ATOM 5356 C CA . ALA B 1 201 ? 10.914 26.219 1.114 1 97.62 201 ALA B CA 1
ATOM 5357 C C . ALA B 1 201 ? 11.938 25.094 1.182 1 97.62 201 ALA B C 1
ATOM 5359 O O . ALA B 1 201 ? 11.867 24.234 2.066 1 97.62 201 ALA B O 1
ATOM 5360 N N . PRO B 1 202 ? 12.977 25.109 0.409 1 97.81 202 PRO B N 1
ATOM 5361 C CA . PRO B 1 202 ? 13.859 23.953 0.242 1 97.81 202 PRO B CA 1
ATOM 5362 C C . PRO B 1 202 ? 15.125 24.047 1.098 1 97.81 202 PRO B C 1
ATOM 5364 O O . PRO B 1 202 ? 15.859 23.062 1.233 1 97.81 202 PRO B O 1
ATOM 5367 N N . TRP B 1 203 ? 15.461 25.219 1.671 1 98.06 203 TRP B N 1
ATOM 5368 C CA . TRP B 1 203 ? 16.812 25.516 2.145 1 98.06 203 TRP B CA 1
ATOM 5369 C C . TRP B 1 203 ? 17.172 24.656 3.346 1 98.06 203 TRP B C 1
ATOM 5371 O O . TRP B 1 203 ? 18.312 24.219 3.484 1 98.06 203 TRP B O 1
ATOM 5381 N N . SER B 1 204 ? 16.219 24.438 4.23 1 98.44 204 SER B N 1
ATOM 5382 C CA . SER B 1 204 ? 16.531 23.656 5.422 1 98.44 204 SER B CA 1
ATOM 5383 C C . SER B 1 204 ? 16.891 22.219 5.059 1 98.44 204 SER B C 1
ATOM 5385 O O . SER B 1 204 ? 17.734 21.609 5.719 1 98.44 204 SER B O 1
ATOM 5387 N N . CYS B 1 205 ? 16.344 21.656 3.98 1 98.69 205 CYS B N 1
ATOM 5388 C CA . CYS B 1 205 ? 16.656 20.312 3.543 1 98.69 205 CYS B CA 1
ATOM 5389 C C . CYS B 1 205 ? 18.078 20.219 3.01 1 98.69 205 CYS B C 1
ATOM 5391 O O . CYS B 1 205 ? 18.75 19.203 3.201 1 98.69 205 CYS B O 1
ATOM 5393 N N . LEU B 1 206 ? 18.531 21.281 2.371 1 98.25 206 LEU B N 1
ATOM 5394 C CA . LEU B 1 206 ? 19.906 21.312 1.878 1 98.25 206 LEU B CA 1
ATOM 5395 C C . LEU B 1 206 ? 20.891 21.391 3.033 1 98.25 206 LEU B C 1
ATOM 5397 O O . LEU B 1 206 ? 21.906 20.703 3.031 1 98.25 206 LEU B O 1
ATOM 5401 N N . GLU B 1 207 ? 20.609 22.297 3.988 1 98.25 207 GLU B N 1
ATOM 5402 C CA . GLU B 1 207 ? 21.453 22.391 5.168 1 98.25 207 GLU B CA 1
ATOM 5403 C C . GLU B 1 207 ? 21.516 21.047 5.906 1 98.25 207 GLU B C 1
ATOM 5405 O O . GLU B 1 207 ? 22.562 20.656 6.406 1 98.25 207 GLU B O 1
ATOM 5410 N N . PHE B 1 208 ? 20.391 20.391 5.941 1 98.75 208 PHE B N 1
ATOM 5411 C CA . PHE B 1 208 ? 20.281 19.109 6.605 1 98.75 208 PHE B CA 1
ATOM 5412 C C . PHE B 1 208 ? 21.156 18.062 5.902 1 98.75 208 PHE B C 1
ATOM 5414 O O . PHE B 1 208 ? 21.781 17.219 6.551 1 98.75 208 PHE B O 1
ATOM 5421 N N . ALA B 1 209 ? 21.141 18.047 4.594 1 98.75 209 ALA B N 1
ATOM 5422 C CA . ALA B 1 209 ? 21.953 17.109 3.842 1 98.75 209 ALA B CA 1
ATOM 5423 C C . ALA B 1 209 ? 23.422 17.219 4.246 1 98.75 209 ALA B C 1
ATOM 5425 O O . ALA B 1 209 ? 24.125 16.203 4.367 1 98.75 209 ALA B O 1
ATOM 5426 N N . LEU B 1 210 ? 23.875 18.422 4.441 1 98.12 210 LEU B N 1
ATOM 5427 C CA . LEU B 1 210 ? 25.25 18.641 4.879 1 98.12 210 LEU B CA 1
ATOM 5428 C C . LEU B 1 210 ? 25.484 18.062 6.273 1 98.12 210 LEU B C 1
ATOM 5430 O O . LEU B 1 210 ? 26.531 17.469 6.547 1 98.12 210 LEU B O 1
ATOM 5434 N N . ILE B 1 211 ? 24.5 18.281 7.152 1 98.5 211 ILE B N 1
ATOM 5435 C CA . ILE B 1 211 ? 24.562 17.734 8.5 1 98.5 211 ILE B CA 1
ATOM 5436 C C . ILE B 1 211 ? 24.719 16.203 8.422 1 98.5 211 ILE B C 1
ATOM 5438 O O . ILE B 1 211 ? 25.516 15.617 9.156 1 98.5 211 ILE B O 1
ATOM 5442 N N . CYS B 1 212 ? 23.953 15.578 7.547 1 98.75 212 CYS B N 1
ATOM 5443 C CA . CYS B 1 212 ? 24.031 14.133 7.371 1 98.75 212 CYS B CA 1
ATOM 5444 C C . CYS B 1 212 ? 25.422 13.703 6.953 1 98.75 212 CYS B C 1
ATOM 5446 O O . CYS B 1 212 ? 25.969 12.742 7.492 1 98.75 212 CYS B O 1
ATOM 5448 N N . LYS B 1 213 ? 25.953 14.43 6.02 1 98.31 213 LYS B N 1
ATOM 5449 C CA . LYS B 1 213 ? 27.312 14.133 5.559 1 98.31 213 LYS B CA 1
ATOM 5450 C C . LYS B 1 213 ? 28.312 14.227 6.703 1 98.31 213 LYS B C 1
ATOM 5452 O O . LYS B 1 213 ? 29.125 13.32 6.898 1 98.31 213 LYS B O 1
ATOM 5457 N N . GLU B 1 214 ? 28.25 15.258 7.445 1 98.31 214 GLU B N 1
ATOM 5458 C CA . GLU B 1 214 ? 29.172 15.523 8.539 1 98.31 214 GLU B CA 1
ATOM 5459 C C . GLU B 1 214 ? 29.016 14.492 9.664 1 98.31 214 GLU B C 1
ATOM 5461 O O . GLU B 1 214 ? 29.969 14.172 10.359 1 98.31 214 GLU B O 1
ATOM 5466 N N . ALA B 1 215 ? 27.812 13.969 9.75 1 98.5 215 ALA B N 1
ATOM 5467 C CA . ALA B 1 215 ? 27.516 12.992 10.797 1 98.5 215 ALA B CA 1
ATOM 5468 C C . ALA B 1 215 ? 28 11.602 10.406 1 98.5 215 ALA B C 1
ATOM 5470 O O . ALA B 1 215 ? 28.031 10.688 11.227 1 98.5 215 ALA B O 1
ATOM 5471 N N . GLY B 1 216 ? 28.328 11.43 9.141 1 98.31 216 GLY B N 1
ATOM 5472 C CA . GLY B 1 216 ? 28.906 10.156 8.727 1 98.31 216 GLY B CA 1
ATOM 5473 C C . GLY B 1 216 ? 27.969 9.328 7.871 1 98.31 216 GLY B C 1
ATOM 5474 O O . GLY B 1 216 ? 28.219 8.148 7.625 1 98.31 216 GLY B O 1
ATOM 5475 N N . LEU B 1 217 ? 26.859 9.875 7.469 1 98.81 217 LEU B N 1
ATOM 5476 C CA . LEU B 1 217 ? 26.062 9.172 6.473 1 98.81 217 LEU B CA 1
ATOM 5477 C C . LEU B 1 217 ? 26.828 9.008 5.168 1 98.81 217 LEU B C 1
ATOM 5479 O O . LEU B 1 217 ? 27.328 9.992 4.609 1 98.81 217 LEU B O 1
ATOM 5483 N N . PRO B 1 218 ? 26.953 7.797 4.672 1 98.81 218 PRO B N 1
ATOM 5484 C CA . PRO B 1 218 ? 27.75 7.602 3.457 1 98.81 218 PRO B CA 1
ATOM 5485 C C . PRO B 1 218 ? 27.234 8.43 2.279 1 98.81 218 PRO B C 1
ATOM 5487 O O . PRO B 1 218 ? 26.031 8.633 2.145 1 98.81 218 PRO B O 1
ATOM 5490 N N . ASP B 1 219 ? 28.203 8.859 1.424 1 98.69 219 ASP B N 1
ATOM 5491 C CA . ASP B 1 219 ? 27.844 9.617 0.227 1 98.69 219 ASP B CA 1
ATOM 5492 C C . ASP B 1 219 ? 26.859 8.844 -0.641 1 98.69 219 ASP B C 1
ATOM 5494 O O . ASP B 1 219 ? 27 7.633 -0.818 1 98.69 219 ASP B O 1
ATOM 5498 N N . GLY B 1 220 ? 25.844 9.523 -1.058 1 98.75 220 GLY B N 1
ATOM 5499 C CA . GLY B 1 220 ? 24.906 8.922 -1.984 1 98.75 220 GLY B CA 1
ATOM 5500 C C . GLY B 1 220 ? 23.688 8.328 -1.296 1 98.75 220 GLY B C 1
ATOM 5501 O O . GLY B 1 220 ? 22.688 8.031 -1.945 1 98.75 220 GLY B O 1
ATOM 5502 N N . VAL B 1 221 ? 23.719 8.078 0.025 1 98.94 221 VAL B N 1
ATOM 5503 C CA . VAL B 1 221 ? 22.562 7.559 0.753 1 98.94 221 VAL B CA 1
ATOM 5504 C C . VAL B 1 221 ? 21.438 8.586 0.747 1 98.94 221 VAL B C 1
ATOM 5506 O O . VAL B 1 221 ? 20.266 8.234 0.622 1 98.94 221 VAL B O 1
ATOM 5509 N N . LEU B 1 222 ? 21.781 9.836 0.876 1 98.94 222 LEU B N 1
ATOM 5510 C CA . LEU B 1 222 ? 20.844 10.938 0.73 1 98.94 222 LEU B CA 1
ATOM 5511 C C . LEU B 1 222 ? 21.234 11.844 -0.435 1 98.94 222 LEU B C 1
ATOM 5513 O O . LEU B 1 222 ? 22.375 12.289 -0.524 1 98.94 222 LEU B O 1
ATOM 5517 N N . ASN B 1 223 ? 20.344 12.008 -1.346 1 98.94 223 ASN B N 1
ATOM 5518 C CA . ASN B 1 223 ? 20.422 13.008 -2.406 1 98.94 223 ASN B CA 1
ATOM 5519 C C . ASN B 1 223 ? 19.234 13.961 -2.359 1 98.94 223 ASN B C 1
ATOM 5521 O O . ASN B 1 223 ? 18.094 13.539 -2.109 1 98.94 223 ASN B O 1
ATOM 5525 N N . VAL B 1 224 ? 19.5 15.258 -2.551 1 98.88 224 VAL B N 1
ATOM 5526 C CA . VAL B 1 224 ? 18.453 16.266 -2.512 1 98.88 224 VAL B CA 1
ATOM 5527 C C . VAL B 1 224 ? 18.406 17.016 -3.84 1 98.88 224 VAL B C 1
ATOM 5529 O O . VAL B 1 224 ? 19.391 17.625 -4.246 1 98.88 224 VAL B O 1
ATOM 5532 N N . ILE B 1 225 ? 17.297 16.953 -4.488 1 98.06 225 ILE B N 1
ATOM 5533 C CA . ILE B 1 225 ? 17.062 17.672 -5.73 1 98.06 225 ILE B CA 1
ATOM 5534 C C . ILE B 1 225 ? 15.984 18.734 -5.516 1 98.06 225 ILE B C 1
ATOM 5536 O O . ILE B 1 225 ? 14.977 18.484 -4.844 1 98.06 225 ILE B O 1
ATOM 5540 N N . ILE B 1 226 ? 16.203 19.922 -6.004 1 97.44 226 ILE B N 1
ATOM 5541 C CA . ILE B 1 226 ? 15.227 21 -5.934 1 97.44 226 ILE B CA 1
ATOM 5542 C C . ILE B 1 226 ? 14.758 21.359 -7.34 1 97.44 226 ILE B C 1
ATOM 5544 O O . ILE B 1 226 ? 15.57 21.594 -8.242 1 97.44 226 ILE B O 1
ATOM 5548 N N . GLY B 1 227 ? 13.477 21.344 -7.484 1 95.69 227 GLY B N 1
ATOM 5549 C CA . GLY B 1 227 ? 12.891 21.703 -8.766 1 95.69 227 GLY B CA 1
ATOM 5550 C C . GLY B 1 227 ? 11.375 21.688 -8.75 1 95.69 227 GLY B C 1
ATOM 5551 O O . GLY B 1 227 ? 10.758 21.469 -7.703 1 95.69 227 GLY B O 1
ATOM 5552 N N . SER B 1 228 ? 10.797 21.953 -9.891 1 93.94 228 SER B N 1
ATOM 5553 C CA . SER B 1 228 ? 9.344 22.047 -9.984 1 93.94 228 SER B CA 1
ATOM 5554 C C . SER B 1 228 ? 8.703 20.656 -9.977 1 93.94 228 SER B C 1
ATOM 5556 O O . SER B 1 228 ? 9.336 19.672 -10.352 1 93.94 228 SER B O 1
ATOM 5558 N N . GLY B 1 229 ? 7.453 20.672 -9.523 1 93.44 229 GLY B N 1
ATOM 5559 C CA . GLY B 1 229 ? 6.691 19.422 -9.586 1 93.44 229 GLY B CA 1
ATOM 5560 C C . GLY B 1 229 ? 6.52 18.906 -11 1 93.44 229 GLY B C 1
ATOM 5561 O O . GLY B 1 229 ? 6.641 17.703 -11.234 1 93.44 229 GLY B O 1
ATOM 5562 N N . LYS B 1 230 ? 6.328 19.719 -11.906 1 92.5 230 LYS B N 1
ATOM 5563 C CA . LYS B 1 230 ? 6.012 19.359 -13.289 1 92.5 230 LYS B CA 1
ATOM 5564 C C . LYS B 1 230 ? 7.195 18.672 -13.969 1 92.5 230 LYS B C 1
ATOM 5566 O O . LYS B 1 230 ? 7.008 17.812 -14.82 1 92.5 230 LYS B O 1
ATOM 5571 N N . GLU B 1 231 ? 8.344 19.094 -13.508 1 93.31 231 GLU B N 1
ATOM 5572 C CA . GLU B 1 231 ? 9.516 18.516 -14.172 1 93.31 231 GLU B CA 1
ATOM 5573 C C . GLU B 1 231 ? 10.242 17.531 -13.25 1 93.31 231 GLU B C 1
ATOM 5575 O O . GLU B 1 231 ? 10.156 16.328 -13.438 1 93.31 231 GLU B O 1
ATOM 5580 N N . SER B 1 232 ? 10.844 18.094 -12.195 1 95.69 232 SER B N 1
ATOM 5581 C CA . SER B 1 232 ? 11.633 17.266 -11.297 1 95.69 232 SER B CA 1
ATOM 5582 C C . SER B 1 232 ? 10.758 16.234 -10.57 1 95.69 232 SER B C 1
ATOM 5584 O O . SER B 1 232 ? 11.148 15.078 -10.422 1 95.69 232 SER B O 1
ATOM 5586 N N . GLY B 1 233 ? 9.609 16.719 -10.109 1 97.25 233 GLY B N 1
ATOM 5587 C CA . GLY B 1 233 ? 8.695 15.805 -9.43 1 97.25 233 GLY B CA 1
ATOM 5588 C C . GLY B 1 233 ? 8.195 14.688 -10.328 1 97.25 233 GLY B C 1
ATOM 5589 O O . GLY B 1 233 ? 8.156 13.523 -9.914 1 97.25 233 GLY B O 1
ATOM 5590 N N . ALA B 1 234 ? 7.824 15.008 -11.492 1 97 234 ALA B N 1
ATOM 5591 C CA . ALA B 1 234 ? 7.332 14.031 -12.453 1 97 234 ALA B CA 1
ATOM 5592 C C . ALA B 1 234 ? 8.414 13.023 -12.82 1 97 234 ALA B C 1
ATOM 5594 O O . ALA B 1 234 ? 8.156 11.82 -12.883 1 97 234 ALA B O 1
ATOM 5595 N N . ALA B 1 235 ? 9.648 13.516 -13.039 1 97.56 235 ALA B N 1
ATOM 5596 C CA . ALA B 1 235 ? 10.773 12.648 -13.398 1 97.56 235 ALA B CA 1
ATOM 5597 C C . ALA B 1 235 ? 11.07 11.648 -12.281 1 97.56 235 ALA B C 1
ATOM 5599 O O . ALA B 1 235 ? 11.32 10.469 -12.547 1 97.56 235 ALA B O 1
ATOM 5600 N N . LEU B 1 236 ? 11.023 12.117 -11.086 1 98.38 236 LEU B N 1
ATOM 5601 C CA . LEU B 1 236 ? 11.297 11.258 -9.938 1 98.38 236 LEU B CA 1
ATOM 5602 C C . LEU B 1 236 ? 10.227 10.188 -9.797 1 98.38 236 LEU B C 1
ATOM 5604 O O . LEU B 1 236 ? 10.539 9.016 -9.547 1 98.38 236 LEU B O 1
ATOM 5608 N N . SER B 1 237 ? 8.977 10.555 -10.031 1 97.81 237 SER B N 1
ATOM 5609 C CA . SER B 1 237 ? 7.832 9.672 -9.828 1 97.81 237 SER B CA 1
ATOM 5610 C C . SER B 1 237 ? 7.805 8.555 -10.867 1 97.81 237 SER B C 1
ATOM 5612 O O . SER B 1 237 ? 7.285 7.469 -10.602 1 97.81 237 SER B O 1
ATOM 5614 N N . CYS B 1 238 ? 8.391 8.766 -11.984 1 96.19 238 CYS B N 1
ATOM 5615 C CA . CYS B 1 238 ? 8.297 7.801 -13.078 1 96.19 238 CYS B CA 1
ATOM 5616 C C . CYS B 1 238 ? 9.609 7.055 -13.266 1 96.19 238 CYS B C 1
ATOM 5618 O O . CYS B 1 238 ? 9.719 6.188 -14.133 1 96.19 238 CYS B O 1
ATOM 5620 N N . HIS B 1 239 ? 10.586 7.379 -12.516 1 98 239 HIS B N 1
ATOM 5621 C CA . HIS B 1 239 ? 11.914 6.809 -12.75 1 98 239 HIS B CA 1
ATOM 5622 C C . HIS B 1 239 ? 11.914 5.301 -12.508 1 98 239 HIS B C 1
ATOM 5624 O O . HIS B 1 239 ? 11.453 4.84 -11.453 1 98 239 HIS B O 1
ATOM 5630 N N . PRO B 1 240 ? 12.461 4.508 -13.336 1 96.69 240 PRO B N 1
ATOM 5631 C CA . PRO B 1 240 ? 12.344 3.049 -13.25 1 96.69 240 PRO B CA 1
ATOM 5632 C C . PRO B 1 240 ? 13.164 2.457 -12.102 1 96.69 240 PRO B C 1
ATOM 5634 O O . PRO B 1 240 ? 12.961 1.299 -11.734 1 96.69 240 PRO B O 1
ATOM 5637 N N . LYS B 1 241 ? 14.086 3.225 -11.523 1 97.88 241 LYS B N 1
ATOM 5638 C CA . LYS B 1 241 ? 14.945 2.672 -10.484 1 97.88 241 LYS B CA 1
ATOM 5639 C C . LYS B 1 241 ? 14.445 3.055 -9.094 1 97.88 241 LYS B C 1
ATOM 5641 O O . LYS B 1 241 ? 15.086 2.748 -8.094 1 97.88 241 LYS B O 1
ATOM 5646 N N . ILE B 1 242 ? 13.32 3.75 -9.078 1 98.5 242 ILE B N 1
ATOM 5647 C CA . ILE B 1 242 ? 12.688 4.039 -7.793 1 98.5 242 ILE B CA 1
ATOM 5648 C C . ILE B 1 242 ? 11.938 2.801 -7.301 1 98.5 242 ILE B C 1
ATOM 5650 O O . ILE B 1 242 ? 11.141 2.219 -8.031 1 98.5 242 ILE B O 1
ATOM 5654 N N . ALA B 1 243 ? 12.25 2.467 -6.059 1 97.88 243 ALA B N 1
ATOM 5655 C CA . ALA B 1 243 ? 11.68 1.245 -5.496 1 97.88 243 ALA B CA 1
ATOM 5656 C C . ALA B 1 243 ? 10.461 1.557 -4.625 1 97.88 243 ALA B C 1
ATOM 5658 O O . ALA B 1 243 ? 9.688 0.659 -4.285 1 97.88 243 ALA B O 1
ATOM 5659 N N . TYR B 1 244 ? 10.289 2.748 -4.219 1 98.38 244 TYR B N 1
ATOM 5660 C CA . TYR B 1 244 ? 9.211 3.215 -3.363 1 98.38 244 TYR B CA 1
ATOM 5661 C C . TYR B 1 244 ? 9.047 4.727 -3.467 1 98.38 244 TYR B C 1
ATOM 5663 O O . TYR B 1 244 ? 10.031 5.457 -3.582 1 98.38 244 TYR B O 1
ATOM 5671 N N . LEU B 1 245 ? 7.844 5.234 -3.484 1 98.62 245 LEU B N 1
ATOM 5672 C CA . LEU B 1 245 ? 7.559 6.664 -3.512 1 98.62 245 LEU B CA 1
ATOM 5673 C C . LEU B 1 245 ? 6.848 7.102 -2.236 1 98.62 245 LEU B C 1
ATOM 5675 O O . LEU B 1 245 ? 5.895 6.453 -1.799 1 98.62 245 LEU B O 1
ATOM 5679 N N . ALA B 1 246 ? 7.336 8.117 -1.586 1 98.75 246 ALA B N 1
ATOM 5680 C CA . ALA B 1 246 ? 6.684 8.734 -0.437 1 98.75 246 ALA B CA 1
ATOM 5681 C C . ALA B 1 246 ? 6.336 10.195 -0.728 1 98.75 246 ALA B C 1
ATOM 5683 O O . ALA B 1 246 ? 7.215 10.992 -1.059 1 98.75 246 ALA B O 1
ATOM 5684 N N . PHE B 1 247 ? 5.059 10.484 -0.606 1 98.75 247 PHE B N 1
ATOM 5685 C CA . PHE B 1 247 ? 4.602 11.812 -1.003 1 98.75 247 PHE B CA 1
ATOM 5686 C C . PHE B 1 247 ? 3.699 12.414 0.066 1 98.75 247 PHE B C 1
ATOM 5688 O O . PHE B 1 247 ? 2.879 11.711 0.662 1 98.75 247 PHE B O 1
ATOM 5695 N N . THR B 1 248 ? 3.889 13.625 0.341 1 98.62 248 THR B N 1
ATOM 5696 C CA . THR B 1 248 ? 2.93 14.453 1.062 1 98.62 248 THR B CA 1
ATOM 5697 C C . THR B 1 248 ? 2.574 15.703 0.252 1 98.62 248 THR B C 1
ATOM 5699 O O . THR B 1 248 ? 3.461 16.438 -0.196 1 98.62 248 THR B O 1
ATOM 5702 N N . GLY B 1 249 ? 1.331 15.945 0.028 1 97.75 249 GLY B N 1
ATOM 5703 C CA . GLY B 1 249 ? 0.892 17.109 -0.722 1 97.75 249 GLY B CA 1
ATOM 5704 C C . GLY B 1 249 ? -0.581 17.078 -1.083 1 97.75 249 GLY B C 1
ATOM 5705 O O . GLY B 1 249 ? -1.394 16.516 -0.336 1 97.75 249 GLY B O 1
ATOM 5706 N N . SER B 1 250 ? -0.938 17.688 -2.178 1 96.88 250 SER B N 1
ATOM 5707 C CA . SER B 1 250 ? -2.34 17.844 -2.555 1 96.88 250 SER B CA 1
ATOM 5708 C C . SER B 1 250 ? -2.891 16.547 -3.148 1 96.88 250 SER B C 1
ATOM 5710 O O . SER B 1 250 ? -2.133 15.711 -3.65 1 96.88 250 SER B O 1
ATOM 5712 N N . LEU B 1 251 ? -4.195 16.422 -3.072 1 97.19 251 LEU B N 1
ATOM 5713 C CA . LEU B 1 251 ? -4.898 15.297 -3.67 1 97.19 251 LEU B CA 1
ATOM 5714 C C . LEU B 1 251 ? -4.613 15.203 -5.164 1 97.19 251 LEU B C 1
ATOM 5716 O O . LEU B 1 251 ? -4.316 14.125 -5.684 1 97.19 251 LEU B O 1
ATOM 5720 N N . ALA B 1 252 ? -4.645 16.297 -5.828 1 96.81 252 ALA B N 1
ATOM 5721 C CA . ALA B 1 252 ? -4.434 16.328 -7.273 1 96.81 252 ALA B CA 1
ATOM 5722 C C . ALA B 1 252 ? -3.057 15.797 -7.641 1 96.81 252 ALA B C 1
ATOM 5724 O O . ALA B 1 252 ? -2.926 14.984 -8.562 1 96.81 252 ALA B O 1
ATOM 5725 N N . THR B 1 253 ? -2.051 16.266 -6.938 1 97.5 253 THR B N 1
ATOM 5726 C CA . THR B 1 253 ? -0.691 15.805 -7.199 1 97.5 253 THR B CA 1
ATOM 5727 C C . THR B 1 253 ? -0.536 14.336 -6.816 1 97.5 253 THR B C 1
ATOM 5729 O O . THR B 1 253 ? 0.135 13.57 -7.516 1 97.5 253 THR B O 1
ATOM 5732 N N . GLY B 1 254 ? -1.146 13.953 -5.68 1 97.94 254 GLY B N 1
ATOM 5733 C CA . GLY B 1 254 ? -1.116 12.555 -5.27 1 97.94 254 GLY B CA 1
ATOM 5734 C C . GLY B 1 254 ? -1.647 11.609 -6.332 1 97.94 254 GLY B C 1
ATOM 5735 O O . GLY B 1 254 ? -1.06 10.562 -6.582 1 97.94 254 GLY B O 1
ATOM 5736 N N . LYS B 1 255 ? -2.766 11.984 -6.973 1 97.62 255 LYS B N 1
ATOM 5737 C CA . LYS B 1 255 ? -3.342 11.188 -8.055 1 97.62 255 LYS B CA 1
ATOM 5738 C C . LYS B 1 255 ? -2.357 11.039 -9.211 1 97.62 255 LYS B C 1
ATOM 5740 O O . LYS B 1 255 ? -2.184 9.945 -9.75 1 97.62 255 LYS B O 1
ATOM 5745 N N . LYS B 1 256 ? -1.661 12.086 -9.555 1 97.75 256 LYS B N 1
ATOM 5746 C CA . LYS B 1 256 ? -0.689 12.062 -10.641 1 97.75 256 LYS B CA 1
ATOM 5747 C C . LYS B 1 256 ? 0.477 11.133 -10.312 1 97.75 256 LYS B C 1
ATOM 5749 O O . LYS B 1 256 ? 0.951 10.391 -11.18 1 97.75 256 LYS B O 1
ATOM 5754 N N . ILE B 1 257 ? 0.951 11.25 -9.117 1 98.19 257 ILE B N 1
ATOM 5755 C CA . ILE B 1 257 ? 2.084 10.438 -8.695 1 98.19 257 ILE B CA 1
ATOM 5756 C C . ILE B 1 257 ? 1.691 8.961 -8.711 1 98.19 257 ILE B C 1
ATOM 5758 O O . ILE B 1 257 ? 2.465 8.109 -9.156 1 98.19 257 ILE B O 1
ATOM 5762 N N . MET B 1 258 ? 0.497 8.633 -8.219 1 97.88 258 MET B N 1
ATOM 5763 C CA . MET B 1 258 ? 0.026 7.25 -8.234 1 97.88 258 MET B CA 1
ATOM 5764 C C . MET B 1 258 ? -0.127 6.742 -9.664 1 97.88 258 MET B C 1
ATOM 5766 O O . MET B 1 258 ? 0.189 5.586 -9.953 1 97.88 258 MET B O 1
ATOM 5770 N N . HIS B 1 259 ? -0.589 7.586 -10.562 1 97.38 259 HIS B N 1
ATOM 5771 C CA . HIS B 1 259 ? -0.639 7.246 -11.984 1 97.38 259 HIS B CA 1
ATOM 5772 C C . HIS B 1 259 ? 0.75 6.918 -12.523 1 97.38 259 HIS B C 1
ATOM 5774 O O . HIS B 1 259 ? 0.926 5.926 -13.234 1 97.38 259 HIS B O 1
ATOM 5780 N N . ALA B 1 260 ? 1.683 7.754 -12.172 1 97.19 260 ALA B N 1
ATOM 5781 C CA . ALA B 1 260 ? 3.055 7.547 -12.633 1 97.19 260 ALA B CA 1
ATOM 5782 C C . ALA B 1 260 ? 3.631 6.254 -12.062 1 97.19 260 ALA B C 1
ATOM 5784 O O . ALA B 1 260 ? 4.34 5.523 -12.758 1 97.19 260 ALA B O 1
ATOM 5785 N N . ALA B 1 261 ? 3.328 6 -10.828 1 97.06 261 ALA B N 1
ATOM 5786 C CA . ALA B 1 261 ? 3.842 4.824 -10.125 1 97.06 261 ALA B CA 1
ATOM 5787 C C . ALA B 1 261 ? 3.355 3.537 -10.789 1 97.06 261 ALA B C 1
ATOM 5789 O O . ALA B 1 261 ? 4.02 2.5 -10.703 1 97.06 261 ALA B O 1
ATOM 5790 N N . ALA B 1 262 ? 2.146 3.559 -11.422 1 96.38 262 ALA B N 1
ATOM 5791 C CA . ALA B 1 262 ? 1.532 2.389 -12.039 1 96.38 262 ALA B CA 1
ATOM 5792 C C . ALA B 1 262 ? 2.4 1.851 -13.18 1 96.38 262 ALA B C 1
ATOM 5794 O O . ALA B 1 262 ? 2.395 0.649 -13.453 1 96.38 262 ALA B O 1
ATOM 5795 N N . GLU B 1 263 ? 3.189 2.674 -13.734 1 94 263 GLU B N 1
ATOM 5796 C CA . GLU B 1 263 ? 4 2.277 -14.883 1 94 263 GLU B CA 1
ATOM 5797 C C . GLU B 1 263 ? 5.043 1.235 -14.484 1 94 263 GLU B C 1
ATOM 5799 O O . GLU B 1 263 ? 5.363 0.341 -15.273 1 94 263 GLU B O 1
ATOM 5804 N N . ASN B 1 264 ? 5.543 1.368 -13.328 1 94.94 264 ASN B N 1
ATOM 5805 C CA . ASN B 1 264 ? 6.586 0.459 -12.867 1 94.94 264 ASN B CA 1
ATOM 5806 C C . ASN B 1 264 ? 6.137 -0.337 -11.648 1 94.94 264 ASN B C 1
ATOM 5808 O O . ASN B 1 264 ? 6.953 -0.966 -10.977 1 94.94 264 ASN B O 1
ATOM 5812 N N . ILE B 1 265 ? 4.863 -0.282 -11.391 1 97 265 ILE B N 1
ATOM 5813 C CA . ILE B 1 265 ? 4.285 -1.008 -10.266 1 97 265 ILE B CA 1
ATOM 5814 C C . ILE B 1 265 ? 5.039 -0.652 -8.984 1 97 265 ILE B C 1
ATOM 5816 O O . ILE B 1 265 ? 5.438 -1.538 -8.227 1 97 265 ILE B O 1
ATOM 5820 N N . VAL B 1 266 ? 5.273 0.637 -8.75 1 97.38 266 VAL B N 1
ATOM 5821 C CA . VAL B 1 266 ? 6.016 1.103 -7.582 1 97.38 266 VAL B CA 1
ATOM 5822 C C . VAL B 1 266 ? 5.055 1.327 -6.418 1 97.38 266 VAL B C 1
ATOM 5824 O O . VAL B 1 266 ? 4.039 2.018 -6.562 1 97.38 266 VAL B O 1
ATOM 5827 N N . PRO B 1 267 ? 5.305 0.64 -5.277 1 97.38 267 PRO B N 1
ATOM 5828 C CA . PRO B 1 267 ? 4.504 0.97 -4.098 1 97.38 267 PRO B CA 1
ATOM 5829 C C . PRO B 1 267 ? 4.754 2.389 -3.594 1 97.38 267 PRO B C 1
ATOM 5831 O O . PRO B 1 267 ? 5.781 2.992 -3.918 1 97.38 267 PRO B O 1
ATOM 5834 N N . LEU B 1 268 ? 3.758 2.914 -2.846 1 97.62 268 LEU B N 1
ATOM 5835 C CA . LEU B 1 268 ? 3.912 4.309 -2.447 1 97.62 268 LEU B CA 1
ATOM 5836 C C . LEU B 1 268 ? 3.104 4.605 -1.188 1 97.62 268 LEU B C 1
ATOM 5838 O O . LEU B 1 268 ? 2.182 3.859 -0.846 1 97.62 268 LEU B O 1
ATOM 5842 N N . THR B 1 269 ? 3.488 5.602 -0.452 1 98.19 269 THR B N 1
ATOM 5843 C CA . THR B 1 269 ? 2.719 6.262 0.597 1 98.19 269 THR B CA 1
ATOM 5844 C C . THR B 1 269 ? 2.311 7.668 0.164 1 98.19 269 THR B C 1
ATOM 5846 O O . THR B 1 269 ? 3.143 8.445 -0.313 1 98.19 269 THR B O 1
ATOM 5849 N N . LEU B 1 270 ? 1.044 7.91 0.283 1 98.44 270 LEU B N 1
ATOM 5850 C CA . LEU B 1 270 ? 0.482 9.219 -0.03 1 98.44 270 LEU B CA 1
ATOM 5851 C C . LEU B 1 270 ? -0.14 9.852 1.21 1 98.44 270 LEU B C 1
ATOM 5853 O O . LEU B 1 270 ? -1.065 9.297 1.802 1 98.44 270 LEU B O 1
ATOM 5857 N N . GLU B 1 271 ? 0.411 10.875 1.66 1 98.25 271 GLU B N 1
ATOM 5858 C CA . GLU B 1 271 ? -0.213 11.75 2.65 1 98.25 271 GLU B CA 1
ATOM 5859 C C . GLU B 1 271 ? -0.811 12.984 1.993 1 98.25 271 GLU B C 1
ATOM 5861 O O . GLU B 1 271 ? -0.08 13.852 1.503 1 98.25 271 GLU B O 1
ATOM 5866 N N . LEU B 1 272 ? -2.107 13.047 2.064 1 97.81 272 LEU B N 1
ATOM 5867 C CA . LEU B 1 272 ? -2.781 14.047 1.246 1 97.81 272 LEU B CA 1
ATOM 5868 C C . LEU B 1 272 ? -3.619 14.984 2.113 1 97.81 272 LEU B C 1
ATOM 5870 O O . LEU B 1 272 ? -3.34 15.148 3.303 1 97.81 272 LEU B O 1
ATOM 5874 N N . GLY B 1 273 ? -4.484 15.711 1.502 1 94.38 273 GLY B N 1
ATOM 5875 C CA . GLY B 1 273 ? -5.16 16.812 2.176 1 94.38 273 GLY B CA 1
ATOM 5876 C C . GLY B 1 273 ? -6.156 16.344 3.219 1 94.38 273 GLY B C 1
ATOM 5877 O O . GLY B 1 273 ? -6.297 15.148 3.463 1 94.38 273 GLY B O 1
ATOM 5878 N N . GLY B 1 274 ? -6.688 17.281 3.932 1 96.19 274 GLY B N 1
ATOM 5879 C CA . GLY B 1 274 ? -7.676 17.031 4.969 1 96.19 274 GLY B CA 1
ATOM 5880 C C . GLY B 1 274 ? -8.703 18.141 5.098 1 96.19 274 GLY B C 1
ATOM 5881 O O . GLY B 1 274 ? -8.469 19.266 4.637 1 96.19 274 GLY B O 1
ATOM 5882 N N . LYS B 1 275 ? -9.82 17.844 5.602 1 98.38 275 LYS B N 1
ATOM 5883 C CA . LYS B 1 275 ? -10.883 18.734 6.062 1 98.38 275 LYS B CA 1
ATOM 5884 C C . LYS B 1 275 ? -11.438 18.281 7.41 1 98.38 275 LYS B C 1
ATOM 5886 O O . LYS B 1 275 ? -12.602 17.891 7.512 1 98.38 275 LYS B O 1
ATOM 5891 N N . SER B 1 276 ? -10.594 18.391 8.391 1 98.75 276 SER B N 1
ATOM 5892 C CA . SER B 1 276 ? -10.719 17.672 9.656 1 98.75 276 SER B CA 1
ATOM 5893 C C . SER B 1 276 ? -11.812 18.266 10.523 1 98.75 276 SER B C 1
ATOM 5895 O O . SER B 1 276 ? -11.875 19.484 10.711 1 98.75 276 SER B O 1
ATOM 5897 N N . PRO B 1 277 ? -12.672 17.438 11.109 1 98.88 277 PRO B N 1
ATOM 5898 C CA . PRO B 1 277 ? -13.703 17.891 12.055 1 98.88 277 PRO B CA 1
ATOM 5899 C C . PRO B 1 277 ? -13.211 17.891 13.5 1 98.88 277 PRO B C 1
ATOM 5901 O O . PRO B 1 277 ? -12.438 17.031 13.898 1 98.88 277 PRO B O 1
ATOM 5904 N N . LEU B 1 278 ? -13.578 18.891 14.203 1 98.94 278 LEU B N 1
ATOM 5905 C CA . LEU B 1 278 ? -13.461 18.922 15.656 1 98.94 278 LEU B CA 1
ATOM 5906 C C . LEU B 1 278 ? -14.836 19.062 16.312 1 98.94 278 LEU B C 1
ATOM 5908 O O . LEU B 1 278 ? -15.555 20.031 16.047 1 98.94 278 LEU B O 1
ATOM 5912 N N . ILE B 1 279 ? -15.195 18.094 17.078 1 99 279 ILE B N 1
ATOM 5913 C CA . ILE B 1 279 ? -16.516 18.062 17.703 1 99 279 ILE B CA 1
ATOM 5914 C C . ILE B 1 279 ? -16.391 18.5 19.172 1 99 279 ILE B C 1
ATOM 5916 O O . ILE B 1 279 ? -15.57 17.969 19.922 1 99 279 ILE B O 1
ATOM 5920 N N . ILE B 1 280 ? -17.188 19.484 19.594 1 98.94 280 ILE B N 1
ATOM 5921 C CA . ILE B 1 280 ? -17.297 19.875 20.984 1 98.94 280 ILE B CA 1
ATOM 5922 C C . ILE B 1 280 ? -18.688 19.547 21.5 1 98.94 280 ILE B C 1
ATOM 5924 O O . ILE B 1 280 ? -19.672 20.188 21.125 1 98.94 280 ILE B O 1
ATOM 5928 N N . CYS B 1 281 ? -18.75 18.625 22.359 1 98.88 281 CYS B N 1
ATOM 5929 C CA . CYS B 1 281 ? -20.016 18.125 22.891 1 98.88 281 CYS B CA 1
ATOM 5930 C C . CYS B 1 281 ? -20.531 19.031 24.016 1 98.88 281 CYS B C 1
ATOM 5932 O O . CYS B 1 281 ? -19.812 19.906 24.484 1 98.88 281 CYS B O 1
ATOM 5934 N N . GLU B 1 282 ? -21.797 18.75 24.469 1 98.38 282 GLU B N 1
ATOM 5935 C CA . GLU B 1 282 ? -22.469 19.531 25.484 1 98.38 282 GLU B CA 1
ATOM 5936 C C . GLU B 1 282 ? -21.734 19.469 26.812 1 98.38 282 GLU B C 1
ATOM 5938 O O . GLU B 1 282 ? -21.703 20.453 27.562 1 98.38 282 GLU B O 1
ATOM 5943 N N . ASP B 1 283 ? -21.094 18.344 27.047 1 98.56 283 ASP B N 1
ATOM 5944 C CA . ASP B 1 283 ? -20.5 18.125 28.359 1 98.56 283 ASP B CA 1
ATOM 5945 C C . ASP B 1 283 ? -19 18.391 28.328 1 98.56 283 ASP B C 1
ATOM 5947 O O . ASP B 1 283 ? -18.281 18.078 29.281 1 98.56 283 ASP B O 1
ATOM 5951 N N . ALA B 1 284 ? -18.516 18.969 27.234 1 98.69 284 ALA B N 1
ATOM 5952 C CA . ALA B 1 284 ? -17.078 19.203 27.078 1 98.69 284 ALA B CA 1
ATOM 5953 C C . ALA B 1 284 ? -16.562 20.156 28.156 1 98.69 284 ALA B C 1
ATOM 5955 O O . ALA B 1 284 ? -17.281 21.062 28.594 1 98.69 284 ALA B O 1
ATOM 5956 N N . ASP B 1 285 ? -15.336 19.938 28.594 1 98.5 285 ASP B N 1
ATOM 5957 C CA . ASP B 1 285 ? -14.625 20.969 29.359 1 98.5 285 ASP B CA 1
ATOM 5958 C C . ASP B 1 285 ? -14.219 22.141 28.469 1 98.5 285 ASP B C 1
ATOM 5960 O O . ASP B 1 285 ? -13.203 22.078 27.766 1 98.5 285 ASP B O 1
ATOM 5964 N N . LEU B 1 286 ? -14.93 23.172 28.547 1 98.69 286 LEU B N 1
ATOM 5965 C CA . LEU B 1 286 ? -14.758 24.281 27.625 1 98.69 286 LEU B CA 1
ATOM 5966 C C . LEU B 1 286 ? -13.445 25.016 27.875 1 98.69 286 LEU B C 1
ATOM 5968 O O . LEU B 1 286 ? -12.898 25.656 26.984 1 98.69 286 LEU B O 1
ATOM 5972 N N . SER B 1 287 ? -12.969 25 29.125 1 98.12 287 SER B N 1
ATOM 5973 C CA . SER B 1 287 ? -11.688 25.641 29.438 1 98.12 287 SER B CA 1
ATOM 5974 C C . SER B 1 287 ? -10.547 24.969 28.688 1 98.12 287 SER B C 1
ATOM 5976 O O . SER B 1 287 ? -9.523 25.594 28.406 1 98.12 287 SER B O 1
ATOM 5978 N N . LEU B 1 288 ? -10.766 23.719 28.312 1 97.94 288 LEU B N 1
ATOM 5979 C CA . LEU B 1 288 ? -9.805 22.953 27.516 1 97.94 288 LEU B CA 1
ATOM 5980 C C . LEU B 1 288 ? -10.148 23.047 26.031 1 97.94 288 LEU B C 1
ATOM 5982 O O . LEU B 1 288 ? -9.258 23.234 25.203 1 97.94 288 LEU B O 1
ATOM 5986 N N . ALA B 1 289 ? -11.383 22.953 25.688 1 98.81 289 ALA B N 1
ATOM 5987 C CA . ALA B 1 289 ? -11.859 22.797 24.312 1 98.81 289 ALA B CA 1
ATOM 5988 C C . ALA B 1 289 ? -11.648 24.078 23.516 1 98.81 289 ALA B C 1
ATOM 5990 O O . ALA B 1 289 ? -11.242 24.031 22.344 1 98.81 289 ALA B O 1
ATOM 5991 N N . ILE B 1 290 ? -11.914 25.219 24.125 1 98.81 290 ILE B N 1
ATOM 5992 C CA . ILE B 1 290 ? -11.922 26.5 23.406 1 98.81 290 ILE B CA 1
ATOM 5993 C C . ILE B 1 290 ? -10.5 26.844 22.969 1 98.81 290 ILE B C 1
ATOM 5995 O O . ILE B 1 290 ? -10.242 27.047 21.781 1 98.81 290 ILE B O 1
ATOM 5999 N N . PRO B 1 291 ? -9.531 26.859 23.922 1 98.56 291 PRO B N 1
ATOM 6000 C CA . PRO B 1 291 ? -8.172 27.141 23.438 1 98.56 291 PRO B CA 1
ATOM 6001 C C . PRO B 1 291 ? -7.668 26.078 22.469 1 98.56 291 PRO B C 1
ATOM 6003 O O . PRO B 1 291 ? -6.934 26.406 21.531 1 98.56 291 PRO B O 1
ATOM 6006 N N . SER B 1 292 ? -8.055 24.828 22.641 1 98.56 292 SER B N 1
ATOM 6007 C CA . SER B 1 292 ? -7.641 23.766 21.734 1 98.56 292 SER B CA 1
ATOM 6008 C C . SER B 1 292 ? -8.227 23.969 20.344 1 98.56 292 SER B C 1
ATOM 6010 O O . SER B 1 292 ? -7.555 23.703 19.328 1 98.56 292 SER B O 1
ATOM 6012 N N . ALA B 1 293 ? -9.422 24.344 20.281 1 98.81 293 ALA B N 1
ATOM 6013 C CA . ALA B 1 293 ? -10.078 24.578 18.984 1 98.81 293 ALA B CA 1
ATOM 6014 C C . ALA B 1 293 ? -9.391 25.719 18.234 1 98.81 293 ALA B C 1
ATOM 6016 O O . ALA B 1 293 ? -9.203 25.625 17.016 1 98.81 293 ALA B O 1
ATOM 6017 N N . ALA B 1 294 ? -9.062 26.766 18.969 1 98.81 294 ALA B N 1
ATOM 6018 C CA . ALA B 1 294 ? -8.336 27.875 18.344 1 98.81 294 ALA B CA 1
ATOM 6019 C C . ALA B 1 294 ? -6.973 27.422 17.828 1 98.81 294 ALA B C 1
ATOM 6021 O O . ALA B 1 294 ? -6.609 27.703 16.688 1 98.81 294 ALA B O 1
ATOM 6022 N N . PHE B 1 295 ? -6.32 26.703 18.641 1 98.5 295 PHE B N 1
ATOM 6023 C CA . PHE B 1 295 ? -5.008 26.188 18.266 1 98.5 295 PHE B CA 1
ATOM 6024 C C . PHE B 1 295 ? -5.117 25.234 17.078 1 98.5 295 PHE B C 1
ATOM 6026 O O . PHE B 1 295 ? -4.25 25.234 16.203 1 98.5 295 PHE B O 1
ATOM 6033 N N . ALA B 1 296 ? -6.18 24.5 17.047 1 98.69 296 ALA B N 1
ATOM 6034 C CA . ALA B 1 296 ? -6.383 23.469 16.031 1 98.69 296 ALA B CA 1
ATOM 6035 C C . ALA B 1 296 ? -6.449 24.078 14.641 1 98.69 296 ALA B C 1
ATOM 6037 O O . ALA B 1 296 ? -6.055 23.453 13.656 1 98.69 296 ALA B O 1
ATOM 6038 N N . ILE B 1 297 ? -6.863 25.281 14.516 1 98.75 297 ILE B N 1
ATOM 6039 C CA . ILE B 1 297 ? -7.051 25.859 13.188 1 98.75 297 ILE B CA 1
ATOM 6040 C C . ILE B 1 297 ? -6.02 26.969 12.953 1 98.75 297 ILE B C 1
ATOM 6042 O O . ILE B 1 297 ? -5.57 27.172 11.82 1 98.75 297 ILE B O 1
ATOM 6046 N N . PHE B 1 298 ? -5.527 27.625 13.992 1 98.56 298 PHE B N 1
ATOM 6047 C CA . PHE B 1 298 ? -4.699 28.812 13.766 1 98.56 298 PHE B CA 1
ATOM 6048 C C . PHE B 1 298 ? -3.221 28.469 13.883 1 98.56 298 PHE B C 1
ATOM 6050 O O . PHE B 1 298 ? -2.359 29.234 13.445 1 98.56 298 PHE B O 1
ATOM 6057 N N . PHE B 1 299 ? -2.957 27.297 14.5 1 97.06 299 PHE B N 1
ATOM 6058 C CA . PHE B 1 299 ? -1.588 26.797 14.562 1 97.06 299 PHE B CA 1
ATOM 6059 C C . PHE B 1 299 ? -0.968 26.75 13.172 1 97.06 299 PHE B C 1
ATOM 6061 O O . PHE B 1 299 ? -1.613 26.328 12.211 1 97.06 299 PHE B O 1
ATOM 6068 N N . ASN B 1 300 ? 0.238 27.312 13.008 1 97.88 300 ASN B N 1
ATOM 6069 C CA . ASN B 1 300 ? 0.978 27.312 11.75 1 97.88 300 ASN B CA 1
ATOM 6070 C C . ASN B 1 300 ? 0.173 27.953 10.625 1 97.88 300 ASN B C 1
ATOM 6072 O O . ASN B 1 300 ? 0.212 27.5 9.484 1 97.88 300 ASN B O 1
ATOM 6076 N N . GLN B 1 301 ? -0.62 29.031 10.93 1 97.88 301 GLN B N 1
ATOM 6077 C CA . GLN B 1 301 ? -1.437 29.812 10.016 1 97.88 301 GLN B CA 1
ATOM 6078 C C . GLN B 1 301 ? -2.494 28.953 9.336 1 97.88 301 GLN B C 1
ATOM 6080 O O . GLN B 1 301 ? -2.859 29.188 8.188 1 97.88 301 GLN B O 1
ATOM 6085 N N . GLY B 1 302 ? -2.879 27.828 9.969 1 98.19 302 GLY B N 1
ATOM 6086 C CA . GLY B 1 302 ? -3.848 26.922 9.383 1 98.19 302 GLY B CA 1
ATOM 6087 C C . GLY B 1 302 ? -3.268 26.078 8.266 1 98.19 302 GLY B C 1
ATOM 6088 O O . GLY B 1 302 ? -3.988 25.297 7.629 1 98.19 302 GLY B O 1
ATOM 6089 N N . GLU B 1 303 ? -1.958 26.219 8 1 98.38 303 GLU B N 1
ATOM 6090 C CA . GLU B 1 303 ? -1.271 25.422 6.988 1 98.38 303 GLU B CA 1
ATOM 6091 C C . GLU B 1 303 ? -0.769 24.109 7.562 1 98.38 303 GLU B C 1
ATOM 6093 O O . GLU B 1 303 ? 0.427 23.812 7.508 1 98.38 303 GLU B O 1
ATOM 6098 N N . ALA B 1 304 ? -1.648 23.375 8.07 1 97.75 304 ALA B N 1
ATOM 6099 C CA . ALA B 1 304 ? -1.466 22.031 8.609 1 97.75 304 ALA B CA 1
ATOM 6100 C C . ALA B 1 304 ? -2.51 21.062 8.039 1 97.75 304 ALA B C 1
ATOM 6102 O O . ALA B 1 304 ? -3.705 21.375 8.039 1 97.75 304 ALA B O 1
ATOM 6103 N N . CYS B 1 305 ? -2.121 19.969 7.578 1 96.81 305 CYS B N 1
ATOM 6104 C CA . CYS B 1 305 ? -3.02 19.062 6.891 1 96.81 305 CYS B CA 1
ATOM 6105 C C . CYS B 1 305 ? -4.102 18.547 7.836 1 96.81 305 CYS B C 1
ATOM 6107 O O . CYS B 1 305 ? -5.207 18.219 7.398 1 96.81 305 CYS B O 1
ATOM 6109 N N . THR B 1 306 ? -3.783 18.516 9.133 1 97.5 306 THR B N 1
ATOM 6110 C CA . THR B 1 306 ? -4.746 18.016 10.109 1 97.5 306 THR B CA 1
ATOM 6111 C C . THR B 1 306 ? -5.492 19.172 10.766 1 97.5 306 THR B C 1
ATOM 6113 O O . THR B 1 306 ? -6.234 18.984 11.734 1 97.5 306 THR B O 1
ATOM 6116 N N . ALA B 1 307 ? -5.301 20.391 10.344 1 98.5 307 ALA B N 1
ATOM 6117 C CA . ALA B 1 307 ? -6 21.516 10.961 1 98.5 307 ALA B CA 1
ATOM 6118 C C . ALA B 1 307 ? -7.496 21.234 11.07 1 98.5 307 ALA B C 1
ATOM 6120 O O . ALA B 1 307 ? -8.109 20.734 10.125 1 98.5 307 ALA B O 1
ATOM 6121 N N . ALA B 1 308 ? -8.078 21.547 12.219 1 98.62 308 ALA B N 1
ATOM 6122 C CA . ALA B 1 308 ? -9.516 21.359 12.43 1 98.62 308 ALA B CA 1
ATOM 6123 C C . ALA B 1 308 ? -10.297 22.516 11.805 1 98.62 308 ALA B C 1
ATOM 6125 O O . ALA B 1 308 ? -10.844 23.359 12.516 1 98.62 308 ALA B O 1
ATOM 6126 N N . SER B 1 309 ? -10.484 22.438 10.516 1 98.69 309 SER B N 1
ATOM 6127 C CA . SER B 1 309 ? -11.062 23.562 9.789 1 98.69 309 SER B CA 1
ATOM 6128 C C . SER B 1 309 ? -12.586 23.5 9.797 1 98.69 309 SER B C 1
ATOM 6130 O O . SER B 1 309 ? -13.258 24.406 9.297 1 98.69 309 SER B O 1
ATOM 6132 N N . ARG B 1 310 ? -13.18 22.406 10.312 1 98.88 310 ARG B N 1
ATOM 6133 C CA . ARG B 1 310 ? -14.609 22.281 10.555 1 98.88 310 ARG B CA 1
ATOM 6134 C C . ARG B 1 310 ? -14.898 22.062 12.039 1 98.88 310 ARG B C 1
ATOM 6136 O O . ARG B 1 310 ? -14.562 21.016 12.594 1 98.88 310 ARG B O 1
ATOM 6143 N N . LEU B 1 311 ? -15.469 23.031 12.633 1 98.94 311 LEU B N 1
ATOM 6144 C CA . LEU B 1 311 ? -15.875 22.906 14.031 1 98.94 311 LEU B CA 1
ATOM 6145 C C . LEU B 1 311 ? -17.359 22.578 14.141 1 98.94 311 LEU B C 1
ATOM 6147 O O . LEU B 1 311 ? -18.203 23.297 13.594 1 98.94 311 LEU B O 1
ATOM 6151 N N . ILE B 1 312 ? -17.641 21.484 14.742 1 98.94 312 ILE B N 1
ATOM 6152 C CA . ILE B 1 312 ? -19 21.016 14.984 1 98.94 312 ILE B CA 1
ATOM 6153 C C . ILE B 1 312 ? -19.312 21.094 16.484 1 98.94 312 ILE B C 1
ATOM 6155 O O . ILE B 1 312 ? -18.844 20.266 17.266 1 98.94 312 ILE B O 1
ATOM 6159 N N . VAL B 1 313 ? -20.141 22.062 16.906 1 98.94 313 VAL B N 1
ATOM 6160 C CA . VAL B 1 313 ? -20.297 22.375 18.328 1 98.94 313 VAL B CA 1
ATOM 6161 C C . VAL B 1 313 ? -21.766 22.172 18.734 1 98.94 313 VAL B C 1
ATOM 6163 O O . VAL B 1 313 ? -22.688 22.531 18 1 98.94 313 VAL B O 1
ATOM 6166 N N . HIS B 1 314 ? -21.953 21.562 19.875 1 98.88 314 HIS B N 1
ATOM 6167 C CA . HIS B 1 314 ? -23.312 21.375 20.375 1 98.88 314 HIS B CA 1
ATOM 6168 C C . HIS B 1 314 ? -24.016 22.719 20.578 1 98.88 314 HIS B C 1
ATOM 6170 O O . HIS B 1 314 ? -23.406 23.656 21.078 1 98.88 314 HIS B O 1
ATOM 6176 N N . GLU B 1 315 ? -25.25 22.75 20.281 1 98.5 315 GLU B N 1
ATOM 6177 C CA . GLU B 1 315 ? -26 24 20.266 1 98.5 315 GLU B CA 1
ATOM 6178 C C . GLU B 1 315 ? -26.031 24.641 21.656 1 98.5 315 GLU B C 1
ATOM 6180 O O . GLU B 1 315 ? -26.031 25.859 21.781 1 98.5 315 GLU B O 1
ATOM 6185 N N . SER B 1 316 ? -25.984 23.859 22.656 1 98.69 316 SER B N 1
ATOM 6186 C CA . SER B 1 316 ? -26.156 24.359 24.016 1 98.69 316 SER B CA 1
ATOM 6187 C C . SER B 1 316 ? -24.906 25.125 24.484 1 98.69 316 SER B C 1
ATOM 6189 O O . SER B 1 316 ? -24.984 25.906 25.422 1 98.69 316 SER B O 1
ATOM 6191 N N . VAL B 1 317 ? -23.781 24.922 23.844 1 98.75 317 VAL B N 1
ATOM 6192 C CA . VAL B 1 317 ? -22.562 25.594 24.281 1 98.75 317 VAL B CA 1
ATOM 6193 C C . VAL B 1 317 ? -21.984 26.438 23.141 1 98.75 317 VAL B C 1
ATOM 6195 O O . VAL B 1 317 ? -20.875 26.969 23.25 1 98.75 317 VAL B O 1
ATOM 6198 N N . ALA B 1 318 ? -22.656 26.578 22.078 1 98.69 318 ALA B N 1
ATOM 6199 C CA . ALA B 1 318 ? -22.172 27.203 20.859 1 98.69 318 ALA B CA 1
ATOM 6200 C C . ALA B 1 318 ? -21.781 28.656 21.109 1 98.69 318 ALA B C 1
ATOM 6202 O O . ALA B 1 318 ? -20.719 29.109 20.672 1 98.69 318 ALA B O 1
ATOM 6203 N N . ASP B 1 319 ? -22.656 29.359 21.812 1 98.56 319 ASP B N 1
ATOM 6204 C CA . ASP B 1 319 ? -22.391 30.781 22.047 1 98.56 319 ASP B CA 1
ATOM 6205 C C . ASP B 1 319 ? -21.109 30.969 22.875 1 98.56 319 ASP B C 1
ATOM 6207 O O . ASP B 1 319 ? -20.297 31.844 22.562 1 98.56 319 ASP B O 1
ATOM 6211 N N . GLU B 1 320 ? -21.016 30.188 23.875 1 98.75 320 GLU B N 1
ATOM 6212 C CA . GLU B 1 320 ? -19.844 30.281 24.734 1 98.75 320 GLU B CA 1
ATOM 6213 C C . GLU B 1 320 ? -18.578 29.922 23.953 1 98.75 320 GLU B C 1
ATOM 6215 O O . GLU B 1 320 ? -17.547 30.578 24.078 1 98.75 320 GLU B O 1
ATOM 6220 N N . VAL B 1 321 ? -18.641 28.891 23.172 1 98.88 321 VAL B N 1
ATOM 6221 C CA . VAL B 1 321 ? -17.5 28.438 22.391 1 98.88 321 VAL B CA 1
ATOM 6222 C C . VAL B 1 321 ? -17.125 29.5 21.375 1 98.88 321 VAL B C 1
ATOM 6224 O O . VAL B 1 321 ? -15.938 29.828 21.219 1 98.88 321 VAL B O 1
ATOM 6227 N N . LEU B 1 322 ? -18.094 30.062 20.688 1 98.69 322 LEU B N 1
ATOM 6228 C CA . LEU B 1 322 ? -17.844 31.078 19.672 1 98.69 322 LEU B CA 1
ATOM 6229 C C . LEU B 1 322 ? -17.219 32.312 20.312 1 98.69 322 LEU B C 1
ATOM 6231 O O . LEU B 1 322 ? -16.281 32.906 19.75 1 98.69 322 LEU B O 1
ATOM 6235 N N . GLY B 1 323 ? -17.828 32.75 21.438 1 98.75 323 GLY B N 1
ATOM 6236 C CA . GLY B 1 323 ? -17.234 33.844 22.141 1 98.75 323 GLY B CA 1
ATOM 6237 C C . GLY B 1 323 ? -15.789 33.594 22.547 1 98.75 323 GLY B C 1
ATOM 6238 O O . GLY B 1 323 ? -14.938 34.5 22.406 1 98.75 323 GLY B O 1
ATOM 6239 N N . GLY B 1 324 ? -15.555 32.438 23.078 1 98.75 324 GLY B N 1
ATOM 6240 C CA . GLY B 1 324 ? -14.195 32.031 23.438 1 98.75 324 GLY B CA 1
ATOM 6241 C C . GLY B 1 324 ? -13.25 32 22.25 1 98.75 324 GLY B C 1
ATOM 6242 O O . GLY B 1 324 ? -12.094 32.438 22.375 1 98.75 324 GLY B O 1
ATOM 6243 N N . LEU B 1 325 ? -13.727 31.516 21.125 1 98.44 325 LEU B N 1
ATOM 6244 C CA . LEU B 1 325 ? -12.922 31.453 19.906 1 98.44 325 LEU B CA 1
ATOM 6245 C C . LEU B 1 325 ? -12.539 32.844 19.438 1 98.44 325 LEU B C 1
ATOM 6247 O O . LEU B 1 325 ? -11.406 33.094 19.016 1 98.44 325 LEU B O 1
ATOM 6251 N N . VAL B 1 326 ? -13.5 33.719 19.438 1 98.38 326 VAL B N 1
ATOM 6252 C CA . VAL B 1 326 ? -13.242 35.094 19.062 1 98.38 326 VAL B CA 1
ATOM 6253 C C . VAL B 1 326 ? -12.18 35.719 19.969 1 98.38 326 VAL B C 1
ATOM 6255 O O . VAL B 1 326 ? -11.266 36.375 19.5 1 98.38 326 VAL B O 1
ATOM 6258 N N . SER B 1 327 ? -12.367 35.438 21.25 1 98.62 327 SER B N 1
ATOM 6259 C CA . SER B 1 327 ? -11.391 35.906 22.219 1 98.62 327 SER B CA 1
ATOM 6260 C C . SER B 1 327 ? -10 35.375 21.922 1 98.62 327 SER B C 1
ATOM 6262 O O . SER B 1 327 ? -9.023 36.125 21.938 1 98.62 327 SER B O 1
ATOM 6264 N N . GLU B 1 328 ? -9.898 34.094 21.703 1 98.62 328 GLU B N 1
ATOM 6265 C CA . GLU B 1 328 ? -8.617 33.469 21.391 1 98.62 328 GLU B CA 1
ATOM 6266 C C . GLU B 1 328 ? -8.023 34.031 20.109 1 98.62 328 GLU B C 1
ATOM 6268 O O . GLU B 1 328 ? -6.816 34.281 20.031 1 98.62 328 GLU B O 1
ATOM 6273 N N . ALA B 1 329 ? -8.828 34.219 19.078 1 98.44 329 ALA B N 1
ATOM 6274 C CA . ALA B 1 329 ? -8.375 34.781 17.797 1 98.44 329 ALA B CA 1
ATOM 6275 C C . ALA B 1 329 ? -7.785 36.188 18 1 98.44 329 ALA B C 1
ATOM 6277 O O . ALA B 1 329 ? -6.77 36.531 17.391 1 98.44 329 ALA B O 1
ATOM 6278 N N . ASN B 1 330 ? -8.398 36.938 18.828 1 97.81 330 ASN B N 1
ATOM 6279 C CA . ASN B 1 330 ? -7.992 38.312 19.062 1 97.81 330 ASN B CA 1
ATOM 6280 C C . ASN B 1 330 ? -6.684 38.375 19.844 1 97.81 330 ASN B C 1
ATOM 6282 O O . ASN B 1 330 ? -6.012 39.406 19.844 1 97.81 330 ASN B O 1
ATOM 6286 N N . LYS B 1 331 ? -6.34 37.312 20.5 1 97.81 331 LYS B N 1
ATOM 6287 C CA . LYS B 1 331 ? -5.105 37.25 21.281 1 97.81 331 LYS B CA 1
ATOM 6288 C C . LYS B 1 331 ? -3.898 37 20.375 1 97.81 331 LYS B C 1
ATOM 6290 O O . LYS B 1 331 ? -2.756 37.219 20.797 1 97.81 331 LYS B O 1
ATOM 6295 N N . LEU B 1 332 ? -4.141 36.531 19.219 1 97.94 332 LEU B N 1
ATOM 6296 C CA . LEU B 1 332 ? -3.041 36.156 18.328 1 97.94 332 LEU B CA 1
ATOM 6297 C C . LEU B 1 332 ? -2.301 37.406 17.859 1 97.94 332 LEU B C 1
ATOM 6299 O O . LEU B 1 332 ? -2.924 38.438 17.562 1 97.94 332 LEU B O 1
ATOM 6303 N N . ILE B 1 333 ? -1.019 37.375 17.844 1 97.56 333 ILE B N 1
ATOM 6304 C CA . ILE B 1 333 ? -0.169 38.438 17.344 1 97.56 333 ILE B CA 1
ATOM 6305 C C . ILE B 1 333 ? 0.307 38.094 15.93 1 97.56 333 ILE B C 1
ATOM 6307 O O . ILE B 1 333 ? 1.128 37.188 15.742 1 97.56 333 ILE B O 1
ATOM 6311 N N . ILE B 1 334 ? -0.206 38.812 14.922 1 96.69 334 ILE B N 1
ATOM 6312 C CA . ILE B 1 334 ? 0.089 38.594 13.516 1 96.69 334 ILE B CA 1
ATOM 6313 C C . ILE B 1 334 ? 1.337 39.406 13.117 1 96.69 334 ILE B C 1
ATOM 6315 O O . ILE B 1 334 ? 1.447 40.594 13.414 1 96.69 334 ILE B O 1
ATOM 6319 N N . GLY B 1 335 ? 2.273 38.719 12.555 1 96.5 335 GLY B N 1
ATOM 6320 C CA . GLY B 1 335 ? 3.455 39.438 12.109 1 96.5 335 GLY B CA 1
ATOM 6321 C C . GLY B 1 335 ? 4.543 38.531 11.57 1 96.5 335 GLY B C 1
ATOM 6322 O O . GLY B 1 335 ? 4.281 37.375 11.219 1 96.5 335 GLY B O 1
ATOM 6323 N N . ASN B 1 336 ? 5.727 39.094 11.414 1 97.38 336 ASN B N 1
ATOM 6324 C CA . ASN B 1 336 ? 6.91 38.375 10.961 1 97.38 336 ASN B CA 1
ATOM 6325 C C . ASN B 1 336 ? 7.32 37.312 11.945 1 97.38 336 ASN B C 1
ATOM 6327 O O . ASN B 1 336 ? 7.539 37.562 13.125 1 97.38 336 ASN B O 1
ATOM 6331 N N . GLY B 1 337 ? 7.414 36.094 11.5 1 97.5 337 GLY B N 1
ATOM 6332 C CA . GLY B 1 337 ? 7.672 34.938 12.352 1 97.5 337 GLY B CA 1
ATOM 6333 C C . GLY B 1 337 ? 8.992 35.031 13.094 1 97.5 337 GLY B C 1
ATOM 6334 O O . GLY B 1 337 ? 9.219 34.281 14.055 1 97.5 337 GLY B O 1
ATOM 6335 N N . LEU B 1 338 ? 9.898 35.875 12.656 1 97.56 338 LEU B N 1
ATOM 6336 C CA . LEU B 1 338 ? 11.188 36.062 13.312 1 97.56 338 LEU B CA 1
ATOM 6337 C C . LEU B 1 338 ? 11.039 36.844 14.617 1 97.56 338 LEU B C 1
ATOM 6339 O O . LEU B 1 338 ? 11.945 36.844 15.445 1 97.56 338 LEU B O 1
ATOM 6343 N N . ASP B 1 339 ? 9.914 37.562 14.727 1 96.44 339 ASP B N 1
ATOM 6344 C CA . ASP B 1 339 ? 9.594 38.219 16 1 96.44 339 ASP B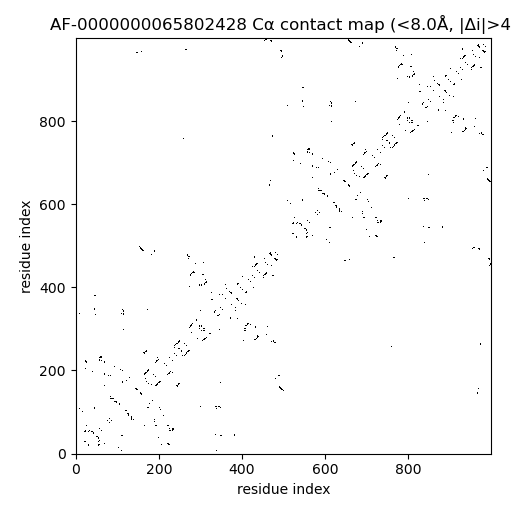 CA 1
ATOM 6345 C C . ASP B 1 339 ? 9.086 37.188 17.016 1 96.44 339 ASP B C 1
ATOM 6347 O O . ASP B 1 339 ? 8.055 36.562 16.797 1 96.44 339 ASP B O 1
ATOM 6351 N N . PRO B 1 340 ? 9.711 37.031 18.109 1 92.75 340 PRO B N 1
ATOM 6352 C CA . PRO B 1 340 ? 9.375 36 19.078 1 92.75 340 PRO B CA 1
ATOM 6353 C C . PRO B 1 340 ? 7.977 36.156 19.672 1 92.75 340 PRO B C 1
ATOM 6355 O O . PRO B 1 340 ? 7.434 35.219 20.266 1 92.75 340 PRO B O 1
ATOM 6358 N N . GLN B 1 341 ? 7.363 37.344 19.531 1 95.06 341 GLN B N 1
ATOM 6359 C CA . GLN B 1 341 ? 6.035 37.594 20.094 1 95.06 341 GLN B CA 1
ATOM 6360 C C . GLN B 1 341 ? 4.941 37.125 19.125 1 95.06 341 GLN B C 1
ATOM 6362 O O . GLN B 1 341 ? 3.781 37 19.516 1 95.06 341 GLN B O 1
ATOM 6367 N N . VAL B 1 342 ? 5.328 37 17.891 1 97.06 342 VAL B N 1
ATOM 6368 C CA . VAL B 1 342 ? 4.359 36.656 16.859 1 97.06 342 VAL B CA 1
ATOM 6369 C C . VAL B 1 342 ? 3.873 35.219 17.047 1 97.06 342 VAL B C 1
ATOM 6371 O O . VAL B 1 342 ? 4.676 34.312 17.25 1 97.06 342 VAL B O 1
ATOM 6374 N N . THR B 1 343 ? 2.59 35.031 17 1 97.62 343 THR B N 1
ATOM 6375 C CA . THR B 1 343 ? 2.004 33.719 17.156 1 97.62 343 THR B CA 1
ATOM 6376 C C . THR B 1 343 ? 1.26 33.312 15.898 1 97.62 343 THR B C 1
ATOM 6378 O O . THR B 1 343 ? 0.812 32.156 15.781 1 97.62 343 THR B O 1
ATOM 6381 N N . LEU B 1 344 ? 1.114 34.156 14.961 1 98.19 344 LEU B N 1
ATOM 6382 C CA . LEU B 1 344 ? 0.533 33.875 13.656 1 98.19 344 LEU B CA 1
ATOM 6383 C C . LEU B 1 344 ? 1.316 34.562 12.547 1 98.19 344 LEU B C 1
ATOM 6385 O O . LEU B 1 344 ? 1.293 35.812 12.445 1 98.19 344 LEU B O 1
ATOM 6389 N N . GLY B 1 345 ? 2.023 33.812 11.75 1 98 345 GLY B N 1
ATOM 6390 C CA . GLY B 1 345 ? 2.83 34.344 10.664 1 98 345 GLY B CA 1
ATOM 6391 C C . GLY B 1 345 ? 2.064 34.469 9.359 1 98 345 GLY B C 1
ATOM 6392 O O . GLY B 1 345 ? 0.84 34.344 9.336 1 98 345 GLY B O 1
ATOM 6393 N N . PRO B 1 346 ? 2.746 34.906 8.328 1 98.12 346 PRO B N 1
ATOM 6394 C CA . PRO B 1 346 ? 2.135 34.938 6.996 1 98.12 346 PRO B CA 1
ATOM 6395 C C . PRO B 1 346 ? 1.954 33.531 6.414 1 98.12 346 PRO B C 1
ATOM 6397 O O . PRO B 1 346 ? 2.633 32.594 6.836 1 98.12 346 PRO B O 1
ATOM 6400 N N . VAL B 1 347 ? 0.978 33.375 5.488 1 98.19 347 VAL B N 1
ATOM 6401 C CA . VAL B 1 347 ? 0.931 32.156 4.723 1 98.19 347 VAL B CA 1
ATOM 6402 C C . VAL B 1 347 ? 2.102 32.094 3.744 1 98.19 347 VAL B C 1
ATOM 6404 O O . VAL B 1 347 ? 2.771 33.125 3.518 1 98.19 347 VAL B O 1
ATOM 6407 N N . VAL B 1 348 ? 2.389 31.031 3.117 1 98.25 348 VAL B N 1
ATOM 6408 C CA . VAL B 1 348 ? 3.686 30.625 2.578 1 98.25 348 VAL B CA 1
ATOM 6409 C C . VAL B 1 348 ? 3.994 31.453 1.326 1 98.25 348 VAL B C 1
ATOM 6411 O O . VAL B 1 348 ? 5.16 31.703 1.021 1 98.25 348 VAL B O 1
ATOM 6414 N N . SER B 1 349 ? 2.918 31.812 0.55 1 98.06 349 SER B N 1
ATOM 6415 C CA . SER B 1 349 ? 3.172 32.406 -0.762 1 98.06 349 SER B CA 1
ATOM 6416 C C . SER B 1 349 ? 2.006 33.281 -1.213 1 98.06 349 SER B C 1
ATOM 6418 O O . SER B 1 349 ? 0.929 33.25 -0.612 1 98.06 349 SER B O 1
ATOM 6420 N N . LYS B 1 350 ? 2.266 34 -2.287 1 97.5 350 LYS B N 1
ATOM 6421 C CA . LYS B 1 350 ? 1.219 34.844 -2.891 1 97.5 350 LYS B CA 1
ATOM 6422 C C . LYS B 1 350 ? 0.083 33.969 -3.43 1 97.5 350 LYS B C 1
ATOM 6424 O O . LYS B 1 350 ? -1.092 34.312 -3.254 1 97.5 350 LYS B O 1
ATOM 6429 N N . THR B 1 351 ? 0.453 32.906 -4.062 1 97.62 351 THR B N 1
ATOM 6430 C CA . THR B 1 351 ? -0.543 32 -4.625 1 97.62 351 THR B CA 1
ATOM 6431 C C . THR B 1 351 ? -1.458 31.469 -3.531 1 97.62 351 THR B C 1
ATOM 6433 O O . THR B 1 351 ? -2.68 31.438 -3.693 1 97.62 351 THR B O 1
ATOM 6436 N N . GLN B 1 352 ? -0.864 31 -2.457 1 98.06 352 GLN B N 1
ATOM 6437 C CA . GLN B 1 352 ? -1.654 30.484 -1.342 1 98.06 352 GLN B CA 1
ATOM 6438 C C . GLN B 1 352 ? -2.5 31.594 -0.713 1 98.06 352 GLN B C 1
ATOM 6440 O O . GLN B 1 352 ? -3.648 31.359 -0.333 1 98.06 352 GLN B O 1
ATOM 6445 N N . PHE B 1 353 ? -1.913 32.781 -0.61 1 98 353 PHE B N 1
ATOM 6446 C CA . PHE B 1 353 ? -2.617 33.938 -0.09 1 98 353 PHE B CA 1
ATOM 6447 C C . PHE B 1 353 ? -3.871 34.219 -0.906 1 98 353 PHE B C 1
ATOM 6449 O O . PHE B 1 353 ? -4.965 34.344 -0.352 1 98 353 PHE B O 1
ATOM 6456 N N . GLU B 1 354 ? -3.697 34.25 -2.18 1 98 354 GLU B N 1
ATOM 6457 C CA . GLU B 1 354 ? -4.809 34.562 -3.078 1 98 354 GLU B CA 1
ATOM 6458 C C . GLU B 1 354 ? -5.871 33.469 -3.027 1 98 354 GLU B C 1
ATOM 6460 O O . GLU B 1 354 ? -7.066 33.75 -3.098 1 98 354 GLU B O 1
ATOM 6465 N N . LYS B 1 355 ? -5.449 32.281 -2.887 1 98.25 355 LYS B N 1
ATOM 6466 C CA . LYS B 1 355 ? -6.375 31.156 -2.76 1 98.25 355 LYS B CA 1
ATOM 6467 C C . LYS B 1 355 ? -7.234 31.281 -1.506 1 98.25 355 LYS B C 1
ATOM 6469 O O . LYS B 1 355 ? -8.461 31.156 -1.57 1 98.25 355 LYS B O 1
ATOM 6474 N N . ILE B 1 356 ? -6.621 31.547 -0.376 1 98.56 356 ILE B N 1
ATOM 6475 C CA . ILE B 1 356 ? -7.34 31.656 0.889 1 98.56 356 ILE B CA 1
ATOM 6476 C C . ILE B 1 356 ? -8.297 32.844 0.839 1 98.56 356 ILE B C 1
ATOM 6478 O O . ILE B 1 356 ? -9.445 32.75 1.275 1 98.56 356 ILE B O 1
ATOM 6482 N N . VAL B 1 357 ? -7.812 33.938 0.263 1 98.12 357 VAL B N 1
ATOM 6483 C CA . VAL B 1 357 ? -8.648 35.125 0.118 1 98.12 357 VAL B CA 1
ATOM 6484 C C . VAL B 1 357 ? -9.883 34.781 -0.708 1 98.12 357 VAL B C 1
ATOM 6486 O O . VAL B 1 357 ? -10.992 35.219 -0.382 1 98.12 357 VAL B O 1
ATOM 6489 N N . SER B 1 358 ? -9.703 34.031 -1.727 1 98.62 358 SER B N 1
ATOM 6490 C CA . SER B 1 358 ? -10.828 33.656 -2.574 1 98.62 358 SER B CA 1
ATOM 6491 C C . SER B 1 358 ? -11.844 32.812 -1.798 1 98.62 358 SER B C 1
ATOM 6493 O O . SER B 1 358 ? -13.047 32.906 -2.047 1 98.62 358 SER B O 1
ATOM 6495 N N . TYR B 1 359 ? -11.422 31.984 -0.891 1 98.69 359 TYR B N 1
ATOM 6496 C CA . TYR B 1 359 ? -12.328 31.203 -0.055 1 98.69 359 TYR B CA 1
ATOM 6497 C C . TYR B 1 359 ? -13.102 32.094 0.898 1 98.69 359 TYR B C 1
ATOM 6499 O O . TYR B 1 359 ? -14.305 31.922 1.088 1 98.69 359 TYR B O 1
ATOM 6507 N N . ILE B 1 360 ? -12.398 33.031 1.514 1 98.62 360 ILE B N 1
ATOM 6508 C CA . ILE B 1 360 ? -13.055 33.969 2.422 1 98.62 360 ILE B CA 1
ATOM 6509 C C . ILE B 1 360 ? -14.125 34.781 1.669 1 98.62 360 ILE B C 1
ATOM 6511 O O . ILE B 1 360 ? -15.258 34.906 2.141 1 98.62 360 ILE B O 1
ATOM 6515 N N . GLN B 1 361 ? -13.734 35.219 0.487 1 98.44 361 GLN B N 1
ATOM 6516 C CA . GLN B 1 361 ? -14.68 35.938 -0.347 1 98.44 361 GLN B CA 1
ATOM 6517 C C . GLN B 1 361 ? -15.883 35.062 -0.708 1 98.44 361 GLN B C 1
ATOM 6519 O O . GLN B 1 361 ? -17.016 35.531 -0.67 1 98.44 361 GLN B O 1
ATOM 6524 N N . SER B 1 362 ? -15.633 33.844 -1.083 1 98.44 362 SER B N 1
ATOM 6525 C CA . SER B 1 362 ? -16.703 32.938 -1.432 1 98.44 362 SER B CA 1
ATOM 6526 C C . SER B 1 362 ? -17.656 32.719 -0.259 1 98.44 362 SER B C 1
ATOM 6528 O O . SER B 1 362 ? -18.875 32.656 -0.442 1 98.44 362 SER B O 1
ATOM 6530 N N . ALA B 1 363 ? -17.141 32.594 0.943 1 98.56 363 ALA B N 1
ATOM 6531 C CA . ALA B 1 363 ? -17.953 32.406 2.135 1 98.56 363 ALA B CA 1
ATOM 6532 C C . ALA B 1 363 ? -18.875 33.594 2.359 1 98.56 363 ALA B C 1
ATOM 6534 O O . ALA B 1 363 ? -20.062 33.438 2.65 1 98.56 363 ALA B O 1
ATOM 6535 N N . ILE B 1 364 ? -18.328 34.781 2.217 1 98.06 364 ILE B N 1
ATOM 6536 C CA . ILE B 1 364 ? -19.109 36 2.371 1 98.06 364 ILE B CA 1
ATOM 6537 C C . ILE B 1 364 ? -20.219 36.031 1.32 1 98.06 364 ILE B C 1
ATOM 6539 O O . ILE B 1 364 ? -21.375 36.281 1.646 1 98.06 364 ILE B O 1
ATOM 6543 N N . ASN B 1 365 ? -19.844 35.719 0.107 1 98.19 365 ASN B N 1
ATOM 6544 C CA . ASN B 1 365 ? -20.797 35.75 -0.998 1 98.19 365 ASN B CA 1
ATOM 6545 C C . ASN B 1 365 ? -21.906 34.719 -0.812 1 98.19 365 ASN B C 1
ATOM 6547 O O . ASN B 1 365 ? -23.047 34.938 -1.249 1 98.19 365 ASN B O 1
ATOM 6551 N N . GLU B 1 366 ? -21.562 33.656 -0.169 1 98 366 GLU B N 1
ATOM 6552 C CA . GLU B 1 366 ? -22.5 32.562 -0.002 1 98 366 GLU B CA 1
ATOM 6553 C C . GLU B 1 366 ? -23.375 32.781 1.235 1 98 366 GLU B C 1
ATOM 6555 O O . GLU B 1 366 ? -24.219 31.922 1.558 1 98 366 GLU B O 1
ATOM 6560 N N . GLY B 1 367 ? -23.203 33.812 1.983 1 97.75 367 GLY B N 1
ATOM 6561 C CA . GLY B 1 367 ? -24.094 34.188 3.072 1 97.75 367 GLY B CA 1
ATOM 6562 C C . GLY B 1 367 ? -23.594 33.75 4.43 1 97.75 367 GLY B C 1
ATOM 6563 O O . GLY B 1 367 ? -24.312 33.844 5.426 1 97.75 367 GLY B O 1
ATOM 6564 N N . CYS B 1 368 ? -22.391 33.25 4.52 1 98.5 368 CYS B N 1
ATOM 6565 C CA . CYS B 1 368 ? -21.812 32.906 5.812 1 98.5 368 CYS B CA 1
ATOM 6566 C C . CYS B 1 368 ? -21.531 34.156 6.617 1 98.5 368 CYS B C 1
ATOM 6568 O O . CYS B 1 368 ? -21.266 35.219 6.047 1 98.5 368 CYS B O 1
ATOM 6570 N N . LYS B 1 369 ? -21.578 34.062 7.891 1 98.5 369 LYS B N 1
ATOM 6571 C CA . LYS B 1 369 ? -21.344 35.188 8.766 1 98.5 369 LYS B CA 1
ATOM 6572 C C . LYS B 1 369 ? -19.938 35.188 9.336 1 98.5 369 LYS B C 1
ATOM 6574 O O . LYS B 1 369 ? -19.562 34.25 10.047 1 98.5 369 LYS B O 1
ATOM 6579 N N . CYS B 1 370 ? -19.172 36.156 9.016 1 98.5 370 CYS B N 1
ATOM 6580 C CA . CYS B 1 370 ? -17.828 36.312 9.562 1 98.5 370 CYS B CA 1
ATOM 6581 C C . CYS B 1 370 ? -17.875 36.875 10.977 1 98.5 370 CYS B C 1
ATOM 6583 O O . CYS B 1 370 ? -18.281 38.031 11.164 1 98.5 370 CYS B O 1
ATOM 6585 N N . VAL B 1 371 ? -17.422 36.219 11.984 1 98 371 VAL B N 1
ATOM 6586 C CA . VAL B 1 371 ? -17.578 36.656 13.352 1 98 371 VAL B CA 1
ATOM 6587 C C . VAL B 1 371 ? -16.281 37.281 13.859 1 98 371 VAL B C 1
ATOM 6589 O O . VAL B 1 371 ? -16.266 38.031 14.828 1 98 371 VAL B O 1
ATOM 6592 N N . VAL B 1 372 ? -15.203 36.938 13.297 1 97.94 372 VAL B N 1
ATOM 6593 C CA . VAL B 1 372 ? -13.898 37.531 13.547 1 97.94 372 VAL B CA 1
ATOM 6594 C C . VAL B 1 372 ? -13.016 37.375 12.312 1 97.94 372 VAL B C 1
ATOM 6596 O O . VAL B 1 372 ? -13.156 36.406 11.562 1 97.94 372 VAL B O 1
ATOM 6599 N N . GLY B 1 373 ? -12.102 38.344 12.039 1 97.75 373 GLY B N 1
ATOM 6600 C CA . GLY B 1 373 ? -11.164 38.281 10.922 1 97.75 373 GLY B CA 1
ATOM 6601 C C . GLY B 1 373 ? -11.766 38.75 9.609 1 97.75 373 GLY B C 1
ATOM 6602 O O . GLY B 1 373 ? -12.336 39.844 9.539 1 97.75 373 GLY B O 1
ATOM 6603 N N . GLY B 1 374 ? -11.703 37.938 8.578 1 96.44 374 GLY B N 1
ATOM 6604 C CA . GLY B 1 374 ? -12.203 38.312 7.266 1 96.44 374 GLY B CA 1
ATOM 6605 C C . GLY B 1 374 ? -11.102 38.594 6.266 1 96.44 374 GLY B C 1
ATOM 6606 O O . GLY B 1 374 ? -10.047 37.969 6.305 1 96.44 374 GLY B O 1
ATOM 6607 N N . LEU B 1 375 ? -11.469 39.406 5.305 1 95.56 375 LEU B N 1
ATOM 6608 C CA . LEU B 1 375 ? -10.531 39.75 4.242 1 95.56 375 LEU B CA 1
ATOM 6609 C C . LEU B 1 375 ? -9.352 40.562 4.793 1 95.56 375 LEU B C 1
ATOM 6611 O O . LEU B 1 375 ? -9.539 41.438 5.648 1 95.56 375 LEU B O 1
ATOM 6615 N N . PRO B 1 376 ? -8.133 40.156 4.344 1 94.5 376 PRO B N 1
ATOM 6616 C CA . PRO B 1 376 ? -6.969 40.938 4.789 1 94.5 376 PRO B CA 1
ATOM 6617 C C . PRO B 1 376 ? -7 42.375 4.316 1 94.5 376 PRO B C 1
ATOM 6619 O O . PRO B 1 376 ? -7.652 42.688 3.318 1 94.5 376 PRO B O 1
ATOM 6622 N N . ARG B 1 377 ? -6.25 43.094 5.129 1 84.5 377 ARG B N 1
ATOM 6623 C CA . ARG B 1 377 ? -6.125 44.5 4.75 1 84.5 377 ARG B CA 1
ATOM 6624 C C . ARG B 1 377 ? -5.113 44.688 3.621 1 84.5 377 ARG B C 1
ATOM 6626 O O . ARG B 1 377 ? -4.027 44.094 3.658 1 84.5 377 ARG B O 1
ATOM 6633 N N . SER B 1 378 ? -5.285 45.344 2.693 1 75.62 378 SER B N 1
ATOM 6634 C CA . SER B 1 378 ? -4.531 45.469 1.451 1 75.62 378 SER B CA 1
ATOM 6635 C C . SER B 1 378 ? -3.223 46.219 1.672 1 75.62 378 SER B C 1
ATOM 6637 O O . SER B 1 378 ? -2.242 46 0.959 1 75.62 378 SER B O 1
ATOM 6639 N N . GLU B 1 379 ? -3.045 46.906 2.645 1 80 379 GLU B N 1
ATOM 6640 C CA . GLU B 1 379 ? -1.934 47.844 2.717 1 80 379 GLU B CA 1
ATOM 6641 C C . GLU B 1 379 ? -0.723 47.219 3.402 1 80 379 GLU B C 1
ATOM 6643 O O . GLU B 1 379 ? 0.379 47.781 3.352 1 80 379 GLU B O 1
ATOM 6648 N N . GLN B 1 380 ? -0.829 46.156 3.799 1 81.88 380 GLN B N 1
ATOM 6649 C CA . GLN B 1 380 ? 0.267 45.594 4.582 1 81.88 380 GLN B CA 1
ATOM 6650 C C . GLN B 1 380 ? 1.099 44.625 3.746 1 81.88 380 GLN B C 1
ATOM 6652 O O . GLN B 1 380 ? 0.55 43.781 3.018 1 81.88 380 GLN B O 1
ATOM 6657 N N . LYS B 1 381 ? 2.377 44.938 3.658 1 91.62 381 LYS B N 1
ATOM 6658 C CA . LYS B 1 381 ? 3.279 44 3.023 1 91.62 381 LYS B CA 1
ATOM 6659 C C . LYS B 1 381 ? 3.326 42.688 3.799 1 91.62 381 LYS B C 1
ATOM 6661 O O . LYS B 1 381 ? 3.338 42.688 5.031 1 91.62 381 LYS B O 1
ATOM 6666 N N . GLY B 1 382 ? 3.41 41.562 3 1 96.38 382 GLY B N 1
ATOM 6667 C CA . GLY B 1 382 ? 3.389 40.219 3.572 1 96.38 382 GLY B CA 1
ATOM 6668 C C . GLY B 1 382 ? 2.082 39.5 3.33 1 96.38 382 GLY B C 1
ATOM 6669 O O . GLY B 1 382 ? 1.036 40.125 3.154 1 96.38 382 GLY B O 1
ATOM 6670 N N . TYR B 1 383 ? 2.121 38.25 3.25 1 97.88 383 TYR B N 1
ATOM 6671 C CA . TYR B 1 383 ? 0.951 37.438 2.955 1 97.88 383 TYR B CA 1
ATOM 6672 C C . TYR B 1 383 ? 0.215 37.062 4.234 1 97.88 383 TYR B C 1
ATOM 6674 O O . TYR B 1 383 ? 0.069 35.875 4.543 1 97.88 383 TYR B O 1
ATOM 6682 N N . PHE B 1 384 ? -0.231 38.062 4.984 1 98 384 PHE B N 1
ATOM 6683 C CA . PHE B 1 384 ? -0.891 37.875 6.273 1 98 384 PHE B CA 1
ATOM 6684 C C . PHE B 1 384 ? -2.396 37.719 6.094 1 98 384 PHE B C 1
ATOM 6686 O O . PHE B 1 384 ? -3.023 38.5 5.371 1 98 384 PHE B O 1
ATOM 6693 N N . ILE B 1 385 ? -2.949 36.656 6.641 1 97.81 385 ILE B N 1
ATOM 6694 C CA . ILE B 1 385 ? -4.387 36.406 6.699 1 97.81 385 ILE B CA 1
ATOM 6695 C C . ILE B 1 385 ? -4.855 36.469 8.148 1 97.81 385 ILE B C 1
ATOM 6697 O O . ILE B 1 385 ? -4.301 35.781 9.016 1 97.81 385 ILE B O 1
ATOM 6701 N N . PRO B 1 386 ? -5.785 37.312 8.469 1 97.56 386 PRO B N 1
ATOM 6702 C CA . PRO B 1 386 ? -6.277 37.281 9.852 1 97.56 386 PRO B CA 1
ATOM 6703 C C . PRO B 1 386 ? -6.984 35.969 10.211 1 97.56 386 PRO B C 1
ATOM 6705 O O . PRO B 1 386 ? -7.613 35.375 9.344 1 97.56 386 PRO B O 1
ATOM 6708 N N . PRO B 1 387 ? -6.812 35.562 11.523 1 98.5 387 PRO B N 1
ATOM 6709 C CA . PRO B 1 387 ? -7.645 34.438 11.938 1 98.5 387 PRO B CA 1
ATOM 6710 C C . PRO B 1 387 ? -9.133 34.688 11.695 1 98.5 387 PRO B C 1
ATOM 6712 O O . PRO B 1 387 ? -9.68 35.688 12.164 1 98.5 387 PRO B O 1
ATOM 6715 N N . THR B 1 388 ? -9.758 33.781 10.906 1 98.81 388 THR B N 1
ATOM 6716 C CA . THR B 1 388 ? -11.102 34.031 10.422 1 98.81 388 THR B CA 1
ATOM 6717 C C . THR B 1 388 ? -12.039 32.906 10.82 1 98.81 388 THR B C 1
ATOM 6719 O O . THR B 1 388 ? -11.711 31.719 10.656 1 98.81 388 THR B O 1
ATOM 6722 N N . VAL B 1 389 ? -13.195 33.25 11.406 1 98.81 389 VAL B N 1
ATOM 6723 C CA . VAL B 1 389 ? -14.195 32.281 11.812 1 98.81 389 VAL B CA 1
ATOM 6724 C C . VAL B 1 389 ? -15.539 32.594 11.18 1 98.81 389 VAL B C 1
ATOM 6726 O O . VAL B 1 389 ? -16.031 33.719 11.281 1 98.81 389 VAL B O 1
ATOM 6729 N N . PHE B 1 390 ? -16.094 31.656 10.492 1 98.88 390 PHE B N 1
ATOM 6730 C CA . PHE B 1 390 ? -17.406 31.812 9.875 1 98.88 390 PHE B CA 1
ATOM 6731 C C . PHE B 1 390 ? -18.453 30.953 10.594 1 98.88 390 PHE B C 1
ATOM 6733 O O . PHE B 1 390 ? -18.172 29.812 10.977 1 98.88 390 PHE B O 1
ATOM 6740 N N . THR B 1 391 ? -19.609 31.5 10.82 1 98.56 391 THR B N 1
ATOM 6741 C CA . THR B 1 391 ? -20.797 30.797 11.258 1 98.56 391 THR B CA 1
ATOM 6742 C C . THR B 1 391 ? -21.891 30.859 10.188 1 98.56 391 THR B C 1
ATOM 6744 O O . THR B 1 391 ? -21.641 31.344 9.078 1 98.56 391 THR B O 1
ATOM 6747 N N . ASN B 1 392 ? -23.062 30.234 10.453 1 97.81 392 ASN B N 1
ATOM 6748 C CA . ASN B 1 392 ? -24.125 30.125 9.469 1 97.81 392 ASN B CA 1
ATOM 6749 C C . ASN B 1 392 ? -23.656 29.422 8.195 1 97.81 392 ASN B C 1
ATOM 6751 O O . ASN B 1 392 ? -24 29.812 7.09 1 97.81 392 ASN B O 1
ATOM 6755 N N . VAL B 1 393 ? -22.766 28.531 8.359 1 98.44 393 VAL B N 1
ATOM 6756 C CA . VAL B 1 393 ? -22.203 27.75 7.262 1 98.44 393 VAL B CA 1
ATOM 6757 C C . VAL B 1 393 ? -23.125 26.578 6.934 1 98.44 393 VAL B C 1
ATOM 6759 O O . VAL B 1 393 ? -23.656 25.922 7.836 1 98.44 393 VAL B O 1
ATOM 6762 N N . GLN B 1 394 ? -23.25 26.328 5.656 1 98 394 GLN B N 1
ATOM 6763 C CA . GLN B 1 394 ? -23.984 25.156 5.18 1 98 394 GLN B CA 1
ATOM 6764 C C . GLN B 1 394 ? -23.031 24.094 4.621 1 98 394 GLN B C 1
ATOM 6766 O O . GLN B 1 394 ? -21.891 24.406 4.289 1 98 394 GLN B O 1
ATOM 6771 N N . THR B 1 395 ? -23.562 22.875 4.531 1 98.19 395 THR B N 1
ATOM 6772 C CA . THR B 1 395 ? -22.703 21.766 4.164 1 98.19 395 THR B CA 1
ATOM 6773 C C . THR B 1 395 ? -22.266 21.875 2.703 1 98.19 395 THR B C 1
ATOM 6775 O O . THR B 1 395 ? -21.297 21.234 2.285 1 98.19 395 THR B O 1
ATOM 6778 N N . HIS B 1 396 ? -22.922 22.641 1.897 1 97.5 396 HIS B N 1
ATOM 6779 C CA . HIS B 1 396 ? -22.578 22.75 0.484 1 97.5 396 HIS B CA 1
ATOM 6780 C C . HIS B 1 396 ? -21.594 23.906 0.242 1 97.5 396 HIS B C 1
ATOM 6782 O O . HIS B 1 396 ? -21.078 24.062 -0.866 1 97.5 396 HIS B O 1
ATOM 6788 N N . ASN B 1 397 ? -21.391 24.781 1.276 1 98.44 397 ASN B N 1
ATOM 6789 C CA . ASN B 1 397 ? -20.453 25.891 1.115 1 98.44 397 ASN B CA 1
ATOM 6790 C C . ASN B 1 397 ? -19.047 25.406 0.802 1 98.44 397 ASN B C 1
ATOM 6792 O O . ASN B 1 397 ? -18.594 24.391 1.353 1 98.44 397 ASN B O 1
ATOM 6796 N N . LYS B 1 398 ? -18.328 26.125 0.002 1 98.12 398 LYS B N 1
ATOM 6797 C CA . LYS B 1 398 ? -16.969 25.781 -0.408 1 98.12 398 LYS B CA 1
ATOM 6798 C C . LYS B 1 398 ? -16.047 25.672 0.8 1 98.12 398 LYS B C 1
ATOM 6800 O O . LYS B 1 398 ? -15.211 24.766 0.864 1 98.12 398 LYS B O 1
ATOM 6805 N N . ILE B 1 399 ? -16.219 26.5 1.805 1 98.5 399 ILE B N 1
ATOM 6806 C CA . ILE B 1 399 ? -15.305 26.547 2.941 1 98.5 399 ILE B CA 1
ATOM 6807 C C . ILE B 1 399 ? -15.555 25.344 3.852 1 98.5 399 ILE B C 1
ATOM 6809 O O . ILE B 1 399 ? -14.742 25.031 4.723 1 98.5 399 ILE B O 1
ATOM 6813 N N . TRP B 1 400 ? -16.75 24.703 3.682 1 98.62 400 TRP B N 1
ATOM 6814 C CA . TRP B 1 400 ? -17.047 23.5 4.441 1 98.62 400 TRP B CA 1
ATOM 6815 C C . TRP B 1 400 ? -16.5 22.266 3.723 1 98.62 400 TRP B C 1
ATOM 6817 O O . TRP B 1 400 ? -16.031 21.312 4.367 1 98.62 400 TRP B O 1
ATOM 6827 N N . ARG B 1 401 ? -16.438 22.297 2.41 1 98 401 ARG B N 1
ATOM 6828 C CA . ARG B 1 401 ? -16.188 21.109 1.604 1 98 401 ARG B CA 1
ATOM 6829 C C . ARG B 1 401 ? -14.719 20.984 1.223 1 98 401 ARG B C 1
ATOM 6831 O O . ARG B 1 401 ? -14.156 19.891 1.234 1 98 401 ARG B O 1
ATOM 6838 N N . GLU B 1 402 ? -14.109 22.047 0.875 1 98.06 402 GLU B N 1
ATOM 6839 C CA . GLU B 1 402 ? -12.789 22.016 0.249 1 98.06 402 GLU B CA 1
ATOM 6840 C C . GLU B 1 402 ? -11.695 22.391 1.246 1 98.06 402 GLU B C 1
ATOM 6842 O O . GLU B 1 402 ? -11.945 23.125 2.205 1 98.06 402 GLU B O 1
ATOM 6847 N N . GLU B 1 403 ? -10.547 21.828 1.097 1 98 403 GLU B N 1
ATOM 6848 C CA . GLU B 1 403 ? -9.398 22.188 1.918 1 98 403 GLU B CA 1
ATOM 6849 C C . GLU B 1 403 ? -8.906 23.594 1.582 1 98 403 GLU B C 1
ATOM 6851 O O . GLU B 1 403 ? -8.539 23.875 0.439 1 98 403 GLU B O 1
ATOM 6856 N N . ILE B 1 404 ? -8.867 24.422 2.568 1 98.19 404 ILE B N 1
ATOM 6857 C CA . ILE B 1 404 ? -8.461 25.812 2.404 1 98.19 404 ILE B CA 1
ATOM 6858 C C . ILE B 1 404 ? -6.965 25.953 2.67 1 98.19 404 ILE B C 1
ATOM 6860 O O . ILE B 1 404 ? -6.254 26.625 1.921 1 98.19 404 ILE B O 1
ATOM 6864 N N . PHE B 1 405 ? -6.504 25.266 3.652 1 98.44 405 PHE B N 1
ATOM 6865 C CA . PHE B 1 405 ? -5.105 25.281 4.062 1 98.44 405 PHE B CA 1
ATOM 6866 C C . PHE B 1 405 ? -4.676 26.688 4.453 1 98.44 405 PHE B C 1
ATOM 6868 O O . PHE B 1 405 ? -3.684 27.203 3.934 1 98.44 405 PHE B O 1
ATOM 6875 N N . GLY B 1 406 ? -5.379 27.297 5.332 1 98.62 406 GLY B N 1
ATOM 6876 C CA . GLY B 1 406 ? -5.238 28.641 5.902 1 98.62 406 GLY B CA 1
ATOM 6877 C C . GLY B 1 406 ? -6 28.812 7.199 1 98.62 406 GLY B C 1
ATOM 6878 O O . GLY B 1 406 ? -6.695 27.906 7.648 1 98.62 406 GLY B O 1
ATOM 6879 N N . PRO B 1 407 ? -5.844 29.938 7.848 1 98.75 407 PRO B N 1
ATOM 6880 C CA . PRO B 1 407 ? -6.434 30.156 9.172 1 98.75 407 PRO B CA 1
ATOM 6881 C C . PRO B 1 407 ? -7.902 30.562 9.109 1 98.75 407 PRO B C 1
ATOM 6883 O O . PRO B 1 407 ? -8.281 31.609 9.641 1 98.75 407 PRO B O 1
ATOM 6886 N N . VAL B 1 408 ? -8.727 29.703 8.477 1 98.88 408 VAL B N 1
ATOM 6887 C CA . VAL B 1 408 ? -10.148 29.938 8.273 1 98.88 408 VAL B CA 1
ATOM 6888 C C . VAL B 1 408 ? -10.945 28.766 8.844 1 98.88 408 VAL B C 1
ATOM 6890 O O . VAL B 1 408 ? -10.773 27.625 8.422 1 98.88 408 VAL B O 1
ATOM 6893 N N . LEU B 1 409 ? -11.812 29.062 9.789 1 98.88 409 LEU B N 1
ATOM 6894 C CA . LEU B 1 409 ? -12.609 28.062 10.484 1 98.88 409 LEU B CA 1
ATOM 6895 C C . LEU B 1 409 ? -14.086 28.172 10.102 1 98.88 409 LEU B C 1
ATOM 6897 O O . LEU B 1 409 ? -14.641 29.281 10.086 1 98.88 409 LEU B O 1
ATOM 6901 N N . ALA B 1 410 ? -14.68 27.094 9.719 1 98.88 410 ALA B N 1
ATOM 6902 C CA . ALA B 1 410 ? -16.125 27 9.508 1 98.88 410 ALA B CA 1
ATOM 6903 C C . ALA B 1 410 ? -16.812 26.312 10.688 1 98.88 410 ALA B C 1
ATOM 6905 O O . ALA B 1 410 ? -16.391 25.234 11.117 1 98.88 410 ALA B O 1
ATOM 6906 N N . VAL B 1 411 ? -17.875 26.938 11.227 1 98.88 411 VAL B N 1
ATOM 6907 C CA . VAL B 1 411 ? -18.516 26.406 12.43 1 98.88 411 VAL B CA 1
ATOM 6908 C C . VAL B 1 411 ? -19.969 26.031 12.125 1 98.88 411 VAL B C 1
ATOM 6910 O O . VAL B 1 411 ? -20.688 26.797 11.484 1 98.88 411 VAL B O 1
ATOM 6913 N N . LYS B 1 412 ? -20.312 24.875 12.508 1 98.75 412 LYS B N 1
ATOM 6914 C CA . LYS B 1 412 ? -21.688 24.422 12.5 1 98.75 412 LYS B CA 1
ATOM 6915 C C . LYS B 1 412 ? -22.094 23.859 13.867 1 98.75 412 LYS B C 1
ATOM 6917 O O . LYS B 1 412 ? -21.25 23.391 14.625 1 98.75 412 LYS B O 1
ATOM 6922 N N . THR B 1 413 ? -23.391 23.953 14.164 1 98.69 413 THR B N 1
ATOM 6923 C CA . THR B 1 413 ? -23.906 23.375 15.406 1 98.69 413 THR B CA 1
ATOM 6924 C C . THR B 1 413 ? -24.578 22.031 15.148 1 98.69 413 THR B C 1
ATOM 6926 O O . THR B 1 413 ? -24.844 21.672 14 1 98.69 413 THR B O 1
ATOM 6929 N N . PHE B 1 414 ? -24.703 21.234 16.156 1 98.62 414 PHE B N 1
ATOM 6930 C CA . PHE B 1 414 ? -25.422 19.984 16.094 1 98.62 414 PHE B CA 1
ATOM 6931 C C . PHE B 1 414 ? -26.281 19.781 17.344 1 98.62 414 PHE B C 1
ATOM 6933 O O . PHE B 1 414 ? -26.109 20.5 18.344 1 98.62 414 PHE B O 1
ATOM 6940 N N . HIS B 1 415 ? -27.281 18.828 17.281 1 98.38 415 HIS B N 1
ATOM 6941 C CA . HIS B 1 415 ? -28.188 18.562 18.375 1 98.38 415 HIS B CA 1
ATOM 6942 C C . HIS B 1 415 ? -27.922 17.188 18.984 1 98.38 415 HIS B C 1
ATOM 6944 O O . HIS B 1 415 ? -28.031 17.016 20.203 1 98.38 415 HIS B O 1
ATOM 6950 N N . THR B 1 416 ? -27.625 16.188 18.125 1 98.38 416 THR B N 1
ATOM 6951 C CA . THR B 1 416 ? -27.391 14.82 18.594 1 98.38 416 THR B CA 1
ATOM 6952 C C . THR B 1 416 ? -26.016 14.336 18.141 1 98.38 416 THR B C 1
ATOM 6954 O O . THR B 1 416 ? -25.453 14.82 17.156 1 98.38 416 THR B O 1
ATOM 6957 N N . ASN B 1 417 ? -25.469 13.398 18.891 1 98.5 417 ASN B N 1
ATOM 6958 C CA . ASN B 1 417 ? -24.188 12.828 18.516 1 98.5 417 ASN B CA 1
ATOM 6959 C C . ASN B 1 417 ? -24.219 12.234 17.109 1 98.5 417 ASN B C 1
ATOM 6961 O O . ASN B 1 417 ? -23.234 12.312 16.375 1 98.5 417 ASN B O 1
ATOM 6965 N N . GLU B 1 418 ? -25.328 11.672 16.703 1 98.38 418 GLU B N 1
ATOM 6966 C CA . GLU B 1 418 ? -25.484 11.094 15.367 1 98.38 418 GLU B CA 1
ATOM 6967 C C . GLU B 1 418 ? -25.391 12.164 14.281 1 98.38 418 GLU B C 1
ATOM 6969 O O . GLU B 1 418 ? -24.781 11.938 13.234 1 98.38 418 GLU B O 1
ATOM 6974 N N . GLU B 1 419 ? -26 13.242 14.594 1 98.62 419 GLU B N 1
ATOM 6975 C CA . GLU B 1 419 ? -25.906 14.367 13.664 1 98.62 419 GLU B CA 1
ATOM 6976 C C . GLU B 1 419 ? -24.469 14.859 13.531 1 98.62 419 GLU B C 1
ATOM 6978 O O . GLU B 1 419 ? -24 15.133 12.422 1 98.62 419 GLU B O 1
ATOM 6983 N N . ALA B 1 420 ? -23.781 15.023 14.633 1 98.88 420 ALA B N 1
ATOM 6984 C CA . ALA B 1 420 ? -22.375 15.438 14.625 1 98.88 420 ALA B CA 1
ATOM 6985 C C . ALA B 1 420 ? -21.516 14.461 13.828 1 98.88 420 ALA B C 1
ATOM 6987 O O . ALA B 1 420 ? -20.641 14.875 13.062 1 98.88 420 ALA B O 1
ATOM 6988 N N . LEU B 1 421 ? -21.781 13.195 14.008 1 98.81 421 LEU B N 1
ATOM 6989 C CA . LEU B 1 421 ? -21.031 12.164 13.297 1 98.81 421 LEU B CA 1
ATOM 6990 C C . LEU B 1 421 ? -21.266 12.266 11.789 1 98.81 421 LEU B C 1
ATOM 6992 O O . LEU B 1 421 ? -20.328 12.109 11 1 98.81 421 LEU B O 1
ATOM 6996 N N . GLU B 1 422 ? -22.469 12.445 11.422 1 98.56 422 GLU B N 1
ATOM 6997 C CA . GLU B 1 422 ? -22.797 12.594 10.008 1 98.56 422 GLU B CA 1
ATOM 6998 C C . GLU B 1 422 ? -22.062 13.781 9.391 1 98.56 422 GLU B C 1
ATOM 7000 O O . GLU B 1 422 ? -21.5 13.672 8.297 1 98.56 422 GLU B O 1
ATOM 7005 N N . LEU B 1 423 ? -22.062 14.883 10.078 1 98.81 423 LEU B N 1
ATOM 7006 C CA . LEU B 1 423 ? -21.344 16.062 9.617 1 98.81 423 LEU B CA 1
ATOM 7007 C C . LEU B 1 423 ? -19.844 15.797 9.523 1 98.81 423 LEU B C 1
ATOM 7009 O O . LEU B 1 423 ? -19.188 16.219 8.562 1 98.81 423 LEU B O 1
ATOM 7013 N N . ALA B 1 424 ? -19.328 15.117 10.508 1 98.88 424 ALA B N 1
ATOM 7014 C CA . ALA B 1 424 ? -17.906 14.812 10.555 1 98.88 424 ALA B CA 1
ATOM 7015 C C . ALA B 1 424 ? -17.484 13.93 9.383 1 98.88 424 ALA B C 1
ATOM 7017 O O . ALA B 1 424 ? -16.438 14.141 8.773 1 98.88 424 ALA B O 1
ATOM 7018 N N . ASN B 1 425 ? -18.328 12.992 9.008 1 98.19 425 ASN B N 1
ATOM 7019 C CA . ASN B 1 425 ? -17.984 11.992 8 1 98.19 425 ASN B CA 1
ATOM 7020 C C . ASN B 1 425 ? -18.328 12.477 6.594 1 98.19 425 ASN B C 1
ATOM 7022 O O . ASN B 1 425 ? -17.875 11.883 5.609 1 98.19 425 ASN B O 1
ATOM 7026 N N . ASP B 1 426 ? -19.094 13.562 6.566 1 97.56 426 ASP B N 1
ATOM 7027 C CA . ASP B 1 426 ? -19.484 14.109 5.273 1 97.56 426 ASP B CA 1
ATOM 7028 C C . ASP B 1 426 ? -18.359 14.938 4.66 1 97.56 426 ASP B C 1
ATOM 7030 O O . ASP B 1 426 ? -18.484 16.156 4.516 1 97.56 426 ASP B O 1
ATOM 7034 N N . SER B 1 427 ? -17.297 14.266 4.281 1 97.31 427 SER B N 1
ATOM 7035 C CA . SER B 1 427 ? -16.109 14.812 3.639 1 97.31 427 SER B CA 1
ATOM 7036 C C . SER B 1 427 ? -15.414 13.766 2.777 1 97.31 427 SER B C 1
ATOM 7038 O O . SER B 1 427 ? -15.453 12.57 3.088 1 97.31 427 SER B O 1
ATOM 7040 N N . GLU B 1 428 ? -14.828 14.156 1.68 1 96.5 428 GLU B N 1
ATOM 7041 C CA . GLU B 1 428 ? -14.062 13.219 0.867 1 96.5 428 GLU B CA 1
ATOM 7042 C C . GLU B 1 428 ? -12.719 12.898 1.516 1 96.5 428 GLU B C 1
ATOM 7044 O O . GLU B 1 428 ? -12.031 11.961 1.105 1 96.5 428 GLU B O 1
ATOM 7049 N N . TYR B 1 429 ? -12.375 13.648 2.553 1 97.88 429 TYR B N 1
ATOM 7050 C CA . TYR B 1 429 ? -11.109 13.477 3.254 1 97.88 429 TYR B CA 1
ATOM 7051 C C . TYR B 1 429 ? -11.305 12.719 4.559 1 97.88 429 TYR B C 1
ATOM 7053 O O . TYR B 1 429 ? -12.43 12.594 5.051 1 97.88 429 TYR B O 1
ATOM 7061 N N . GLY B 1 430 ? -10.266 12.109 5.098 1 98.25 430 GLY B N 1
ATOM 7062 C CA . GLY B 1 430 ? -10.281 11.383 6.355 1 98.25 430 GLY B CA 1
ATOM 7063 C C . GLY B 1 430 ? -8.93 11.344 7.047 1 98.25 430 GLY B C 1
ATOM 7064 O O . GLY B 1 430 ? -8.461 10.281 7.438 1 98.25 430 GLY B O 1
ATOM 7065 N N . LEU B 1 431 ? -8.328 12.516 7.289 1 98.06 431 LEU B N 1
ATOM 7066 C CA . LEU B 1 431 ? -7.004 12.562 7.898 1 98.06 431 LEU B CA 1
ATOM 7067 C C . LEU B 1 431 ? -7.105 12.703 9.414 1 98.06 431 LEU B C 1
ATOM 7069 O O . LEU B 1 431 ? -7.027 11.711 10.141 1 98.06 431 LEU B O 1
ATOM 7073 N N . GLY B 1 432 ? -7.398 13.961 9.875 1 98.31 432 GLY B N 1
ATOM 7074 C CA . GLY B 1 432 ? -7.496 14.227 11.305 1 98.31 432 GLY B CA 1
ATOM 7075 C C . GLY B 1 432 ? -8.922 14.391 11.781 1 98.31 432 GLY B C 1
ATOM 7076 O O . GLY B 1 432 ? -9.828 14.648 10.984 1 98.31 432 GLY B O 1
ATOM 7077 N N . SER B 1 433 ? -9.125 14.227 13.094 1 98.81 433 SER B N 1
ATOM 7078 C CA . SER B 1 433 ? -10.383 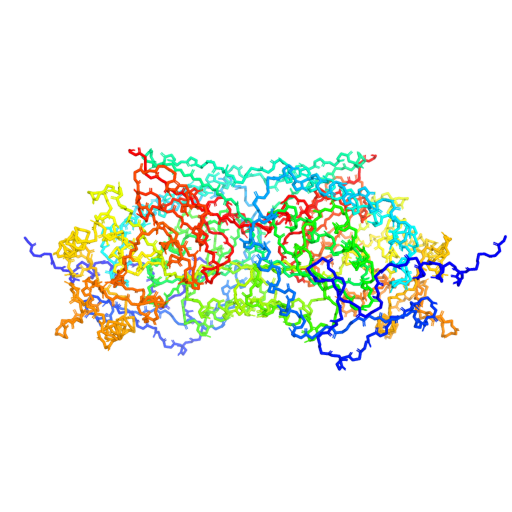14.484 13.781 1 98.81 433 SER B CA 1
ATOM 7079 C C . SER B 1 433 ? -10.164 14.695 15.273 1 98.81 433 SER B C 1
ATOM 7081 O O . SER B 1 433 ? -9.102 14.375 15.805 1 98.81 433 SER B O 1
ATOM 7083 N N . GLY B 1 434 ? -11.117 15.258 15.93 1 98.81 434 GLY B N 1
ATOM 7084 C CA . GLY B 1 434 ? -11.055 15.438 17.375 1 98.81 434 GLY B CA 1
ATOM 7085 C C . GLY B 1 434 ? -12.43 15.555 18.016 1 98.81 434 GLY B C 1
ATOM 7086 O O . GLY B 1 434 ? -13.406 15.914 17.344 1 98.81 434 GLY B O 1
ATOM 7087 N N . VAL B 1 435 ? -12.484 15.211 19.281 1 98.94 435 VAL B N 1
ATOM 7088 C CA . VAL B 1 435 ? -13.719 15.281 20.047 1 98.94 435 VAL B CA 1
ATOM 7089 C C . VAL B 1 435 ? -13.414 15.727 21.484 1 98.94 435 VAL B C 1
ATOM 7091 O O . VAL B 1 435 ? -12.453 15.258 22.094 1 98.94 435 VAL B O 1
ATOM 7094 N N . PHE B 1 436 ? -14.211 16.641 21.969 1 98.94 436 PHE B N 1
ATOM 7095 C CA . PHE B 1 436 ? -14.164 17.031 23.375 1 98.94 436 PHE B CA 1
ATOM 7096 C C . PHE B 1 436 ? -15.445 16.609 24.094 1 98.94 436 PHE B C 1
ATOM 7098 O O . PHE B 1 436 ? -16.547 17 23.688 1 98.94 436 PHE B O 1
ATOM 7105 N N . SER B 1 437 ? -15.344 15.867 25.031 1 98.88 437 SER B N 1
ATOM 7106 C CA . SER B 1 437 ? -16.422 15.383 25.891 1 98.88 437 SER B CA 1
ATOM 7107 C C . SER B 1 437 ? -15.867 14.844 27.203 1 98.88 437 SER B C 1
ATOM 7109 O O . SER B 1 437 ? -14.734 14.359 27.25 1 98.88 437 SER B O 1
ATOM 7111 N N . THR B 1 438 ? -16.594 14.953 28.297 1 98.31 438 THR B N 1
ATOM 7112 C CA . THR B 1 438 ? -16.203 14.352 29.562 1 98.31 438 THR B CA 1
ATOM 7113 C C . THR B 1 438 ? -16.781 12.945 29.703 1 98.31 438 THR B C 1
ATOM 7115 O O . THR B 1 438 ? -16.438 12.211 30.641 1 98.31 438 THR B O 1
ATOM 7118 N N . ASN B 1 439 ? -17.641 12.562 28.797 1 98.38 439 ASN B N 1
ATOM 7119 C CA . ASN B 1 439 ? -18.297 11.258 28.828 1 98.38 439 ASN B CA 1
ATOM 7120 C C . ASN B 1 439 ? -17.516 10.211 28.062 1 98.38 439 ASN B C 1
ATOM 7122 O O . ASN B 1 439 ? -17.422 10.273 26.828 1 98.38 439 ASN B O 1
ATOM 7126 N N . PRO B 1 440 ? -17.016 9.203 28.75 1 97.81 440 PRO B N 1
ATOM 7127 C CA . PRO B 1 440 ? -16.219 8.18 28.078 1 97.81 440 PRO B CA 1
ATOM 7128 C C . PRO B 1 440 ? -16.984 7.449 26.984 1 97.81 440 PRO B C 1
ATOM 7130 O O . PRO B 1 440 ? -16.391 7.035 25.984 1 97.81 440 PRO B O 1
ATOM 7133 N N . LYS B 1 441 ? -18.266 7.273 27.141 1 98.25 441 LYS B N 1
ATOM 7134 C CA . LYS B 1 441 ? -19.078 6.59 26.125 1 98.25 441 LYS B CA 1
ATOM 7135 C C . LYS B 1 441 ? -19.156 7.414 24.844 1 98.25 441 LYS B C 1
ATOM 7137 O O . LYS B 1 441 ? -19.141 6.859 23.75 1 98.25 441 LYS B O 1
ATOM 7142 N N . THR B 1 442 ? -19.266 8.734 25.047 1 98.69 442 THR B N 1
ATOM 7143 C CA . THR B 1 442 ? -19.297 9.641 23.906 1 98.69 442 THR B CA 1
ATOM 7144 C C . THR B 1 442 ? -17.969 9.617 23.156 1 98.69 442 THR B C 1
ATOM 7146 O O . THR B 1 442 ? -17.953 9.539 21.922 1 98.69 442 THR B O 1
ATOM 7149 N N . LEU B 1 443 ? -16.891 9.664 23.891 1 98.69 443 LEU B N 1
ATOM 7150 C CA . LEU B 1 443 ? -15.562 9.609 23.281 1 98.69 443 LEU B CA 1
ATOM 7151 C C . LEU B 1 443 ? -15.375 8.312 22.5 1 98.69 443 LEU B C 1
ATOM 7153 O O . LEU B 1 443 ? -14.859 8.32 21.391 1 98.69 443 LEU B O 1
ATOM 7157 N N . GLU B 1 444 ? -15.82 7.234 23.062 1 98.06 444 GLU B N 1
ATOM 7158 C CA . GLU B 1 444 ? -15.719 5.93 22.422 1 98.06 444 GLU B CA 1
ATOM 7159 C C . GLU B 1 444 ? -16.562 5.879 21.156 1 98.06 444 GLU B C 1
ATOM 7161 O O . GLU B 1 444 ? -16.141 5.344 20.125 1 98.06 444 GLU B O 1
ATOM 7166 N N . PHE B 1 445 ? -17.828 6.41 21.25 1 98.31 445 PHE B N 1
ATOM 7167 C CA . PHE B 1 445 ? -18.719 6.453 20.109 1 98.31 445 PHE B CA 1
ATOM 7168 C C . PHE B 1 445 ? -18.062 7.148 18.922 1 98.31 445 PHE B C 1
ATOM 7170 O O . PHE B 1 445 ? -18.016 6.598 17.828 1 98.31 445 PHE B O 1
ATOM 7177 N N . PHE B 1 446 ? -17.438 8.258 19.109 1 98.75 446 PHE B N 1
ATOM 7178 C CA . PHE B 1 446 ? -16.875 9.039 18.016 1 98.75 446 PHE B CA 1
ATOM 7179 C C . PHE B 1 446 ? -15.562 8.414 17.531 1 98.75 446 PHE B C 1
ATOM 7181 O O . PHE B 1 446 ? -15.32 8.336 16.328 1 98.75 446 PHE B O 1
ATOM 7188 N N . SER B 1 447 ? -14.672 8 18.438 1 98.25 447 SER B N 1
ATOM 7189 C CA . SER B 1 447 ? -13.398 7.414 18.047 1 98.25 447 SER B CA 1
ATOM 7190 C C . SER B 1 447 ? -13.602 6.168 17.203 1 98.25 447 SER B C 1
ATOM 7192 O O . SER B 1 447 ? -12.805 5.883 16.297 1 98.25 447 SER B O 1
ATOM 7194 N N . ASN B 1 448 ? -14.727 5.449 17.391 1 97.31 448 ASN B N 1
ATOM 7195 C CA . ASN B 1 448 ? -15 4.211 16.672 1 97.31 448 ASN B CA 1
ATOM 7196 C C . ASN B 1 448 ? -15.68 4.48 15.336 1 97.31 448 ASN B C 1
ATOM 7198 O O . ASN B 1 448 ? -15.68 3.621 14.453 1 97.31 448 ASN B O 1
ATOM 7202 N N . ASN B 1 449 ? -16.234 5.73 15.227 1 97.88 449 ASN B N 1
ATOM 7203 C CA . ASN B 1 449 ? -17.156 5.852 14.094 1 97.88 449 ASN B CA 1
ATOM 7204 C C . ASN B 1 449 ? -16.75 6.996 13.172 1 97.88 449 ASN B C 1
ATOM 7206 O O . ASN B 1 449 ? -17.219 7.074 12.031 1 97.88 449 ASN B O 1
ATOM 7210 N N . ILE B 1 450 ? -15.883 7.922 13.625 1 98.62 450 ILE B N 1
ATOM 7211 C CA . ILE B 1 450 ? -15.391 8.953 12.719 1 98.62 450 ILE B CA 1
ATOM 7212 C C . ILE B 1 450 ? -14.484 8.32 11.664 1 98.62 450 ILE B C 1
ATOM 7214 O O . ILE B 1 450 ? -13.625 7.496 11.992 1 98.62 450 ILE B O 1
ATOM 7218 N N . GLU B 1 451 ? -14.703 8.648 10.422 1 97.81 451 GLU B N 1
ATOM 7219 C CA . GLU B 1 451 ? -13.938 8.078 9.32 1 97.81 451 GLU B CA 1
ATOM 7220 C C . GLU B 1 451 ? -12.688 8.906 9.031 1 97.81 451 GLU B C 1
ATOM 7222 O O . GLU B 1 451 ? -12.578 9.531 7.973 1 97.81 451 GLU B O 1
ATOM 7227 N N . ALA B 1 452 ? -11.742 8.844 9.906 1 98.5 452 ALA B N 1
ATOM 7228 C CA . ALA B 1 452 ? -10.453 9.508 9.805 1 98.5 452 ALA B CA 1
ATOM 7229 C C . ALA B 1 452 ? -9.344 8.656 10.414 1 98.5 452 ALA B C 1
ATOM 7231 O O . ALA B 1 452 ? -9.586 7.867 11.328 1 98.5 452 ALA B O 1
ATOM 7232 N N . GLY B 1 453 ? -8.188 8.844 9.898 1 98.19 453 GLY B N 1
ATOM 7233 C CA . GLY B 1 453 ? -7.066 8.031 10.344 1 98.19 453 GLY B CA 1
ATOM 7234 C C . GLY B 1 453 ? -6.551 8.422 11.719 1 98.19 453 GLY B C 1
ATOM 7235 O O . GLY B 1 453 ? -5.914 7.613 12.398 1 98.19 453 GLY B O 1
ATOM 7236 N N . MET B 1 454 ? -6.824 9.609 12.148 1 98.31 454 MET B N 1
ATOM 7237 C CA . MET B 1 454 ? -6.387 10.102 13.453 1 98.31 454 MET B CA 1
ATOM 7238 C C . MET B 1 454 ? -7.551 10.719 14.219 1 98.31 454 MET B C 1
ATOM 7240 O O . MET B 1 454 ? -8.336 11.484 13.656 1 98.31 454 MET B O 1
ATOM 7244 N N . CYS B 1 455 ? -7.645 10.391 15.477 1 98.69 455 CYS B N 1
ATOM 7245 C CA . CYS B 1 455 ? -8.703 10.93 16.312 1 98.69 455 CYS B CA 1
ATOM 7246 C C . CYS B 1 455 ? -8.148 11.375 17.672 1 98.69 455 CYS B C 1
ATOM 7248 O O . CYS B 1 455 ? -7.633 10.555 18.438 1 98.69 455 CYS B O 1
ATOM 7250 N N . SER B 1 456 ? -8.25 12.648 17.953 1 98.75 456 SER B N 1
ATOM 7251 C CA . SER B 1 456 ? -7.828 13.242 19.219 1 98.75 456 SER B CA 1
ATOM 7252 C C . SER B 1 456 ? -9 13.375 20.188 1 98.75 456 SER B C 1
ATOM 7254 O O . SER B 1 456 ? -10.023 13.961 19.844 1 98.75 456 SER B O 1
ATOM 7256 N N . LEU B 1 457 ? -8.852 12.844 21.375 1 98.81 457 LEU B N 1
ATOM 7257 C CA . LEU B 1 457 ? -9.875 12.93 22.406 1 98.81 457 LEU B CA 1
ATOM 7258 C C . LEU B 1 457 ? -9.445 13.883 23.516 1 98.81 457 LEU B C 1
ATOM 7260 O O . LEU B 1 457 ? -8.461 13.625 24.203 1 98.81 457 LEU B O 1
ATOM 7264 N N . ASN B 1 458 ? -10.117 15 23.609 1 98.75 458 ASN B N 1
ATOM 7265 C CA . ASN B 1 458 ? -9.875 16.047 24.594 1 98.75 458 ASN B CA 1
ATOM 7266 C C . ASN B 1 458 ? -8.492 16.672 24.406 1 98.75 458 ASN B C 1
ATOM 7268 O O . ASN B 1 458 ? -7.836 17.031 25.391 1 98.75 458 ASN B O 1
ATOM 7272 N N . ASN B 1 459 ? -8.109 16.703 23.281 1 97.88 459 ASN B N 1
ATOM 7273 C CA . ASN B 1 459 ? -6.902 17.375 22.797 1 97.88 459 ASN B CA 1
ATOM 7274 C C . ASN B 1 459 ? -6.926 17.578 21.297 1 97.88 459 ASN B C 1
ATOM 7276 O O . ASN B 1 459 ? -7.887 17.188 20.625 1 97.88 459 ASN B O 1
ATOM 7280 N N . TYR B 1 460 ? -5.922 18.203 20.812 1 97.62 460 TYR B N 1
ATOM 7281 C CA . TYR B 1 460 ? -5.738 18.297 19.359 1 97.62 460 TYR B CA 1
ATOM 7282 C C . TYR B 1 460 ? -4.285 18.609 19.016 1 97.62 460 TYR B C 1
ATOM 7284 O O . TYR B 1 460 ? -3.59 19.281 19.781 1 97.62 460 TYR B O 1
ATOM 7292 N N . HIS B 1 461 ? -3.707 18.047 17.891 1 94.12 461 HIS B N 1
ATOM 7293 C CA . HIS B 1 461 ? -2.396 18.281 17.297 1 94.12 461 HIS B CA 1
ATOM 7294 C C . HIS B 1 461 ? -1.296 17.594 18.109 1 94.12 461 HIS B C 1
ATOM 7296 O O . HIS B 1 461 ? -0.151 18.062 18.109 1 94.12 461 HIS B O 1
ATOM 7302 N N . VAL B 1 462 ? -1.653 16.594 18.844 1 92.44 462 VAL B N 1
ATOM 7303 C CA . VAL B 1 462 ? -0.61 15.781 19.469 1 92.44 462 VAL B CA 1
ATOM 7304 C C . VAL B 1 462 ? -0.068 14.766 18.469 1 92.44 462 VAL B C 1
ATOM 7306 O O . VAL B 1 462 ? -0.813 13.93 17.953 1 92.44 462 VAL B O 1
ATOM 7309 N N . VAL B 1 463 ? 1.153 14.938 18.125 1 92.88 463 VAL B N 1
ATOM 7310 C CA . VAL B 1 463 ? 1.823 14.047 17.188 1 92.88 463 VAL B CA 1
ATOM 7311 C C . VAL B 1 463 ? 3.037 13.406 17.859 1 92.88 463 VAL B C 1
ATOM 7313 O O . VAL B 1 463 ? 3.865 14.102 18.453 1 92.88 463 VAL B O 1
ATOM 7316 N N . THR B 1 464 ? 3.084 12.141 17.828 1 94.69 464 THR B N 1
ATOM 7317 C CA . THR B 1 464 ? 4.219 11.422 18.391 1 94.69 464 THR B CA 1
ATOM 7318 C C . THR B 1 464 ? 4.828 10.484 17.359 1 94.69 464 THR B C 1
ATOM 7320 O O . THR B 1 464 ? 4.18 10.141 16.359 1 94.69 464 THR B O 1
ATOM 7323 N N . HIS B 1 465 ? 6.047 10.117 17.578 1 95.06 465 HIS B N 1
ATOM 7324 C CA . HIS B 1 465 ? 6.738 9.234 16.641 1 95.06 465 HIS B CA 1
ATOM 7325 C C . HIS B 1 465 ? 6.309 7.785 16.812 1 95.06 465 HIS B C 1
ATOM 7327 O O . HIS B 1 465 ? 6.535 6.953 15.938 1 95.06 465 HIS B O 1
ATOM 7333 N N . GLU B 1 466 ? 5.668 7.496 17.984 1 96.81 466 GLU B N 1
ATOM 7334 C CA . GLU B 1 466 ? 5.293 6.129 18.328 1 96.81 466 GLU B CA 1
ATOM 7335 C C . GLU B 1 466 ? 4 5.715 17.641 1 96.81 466 GLU B C 1
ATOM 7337 O O . GLU B 1 466 ? 3.707 4.523 17.516 1 96.81 466 GLU B O 1
ATOM 7342 N N . LEU B 1 467 ? 3.221 6.707 17.219 1 97.75 467 LEU B N 1
ATOM 7343 C CA . LEU B 1 467 ? 1.919 6.422 16.625 1 97.75 467 LEU B CA 1
ATOM 7344 C C . LEU B 1 467 ? 1.966 6.562 15.109 1 97.75 467 LEU B C 1
ATOM 7346 O O . LEU B 1 467 ? 2.68 7.422 14.578 1 97.75 467 LEU B O 1
ATOM 7350 N N . PRO B 1 468 ? 1.19 5.73 14.453 1 97.62 468 PRO B N 1
ATOM 7351 C CA . PRO B 1 468 ? 1.156 5.828 12.984 1 97.62 468 PRO B CA 1
ATOM 7352 C C . PRO B 1 468 ? 0.44 7.086 12.5 1 97.62 468 PRO B C 1
ATOM 7354 O O . PRO B 1 468 ? -0.463 7.586 13.172 1 97.62 468 PRO B O 1
ATOM 7357 N N . TRP B 1 469 ? 0.908 7.641 11.445 1 97.75 469 TRP B N 1
ATOM 7358 C CA . TRP B 1 469 ? 0.248 8.719 10.719 1 97.75 469 TRP B CA 1
ATOM 7359 C C . TRP B 1 469 ? -0.487 8.188 9.492 1 97.75 469 TRP B C 1
ATOM 7361 O O . TRP B 1 469 ? 0.138 7.68 8.562 1 97.75 469 TRP B O 1
ATOM 7371 N N . ILE B 1 470 ? -1.869 8.258 9.523 1 96.88 470 ILE B N 1
ATOM 7372 C CA . ILE B 1 470 ? -2.678 7.512 8.562 1 96.88 470 ILE B CA 1
ATOM 7373 C C . ILE B 1 470 ? -3.775 8.414 8 1 96.88 470 ILE B C 1
ATOM 7375 O O . ILE B 1 470 ? -4.387 9.188 8.734 1 96.88 470 ILE B O 1
ATOM 7379 N N . GLY B 1 471 ? -3.971 8.383 6.734 1 97.5 471 GLY B N 1
ATOM 7380 C CA . GLY B 1 471 ? -5.121 9.008 6.102 1 97.5 471 GLY B CA 1
ATOM 7381 C C . GLY B 1 471 ? -6.125 8.008 5.562 1 97.5 471 GLY B C 1
ATOM 7382 O O . GLY B 1 471 ? -5.746 6.996 4.969 1 97.5 471 GLY B O 1
ATOM 7383 N N . TRP B 1 472 ? -7.391 8.234 5.887 1 97.56 472 TRP B N 1
ATOM 7384 C CA . TRP B 1 472 ? -8.492 7.488 5.281 1 97.56 472 TRP B CA 1
ATOM 7385 C C . TRP B 1 472 ? -9.031 8.211 4.055 1 97.56 472 TRP B C 1
ATOM 7387 O O . TRP B 1 472 ? -8.719 9.383 3.826 1 97.56 472 TRP B O 1
ATOM 7397 N N . LYS B 1 473 ? -9.852 7.523 3.197 1 96.75 473 LYS B N 1
ATOM 7398 C CA . LYS B 1 473 ? -10.5 8.117 2.029 1 96.75 473 LYS B CA 1
ATOM 7399 C C . LYS B 1 473 ? -9.477 8.789 1.119 1 96.75 473 LYS B C 1
ATOM 7401 O O . LYS B 1 473 ? -8.461 8.195 0.764 1 96.75 473 LYS B O 1
ATOM 7406 N N . HIS B 1 474 ? -9.727 10.039 0.727 1 97.5 474 HIS B N 1
ATOM 7407 C CA . HIS B 1 474 ? -8.844 10.727 -0.21 1 97.5 474 HIS B CA 1
ATOM 7408 C C . HIS B 1 474 ? -7.668 11.375 0.516 1 97.5 474 HIS B C 1
ATOM 7410 O O . HIS B 1 474 ? -6.855 12.062 -0.103 1 97.5 474 HIS B O 1
ATOM 7416 N N . SER B 1 475 ? -7.508 11.086 1.816 1 97.88 475 SER B N 1
ATOM 7417 C CA . SER B 1 475 ? -6.41 11.68 2.568 1 97.88 475 SER B CA 1
ATOM 7418 C C . SER B 1 475 ? -5.148 10.828 2.473 1 97.88 475 SER B C 1
ATOM 7420 O O . SER B 1 475 ? -4.078 11.242 2.928 1 97.88 475 SER B O 1
ATOM 7422 N N . GLY B 1 476 ? -5.301 9.672 1.901 1 95.19 476 GLY B N 1
ATOM 7423 C CA . GLY B 1 476 ? -4.02 9.062 1.586 1 95.19 476 GLY B CA 1
ATOM 7424 C C . GLY B 1 476 ? -4.055 7.543 1.638 1 95.19 476 GLY B C 1
ATOM 7425 O O . GLY B 1 476 ? -5.129 6.945 1.736 1 95.19 476 GLY B O 1
ATOM 7426 N N . LEU B 1 477 ? -2.826 6.941 1.354 1 95.69 477 LEU B N 1
ATOM 7427 C CA . LEU B 1 477 ? -2.551 5.508 1.426 1 95.69 477 LEU B CA 1
ATOM 7428 C C . LEU B 1 477 ? -1.197 5.25 2.08 1 95.69 477 LEU B C 1
ATOM 7430 O O . LEU B 1 477 ? -0.299 6.09 2.014 1 95.69 477 LEU B O 1
ATOM 7434 N N . GLY B 1 478 ? -1.084 4.082 2.666 1 96.44 478 GLY B N 1
ATOM 7435 C CA . GLY B 1 478 ? 0.131 3.764 3.4 1 96.44 478 GLY B CA 1
ATOM 7436 C C . GLY B 1 478 ? 0.165 4.367 4.789 1 96.44 478 GLY B C 1
ATOM 7437 O O . GLY B 1 478 ? -0.821 4.953 5.242 1 96.44 478 GLY B O 1
ATOM 7438 N N . VAL B 1 479 ? 1.268 4.164 5.508 1 97.69 479 VAL B N 1
ATOM 7439 C CA . VAL B 1 479 ? 1.358 4.582 6.902 1 97.69 479 VAL B CA 1
ATOM 7440 C C . VAL B 1 479 ? 2.686 5.301 7.141 1 97.69 479 VAL B C 1
ATOM 7442 O O . VAL B 1 479 ? 3.734 4.848 6.68 1 97.69 479 VAL B O 1
ATOM 7445 N N . GLY B 1 480 ? 2.582 6.453 7.727 1 97.69 480 GLY B N 1
ATOM 7446 C CA . GLY B 1 480 ? 3.773 7.172 8.156 1 97.69 480 GLY B CA 1
ATOM 7447 C C . GLY B 1 480 ? 4.055 7.027 9.641 1 97.69 480 GLY B C 1
ATOM 7448 O O . GLY B 1 480 ? 3.174 6.633 10.406 1 97.69 480 GLY B O 1
ATOM 7449 N N . LEU B 1 481 ? 5.285 7.246 9.977 1 97.75 481 LEU B N 1
ATOM 7450 C CA . LEU B 1 481 ? 5.762 7.27 11.352 1 97.75 481 LEU B CA 1
ATOM 7451 C C . LEU B 1 481 ? 5.617 5.895 12 1 97.75 481 LEU B C 1
ATOM 7453 O O . LEU B 1 481 ? 5.324 4.91 11.32 1 97.75 481 LEU B O 1
ATOM 7457 N N . SER B 1 482 ? 6.039 5.793 13.289 1 97.69 482 SER B N 1
ATOM 7458 C CA . SER B 1 482 ? 5.984 4.57 14.086 1 97.69 482 SER B CA 1
ATOM 7459 C C . SER B 1 482 ? 6.738 3.434 13.406 1 97.69 482 SER B C 1
ATOM 7461 O O . SER B 1 482 ? 7.445 3.65 12.422 1 97.69 482 SER B O 1
ATOM 7463 N N . LYS B 1 483 ? 6.648 2.311 13.945 1 97.06 483 LYS B N 1
ATOM 7464 C CA . LYS B 1 483 ? 7.258 1.122 13.359 1 97.06 483 LYS B CA 1
ATOM 7465 C C . LYS B 1 483 ? 6.578 0.75 12.047 1 97.06 483 LYS B C 1
ATOM 7467 O O . LYS B 1 483 ? 7.215 0.201 11.141 1 97.06 483 LYS B O 1
ATOM 7472 N N . HIS B 1 484 ? 5.312 1.124 11.898 1 97.12 484 HIS B N 1
ATOM 7473 C CA . HIS B 1 484 ? 4.598 0.873 10.648 1 97.12 484 HIS B CA 1
ATOM 7474 C C . HIS B 1 484 ? 5.266 1.584 9.477 1 97.12 484 HIS B C 1
ATOM 7476 O O . HIS B 1 484 ? 5.449 0.994 8.414 1 97.12 484 HIS B O 1
ATOM 7482 N N . GLY B 1 485 ? 5.605 2.887 9.758 1 97.62 485 GLY B N 1
ATOM 7483 C CA . GLY B 1 485 ? 6.277 3.641 8.711 1 97.62 485 GLY B CA 1
ATOM 7484 C C . GLY B 1 485 ? 7.641 3.078 8.352 1 97.62 485 GLY B C 1
ATOM 7485 O O . GLY B 1 485 ? 8.039 3.094 7.184 1 97.62 485 GLY B O 1
ATOM 7486 N N . TYR B 1 486 ? 8.383 2.596 9.344 1 98.31 486 TYR B N 1
ATOM 7487 C CA . TYR B 1 486 ? 9.656 1.916 9.133 1 98.31 486 TYR B CA 1
ATOM 7488 C C . TYR B 1 486 ? 9.484 0.697 8.234 1 98.31 486 TYR B C 1
ATOM 7490 O O . TYR B 1 486 ? 10.258 0.496 7.297 1 98.31 486 TYR B O 1
ATOM 7498 N N . ASN B 1 487 ? 8.453 -0.04 8.445 1 97.31 487 ASN B N 1
ATOM 7499 C CA . ASN B 1 487 ? 8.211 -1.282 7.715 1 97.31 487 ASN B CA 1
ATOM 7500 C C . ASN B 1 487 ? 7.793 -1.015 6.273 1 97.31 487 ASN B C 1
ATOM 7502 O O . ASN B 1 487 ? 8.016 -1.848 5.395 1 97.31 487 ASN B O 1
ATOM 7506 N N . GLU B 1 488 ? 7.145 0.179 6.016 1 97.62 488 GLU B N 1
ATOM 7507 C CA . GLU B 1 488 ? 6.789 0.535 4.645 1 97.62 488 GLU B CA 1
ATOM 7508 C C . GLU B 1 488 ? 8.016 0.535 3.738 1 97.62 488 GLU B C 1
ATOM 7510 O O . GLU B 1 488 ? 7.906 0.281 2.537 1 97.62 488 GLU B O 1
ATOM 7515 N N . TYR B 1 489 ? 9.188 0.732 4.32 1 98.38 489 TYR B N 1
ATOM 7516 C CA . TYR B 1 489 ? 10.406 0.894 3.531 1 98.38 489 TYR B CA 1
ATOM 7517 C C . TYR B 1 489 ? 11.203 -0.404 3.486 1 98.38 489 TYR B C 1
ATOM 7519 O O . TYR B 1 489 ? 12.367 -0.411 3.072 1 98.38 489 TYR B O 1
ATOM 7527 N N . MET B 1 490 ? 10.57 -1.425 3.908 1 97.5 490 MET B N 1
ATOM 7528 C CA . MET B 1 490 ? 11.125 -2.77 3.814 1 97.5 490 MET B CA 1
ATOM 7529 C C . MET B 1 490 ? 10.242 -3.672 2.967 1 97.5 490 MET B C 1
ATOM 7531 O O . MET B 1 490 ? 9.047 -3.412 2.82 1 97.5 490 MET B O 1
ATOM 7535 N N . ARG B 1 491 ? 10.805 -4.637 2.428 1 96.44 491 ARG B N 1
ATOM 7536 C CA . ARG B 1 491 ? 10.023 -5.605 1.672 1 96.44 491 ARG B CA 1
ATOM 7537 C C . ARG B 1 491 ? 10.234 -7.02 2.209 1 96.44 491 ARG B C 1
ATOM 7539 O O . ARG B 1 491 ? 11.344 -7.375 2.607 1 96.44 491 ARG B O 1
ATOM 7546 N N . LEU B 1 492 ? 9.211 -7.789 2.148 1 97.44 492 LEU B N 1
ATOM 7547 C CA . LEU B 1 492 ? 9.172 -9.133 2.723 1 97.44 492 LEU B CA 1
ATOM 7548 C C . LEU B 1 492 ? 9.594 -10.172 1.694 1 97.44 492 LEU B C 1
ATOM 7550 O O . LEU B 1 492 ? 9.406 -9.977 0.491 1 97.44 492 LEU B O 1
ATOM 7554 N N . LYS B 1 493 ? 10.164 -11.172 2.188 1 98.19 493 LYS B N 1
ATOM 7555 C CA . LYS B 1 493 ? 10.43 -12.414 1.465 1 98.19 493 LYS B CA 1
ATOM 7556 C C . LYS B 1 493 ? 10.086 -13.633 2.316 1 98.19 493 LYS B C 1
ATOM 7558 O O . LYS B 1 493 ? 10.383 -13.664 3.514 1 98.19 493 LYS B O 1
ATOM 7563 N N . GLN B 1 494 ? 9.422 -14.578 1.728 1 98.38 494 GLN B N 1
ATOM 7564 C CA . GLN B 1 494 ? 9.258 -15.836 2.438 1 98.38 494 GLN B CA 1
ATOM 7565 C C . GLN B 1 494 ? 10.258 -16.875 1.954 1 98.38 494 GLN B C 1
ATOM 7567 O O . GLN B 1 494 ? 10.594 -16.922 0.768 1 98.38 494 GLN B O 1
ATOM 7572 N N . ILE B 1 495 ? 10.766 -17.688 2.832 1 98.5 495 ILE B N 1
ATOM 7573 C CA . ILE B 1 495 ? 11.695 -18.781 2.557 1 98.5 495 ILE B CA 1
ATOM 7574 C C . ILE B 1 495 ? 11.133 -20.078 3.119 1 98.5 495 ILE B C 1
ATOM 7576 O O . ILE B 1 495 ? 10.719 -20.141 4.281 1 98.5 495 ILE B O 1
ATOM 7580 N N . THR B 1 496 ? 11.039 -21.031 2.328 1 98.38 496 THR B N 1
ATOM 7581 C CA . THR B 1 496 ? 10.703 -22.391 2.756 1 98.38 496 THR B CA 1
ATOM 7582 C C . THR B 1 496 ? 11.828 -23.359 2.438 1 98.38 496 THR B C 1
ATOM 7584 O O . THR B 1 496 ? 12.336 -23.391 1.311 1 98.38 496 THR B O 1
ATOM 7587 N N . GLN B 1 497 ? 12.25 -24.109 3.389 1 98.19 497 GLN B N 1
ATOM 7588 C CA . GLN B 1 497 ? 13.359 -25.047 3.219 1 98.19 497 GLN B CA 1
ATOM 7589 C C . GLN B 1 497 ? 12.953 -26.469 3.607 1 98.19 497 GLN B C 1
ATOM 7591 O O . GLN B 1 497 ? 12.398 -26.688 4.688 1 98.19 497 GLN B O 1
ATOM 7596 N N . TYR B 1 498 ? 13.172 -27.359 2.725 1 97.94 498 TYR B N 1
ATOM 7597 C CA . TYR B 1 498 ? 13.031 -28.766 3.07 1 97.94 498 TYR B CA 1
ATOM 7598 C C . TYR B 1 498 ? 14.18 -29.234 3.953 1 97.94 498 TYR B C 1
ATOM 7600 O O . TYR B 1 498 ? 15.352 -29.062 3.604 1 97.94 498 TYR B O 1
ATOM 7608 N N . VAL B 1 499 ? 13.82 -29.812 5.113 1 94.44 499 VAL B N 1
ATOM 7609 C CA . VAL B 1 499 ? 14.859 -30.219 6.059 1 94.44 499 VAL B CA 1
ATOM 7610 C C . VAL B 1 499 ? 14.742 -31.703 6.352 1 94.44 499 VAL B C 1
ATOM 7612 O O . VAL B 1 499 ? 15.461 -32.25 7.199 1 94.44 499 VAL B O 1
ATOM 7615 N N . GLY B 1 500 ? 13.938 -32.469 5.793 1 86.56 500 GLY B N 1
ATOM 7616 C CA . GLY B 1 500 ? 13.82 -33.938 5.945 1 86.56 500 GLY B CA 1
ATOM 7617 C C . GLY B 1 500 ? 12.484 -34.344 6.523 1 86.56 500 GLY B C 1
ATOM 7618 O O . GLY B 1 500 ? 11.789 -33.562 7.152 1 86.56 500 GLY B O 1
#

Nearest PDB structures (foldseek):
  3u4j-assembly1_D  TM=9.717E-01  e=4.365E-56  Sinorhizobium meliloti
  2opx-assembly1_A  TM=9.775E-01  e=1.649E-53  Escherichia coli BL21(DE3)
  6pnu-assembly1_D  TM=9.723E-01  e=7.756E-51  Pseudoalteromonas fuliginea
  6pnu-assembly1_C  TM=9.670E-01  e=4.754E-50  Pseudoalteromonas fuliginea
  3rh9-assembly1_A  TM=9.606E-01  e=7.416E-49  Marinobacter nauticus VT8

Radius of gyration: 30.21 Å; Cα contacts (8 Å, |Δi|>4): 2528; chains: 2; bounding box: 60×98×68 Å

Sequence (1000 aa):
MTIDLNVIQSDIISARRAPENSLFIDGKFVSPIEPAAKPIPLINPATEEIIGTCANASAKDVDSAVENAYNTFRSGIWAKWPGKQRGLVLRKIAKMMREKRELLAGIDTINCGKPTPYALFDIDSCADMFEYYAEVAETDNPTVKVPLPNNPGFCAFEKRFPRGVIGVITPWNFPLKMALWKLVPAIASGNCVVLKPSELAPWSCLEFALICKEAGLPDGVLNVIIGSGKESGAALSCHPKIAYLAFTGSLATGKKIMHAAAENIVPLTLELGGKSPLIICEDADLSLAIPSAAFAIFFNQGEACTAASRLIVHESVADEVLGGLVSEANKLIIGNGLDPQVTLGPVVSKTQFEKIVSYIQSAINEGCKCVVGGLPRSEQKGYFIPPTVFTNVQTHNKIWREEIFGPVLAVKTFHTNEEALELANDSEYGLGSGVFSTNPKTLEFFSNNIEAGMCSLNNYHVVTHELPWIGWKHSGLGVGLSKHGYNEYMRLKQITQYVGMTIDLNVIQSDIISARRAPENSLFIDGKFVSPIEPAAKPIPLINPATEEIIGTCANASAKDVDSAVENAYNTFRSGIWAKWPGKQRGLVLRKIAKMMREKRELLAGIDTINCGKPTPYALFDIDSCADMFEYYAEVAETDNPTVKVPLPNNPGFCAFEKRFPRGVIGVITPWNFPLKMALWKLVPAIASGNCVVLKPSELAPWSCLEFALICKEAGLPDGVLNVIIGSGKESGAALSCHPKIAYLAFTGSLATGKKIMHAAAENIVPLTLELGGKSPLIICEDADLSLAIPSAAFAIFFNQGEACTAASRLIVHESVADEVLGGLVSEANKLIIGNGLDPQVTLGPVVSKTQFEKIVSYIQSAINEGCKCVVGGLPRSEQKGYFIPPTVFTNVQTHNKIWREEIFGPVLAVKTFHTNEEALELANDSEYGLGSGVFSTNPKTLEFFSNNIEAGMCSLNNYHVVTHELPWIGWKHSGLGVGLSKHGYNEYMRLKQITQYVG

InterPro domains:
  IPR015590 Aldehyde dehydrogenase domain [PF00171] (37-495)
  IPR016160 Aldehyde dehydrogenase, cysteine active site [PS00070] (298-309)
  IPR016161 Aldehyde/histidinol dehydrogenase [SSF53720] (19-496)
  IPR016162 Aldehyde dehydrogenase, N-terminal [G3DSA:3.40.605.10] (40-493)
  IPR016163 Aldehyde dehydrogenase, C-terminal [G3DSA:3.40.309.10] (274-465)
  IPR029510 Aldehyde dehydrogenase, glutamic acid active site [PS00687] (270-277)

Foldseek 3Di:
DPPPVVVVLVVLLVVFPQDAAWWAAQLDTDHAPPPPFDWAFAAQQQFRDGSGTYHAHFLVNLVRLLVLQQVVLVVLPQQVDQLLVLLQLLLLLLVVLLVCLQSLLSLLCRLFWAASVVSSVLSNQLSVLSNVLSVVRNPDDQKDWDDDPPCVLKTKIKGKGFQEEEEEEEESLNQVNRRSLQLNLNSSNRYAYEYETASSRHRSVSSSSNSSSVSPNGGSSYIYDYHDCVGSVLSNLQPLSHQEYEYEEALVSVVSSVVSCVVNVHYYWYFYADQAEEEEEPAFPLVLRLLQLLCLQQPSQNQDRQRNQEYEYAPNCVVVSVVSNQVNLVCAAEHRSSPNRHNHTAGNDPVLLVLLLVLLVQCVVVPWDWPDFGHDDPPRRGSTGRQIETEPDDCPRCSNADRSSGNYHYYDYDHDLVRSQCSRQPYQWAFEYEYGHPDPVSQVVNVVRRRHPYYYYSHDDDDHQQDWGDIGGSSIDAITGHVRSSCSSMDMDMDMDRND/DPPPVVVVLVVLLVVFPQDAAWWAAQLDTDHAPPPPDDWAFAAQQQFRDGSGTYHAHFLVNLVRLLVLQQVVLVVLPQQVDQLLVLLQLLLLLLVVLLVCLQSLLSLLCRLFWAASVVSSVLSNQLSVLSNVLSVVRNPDDQKDWDDDPPCVLKTKIKGKGFQEEEEEEEESLNQVNRQSLQLNLNSSNRYAYEYETASSRHRSVSSSSNSSSVSPNGGSSYIYDYHDCVGSVLSNLQPLSHQEYEYEEELVSVVSSVVSCVVNVHYYWYFYADQAEEEEEPAFPLVLRLLQLLCLQQPSQNQDRQRNQEYEYAPNCVVVSVVSNQVNLVCAAEHRSSPNRHRGTAGNDPVLLVLLLVLLVQCVVVPWDWPDFGHDDDPRRGSTGRQIETEPDDCPRCSNADRSSGNYHYYDYDHDLVRSLCSRQPYQWAFEYEYGHPDPVSLVVNVVRRRHPYYYYSHDDDDHQQDWRDIGGSSIDAITGHVRSSCSSMDMDMDMDRND